Protein AF-0000000087154547 (afdb_homodimer)

Organism: NCBI:txid2511166

InterPro domains:
  IPR011766 Thiamine pyrophosphate enzyme, TPP-binding [PF02775] (389-524)
  IPR012000 Thiamine pyrophosphate enzyme, central domain [PF00205] (196-312)
  IPR012001 Thiamine pyrophosphate enzyme, N-terminal TPP-binding domain [PF02776] (4-113)
  IPR012110 Pyruvate decarboxylase/indolepyruvate decarboxylase-like [PIRSF036565] (2-532)
  IPR012110 Pyruvate decarboxylase/indolepyruvate decarboxylase-like [PTHR43452] (3-533)
  IPR029035 DHS-like NAD/FAD-binding domain superfamily [SSF52467] (166-338)
  IPR029061 Thiamin diphosphate-binding fold [SSF52518] (3-174)
  IPR029061 Thiamin diphosphate-binding fold [SSF52518] (351-540)
  IPR047213 Pyruvate decarboxylase/indolepyruvate decarboxylase-like, pyrimidine-binding domain [cd07038] (7-167)
  IPR047214 Pyruvate decarboxylase/indolepyruvate decarboxylase-like, PP-binding domain [cd02005] (355-533)

Nearest PDB structures (foldseek):
  2vbg-assembly1_A  TM=9.523E-01  e=2.973E-60  Lactococcus lactis
  6vgs-assembly1_BBB  TM=9.473E-01  e=2.772E-57  Lactococcus lactis subsp. lactis
  6vgs-assembly2_DDD  TM=9.532E-01  e=6.238E-57  Lactococcus lactis subsp. lactis
  5euj-assembly2_E  TM=9.403E-01  e=9.533E-52  Zymobacter palmae
  3oe1-assembly1_B  TM=9.293E-01  e=1.152E-50  Zymomonas mobilis

pLDDT: mean 95.45, std 5.24, range [57.91, 98.94]

Secondary structure (DSSP, 8-state):
-PPBHHHHHHHHHHHTT--EEEE---GGGHHHHHHHHHSTT-EEEE-SSHHHHHHHHHHHHHHHS-EEEEE-TTHHHHHTHHHHHHHHHTT--EEEEEEE--HHHHHTT---TTS-SSS--SHHHHHHGGG-SEEEE--TTTHHHHHHHHHHHHHHHT--EEEEEETTTTTSBP----PPPPPP---HHHHHHHHHHHHHHHHH-SSEEEEE-HHHHHTT-HHHHHHHHHHH---EEE-GGGTTSS-TTSTTEEEE-BTTTB-HHHHHHHHH-SEEEEES----TTTTTTTT----GGGEEEE-SSEEEETTEEEES--HHHHHHHHHHH-----PPP---PPPPPPP---TTSB--HHHHHHHHHHH--TT-EEEE-TTHHHHHHTTSPPPTT-EEE--SSS--TT-HHHHHHHHHHH-TTSPEEEEEEHHHHHHHGGGHHHHHHTT---EEEEEESSS-HHHHHHSS-TT-GGG------GGGHHHHTT-TT-EEEEE-BHHHHHHHHHHHHH-SS-EEEEEE--TT---HHHHHHHHTHHHHHS--/-PPBHHHHHHHHHHHTT--EEEE---GGGHHHHHHHHHSTT-EEEE-SSHHHHHHHHHHHHHHHS-EEEEE-TTHHHHHTHHHHHHHHHTT--EEEEEEE--HHHHHTT---TTS-SSS--SHHHHHHGGG-SEEEE--TTTHHHHHHHHHHHHHHHT--EEEEEETTTTTSBP----PPPPPP---HHHHHHHHHHHHHHHHH-SSEEEEE-HHHHHTT-HHHHHHHHHHH---EEE-GGGTTSS-TTSTTEEEE-BTTTB-HHHHHHHHH-SEEEEES----TTTTTTTT----GGGEEEE-SSEEEETTEEEES--HHHHHHHHHHH-----PPS---PPPPPPP---TTSB--HHHHHHHHHHH--TT-EEEE-TTHHHHHHTTSPPPTT-EEE--SSS--TT-HHHHHHHHHHH-TTSPEEEEEEHHHHHHHGGGHHHHHHTT---EEEEEESSS-HHHHHHSS-TT-GGG------GGGHHHHTT-TT-EEEEE-BHHHHHHHHHHHHH-SS-EEEEEE--TT---HHHHHHHHTHHHHHS--

Solvent-accessible surface area (backbone atoms only — not comparable to full-atom values): 53281 Å² total; per-residue (Å²): 132,76,55,20,29,50,54,49,50,52,53,53,40,40,75,72,62,35,40,53,38,19,16,38,78,32,87,36,15,40,66,56,51,53,48,38,65,67,34,85,80,40,39,67,43,62,42,48,32,33,35,46,8,26,21,13,18,43,23,16,14,74,68,60,57,36,22,24,25,38,23,15,45,46,42,30,48,34,34,17,40,33,33,40,35,36,26,32,35,69,38,34,22,32,42,38,38,31,13,25,66,20,62,68,38,50,75,66,35,52,40,42,59,36,37,61,65,73,34,63,80,58,60,63,61,58,40,44,49,87,37,31,80,44,71,48,77,48,34,28,73,44,32,36,51,51,45,28,52,44,54,40,49,16,66,72,68,22,16,14,27,40,40,34,28,26,46,72,34,26,73,34,51,47,70,49,78,59,69,78,62,78,79,87,74,50,44,65,68,59,46,52,49,52,52,49,50,52,52,50,52,56,68,72,35,82,38,56,37,34,32,54,12,40,47,33,47,62,66,70,34,40,69,44,53,49,40,33,38,65,26,27,54,43,38,30,34,26,27,63,63,12,42,50,46,56,63,52,64,42,86,45,32,30,41,54,36,24,18,73,62,42,51,60,64,42,28,52,51,60,55,64,31,54,31,33,42,32,34,25,62,72,86,26,28,60,30,19,30,36,64,49,46,65,73,56,59,79,31,36,35,40,37,34,69,50,25,36,34,52,65,84,44,74,46,73,54,29,36,39,70,58,52,35,51,52,45,30,71,65,42,61,66,49,86,69,66,96,69,73,69,42,73,72,84,56,77,61,49,68,51,52,82,30,66,39,42,42,74,28,44,54,31,45,53,46,68,67,58,46,63,48,25,40,35,26,28,20,55,50,56,56,31,52,44,54,59,71,48,68,47,43,55,65,29,39,56,46,68,44,53,43,30,48,48,63,29,40,33,61,20,14,38,49,17,30,36,70,61,36,72,87,48,55,34,35,34,38,36,41,46,53,33,39,47,47,35,54,57,42,58,15,43,36,35,66,72,70,50,54,41,40,35,38,33,40,37,34,75,32,40,43,63,55,33,58,62,45,94,54,60,82,45,69,69,39,51,64,56,66,51,42,65,48,52,43,50,56,37,29,39,25,74,78,42,49,59,38,73,27,55,24,33,34,50,42,53,52,49,52,57,49,54,73,69,50,90,43,25,32,36,37,28,39,37,38,56,54,82,60,61,34,68,52,60,55,42,46,42,75,37,40,67,39,58,61,48,65,129,131,76,55,20,28,49,54,49,50,51,52,54,41,40,73,72,62,35,39,54,38,20,16,38,78,34,85,36,15,38,66,55,52,53,47,36,64,67,35,83,79,40,40,66,43,63,42,49,32,34,35,48,9,27,22,14,19,45,22,15,13,76,68,60,56,35,22,23,26,37,24,16,46,45,42,31,47,34,32,17,41,31,32,41,35,37,28,31,35,70,38,34,22,32,43,38,39,30,13,26,66,20,61,69,40,50,75,68,35,52,40,42,60,35,34,60,66,74,34,61,79,59,60,62,61,60,40,44,50,87,39,31,81,44,72,48,77,46,34,28,74,43,32,36,50,51,46,28,52,43,54,42,49,17,65,72,66,23,16,15,28,40,41,35,29,26,46,72,34,28,74,34,51,46,71,50,78,57,70,80,61,78,78,88,74,51,44,66,68,59,46,52,50,52,52,48,51,51,50,50,52,56,70,71,35,82,38,55,37,33,33,54,12,41,47,32,48,62,66,70,34,42,69,45,51,48,40,33,37,65,27,27,51,44,38,30,34,26,28,64,63,13,41,52,45,55,63,53,64,43,87,45,32,30,40,54,34,22,17,72,62,42,53,61,63,42,26,51,50,61,56,66,30,55,30,35,41,32,34,25,62,73,85,27,27,60,29,18,30,37,64,48,45,66,74,57,59,81,31,36,34,38,38,34,70,50,24,38,32,52,63,86,42,73,44,72,54,28,37,39,70,58,52,35,52,52,44,31,72,64,43,60,65,49,86,70,66,97,68,73,68,43,74,71,84,55,76,61,48,68,53,52,84,30,66,38,41,41,73,28,44,52,32,45,54,48,69,65,55,46,64,48,25,39,36,26,28,19,57,52,58,55,30,54,43,55,57,71,48,66,46,44,55,65,28,38,54,46,68,45,53,44,28,49,47,64,29,40,33,61,22,14,39,49,17,31,36,71,63,36,73,87,49,56,35,36,34,38,36,40,47,52,35,38,45,48,36,54,57,41,56,15,44,36,33,67,70,70,49,54,41,39,35,37,32,41,37,35,75,33,40,42,63,54,31,58,65,46,94,52,59,82,45,69,69,39,50,65,59,66,52,42,64,48,53,42,50,58,38,28,38,24,74,79,43,49,59,38,74,29,56,23,33,35,49,41,55,52,50,53,57,50,53,75,68,50,91,43,24,32,36,35,30,40,38,38,55,55,82,62,60,34,68,53,60,55,42,45,42,75,38,39,67,37,56,60,50,66,128

Foldseek 3Di:
DFQALLSLLQVVCVVLPEQEEEEADDDLCCLNVVCQVPDPSHYYQYFPALCLRLLLQLLLCLQRLGGEYEYEAQPRLVSNQLSQLLQQQLLAEYEYEYRFAAPVQLVVLDQDPNDPRGSHRCVSVVVNVVQFQEEDETALACSQVVSLVLVQRCLLRSHYYYYYYHSVGRGHGRDDHDDHDDDAAFDPVVLVVLLVVVQVLLVVWQAEAEEEACVCSSNPNLVLQVLLCVFAVHAYEYFLRRPPSDALPDFSYQFYAQACQDDNQVLCRHQVTQAYEYEAHDCDCRRNNLVNRDHDLQRYWYHHQAWIAHSRDIGGRHGSNSSSNVSSVPHHYDDHDDGHHQDAQDDADADQFAFDFLSRPQSVVLVLADAQEEEQEALALGSLSNSGRNHHHNYHYHYRPDSRDQLSRLSSQVSNCVSPVPHAYEYEHEPASCVVRVLRLLSCQVVQGAYEYEYEYQAFRQLCLLADPHSPDPVRGDDDDPQQCSNVVSNNPQEAGEEDGHSNSVVVLSVCCVVGPGHYYYYYYHHNNRGDSSSNSCSVVNCSSVDPD/DFQALLSLLQVVCVVLPEQEEEEADDPLCCLNVVCQVPDPSHYYQYFPALCLRLLLQLLLCLQRLGGEYEYEAQPRLVSNQLSQLLQQQLLAEYEYEYRFAAPVQLVVLDQDPNDPRGSHRCVSVVVNVVQFQEEDETALACSQVVSLVLVQRCLLRSHYYYYYYHSVGRGHGRDDHDDHDDDAAFDPVVLVVLLVVVQVLLVPWPAEAEEEACVCSSNPNLVLQVLLCVFAVHAYEYFLRRPPSDALVDFSYQFYAQACQDDNQVLCRNQVTQAYEYEAHDCACRRNNLVNRDHDLQRYWYHHQAWIDHSRDIGGRHGSNSSSNVSSVPHHYDDHDDGHHQDAQDDADFDQFAFDFLSRPQSVVLVLADAQEEEQEALALGSLSNSGRNHHHNYHYHYRPDSRDQLSRLSSLVSNCVSPVPHAYEYEHEPASCVVRVLRLLSCQVVQGAYEYEYEYQAFRQLCLLADPHVPDPVRGDDDDPQQCSNVVSNNPQEAGEEDGHSNSVVVLSVCCVVGPGHYYYYYYHHNNRGDSSSNSCSVVNCSSVDPD

Structure (mmCIF, N/CA/C/O backbone):
data_AF-0000000087154547-model_v1
#
loop_
_entity.id
_entity.type
_entity.pdbx_description
1 polymer 'Alpha-keto-acid decarboxylase'
#
loop_
_atom_site.group_PDB
_atom_site.id
_atom_site.type_symbol
_atom_site.label_atom_id
_atom_site.label_alt_id
_atom_site.label_comp_id
_atom_site.label_asym_id
_atom_site.label_entity_id
_atom_site.label_seq_id
_atom_site.pdbx_PDB_ins_code
_atom_site.Cartn_x
_atom_site.Cartn_y
_atom_site.Cartn_z
_atom_site.occupancy
_atom_site.B_iso_or_equiv
_atom_site.auth_seq_id
_atom_site.auth_comp_id
_atom_site.auth_asym_id
_atom_site.auth_atom_id
_atom_site.pdbx_PDB_model_num
ATOM 1 N N . MET A 1 1 ? -38.812 -1.241 7.609 1 57.91 1 MET A N 1
ATOM 2 C CA . MET A 1 1 ? -37.812 -2.299 7.559 1 57.91 1 MET A CA 1
ATOM 3 C C . MET A 1 1 ? -36.719 -2.062 8.594 1 57.91 1 MET A C 1
ATOM 5 O O . MET A 1 1 ? -36.438 -0.919 8.953 1 57.91 1 MET A O 1
ATOM 9 N N . SER A 1 2 ? -36.312 -3.08 9.305 1 85.5 2 SER A N 1
ATOM 10 C CA . SER A 1 2 ? -35.344 -2.959 10.383 1 85.5 2 SER A CA 1
ATOM 11 C C . SER A 1 2 ? -33.969 -2.557 9.844 1 85.5 2 SER A C 1
ATOM 13 O O . SER A 1 2 ? -33.594 -2.93 8.734 1 85.5 2 SER A O 1
ATOM 15 N N . THR A 1 3 ? -33.344 -1.584 10.43 1 94.31 3 THR A N 1
ATOM 16 C CA . THR A 1 3 ? -32.031 -1.07 10.078 1 94.31 3 THR A CA 1
ATOM 17 C C . THR A 1 3 ? -30.969 -2.152 10.242 1 94.31 3 THR A C 1
ATOM 19 O O . THR A 1 3 ? -30.875 -2.783 11.297 1 94.31 3 THR A O 1
ATOM 22 N N . THR A 1 4 ? -30.281 -2.451 9.141 1 97.56 4 THR A N 1
ATOM 23 C CA . THR A 1 4 ? -29.266 -3.492 9.188 1 97.56 4 THR A CA 1
ATOM 24 C C . THR A 1 4 ? -28.016 -3.004 9.938 1 97.56 4 THR A C 1
ATOM 26 O O . THR A 1 4 ? -27.906 -1.818 10.258 1 97.56 4 THR A O 1
ATOM 29 N N . VAL A 1 5 ? -27.078 -3.93 10.203 1 98.38 5 VAL A N 1
ATOM 30 C CA . VAL A 1 5 ? -25.812 -3.641 10.883 1 98.38 5 VAL A CA 1
ATOM 31 C C . VAL A 1 5 ? -25.062 -2.533 10.148 1 98.38 5 VAL A C 1
ATOM 33 O O . VAL A 1 5 ? -24.688 -1.527 10.75 1 98.38 5 VAL A O 1
ATOM 36 N N . VAL A 1 6 ? -24.922 -2.678 8.836 1 98.38 6 VAL A N 1
ATOM 37 C CA . VAL A 1 6 ? -24.172 -1.709 8.039 1 98.38 6 VAL A CA 1
ATOM 38 C C . VAL A 1 6 ? -24.938 -0.387 7.984 1 98.38 6 VAL A C 1
ATOM 40 O O . VAL A 1 6 ? -24.344 0.685 8.125 1 98.38 6 VAL A O 1
ATOM 43 N N . GLN A 1 7 ? -26.234 -0.445 7.777 1 97.81 7 GLN A N 1
ATOM 44 C CA . GLN A 1 7 ? -27.047 0.766 7.703 1 97.81 7 GLN A CA 1
ATOM 45 C C . GLN A 1 7 ? -26.953 1.568 9 1 97.81 7 GLN A C 1
ATOM 47 O O . GLN A 1 7 ? -26.906 2.801 8.969 1 97.81 7 GLN A O 1
ATOM 52 N N . HIS A 1 8 ? -26.953 0.847 10.133 1 97.88 8 HIS A N 1
ATOM 53 C CA . HIS A 1 8 ? -26.844 1.519 11.422 1 97.88 8 HIS A CA 1
ATOM 54 C C . HIS A 1 8 ? -25.547 2.316 11.508 1 97.88 8 HIS A C 1
ATOM 56 O O . HIS A 1 8 ? -25.547 3.492 11.883 1 97.88 8 HIS A O 1
ATOM 62 N N . VAL A 1 9 ? -24.469 1.695 11.172 1 98.38 9 VAL A N 1
ATOM 63 C CA . VAL A 1 9 ? -23.156 2.326 11.266 1 98.38 9 VAL A CA 1
ATOM 64 C C . VAL A 1 9 ? -23.078 3.521 10.312 1 98.38 9 VAL A C 1
ATOM 66 O O . VAL A 1 9 ? -22.625 4.602 10.703 1 98.38 9 VAL A O 1
ATOM 69 N N . LEU A 1 10 ? -23.578 3.346 9.062 1 98.06 10 LEU A N 1
ATOM 70 C CA . LEU A 1 10 ? -23.516 4.418 8.07 1 98.06 10 LEU A CA 1
ATOM 71 C C . LEU A 1 10 ? -24.359 5.609 8.508 1 98.06 10 LEU A C 1
ATOM 73 O O . LEU A 1 10 ? -23.984 6.758 8.281 1 98.06 10 LEU A O 1
ATOM 77 N N . SER A 1 11 ? -25.516 5.344 9.078 1 96.88 11 SER A N 1
ATOM 78 C CA . SER A 1 11 ? -26.359 6.426 9.578 1 96.88 11 SER A CA 1
ATOM 79 C C . SER A 1 11 ? -25.641 7.238 10.648 1 96.88 11 SER A C 1
ATOM 81 O O . SER A 1 11 ? -25.688 8.469 10.641 1 96.88 11 SER A O 1
ATOM 83 N N . ARG A 1 12 ? -24.953 6.582 11.539 1 97.25 12 ARG A N 1
ATOM 84 C CA . ARG A 1 12 ? -24.234 7.266 12.609 1 97.25 12 ARG A CA 1
ATOM 85 C C . ARG A 1 12 ? -23.031 8.031 12.062 1 97.25 12 ARG A C 1
ATOM 87 O O . ARG A 1 12 ? -22.719 9.125 12.531 1 97.25 12 ARG A O 1
ATOM 94 N N . LEU A 1 13 ? -22.328 7.461 11.07 1 98.12 13 LEU A N 1
ATOM 95 C CA . LEU A 1 13 ? -21.219 8.164 10.438 1 98.12 13 LEU A CA 1
ATOM 96 C C . LEU A 1 13 ? -21.703 9.438 9.758 1 98.12 13 LEU A C 1
ATOM 98 O O . LEU A 1 13 ? -21.047 10.477 9.828 1 98.12 13 LEU A O 1
ATOM 102 N N . ARG A 1 14 ? -22.859 9.352 9.109 1 97.44 14 ARG A N 1
ATOM 103 C CA . ARG A 1 14 ? -23.469 10.539 8.5 1 97.44 14 ARG A CA 1
ATOM 104 C C . ARG A 1 14 ? -23.75 11.602 9.555 1 97.44 14 ARG A C 1
ATOM 106 O O . ARG A 1 14 ? -23.531 12.789 9.32 1 97.44 14 ARG A O 1
ATOM 113 N N . ASP A 1 15 ? -24.203 11.125 10.711 1 96.75 15 ASP A N 1
ATOM 114 C CA . ASP A 1 15 ? -24.547 12.039 11.797 1 96.75 15 ASP A CA 1
ATOM 115 C C . ASP A 1 15 ? -23.312 12.805 12.273 1 96.75 15 ASP A C 1
ATOM 117 O O . ASP A 1 15 ? -23.438 13.93 12.766 1 96.75 15 ASP A O 1
ATOM 121 N N . VAL A 1 16 ? -22.172 12.211 12.117 1 96.56 16 VAL A N 1
ATOM 122 C CA . VAL A 1 16 ? -20.969 12.891 12.594 1 96.56 16 VAL A CA 1
ATOM 123 C C . VAL A 1 16 ? -20.281 13.586 11.422 1 96.56 16 VAL A C 1
ATOM 125 O O . VAL A 1 16 ? -19.125 14.008 11.539 1 96.56 16 VAL A O 1
ATOM 128 N N . GLY A 1 17 ? -20.891 13.625 10.258 1 96.44 17 GLY A N 1
ATOM 129 C CA . GLY A 1 17 ? -20.438 14.5 9.18 1 96.44 17 GLY A CA 1
ATOM 130 C C . GLY A 1 17 ? -19.766 13.75 8.047 1 96.44 17 GLY A C 1
ATOM 131 O O . GLY A 1 17 ? -19.266 14.367 7.109 1 96.44 17 GLY A O 1
ATOM 132 N N . ILE A 1 18 ? -19.75 12.445 8.047 1 98.31 18 ILE A N 1
ATOM 133 C CA . ILE A 1 18 ? -19.141 11.656 6.984 1 98.31 18 ILE A CA 1
ATOM 134 C C . ILE A 1 18 ? -20.203 11.242 5.977 1 98.31 18 ILE A C 1
ATOM 136 O O . ILE A 1 18 ? -21.062 10.398 6.273 1 98.31 18 ILE A O 1
ATOM 140 N N . THR A 1 19 ? -20.109 11.773 4.824 1 98.19 19 THR A N 1
ATOM 141 C CA . THR A 1 19 ? -21.109 11.469 3.812 1 98.19 19 THR A CA 1
ATOM 142 C C . THR A 1 19 ? -20.484 10.742 2.625 1 98.19 19 THR A C 1
ATOM 144 O O . THR A 1 19 ? -21.203 10.281 1.729 1 98.19 19 THR A O 1
ATOM 147 N N . ASP A 1 20 ? -19.203 10.641 2.586 1 98.62 20 ASP A N 1
ATOM 148 C CA . ASP A 1 20 ? -18.484 9.984 1.501 1 98.62 20 ASP A CA 1
ATOM 149 C C . ASP A 1 20 ? -17.625 8.828 2.025 1 98.62 20 ASP A C 1
ATOM 151 O O . ASP A 1 20 ? -16.953 8.961 3.043 1 98.62 20 ASP A O 1
ATOM 155 N N . VAL A 1 21 ? -17.734 7.719 1.417 1 98.81 21 VAL A N 1
ATOM 156 C CA . VAL A 1 21 ? -16.906 6.562 1.752 1 98.81 21 VAL A CA 1
ATOM 157 C C . VAL A 1 21 ? -15.977 6.23 0.586 1 98.81 21 VAL A C 1
ATOM 159 O O . VAL A 1 21 ? -16.438 5.957 -0.524 1 98.81 21 VAL A O 1
ATOM 162 N N . PHE A 1 22 ? -14.688 6.312 0.82 1 98.81 22 PHE A N 1
ATOM 163 C CA . PHE A 1 22 ? -13.68 6.02 -0.19 1 98.81 22 PHE A CA 1
ATOM 164 C C . PHE A 1 22 ? -13.328 4.531 -0.196 1 98.81 22 PHE A C 1
ATOM 166 O O . PHE A 1 22 ? -13.305 3.893 0.858 1 98.81 22 PHE A O 1
ATOM 173 N N . GLY A 1 23 ? -13.094 3.953 -1.332 1 98.38 23 GLY A N 1
ATOM 174 C CA . GLY A 1 23 ? -12.688 2.557 -1.304 1 98.38 23 GLY A CA 1
ATOM 175 C C . GLY A 1 23 ? -12.586 1.937 -2.686 1 98.38 23 GLY A C 1
ATOM 176 O O . GLY A 1 23 ? -12.602 2.646 -3.693 1 98.38 23 GLY A O 1
ATOM 177 N N . VAL A 1 24 ? -12.25 0.666 -2.713 1 97.81 24 VAL A N 1
ATOM 178 C CA . VAL A 1 24 ? -12.312 -0.259 -3.84 1 97.81 24 VAL A CA 1
ATOM 179 C C . VAL A 1 24 ? -13.25 -1.419 -3.506 1 97.81 24 VAL A C 1
ATOM 181 O O . VAL A 1 24 ? -13.211 -1.954 -2.396 1 97.81 24 VAL A O 1
ATOM 184 N N . PRO A 1 25 ? -14.133 -1.746 -4.441 1 96.75 25 PRO A N 1
ATOM 185 C CA . PRO A 1 25 ? -15.047 -2.842 -4.117 1 96.75 25 PRO A CA 1
ATOM 186 C C . PRO A 1 25 ? -14.344 -4.195 -4.047 1 96.75 25 PRO A C 1
ATOM 188 O O . PRO A 1 25 ? -13.281 -4.375 -4.641 1 96.75 25 PRO A O 1
ATOM 191 N N . GLY A 1 26 ? -14.891 -5.07 -3.324 1 94.75 26 GLY A N 1
ATOM 192 C CA . GLY A 1 26 ? -14.422 -6.445 -3.207 1 94.75 26 GLY A CA 1
ATOM 193 C C . GLY A 1 26 ? -15.516 -7.406 -2.77 1 94.75 26 GLY A C 1
ATOM 194 O O . GLY A 1 26 ? -16.547 -6.988 -2.232 1 94.75 26 GLY A O 1
ATOM 195 N N . ASP A 1 27 ? -15.297 -8.641 -3.02 1 92.69 27 ASP A N 1
ATOM 196 C CA . ASP A 1 27 ? -16.344 -9.641 -2.824 1 92.69 27 ASP A CA 1
ATOM 197 C C . ASP A 1 27 ? -16.75 -9.727 -1.356 1 92.69 27 ASP A C 1
ATOM 199 O O . ASP A 1 27 ? -17.938 -9.781 -1.042 1 92.69 27 ASP A O 1
ATOM 203 N N . PHE A 1 28 ? -15.781 -9.594 -0.457 1 95.81 28 PHE A N 1
ATOM 204 C CA . PHE A 1 28 ? -16.141 -9.695 0.954 1 95.81 28 PHE A CA 1
ATOM 205 C C . PHE A 1 28 ? -16.703 -8.375 1.464 1 95.81 28 PHE A C 1
ATOM 207 O O . PHE A 1 28 ? -17.297 -8.328 2.549 1 95.81 28 PHE A O 1
ATOM 214 N N . SER A 1 29 ? -16.578 -7.301 0.705 1 97.19 29 SER A N 1
ATOM 215 C CA . SER A 1 29 ? -17.062 -6.004 1.164 1 97.19 29 SER A CA 1
ATOM 216 C C . SER A 1 29 ? -18.344 -5.605 0.446 1 97.19 29 SER A C 1
ATOM 218 O O . SER A 1 29 ? -18.859 -4.5 0.639 1 97.19 29 SER A O 1
ATOM 220 N N . PHE A 1 30 ? -18.984 -6.48 -0.328 1 96.56 30 PHE A N 1
ATOM 221 C CA . PHE A 1 30 ? -20.188 -6.172 -1.099 1 96.56 30 PHE A CA 1
ATOM 222 C C . PHE A 1 30 ? -21.297 -5.637 -0.193 1 96.56 30 PHE A C 1
ATOM 224 O O . PHE A 1 30 ? -21.953 -4.66 -0.532 1 96.56 30 PHE A O 1
ATOM 231 N N . PRO A 1 31 ? -21.484 -6.27 1.001 1 96.5 31 PRO A N 1
ATOM 232 C CA . PRO A 1 31 ? -22.547 -5.715 1.847 1 96.5 31 PRO A CA 1
ATOM 233 C C . PRO A 1 31 ? -22.328 -4.238 2.168 1 96.5 31 PRO A C 1
ATOM 235 O O . PRO A 1 31 ? -23.281 -3.463 2.205 1 96.5 31 PRO A O 1
ATOM 238 N N . LEU A 1 32 ? -21.078 -3.857 2.396 1 97.88 32 LEU A N 1
ATOM 239 C CA . LEU A 1 32 ? -20.75 -2.461 2.652 1 97.88 32 LEU A CA 1
ATOM 240 C C . LEU A 1 32 ? -20.906 -1.623 1.389 1 97.88 32 LEU A C 1
ATOM 242 O O . LEU A 1 32 ? -21.531 -0.563 1.417 1 97.88 32 LEU A O 1
ATOM 246 N N . ASN A 1 33 ? -20.375 -2.115 0.26 1 97.88 33 ASN A N 1
ATOM 247 C CA . ASN A 1 33 ? -20.422 -1.384 -1.002 1 97.88 33 ASN A CA 1
ATOM 248 C C . ASN A 1 33 ? -21.859 -1.128 -1.443 1 97.88 33 ASN A C 1
ATOM 250 O O . ASN A 1 33 ? -22.219 -0.001 -1.793 1 97.88 33 ASN A O 1
ATOM 254 N N . ASP A 1 34 ? -22.672 -2.145 -1.37 1 96.62 34 ASP A N 1
ATOM 255 C CA . ASP A 1 34 ? -24.078 -2.061 -1.777 1 96.62 34 ASP A CA 1
ATOM 256 C C . ASP A 1 34 ? -24.828 -1.056 -0.918 1 96.62 34 ASP A C 1
ATOM 258 O O . ASP A 1 34 ? -25.625 -0.257 -1.437 1 96.62 34 ASP A O 1
ATOM 262 N N . THR A 1 35 ? -24.562 -1.178 0.347 1 96.81 35 THR A N 1
ATOM 263 C CA . THR A 1 35 ? -25.297 -0.339 1.28 1 96.81 35 THR A CA 1
ATOM 264 C C . THR A 1 35 ? -24.938 1.13 1.104 1 96.81 35 THR A C 1
ATOM 266 O O . THR A 1 35 ? -25.797 2.002 1.12 1 96.81 35 THR A O 1
ATOM 269 N N . VAL A 1 36 ? -23.656 1.435 0.954 1 97.12 36 VAL A N 1
ATOM 270 C CA . VAL A 1 36 ? -23.219 2.809 0.734 1 97.12 36 VAL A CA 1
ATOM 271 C C . VAL A 1 36 ? -23.828 3.344 -0.562 1 97.12 36 VAL A C 1
ATOM 273 O O . VAL A 1 36 ? -24.344 4.465 -0.6 1 97.12 36 VAL A O 1
ATOM 276 N N . ASP A 1 37 ? -23.781 2.525 -1.598 1 95.12 37 ASP A N 1
ATOM 277 C CA . ASP A 1 37 ? -24.25 2.918 -2.922 1 95.12 37 ASP A CA 1
ATOM 278 C C . ASP A 1 37 ? -25.75 3.184 -2.918 1 95.12 37 ASP A C 1
ATOM 280 O O . ASP A 1 37 ? -26.234 4.031 -3.668 1 95.12 37 ASP A O 1
ATOM 284 N N . ALA A 1 38 ? -26.5 2.492 -2.061 1 93.19 38 ALA A N 1
ATOM 285 C CA . ALA A 1 38 ? -27.953 2.586 -2.021 1 93.19 38 ALA A CA 1
ATOM 286 C C . ALA A 1 38 ? -28.422 3.652 -1.028 1 93.19 38 ALA A C 1
ATOM 288 O O . ALA A 1 38 ? -29.562 4.105 -1.078 1 93.19 38 ALA A O 1
ATOM 289 N N . ALA A 1 39 ? -27.578 4 -0.141 1 91.44 39 ALA A N 1
ATOM 290 C CA . ALA A 1 39 ? -27.969 4.871 0.965 1 91.44 39 ALA A CA 1
ATOM 291 C C . ALA A 1 39 ? -28.141 6.312 0.492 1 91.44 39 ALA A C 1
ATOM 293 O O . ALA A 1 39 ? -27.266 6.863 -0.175 1 91.44 39 ALA A O 1
ATOM 294 N N . SER A 1 40 ? -29.297 6.812 0.939 1 89.88 40 SER A N 1
ATOM 295 C CA . SER A 1 40 ? -29.5 8.234 0.667 1 89.88 40 SER A CA 1
ATOM 296 C C . SER A 1 40 ? -28.578 9.102 1.512 1 89.88 40 SER A C 1
ATOM 298 O O . SER A 1 40 ? -28.359 8.82 2.691 1 89.88 40 SER A O 1
ATOM 300 N N . GLY A 1 41 ? -27.938 9.992 0.96 1 92.62 41 GLY A N 1
ATOM 301 C CA . GLY A 1 41 ? -27.094 10.938 1.671 1 92.62 41 GLY A CA 1
ATOM 302 C C . GLY A 1 41 ? -25.656 10.477 1.799 1 92.62 41 GLY A C 1
ATOM 303 O O . GLY A 1 41 ? -24.844 11.133 2.445 1 92.62 41 GLY A O 1
ATOM 304 N N . MET A 1 42 ? -25.406 9.289 1.378 1 95.44 42 MET A N 1
ATOM 305 C CA . MET A 1 42 ? -24.031 8.789 1.33 1 95.44 42 MET A CA 1
ATOM 306 C C . MET A 1 42 ? -23.562 8.633 -0.112 1 95.44 42 MET A C 1
ATOM 308 O O . MET A 1 42 ? -24.375 8.422 -1.016 1 95.44 42 MET A O 1
ATOM 312 N N . ARG A 1 43 ? -22.297 8.75 -0.311 1 96.94 43 ARG A N 1
ATOM 313 C CA . ARG A 1 43 ? -21.719 8.586 -1.639 1 96.94 43 ARG A CA 1
ATOM 314 C C . ARG A 1 43 ? -20.516 7.652 -1.596 1 96.94 43 ARG A C 1
ATOM 316 O O . ARG A 1 43 ? -19.672 7.766 -0.708 1 96.94 43 ARG A O 1
ATOM 323 N N . TRP A 1 44 ? -20.531 6.688 -2.512 1 97.62 44 TRP A N 1
ATOM 324 C CA . TRP A 1 44 ? -19.359 5.863 -2.748 1 97.62 44 TRP A CA 1
ATOM 325 C C . TRP A 1 44 ? -18.344 6.594 -3.631 1 97.62 44 TRP A C 1
ATOM 327 O O . TRP A 1 44 ? -18.688 7.031 -4.734 1 97.62 44 TRP A O 1
ATOM 337 N N . ILE A 1 45 ? -17.141 6.773 -3.172 1 98.38 45 ILE A N 1
ATOM 338 C CA . ILE A 1 45 ? -16.062 7.367 -3.955 1 98.38 45 ILE A CA 1
ATOM 339 C C . ILE A 1 45 ? -15.023 6.297 -4.309 1 98.38 45 ILE A C 1
ATOM 341 O O . ILE A 1 45 ? -14.133 5.992 -3.514 1 98.38 45 ILE A O 1
ATOM 345 N N . GLY A 1 46 ? -15.141 5.781 -5.496 1 98 46 GLY A N 1
ATOM 346 C CA . GLY A 1 46 ? -14.195 4.781 -5.957 1 98 46 GLY A CA 1
ATOM 347 C C . GLY A 1 46 ? -12.812 5.352 -6.215 1 98 46 GLY A C 1
ATOM 348 O O . GLY A 1 46 ? -12.672 6.457 -6.738 1 98 46 GLY A O 1
ATOM 349 N N . CYS A 1 47 ? -11.773 4.637 -5.758 1 98.5 47 CYS A N 1
ATOM 350 C CA . CYS A 1 47 ? -10.375 5.008 -5.98 1 98.5 47 CYS A CA 1
ATOM 351 C C . CYS A 1 47 ? -9.648 3.936 -6.785 1 98.5 47 CYS A C 1
ATOM 353 O O . CYS A 1 47 ? -10.219 2.885 -7.082 1 98.5 47 CYS A O 1
ATOM 355 N N . ALA A 1 48 ? -8.445 4.238 -7.176 1 98.12 48 ALA A N 1
ATOM 356 C CA . ALA A 1 48 ? -7.695 3.336 -8.047 1 98.12 48 ALA A CA 1
ATOM 357 C C . ALA A 1 48 ? -7.176 2.129 -7.27 1 98.12 48 ALA A C 1
ATOM 359 O O . ALA A 1 48 ? -7 1.049 -7.836 1 98.12 48 ALA A O 1
ATOM 360 N N . ASN A 1 49 ? -6.879 2.289 -6.031 1 98.44 49 ASN A N 1
ATOM 361 C CA . ASN A 1 49 ? -6.488 1.22 -5.117 1 98.44 49 ASN A CA 1
ATOM 362 C C . ASN A 1 49 ? -6.738 1.607 -3.662 1 98.44 49 ASN A C 1
ATOM 364 O O . ASN A 1 49 ? -7.18 2.723 -3.379 1 98.44 49 ASN A O 1
ATOM 368 N N . GLU A 1 50 ? -6.539 0.742 -2.748 1 98.69 50 GLU A N 1
ATOM 369 C CA . GLU A 1 50 ? -6.934 0.937 -1.357 1 98.69 50 GLU A CA 1
ATOM 370 C C . GLU A 1 50 ? -5.988 1.896 -0.643 1 98.69 50 GLU A C 1
ATOM 372 O O . GLU A 1 50 ? -6.402 2.631 0.257 1 98.69 50 GLU A O 1
ATOM 377 N N . LEU A 1 51 ? -4.664 1.938 -1.01 1 98.81 51 LEU A N 1
ATOM 378 C CA . LEU A 1 51 ? -3.752 2.93 -0.451 1 98.81 51 LEU A CA 1
ATOM 379 C C . LEU A 1 51 ? -4.223 4.344 -0.774 1 98.81 51 LEU A C 1
ATOM 381 O O . LEU A 1 51 ? -4.316 5.191 0.117 1 98.81 51 LEU A O 1
ATOM 385 N N . ASN A 1 52 ? -4.535 4.566 -2.059 1 98.88 52 ASN A N 1
ATOM 386 C CA . ASN A 1 52 ? -5.035 5.859 -2.512 1 98.88 52 ASN A CA 1
ATOM 387 C C . ASN A 1 52 ? -6.352 6.223 -1.825 1 98.88 52 ASN A C 1
ATOM 389 O O . ASN A 1 52 ? -6.566 7.375 -1.456 1 98.88 52 ASN A O 1
ATOM 393 N N . ALA A 1 53 ? -7.203 5.203 -1.642 1 98.94 53 ALA A N 1
ATOM 394 C CA . ALA A 1 53 ? -8.484 5.434 -0.979 1 98.94 53 ALA A CA 1
ATOM 395 C C . ALA A 1 53 ? -8.281 5.91 0.456 1 98.94 53 ALA A C 1
ATOM 397 O O . ALA A 1 53 ? -8.961 6.836 0.911 1 98.94 53 ALA A O 1
ATOM 398 N N . ALA A 1 54 ? -7.375 5.27 1.136 1 98.94 54 ALA A N 1
ATOM 399 C CA . ALA A 1 54 ? -7.125 5.633 2.527 1 98.94 54 ALA A CA 1
ATOM 400 C C . ALA A 1 54 ? -6.473 7.008 2.627 1 98.94 54 ALA A C 1
ATOM 402 O O . ALA A 1 54 ? -6.762 7.773 3.551 1 98.94 54 ALA A O 1
ATOM 403 N N . TYR A 1 55 ? -5.578 7.383 1.682 1 98.94 55 TYR A N 1
ATOM 404 C CA . TYR A 1 55 ? -5.027 8.734 1.627 1 98.94 55 TYR A CA 1
ATOM 405 C C . TYR A 1 55 ? -6.121 9.758 1.347 1 98.94 55 TYR A C 1
ATOM 407 O O . TYR A 1 55 ? -6.102 10.859 1.895 1 98.94 55 TYR A O 1
ATOM 415 N N . ALA A 1 56 ? -7.055 9.359 0.465 1 98.94 56 ALA A N 1
ATOM 416 C CA . ALA A 1 56 ? -8.172 10.25 0.18 1 98.94 56 ALA A CA 1
ATOM 417 C C . ALA A 1 56 ? -9.023 10.477 1.425 1 98.94 56 ALA A C 1
ATOM 419 O O . ALA A 1 56 ? -9.445 11.602 1.705 1 98.94 56 ALA A O 1
ATOM 420 N N . ALA A 1 57 ? -9.258 9.398 2.195 1 98.94 57 ALA A N 1
ATOM 421 C CA . ALA A 1 57 ? -9.992 9.523 3.453 1 98.94 57 ALA A CA 1
ATOM 422 C C . ALA A 1 57 ? -9.258 10.445 4.426 1 98.94 57 ALA A C 1
ATOM 424 O O . ALA A 1 57 ? -9.883 11.195 5.172 1 98.94 57 ALA A O 1
ATOM 425 N N . ASP A 1 58 ? -7.953 10.375 4.41 1 98.88 58 ASP A N 1
ATOM 426 C CA . ASP A 1 58 ? -7.117 11.266 5.211 1 98.88 58 ASP A CA 1
ATOM 427 C C . ASP A 1 58 ? -7.344 12.727 4.824 1 98.88 58 ASP A C 1
ATOM 429 O O . ASP A 1 58 ? -7.648 13.562 5.68 1 98.88 58 ASP A O 1
ATOM 433 N N . GLY A 1 59 ? -7.246 13.023 3.488 1 98.88 59 GLY A N 1
ATOM 434 C CA . GLY A 1 59 ? -7.496 14.375 3.016 1 98.88 59 GLY A CA 1
ATOM 435 C C . GLY A 1 59 ? -8.891 14.867 3.336 1 98.88 59 GLY A C 1
ATOM 436 O O . GLY A 1 59 ? -9.07 16.016 3.734 1 98.88 59 GLY A O 1
ATOM 437 N N . TYR A 1 60 ? -9.859 13.992 3.184 1 98.88 60 TYR A N 1
ATOM 438 C CA . TYR A 1 60 ? -11.25 14.281 3.514 1 98.88 60 TYR A CA 1
ATOM 439 C C . TYR A 1 60 ? -11.391 14.641 4.988 1 98.88 60 TYR A C 1
ATOM 441 O O . TYR A 1 60 ? -12.062 15.617 5.332 1 98.88 60 TYR A O 1
ATOM 449 N N . ALA A 1 61 ? -10.727 13.906 5.832 1 98.81 61 ALA A N 1
ATOM 450 C CA . ALA A 1 61 ? -10.812 14.094 7.277 1 98.81 61 ALA A CA 1
ATOM 451 C C . ALA A 1 61 ? -10.195 15.422 7.699 1 98.81 61 ALA A C 1
ATOM 453 O O . ALA A 1 61 ? -10.648 16.047 8.656 1 98.81 61 ALA A O 1
ATOM 454 N N . ARG A 1 62 ? -9.172 15.867 7.02 1 98.38 62 ARG A N 1
ATOM 455 C CA . ARG A 1 62 ? -8.531 17.141 7.34 1 98.38 62 ARG A CA 1
ATOM 456 C C . ARG A 1 62 ? -9.477 18.312 7.082 1 98.38 62 ARG A C 1
ATOM 458 O O . ARG A 1 62 ? -9.406 19.328 7.773 1 98.38 62 ARG A O 1
ATOM 465 N N . VAL A 1 63 ? -10.344 18.094 6.125 1 98 63 VAL A N 1
ATOM 466 C CA . VAL A 1 63 ? -11.273 19.156 5.754 1 98 63 VAL A CA 1
ATOM 467 C C . VAL A 1 63 ? -12.555 19.031 6.582 1 98 63 VAL A C 1
ATOM 469 O O . VAL A 1 63 ? -13.008 20.016 7.176 1 98 63 VAL A O 1
ATOM 472 N N . LYS A 1 64 ? -13.055 17.781 6.777 1 97.31 64 LYS A N 1
ATOM 473 C CA . LYS A 1 64 ? -14.375 17.562 7.355 1 97.31 64 LYS A CA 1
ATOM 474 C C . LYS A 1 64 ? -14.281 17.188 8.828 1 97.31 64 LYS A C 1
ATOM 476 O O . LYS A 1 64 ? -15.273 17.25 9.555 1 97.31 64 LYS A O 1
ATOM 481 N N . GLY A 1 65 ? -13.133 16.844 9.258 1 97.56 65 GLY A N 1
ATOM 482 C CA . GLY A 1 65 ? -12.945 16.469 10.648 1 97.56 65 GLY A CA 1
ATOM 483 C C . GLY A 1 65 ? -12.844 14.977 10.852 1 97.56 65 GLY A C 1
ATOM 484 O O . GLY A 1 65 ? -12.297 14.516 11.852 1 97.56 65 GLY A O 1
ATOM 485 N N . ALA A 1 66 ? -13.375 14.195 9.945 1 98.62 66 ALA A N 1
ATOM 486 C CA . ALA A 1 66 ? -13.328 12.734 9.977 1 98.62 66 ALA A CA 1
ATOM 487 C C . ALA A 1 66 ? -13.586 12.156 8.586 1 98.62 66 ALA A C 1
ATOM 489 O O . ALA A 1 66 ? -14.148 12.828 7.719 1 98.62 66 ALA A O 1
ATOM 490 N N . GLY A 1 67 ? -13.086 10.977 8.32 1 98.81 67 GLY A N 1
ATOM 491 C CA . GLY A 1 67 ? -13.305 10.305 7.051 1 98.81 67 GLY A CA 1
ATOM 492 C C . GLY A 1 67 ? -13.555 8.82 7.203 1 98.81 67 GLY A C 1
ATOM 493 O O . GLY A 1 67 ? -13.555 8.289 8.32 1 98.81 67 GLY A O 1
ATOM 494 N N . ALA A 1 68 ? -13.883 8.141 6.102 1 98.94 68 ALA A N 1
ATOM 495 C CA . ALA A 1 68 ? -14.117 6.699 6.098 1 98.94 68 ALA A CA 1
ATOM 496 C C . ALA A 1 68 ? -13.5 6.047 4.863 1 98.94 68 ALA A C 1
ATOM 498 O O . ALA A 1 68 ? -13.539 6.613 3.77 1 98.94 68 ALA A O 1
ATOM 499 N N . VAL A 1 69 ? -12.906 4.93 5.055 1 98.94 69 VAL A N 1
ATOM 500 C CA . VAL A 1 69 ? -12.375 4.109 3.973 1 98.94 69 VAL A CA 1
ATOM 501 C C . VAL A 1 69 ? -12.898 2.68 4.102 1 98.94 69 VAL A C 1
ATOM 503 O O . VAL A 1 69 ? -13.023 2.156 5.215 1 98.94 69 VAL A O 1
ATOM 506 N N . CYS A 1 70 ? -13.305 2.08 3.008 1 98.81 70 CYS A N 1
ATOM 507 C CA . CYS A 1 70 ? -13.82 0.715 2.969 1 98.81 70 CYS A CA 1
ATOM 508 C C . CYS A 1 70 ? -12.906 -0.19 2.154 1 98.81 70 CYS A C 1
ATOM 510 O O . CYS A 1 70 ? -12.516 0.158 1.038 1 98.81 70 CYS A O 1
ATOM 512 N N . THR A 1 71 ? -12.539 -1.276 2.693 1 98.56 71 THR A N 1
ATOM 513 C CA . THR A 1 71 ? -11.711 -2.252 1.995 1 98.56 71 THR A CA 1
ATOM 514 C C . THR A 1 71 ? -12.297 -3.654 2.129 1 98.56 71 THR A C 1
ATOM 516 O O . THR A 1 71 ? -13.102 -3.912 3.021 1 98.56 71 THR A O 1
ATOM 519 N N . THR A 1 72 ? -11.93 -4.543 1.2 1 98 72 THR A N 1
ATOM 520 C CA . THR A 1 72 ? -12.172 -5.973 1.347 1 98 72 THR A CA 1
ATOM 521 C C . THR A 1 72 ? -11.133 -6.609 2.264 1 98 72 THR A C 1
ATOM 523 O O . THR A 1 72 ? -10.18 -5.953 2.678 1 98 72 THR A O 1
ATOM 526 N N . PHE A 1 73 ? -11.32 -7.887 2.633 1 97.94 73 PHE A N 1
ATOM 527 C CA . PHE A 1 73 ? -10.547 -8.664 3.59 1 97.94 73 PHE A CA 1
ATOM 528 C C . PHE A 1 73 ? -9.164 -8.984 3.031 1 97.94 73 PHE A C 1
ATOM 530 O O . PHE A 1 73 ? -9.039 -9.438 1.894 1 97.94 73 PHE A O 1
ATOM 537 N N . GLY A 1 74 ? -8.141 -8.766 3.854 1 98.12 74 GLY A N 1
ATOM 538 C CA . GLY A 1 74 ? -6.789 -9.211 3.541 1 98.12 74 GLY A CA 1
ATOM 539 C C . GLY A 1 74 ? -6.074 -8.305 2.555 1 98.12 74 GLY A C 1
ATOM 540 O O . GLY A 1 74 ? -5.398 -7.355 2.953 1 98.12 74 GLY A O 1
ATOM 541 N N . VAL A 1 75 ? -6.309 -8.477 1.283 1 98.31 75 VAL A N 1
ATOM 542 C CA . VAL A 1 75 ? -5.578 -7.816 0.209 1 98.31 75 VAL A CA 1
ATOM 543 C C . VAL A 1 75 ? -5.832 -6.309 0.265 1 98.31 75 VAL A C 1
ATOM 545 O O . VAL A 1 75 ? -4.891 -5.512 0.207 1 98.31 75 VAL A O 1
ATOM 548 N N . GLY A 1 76 ? -7.07 -5.91 0.47 1 98.19 76 GLY A N 1
ATOM 549 C CA . GLY A 1 76 ? -7.398 -4.492 0.516 1 98.19 76 GLY A CA 1
ATOM 550 C C . GLY A 1 76 ? -6.992 -3.83 1.818 1 98.19 76 GLY A C 1
ATOM 551 O O . GLY A 1 76 ? -6.441 -2.727 1.814 1 98.19 76 GLY A O 1
ATOM 552 N N . GLU A 1 77 ? -7.301 -4.473 2.967 1 97.31 77 GLU A N 1
ATOM 553 C CA . GLU A 1 77 ? -7.035 -3.824 4.246 1 97.31 77 GLU A CA 1
ATOM 554 C C . GLU A 1 77 ? -5.539 -3.648 4.48 1 97.31 77 GLU A C 1
ATOM 556 O O . GLU A 1 77 ? -5.105 -2.627 5.016 1 97.31 77 GLU A O 1
ATOM 561 N N . LEU A 1 78 ? -4.695 -4.656 3.975 1 98.56 78 LEU A N 1
ATOM 562 C CA . LEU A 1 78 ? -3.25 -4.52 4.125 1 98.56 78 LEU A CA 1
ATOM 563 C C . LEU A 1 78 ? -2.707 -3.43 3.209 1 98.56 78 LEU A C 1
ATOM 565 O O . LEU A 1 78 ? -1.738 -2.748 3.553 1 98.56 78 LEU A O 1
ATOM 569 N N . SER A 1 79 ? -3.32 -3.211 2.037 1 98.69 79 SER A N 1
ATOM 570 C CA . SER A 1 79 ? -2.896 -2.172 1.105 1 98.69 79 SER A CA 1
ATOM 571 C C . SER A 1 79 ? -3.148 -0.781 1.676 1 98.69 79 SER A C 1
ATOM 573 O O . SER A 1 79 ? -2.492 0.186 1.283 1 98.69 79 SER A O 1
ATOM 575 N N . ALA A 1 80 ? -4.062 -0.684 2.637 1 98.75 80 ALA A N 1
ATOM 576 C CA . ALA A 1 80 ? -4.465 0.613 3.172 1 98.75 80 ALA A CA 1
ATOM 577 C C . ALA A 1 80 ? -3.633 0.983 4.395 1 98.75 80 ALA A C 1
ATOM 579 O O . ALA A 1 80 ? -3.691 2.119 4.875 1 98.75 80 ALA A O 1
ATOM 580 N N . LEU A 1 81 ? -2.779 0.127 4.914 1 98.81 81 LEU A N 1
ATOM 581 C CA . LEU A 1 81 ? -2.229 0.241 6.262 1 98.81 81 LEU A CA 1
ATOM 582 C C . LEU A 1 81 ? -1.301 1.446 6.367 1 98.81 81 LEU A C 1
ATOM 584 O O . LEU A 1 81 ? -1.272 2.123 7.398 1 98.81 81 LEU A O 1
ATOM 588 N N . ASN A 1 82 ? -0.476 1.654 5.336 1 98.81 82 ASN A N 1
ATOM 589 C CA . ASN A 1 82 ? 0.396 2.822 5.387 1 98.81 82 ASN A CA 1
ATOM 590 C C . ASN A 1 82 ? -0.399 4.105 5.602 1 98.81 82 ASN A C 1
ATOM 592 O O . ASN A 1 82 ? -0.034 4.938 6.438 1 98.81 82 ASN A O 1
ATOM 596 N N . ALA A 1 83 ? -1.481 4.27 4.82 1 98.94 83 ALA A N 1
ATOM 597 C CA . ALA A 1 83 ? -2.301 5.477 4.91 1 98.94 83 ALA A CA 1
ATOM 598 C C . ALA A 1 83 ? -3.01 5.559 6.258 1 98.94 83 ALA A C 1
ATOM 600 O O . ALA A 1 83 ? -3.119 6.637 6.844 1 98.94 83 ALA A O 1
ATOM 601 N N . VAL A 1 84 ? -3.504 4.41 6.801 1 98.94 84 VAL A N 1
ATOM 602 C CA . VAL A 1 84 ? -4.168 4.391 8.102 1 98.94 84 VAL A CA 1
ATOM 603 C C . VAL A 1 84 ? -3.168 4.754 9.195 1 98.94 84 VAL A C 1
ATOM 605 O O . VAL A 1 84 ? -3.49 5.512 10.109 1 98.94 84 VAL A O 1
ATOM 608 N N . ALA A 1 85 ? -1.956 4.23 9.078 1 98.88 85 ALA A N 1
ATOM 609 C CA . ALA A 1 85 ? -0.897 4.582 10.023 1 98.88 85 ALA A CA 1
ATOM 610 C C . ALA A 1 85 ? -0.597 6.078 9.977 1 98.88 85 ALA A C 1
ATOM 612 O O . ALA A 1 85 ? -0.332 6.695 11.008 1 98.88 85 ALA A O 1
ATOM 613 N N . GLY A 1 86 ? -0.607 6.641 8.766 1 98.75 86 GLY A N 1
ATOM 614 C CA . GLY A 1 86 ? -0.422 8.078 8.633 1 98.75 86 GLY A CA 1
ATOM 615 C C . GLY A 1 86 ? -1.497 8.883 9.344 1 98.75 86 GLY A C 1
ATOM 616 O O . GLY A 1 86 ? -1.201 9.883 10 1 98.75 86 GLY A O 1
ATOM 617 N N . ALA A 1 87 ? -2.732 8.43 9.156 1 98.81 87 ALA A N 1
ATOM 618 C CA . ALA A 1 87 ? -3.828 9.094 9.867 1 98.81 87 ALA A CA 1
ATOM 619 C C . ALA A 1 87 ? -3.643 8.992 11.375 1 98.81 87 ALA A C 1
ATOM 621 O O . ALA A 1 87 ? -3.959 9.938 12.109 1 98.81 87 ALA A O 1
ATOM 622 N N . TYR A 1 88 ? -3.156 7.852 11.844 1 98.75 88 TYR A N 1
ATOM 623 C CA . TYR A 1 88 ? -2.869 7.66 13.258 1 98.75 88 TYR A CA 1
ATOM 624 C C . TYR A 1 88 ? -1.784 8.617 13.727 1 98.75 88 TYR A C 1
ATOM 626 O O . TYR A 1 88 ? -1.959 9.32 14.734 1 98.75 88 TYR A O 1
ATOM 634 N N . ALA A 1 89 ? -0.705 8.695 13.008 1 98.31 89 ALA A N 1
ATOM 635 C CA . ALA A 1 89 ? 0.442 9.523 13.359 1 98.31 89 ALA A CA 1
ATOM 636 C C . ALA A 1 89 ? 0.075 11.008 13.336 1 98.31 89 ALA A C 1
ATOM 638 O O . ALA A 1 89 ? 0.485 11.766 14.211 1 98.31 89 ALA A O 1
ATOM 639 N N . GLU A 1 90 ? -0.718 11.383 12.297 1 97.81 90 GLU A N 1
ATOM 640 C CA . GLU A 1 90 ? -1.092 12.781 12.094 1 97.81 90 GLU A CA 1
ATOM 641 C C . GLU A 1 90 ? -2.359 13.133 12.867 1 97.81 90 GLU A C 1
ATOM 643 O O . GLU A 1 90 ? -2.85 14.258 12.789 1 97.81 90 GLU A O 1
ATOM 648 N N . GLN A 1 91 ? -2.918 12.172 13.617 1 97.94 91 GLN A N 1
ATOM 649 C CA . GLN A 1 91 ? -4.035 12.32 14.547 1 97.94 91 GLN A CA 1
ATOM 650 C C . GLN A 1 91 ? -5.301 12.758 13.82 1 97.94 91 GLN A C 1
ATOM 652 O O . GLN A 1 91 ? -5.852 13.82 14.102 1 97.94 91 GLN A O 1
ATOM 657 N N . LEU A 1 92 ? -5.832 11.883 12.969 1 98.5 92 LEU A N 1
ATOM 658 C CA . LEU A 1 92 ? -7.059 12.07 12.203 1 98.5 92 LEU A CA 1
ATOM 659 C C . LEU A 1 92 ? -8.039 10.93 12.445 1 98.5 92 LEU A C 1
ATOM 661 O O . LEU A 1 92 ? -7.672 9.758 12.328 1 98.5 92 LEU A O 1
ATOM 665 N N . PRO A 1 93 ? -9.281 11.227 12.836 1 98.75 93 PRO A N 1
ATOM 666 C CA . PRO A 1 93 ? -10.297 10.18 12.875 1 98.75 93 PRO A CA 1
ATOM 667 C C . PRO A 1 93 ? -10.633 9.633 11.484 1 98.75 93 PRO A C 1
ATOM 669 O O . PRO A 1 93 ? -11.195 10.352 10.656 1 98.75 93 PRO A O 1
ATOM 672 N N . VAL A 1 94 ? -10.281 8.469 11.219 1 98.94 94 VAL A N 1
ATOM 673 C CA . VAL A 1 94 ? -10.648 7.75 10.008 1 98.94 94 VAL A CA 1
ATOM 674 C C . VAL A 1 94 ? -11.266 6.402 10.367 1 98.94 94 VAL A C 1
ATOM 676 O O . VAL A 1 94 ? -10.672 5.617 11.109 1 98.94 94 VAL A O 1
ATOM 679 N N . PHE A 1 95 ? -12.484 6.176 9.953 1 98.94 95 PHE A N 1
ATOM 680 C CA . PHE A 1 95 ? -13.18 4.914 10.18 1 98.94 95 PHE A CA 1
ATOM 681 C C . PHE A 1 95 ? -12.867 3.914 9.078 1 98.94 95 PHE A C 1
ATOM 683 O O . PHE A 1 95 ? -13.273 4.102 7.93 1 98.94 95 PHE A O 1
ATOM 690 N N . HIS A 1 96 ? -12.086 2.916 9.406 1 98.94 96 HIS A N 1
ATOM 691 C CA . HIS A 1 96 ? -11.727 1.859 8.461 1 98.94 96 HIS A CA 1
ATOM 692 C C . HIS A 1 96 ? -12.758 0.736 8.484 1 98.94 96 HIS A C 1
ATOM 694 O O . HIS A 1 96 ? -12.773 -0.082 9.406 1 98.94 96 HIS A O 1
ATOM 700 N N . LEU A 1 97 ? -13.602 0.703 7.461 1 98.94 97 LEU A N 1
ATOM 701 C CA . LEU A 1 97 ? -14.641 -0.306 7.301 1 98.94 97 LEU A CA 1
ATOM 702 C C . LEU A 1 97 ? -14.125 -1.494 6.492 1 98.94 97 LEU A C 1
ATOM 704 O O . LEU A 1 97 ? -13.859 -1.367 5.297 1 98.94 97 LEU A O 1
ATOM 708 N N . VAL A 1 98 ? -14.078 -2.646 7.133 1 98.81 98 VAL A N 1
ATOM 709 C CA . VAL A 1 98 ? -13.484 -3.811 6.477 1 98.81 98 VAL A CA 1
ATOM 710 C C . VAL A 1 98 ? -14.547 -4.898 6.309 1 98.81 98 VAL A C 1
ATOM 712 O O . VAL A 1 98 ? -15.125 -5.371 7.289 1 98.81 98 VAL A O 1
ATOM 715 N N . GLY A 1 99 ? -14.844 -5.266 5.051 1 98.44 99 GLY A N 1
ATOM 716 C CA . GLY A 1 99 ? -15.617 -6.473 4.816 1 98.44 99 GLY A CA 1
ATOM 717 C C . GLY A 1 99 ? -14.82 -7.746 5.039 1 98.44 99 GLY A C 1
ATOM 718 O O . GLY A 1 99 ? -13.695 -7.867 4.559 1 98.44 99 GLY A O 1
ATOM 719 N N . THR A 1 100 ? -15.352 -8.672 5.82 1 98 100 THR A N 1
ATOM 720 C CA . THR A 1 100 ? -14.648 -9.914 6.113 1 98 100 THR A CA 1
ATOM 721 C C . THR A 1 100 ? -15.492 -11.117 5.699 1 98 100 THR A C 1
ATOM 723 O O . THR A 1 100 ? -16.688 -10.992 5.465 1 98 100 THR A O 1
ATOM 726 N N . PRO A 1 101 ? -14.891 -12.312 5.527 1 96.56 101 PRO A N 1
ATOM 727 C CA . PRO A 1 101 ? -15.656 -13.516 5.207 1 96.56 101 PRO A CA 1
ATOM 728 C C . PRO A 1 101 ? -16.734 -13.82 6.246 1 96.56 101 PRO A C 1
ATOM 730 O O . PRO A 1 101 ? -16.672 -13.328 7.375 1 96.56 101 PRO A O 1
ATOM 733 N N . PRO A 1 102 ? -17.734 -14.609 5.84 1 95.69 102 PRO A N 1
ATOM 734 C CA . PRO A 1 102 ? -18.781 -14.992 6.785 1 95.69 102 PRO A CA 1
ATOM 735 C C . PRO A 1 102 ? -18.219 -15.625 8.062 1 95.69 102 PRO A C 1
ATOM 737 O O . PRO A 1 102 ? -17.219 -16.359 8.008 1 95.69 102 PRO A O 1
ATOM 740 N N . ILE A 1 103 ? -18.906 -15.422 9.172 1 94.31 103 ILE A N 1
ATOM 741 C CA . ILE A 1 103 ? -18.438 -15.938 10.453 1 94.31 103 ILE A CA 1
ATOM 742 C C . ILE A 1 103 ? -18.391 -17.469 10.406 1 94.31 103 ILE A C 1
ATOM 744 O O . ILE A 1 103 ? -17.5 -18.078 11.008 1 94.31 103 ILE A O 1
ATOM 748 N N . ALA A 1 104 ? -19.266 -18.062 9.695 1 91.88 104 ALA A N 1
ATOM 749 C CA . ALA A 1 104 ? -19.297 -19.531 9.562 1 91.88 104 ALA A CA 1
ATOM 750 C C . ALA A 1 104 ? -18.031 -20.031 8.883 1 91.88 104 ALA A C 1
ATOM 752 O O . ALA A 1 104 ? -17.453 -21.047 9.297 1 91.88 104 ALA A O 1
ATOM 753 N N . ALA A 1 105 ? -17.609 -19.344 7.836 1 92.88 105 ALA A N 1
ATOM 754 C CA . ALA A 1 105 ? -16.375 -19.703 7.137 1 92.88 105 ALA A CA 1
ATOM 755 C C . ALA A 1 105 ? -15.156 -19.531 8.039 1 92.88 105 ALA A C 1
ATOM 757 O O . ALA A 1 105 ? -14.234 -20.344 8.016 1 92.88 105 ALA A O 1
ATOM 758 N N . GLN A 1 106 ? -15.156 -18.453 8.797 1 94.44 106 GLN A N 1
ATOM 759 C CA . GLN A 1 106 ? -14.07 -18.203 9.734 1 94.44 106 GLN A CA 1
ATOM 760 C C . GLN A 1 106 ? -13.984 -19.297 10.797 1 94.44 106 GLN A C 1
ATOM 762 O O . GLN A 1 106 ? -12.906 -19.828 11.07 1 94.44 106 GLN A O 1
ATOM 767 N N . ALA A 1 107 ? -15.117 -19.625 11.359 1 93.12 107 ALA A N 1
ATOM 768 C CA . ALA A 1 107 ? -15.18 -20.641 12.398 1 93.12 107 ALA A CA 1
ATOM 769 C C . ALA A 1 107 ? -14.719 -22 11.875 1 93.12 107 ALA A C 1
ATOM 771 O O . ALA A 1 107 ? -14.062 -22.766 12.594 1 93.12 107 ALA A O 1
ATOM 772 N N . ALA A 1 108 ? -15.039 -22.297 10.633 1 92.31 108 ALA A N 1
ATOM 773 C CA . ALA A 1 108 ? -14.688 -23.562 10.008 1 92.31 108 ALA A CA 1
ATOM 774 C C . ALA A 1 108 ? -13.234 -23.562 9.547 1 92.31 108 ALA A C 1
ATOM 776 O O . ALA A 1 108 ? -12.711 -24.594 9.109 1 92.31 108 ALA A O 1
ATOM 777 N N . ARG A 1 109 ? -12.547 -22.391 9.594 1 92.81 109 ARG A N 1
ATOM 778 C CA . ARG A 1 109 ? -11.148 -22.25 9.211 1 92.81 109 ARG A CA 1
ATOM 779 C C . ARG A 1 109 ? -10.922 -22.688 7.773 1 92.81 109 ARG A C 1
ATOM 781 O O . ARG A 1 109 ? -9.977 -23.438 7.488 1 92.81 109 ARG A O 1
ATOM 788 N N . ILE A 1 110 ? -11.867 -22.359 6.898 1 91.19 110 ILE A N 1
ATOM 789 C CA . ILE A 1 110 ? -11.781 -22.781 5.508 1 91.19 110 ILE A CA 1
ATOM 790 C C . ILE A 1 110 ? -10.578 -22.125 4.832 1 91.19 110 ILE A C 1
ATOM 792 O O . ILE A 1 110 ? -10.125 -21.062 5.262 1 91.19 110 ILE A O 1
ATOM 796 N N . LEU A 1 111 ? -10.047 -22.75 3.82 1 93.75 111 LEU A N 1
ATOM 797 C CA . LEU A 1 111 ? -8.977 -22.172 3.016 1 93.75 111 LEU A CA 1
ATOM 798 C C . LEU A 1 111 ? -9.547 -21.344 1.861 1 93.75 111 LEU A C 1
ATOM 800 O O . LEU A 1 111 ? -9.82 -21.891 0.788 1 93.75 111 LEU A O 1
ATOM 804 N N . SER A 1 112 ? -9.672 -20.047 2.148 1 93.56 112 SER A N 1
ATOM 805 C CA . SER A 1 112 ? -10.312 -19.125 1.211 1 93.56 112 SER A CA 1
ATOM 806 C C . SER A 1 112 ? -9.297 -18.172 0.598 1 93.56 112 SER A C 1
ATOM 808 O O . SER A 1 112 ? -8.25 -17.906 1.189 1 93.56 112 SER A O 1
ATOM 810 N N . HIS A 1 113 ? -9.648 -17.734 -0.596 1 94.75 113 HIS A N 1
ATOM 811 C CA . HIS A 1 113 ? -8.844 -16.656 -1.167 1 94.75 113 HIS A CA 1
ATOM 812 C C . HIS A 1 113 ? -8.75 -15.477 -0.214 1 94.75 113 HIS A C 1
ATOM 814 O O . HIS A 1 113 ? -9.57 -15.344 0.696 1 94.75 113 HIS A O 1
ATOM 820 N N . HIS A 1 114 ? -7.703 -14.664 -0.282 1 96.56 114 HIS A N 1
ATOM 821 C CA . HIS A 1 114 ? -7.406 -13.477 0.513 1 96.56 114 HIS A CA 1
ATOM 822 C C . HIS A 1 114 ? -6.949 -13.852 1.917 1 96.56 114 HIS A C 1
ATOM 824 O O . HIS A 1 114 ? -6.875 -13 2.801 1 96.56 114 HIS A O 1
ATOM 830 N N . THR A 1 115 ? -6.711 -15.18 2.197 1 96.44 115 THR A N 1
ATOM 831 C CA . THR A 1 115 ? -6.125 -15.633 3.457 1 96.44 115 THR A CA 1
ATOM 832 C C . THR A 1 115 ? -4.695 -16.125 3.244 1 96.44 115 THR A C 1
ATOM 834 O O . THR A 1 115 ? -4.227 -16.203 2.107 1 96.44 115 THR A O 1
ATOM 837 N N . LEU A 1 116 ? -4.023 -16.422 4.336 1 96.44 116 LEU A N 1
ATOM 838 C CA . LEU A 1 116 ? -2.668 -16.969 4.254 1 96.44 116 LEU A CA 1
ATOM 839 C C . LEU A 1 116 ? -2.691 -18.469 4.051 1 96.44 116 LEU A C 1
ATOM 841 O O . LEU A 1 116 ? -1.646 -19.125 4.09 1 96.44 116 LEU A O 1
ATOM 845 N N . GLY A 1 117 ? -3.873 -19.016 3.82 1 94.06 117 GLY A N 1
ATOM 846 C CA . GLY A 1 117 ? -4.02 -20.438 3.592 1 94.06 117 GLY A CA 1
ATOM 847 C C . GLY A 1 117 ? -3.764 -21.281 4.836 1 94.06 117 GLY A C 1
ATOM 848 O O . GLY A 1 117 ? -3.354 -22.438 4.738 1 94.06 117 GLY A O 1
ATOM 849 N N . ASN A 1 118 ? -3.996 -20.625 6.035 1 93.12 118 ASN A N 1
ATOM 850 C CA . ASN A 1 118 ? -3.699 -21.328 7.281 1 93.12 118 ASN A CA 1
ATOM 851 C C . ASN A 1 118 ? -4.93 -21.422 8.18 1 93.12 118 ASN A C 1
ATOM 853 O O . ASN A 1 118 ? -4.84 -21.875 9.32 1 93.12 118 ASN A O 1
ATOM 857 N N . GLY A 1 119 ? -6.035 -20.891 7.734 1 94.19 119 GLY A N 1
ATOM 858 C CA . GLY A 1 119 ? -7.293 -21 8.453 1 94.19 119 GLY A CA 1
ATOM 859 C C . GLY A 1 119 ? -7.477 -19.922 9.5 1 94.19 119 GLY A C 1
ATOM 860 O O . GLY A 1 119 ? -8.523 -19.828 10.141 1 94.19 119 GLY A O 1
ATOM 861 N N . ASP A 1 120 ? -6.473 -19.062 9.656 1 95.38 120 ASP A N 1
ATOM 862 C CA . ASP A 1 120 ? -6.574 -17.953 10.609 1 95.38 120 ASP A CA 1
ATOM 863 C C . ASP A 1 120 ? -7.074 -16.688 9.93 1 95.38 120 ASP A C 1
ATOM 865 O O . ASP A 1 120 ? -6.414 -16.156 9.039 1 95.38 120 ASP A O 1
ATOM 869 N N . PHE A 1 121 ? -8.227 -16.188 10.422 1 95.62 121 PHE A N 1
ATOM 870 C CA . PHE A 1 121 ? -8.867 -15.055 9.781 1 95.62 121 PHE A CA 1
ATOM 871 C C . PHE A 1 121 ? -8.633 -13.781 10.586 1 95.62 121 PHE A C 1
ATOM 873 O O . PHE A 1 121 ? -9 -12.688 10.148 1 95.62 121 PHE A O 1
ATOM 880 N N . ASN A 1 122 ? -7.961 -13.812 11.727 1 95.12 122 ASN A N 1
ATOM 881 C CA . ASN A 1 122 ? -7.844 -12.672 12.625 1 95.12 122 ASN A CA 1
ATOM 882 C C . ASN A 1 122 ? -6.492 -11.977 12.484 1 95.12 122 ASN A C 1
ATOM 884 O O . ASN A 1 122 ? -6.238 -10.961 13.133 1 95.12 122 ASN A O 1
ATOM 888 N N . LEU A 1 123 ? -5.637 -12.5 11.68 1 96.5 123 LEU A N 1
ATOM 889 C CA . LEU A 1 123 ? -4.254 -12.055 11.594 1 96.5 123 LEU A CA 1
ATOM 890 C C . LEU A 1 123 ? -4.184 -10.609 11.109 1 96.5 123 LEU A C 1
ATOM 892 O O . LEU A 1 123 ? -3.359 -9.828 11.594 1 96.5 123 LEU A O 1
ATOM 896 N N . PHE A 1 124 ? -5.012 -10.203 10.195 1 97.56 124 PHE A N 1
ATOM 897 C CA . PHE A 1 124 ? -4.914 -8.883 9.586 1 97.56 124 PHE A CA 1
ATOM 898 C C . PHE A 1 124 ? -5.453 -7.809 10.523 1 97.56 124 PHE A C 1
ATOM 900 O O . PHE A 1 124 ? -4.953 -6.684 10.547 1 97.56 124 PHE A O 1
ATOM 907 N N . GLN A 1 125 ? -6.531 -8.164 11.312 1 97.31 125 GLN A N 1
ATOM 908 C CA . GLN A 1 125 ? -6.961 -7.277 12.383 1 97.31 125 GLN A CA 1
ATOM 909 C C . GLN A 1 125 ? -5.836 -7.051 13.391 1 97.31 125 GLN A C 1
ATOM 911 O O . GLN A 1 125 ? -5.613 -5.922 13.836 1 97.31 125 GLN A O 1
ATOM 916 N N . ARG A 1 126 ? -5.133 -8.109 13.727 1 96.94 126 ARG A N 1
ATOM 917 C CA . ARG A 1 126 ? -4.012 -8.008 14.656 1 96.94 126 ARG A CA 1
ATOM 918 C C . ARG A 1 126 ? -2.918 -7.102 14.094 1 96.94 126 ARG A C 1
ATOM 920 O O . ARG A 1 126 ? -2.32 -6.32 14.836 1 96.94 126 ARG A O 1
ATOM 927 N N . MET A 1 127 ? -2.652 -7.227 12.836 1 98.06 127 MET A N 1
ATOM 928 C CA . MET A 1 127 ? -1.649 -6.391 12.18 1 98.06 127 MET A CA 1
ATOM 929 C C . MET A 1 127 ? -2.051 -4.922 12.227 1 98.06 127 MET A C 1
ATOM 931 O O . MET A 1 127 ? -1.192 -4.039 12.211 1 98.06 127 MET A O 1
ATOM 935 N N . SER A 1 128 ? -3.375 -4.613 12.328 1 98 128 SER A N 1
ATOM 936 C CA . SER A 1 128 ? -3.885 -3.248 12.289 1 98 128 SER A CA 1
ATOM 937 C C . SER A 1 128 ? -3.91 -2.629 13.688 1 98 128 SER A C 1
ATOM 939 O O . SER A 1 128 ? -4.035 -1.411 13.828 1 98 128 SER A O 1
ATOM 941 N N . GLU A 1 129 ? -3.768 -3.424 14.719 1 97.69 129 GLU A N 1
ATOM 942 C CA . GLU A 1 129 ? -3.992 -3.008 16.094 1 97.69 129 GLU A CA 1
ATOM 943 C C . GLU A 1 129 ? -3.08 -1.845 16.469 1 97.69 129 GLU A C 1
ATOM 945 O O . GLU A 1 129 ? -3.512 -0.905 17.141 1 97.69 129 GLU A O 1
ATOM 950 N N . PRO A 1 130 ? -1.845 -1.822 16.016 1 97.56 130 PRO A N 1
ATOM 951 C CA . PRO A 1 130 ? -0.952 -0.752 16.469 1 97.56 130 PRO A CA 1
ATOM 952 C C . PRO A 1 130 ? -1.312 0.606 15.875 1 97.56 130 PRO A C 1
ATOM 954 O O . PRO A 1 130 ? -0.833 1.64 16.344 1 97.56 130 PRO A O 1
ATOM 957 N N . ILE A 1 131 ? -2.146 0.62 14.844 1 98.62 131 ILE A N 1
ATOM 958 C CA . ILE A 1 131 ? -2.328 1.873 14.125 1 98.62 131 ILE A CA 1
ATOM 959 C C . ILE A 1 131 ? -3.793 2.301 14.188 1 98.62 131 ILE A C 1
ATOM 961 O O . ILE A 1 131 ? -4.254 3.082 13.352 1 98.62 131 ILE A O 1
ATOM 965 N N . VAL A 1 132 ? -4.605 1.74 15.086 1 98.62 132 VAL A N 1
ATOM 966 C CA . VAL A 1 132 ? -5.957 2.182 15.414 1 98.62 132 VAL A CA 1
ATOM 967 C C . VAL A 1 132 ? -6.105 2.303 16.922 1 98.62 132 VAL A C 1
ATOM 969 O O . VAL A 1 132 ? -5.379 1.65 17.688 1 98.62 132 VAL A O 1
ATOM 972 N N . CYS A 1 133 ? -6.984 3.15 17.391 1 98.5 133 CYS A N 1
ATOM 973 C CA . CYS A 1 133 ? -7.129 3.348 18.828 1 98.5 133 CYS A CA 1
ATOM 974 C C . CYS A 1 133 ? -8.211 2.445 19.391 1 98.5 133 CYS A C 1
ATOM 976 O O . CYS A 1 133 ? -8.305 2.266 20.609 1 98.5 133 CYS A O 1
ATOM 978 N N . ALA A 1 134 ? -9.055 1.879 18.516 1 98.69 134 ALA A N 1
ATOM 979 C CA . ALA A 1 134 ? -10.102 0.939 18.891 1 98.69 134 ALA A CA 1
ATOM 980 C C . ALA A 1 134 ? -10.555 0.106 17.703 1 98.69 134 ALA A C 1
ATOM 982 O O . ALA A 1 134 ? -10.352 0.495 16.547 1 98.69 134 ALA A O 1
ATOM 983 N N . SER A 1 135 ? -11.078 -1.062 17.969 1 98.75 135 SER A N 1
ATOM 984 C CA . SER A 1 135 ? -11.562 -1.957 16.938 1 98.75 135 SER A CA 1
ATOM 985 C C . SER A 1 135 ? -12.727 -2.803 17.422 1 98.75 135 SER A C 1
ATOM 987 O O . SER A 1 135 ? -12.914 -2.965 18.641 1 98.75 135 SER A O 1
ATOM 989 N N . ALA A 1 136 ? -13.555 -3.26 16.5 1 98.62 136 ALA A N 1
ATOM 990 C CA . ALA A 1 136 ? -14.633 -4.195 16.812 1 98.62 136 ALA A CA 1
ATOM 991 C C . ALA A 1 136 ? -15.039 -5.004 15.586 1 98.62 136 ALA A C 1
ATOM 993 O O . ALA A 1 136 ? -14.898 -4.531 14.453 1 98.62 136 ALA A O 1
ATOM 994 N N . VAL A 1 137 ? -15.445 -6.223 15.836 1 98.5 137 VAL A N 1
ATOM 995 C CA . VAL A 1 137 ? -16.219 -6.988 14.867 1 98.5 137 VAL A CA 1
ATOM 996 C C . VAL A 1 137 ? -17.719 -6.707 15.062 1 98.5 137 VAL A C 1
ATOM 998 O O . VAL A 1 137 ? -18.266 -6.969 16.141 1 98.5 137 VAL A O 1
ATOM 1001 N N . MET A 1 138 ? -18.375 -6.211 14.078 1 98.62 138 MET A N 1
ATOM 1002 C CA . MET A 1 138 ? -19.766 -5.746 14.203 1 98.62 138 MET A CA 1
ATOM 1003 C C . MET A 1 138 ? -20.734 -6.906 14.039 1 98.62 138 MET A C 1
ATOM 1005 O O . MET A 1 138 ? -20.688 -7.617 13.031 1 98.62 138 MET A O 1
ATOM 1009 N N . THR A 1 139 ? -21.594 -7.09 15.008 1 98.12 139 THR A N 1
ATOM 1010 C CA . THR A 1 139 ? -22.656 -8.086 14.992 1 98.12 139 THR A CA 1
ATOM 1011 C C . THR A 1 139 ? -24.016 -7.422 15.25 1 98.12 139 THR A C 1
ATOM 1013 O O . THR A 1 139 ? -24.078 -6.273 15.688 1 98.12 139 THR A O 1
ATOM 1016 N N . PRO A 1 140 ? -25.094 -8.141 14.828 1 98.06 140 PRO A N 1
ATOM 1017 C CA . PRO A 1 140 ? -26.422 -7.602 15.133 1 98.06 140 PRO A CA 1
ATOM 1018 C C . PRO A 1 140 ? -26.578 -7.223 16.609 1 98.06 140 PRO A C 1
ATOM 1020 O O . PRO A 1 140 ? -27.234 -6.234 16.922 1 98.06 140 PRO A O 1
ATOM 1023 N N . GLN A 1 141 ? -25.906 -7.945 17.5 1 97.88 141 GLN A N 1
ATOM 1024 C CA . GLN A 1 141 ? -26.094 -7.793 18.953 1 97.88 141 GLN A CA 1
ATOM 1025 C C . GLN A 1 141 ? -25.297 -6.602 19.484 1 97.88 141 GLN A C 1
ATOM 1027 O O . GLN A 1 141 ? -25.719 -5.949 20.438 1 97.88 141 GLN A O 1
ATOM 1032 N N . ASN A 1 142 ? -24.156 -6.285 18.812 1 98.19 142 ASN A N 1
ATOM 1033 C CA . ASN A 1 142 ? -23.266 -5.336 19.469 1 98.19 142 ASN A CA 1
ATOM 1034 C C . ASN A 1 142 ? -23.141 -4.039 18.672 1 98.19 142 ASN A C 1
ATOM 1036 O O . ASN A 1 142 ? -22.578 -3.057 19.172 1 98.19 142 ASN A O 1
ATOM 1040 N N . VAL A 1 143 ? -23.656 -3.938 17.484 1 98.62 143 VAL A N 1
ATOM 1041 C CA . VAL A 1 143 ? -23.375 -2.865 16.547 1 98.62 143 VAL A CA 1
ATOM 1042 C C . VAL A 1 143 ? -23.766 -1.521 17.156 1 98.62 143 VAL A C 1
ATOM 1044 O O . VAL A 1 143 ? -23.062 -0.521 16.969 1 98.62 143 VAL A O 1
ATOM 1047 N N . ALA A 1 144 ? -24.875 -1.431 17.828 1 98.06 144 ALA A N 1
ATOM 1048 C CA . ALA A 1 144 ? -25.328 -0.167 18.391 1 98.06 144 ALA A CA 1
ATOM 1049 C C . ALA A 1 144 ? -24.328 0.37 19.406 1 98.06 144 ALA A C 1
ATOM 1051 O O . ALA A 1 144 ? -23.891 1.521 19.312 1 98.06 144 ALA A O 1
ATO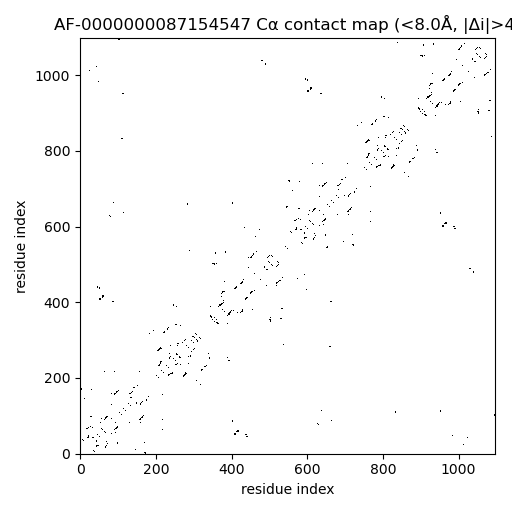M 1052 N N . TYR A 1 145 ? -23.953 -0.477 20.328 1 97.88 145 TYR A N 1
ATOM 1053 C CA . TYR A 1 145 ? -23.016 -0.075 21.375 1 97.88 145 TYR A CA 1
ATOM 1054 C C . TYR A 1 145 ? -21.625 0.16 20.797 1 97.88 145 TYR A C 1
ATOM 1056 O O . TYR A 1 145 ? -20.969 1.16 21.109 1 97.88 145 TYR A O 1
ATOM 1064 N N . GLU A 1 146 ? -21.125 -0.751 19.969 1 98.69 146 GLU A N 1
ATOM 1065 C CA . GLU A 1 146 ? -19.766 -0.665 19.438 1 98.69 146 GLU A CA 1
ATOM 1066 C C . GLU A 1 146 ? -19.609 0.552 18.531 1 98.69 146 GLU A C 1
ATOM 1068 O O . GLU A 1 146 ? -18.547 1.16 18.469 1 98.69 146 GLU A O 1
ATOM 1073 N N . THR A 1 147 ? -20.656 0.87 17.828 1 98.81 147 THR A N 1
ATOM 1074 C CA . THR A 1 147 ? -20.594 2.053 16.984 1 98.81 147 THR A CA 1
ATOM 1075 C C . THR A 1 147 ? -20.344 3.305 17.812 1 98.81 147 THR A C 1
ATOM 1077 O O . THR A 1 147 ? -19.453 4.105 17.5 1 98.81 147 THR A O 1
ATOM 1080 N N . GLU A 1 148 ? -21.094 3.484 18.875 1 98.69 148 GLU A N 1
ATOM 1081 C CA . GLU A 1 148 ? -20.938 4.656 19.734 1 98.69 148 GLU A CA 1
ATOM 1082 C C . GLU A 1 148 ? -19.562 4.656 20.406 1 98.69 148 GLU A C 1
ATOM 1084 O O . GLU A 1 148 ? -18.922 5.703 20.531 1 98.69 148 GLU A O 1
ATOM 1089 N N . ARG A 1 149 ? -19.125 3.473 20.844 1 98.62 149 ARG A N 1
ATOM 1090 C CA . ARG A 1 149 ? -17.812 3.35 21.453 1 98.62 149 ARG A CA 1
ATOM 1091 C C . ARG A 1 149 ? -16.703 3.76 20.5 1 98.62 149 ARG A C 1
ATOM 1093 O O . ARG A 1 149 ? -15.773 4.473 20.875 1 98.62 149 ARG A O 1
ATOM 1100 N N . LEU A 1 150 ? -16.797 3.303 19.266 1 98.88 150 LEU A N 1
ATOM 1101 C CA . LEU A 1 150 ? -15.773 3.572 18.266 1 98.88 150 LEU A CA 1
ATOM 1102 C C . LEU A 1 150 ? -15.805 5.035 17.828 1 98.88 150 LEU A C 1
ATOM 1104 O O . LEU A 1 150 ? -14.758 5.641 17.594 1 98.88 150 LEU A O 1
ATOM 1108 N N . ILE A 1 151 ? -16.984 5.625 17.672 1 98.75 151 ILE A N 1
ATOM 1109 C CA . ILE A 1 151 ? -17.094 7.047 17.359 1 98.75 151 ILE A CA 1
ATOM 1110 C C . ILE A 1 151 ? -16.438 7.867 18.484 1 98.75 151 ILE A C 1
ATOM 1112 O O . ILE A 1 151 ? -15.641 8.766 18.219 1 98.75 151 ILE A O 1
ATOM 1116 N N . HIS A 1 152 ? -16.766 7.516 19.688 1 98.38 152 HIS A N 1
ATOM 1117 C CA . HIS A 1 152 ? -16.188 8.219 20.828 1 98.38 152 HIS A CA 1
ATOM 1118 C C . HIS A 1 152 ? -14.664 8.102 20.828 1 98.38 152 HIS A C 1
ATOM 1120 O O . HIS A 1 152 ? -13.953 9.094 21 1 98.38 152 HIS A O 1
ATOM 1126 N N . ALA A 1 153 ? -14.172 6.922 20.672 1 98.56 153 ALA A N 1
ATOM 1127 C CA . ALA A 1 153 ? -12.727 6.684 20.688 1 98.56 153 ALA A CA 1
ATOM 1128 C C . ALA A 1 153 ? -12.031 7.477 19.578 1 98.56 153 ALA A C 1
ATOM 1130 O O . ALA A 1 153 ? -10.992 8.102 19.828 1 98.56 153 ALA A O 1
ATOM 1131 N N . ALA A 1 154 ? -12.609 7.445 18.391 1 98.75 154 ALA A N 1
ATOM 1132 C CA . ALA A 1 154 ? -12.016 8.133 17.234 1 98.75 154 ALA A CA 1
ATOM 1133 C C . ALA A 1 154 ? -11.859 9.625 17.516 1 98.75 154 ALA A C 1
ATOM 1135 O O . ALA A 1 154 ? -10.797 10.195 17.266 1 98.75 154 ALA A O 1
ATOM 1136 N N . PHE A 1 155 ? -12.844 10.242 18.094 1 97.81 155 PHE A N 1
ATOM 1137 C CA . PHE A 1 155 ? -12.836 11.688 18.297 1 97.81 155 PHE A CA 1
ATOM 1138 C C . PHE A 1 155 ? -12.07 12.062 19.562 1 97.81 155 PHE A C 1
ATOM 1140 O O . PHE A 1 155 ? -11.445 13.117 19.625 1 97.81 155 PHE A O 1
ATOM 1147 N N . TYR A 1 156 ? -12.086 11.148 20.547 1 97.38 156 TYR A N 1
ATOM 1148 C CA . TYR A 1 156 ? -11.367 11.414 21.781 1 97.38 156 TYR A CA 1
ATOM 1149 C C . TYR A 1 156 ? -9.859 11.367 21.562 1 97.38 156 TYR A C 1
ATOM 1151 O O . TYR A 1 156 ? -9.117 12.211 22.078 1 97.38 156 TYR A O 1
ATOM 1159 N N . HIS A 1 157 ? -9.445 10.414 20.812 1 97.62 157 HIS A N 1
ATOM 1160 C CA . HIS A 1 157 ? -8.016 10.219 20.594 1 97.62 157 HIS A CA 1
ATOM 1161 C C . HIS A 1 157 ? -7.57 10.875 19.281 1 97.62 157 HIS A C 1
ATOM 1163 O O . HIS A 1 157 ? -6.371 11.023 19.047 1 97.62 157 HIS A O 1
ATOM 1169 N N . LEU A 1 158 ? -8.523 11.32 18.469 1 98.12 158 LEU A N 1
ATOM 1170 C CA . LEU A 1 158 ? -8.234 11.828 17.125 1 98.12 158 LEU A CA 1
ATOM 1171 C C . LEU A 1 158 ? -7.383 10.844 16.344 1 98.12 158 LEU A C 1
ATOM 1173 O O . LEU A 1 158 ? -6.32 11.211 15.828 1 98.12 158 LEU A O 1
ATOM 1177 N N . ARG A 1 159 ? -7.887 9.617 16.25 1 98.75 159 ARG A N 1
ATOM 1178 C CA . ARG A 1 159 ? -7.16 8.516 15.633 1 98.75 159 ARG A CA 1
ATOM 1179 C C . ARG A 1 159 ? -8.109 7.574 14.891 1 98.75 159 ARG A C 1
ATOM 1181 O O . ARG A 1 159 ? -9.32 7.621 15.102 1 98.75 159 ARG A O 1
ATOM 1188 N N . PRO A 1 160 ? -7.59 6.738 13.977 1 98.88 160 PRO A N 1
ATOM 1189 C CA . PRO A 1 160 ? -8.453 5.805 13.25 1 98.88 160 PRO A CA 1
ATOM 1190 C C . PRO A 1 160 ? -9 4.691 14.141 1 98.88 160 PRO A C 1
ATOM 1192 O O . PRO A 1 160 ? -8.422 4.391 15.188 1 98.88 160 PRO A O 1
ATOM 1195 N N . VAL A 1 161 ? -10.117 4.152 13.703 1 98.94 161 VAL A N 1
ATOM 1196 C CA . VAL A 1 161 ? -10.68 2.947 14.305 1 98.94 161 VAL A CA 1
ATOM 1197 C C . VAL A 1 161 ? -10.914 1.89 13.227 1 98.94 161 VAL A C 1
ATOM 1199 O O . VAL A 1 161 ? -10.945 2.203 12.039 1 98.94 161 VAL A O 1
ATOM 1202 N N . TYR A 1 162 ? -10.969 0.662 13.664 1 98.88 162 TYR A N 1
ATOM 1203 C CA . TYR A 1 162 ? -11.156 -0.496 12.805 1 98.88 162 TYR A CA 1
ATOM 1204 C C . TYR A 1 162 ? -12.516 -1.15 13.055 1 98.88 162 TYR A C 1
ATOM 1206 O O . TYR A 1 162 ? -12.836 -1.51 14.188 1 98.88 162 TYR A O 1
ATOM 1214 N N . MET A 1 163 ? -13.359 -1.26 11.992 1 98.88 163 MET A N 1
ATOM 1215 C CA . MET A 1 163 ? -14.656 -1.925 12.055 1 98.88 163 MET A CA 1
ATOM 1216 C C . MET A 1 163 ? -14.727 -3.082 11.062 1 98.88 163 MET A C 1
ATOM 1218 O O . MET A 1 163 ? -14.68 -2.869 9.852 1 98.88 163 MET A O 1
ATOM 1222 N N . ALA A 1 164 ? -14.859 -4.242 11.555 1 98.75 164 ALA A N 1
ATOM 1223 C CA . ALA A 1 164 ? -14.977 -5.414 10.688 1 98.75 164 ALA A CA 1
ATOM 1224 C C . ALA A 1 164 ? -16.438 -5.82 10.516 1 98.75 164 ALA A C 1
ATOM 1226 O O . ALA A 1 164 ? -17.203 -5.816 11.477 1 98.75 164 ALA A O 1
ATOM 1227 N N . PHE A 1 165 ? -16.797 -6.156 9.297 1 98.69 165 PHE A N 1
ATOM 1228 C CA . PHE A 1 165 ? -18.172 -6.539 8.969 1 98.69 165 PHE A CA 1
ATOM 1229 C C . PHE A 1 165 ? -18.203 -7.914 8.312 1 98.69 165 PHE A C 1
ATOM 1231 O O . PHE A 1 165 ? -18.062 -8.023 7.094 1 98.69 165 PHE A O 1
ATOM 1238 N N . PRO A 1 166 ? -18.438 -8.977 9.133 1 97.88 166 PRO A N 1
ATOM 1239 C CA . PRO A 1 166 ? -18.656 -10.273 8.484 1 97.88 166 PRO A CA 1
ATOM 1240 C C . PRO A 1 166 ? -19.812 -10.266 7.5 1 97.88 166 PRO A C 1
ATOM 1242 O O . PRO A 1 166 ? -20.891 -9.758 7.82 1 97.88 166 PRO A O 1
ATOM 1245 N N . ALA A 1 167 ? -19.578 -10.836 6.34 1 95.81 167 ALA A N 1
ATOM 1246 C CA . ALA A 1 167 ? -20.5 -10.711 5.211 1 95.81 167 ALA A CA 1
ATOM 1247 C C . ALA A 1 167 ? -21.875 -11.234 5.566 1 95.81 167 ALA A C 1
ATOM 1249 O O . ALA A 1 167 ? -22.891 -10.695 5.109 1 95.81 167 ALA A O 1
ATOM 1250 N N . ASP A 1 168 ? -22.031 -12.273 6.391 1 93.88 168 ASP A N 1
ATOM 1251 C CA . ASP A 1 168 ? -23.297 -12.906 6.715 1 93.88 168 ASP A CA 1
ATOM 1252 C C . ASP A 1 168 ? -24.016 -12.156 7.832 1 93.88 168 ASP A C 1
ATOM 1254 O O . ASP A 1 168 ? -25.219 -12.344 8.039 1 93.88 168 ASP A O 1
ATOM 1258 N N . LEU A 1 169 ? -23.312 -11.266 8.539 1 97.06 169 LEU A N 1
ATOM 1259 C CA . LEU A 1 169 ? -23.922 -10.531 9.641 1 97.06 169 LEU A CA 1
ATOM 1260 C C . LEU A 1 169 ? -24.203 -9.086 9.25 1 97.06 169 LEU A C 1
ATOM 1262 O O . LEU A 1 169 ? -25.094 -8.445 9.805 1 97.06 169 LEU A O 1
ATOM 1266 N N . ALA A 1 170 ? -23.531 -8.586 8.289 1 97.44 170 ALA A N 1
ATOM 1267 C CA . ALA A 1 170 ? -23.531 -7.176 7.906 1 97.44 170 ALA A CA 1
ATOM 1268 C C . ALA A 1 170 ? -24.922 -6.715 7.496 1 97.44 170 ALA A C 1
ATOM 1270 O O . ALA A 1 170 ? -25.297 -5.555 7.703 1 97.44 170 ALA A O 1
ATOM 1271 N N . THR A 1 171 ? -25.734 -7.609 6.898 1 95.81 171 THR A N 1
ATOM 1272 C CA . THR A 1 171 ? -27.031 -7.207 6.363 1 95.81 171 THR A CA 1
ATOM 1273 C C . THR A 1 171 ? -28.156 -7.68 7.27 1 95.81 171 THR A C 1
ATOM 1275 O O . THR A 1 171 ? -29.328 -7.559 6.918 1 95.81 171 THR A O 1
ATOM 1278 N N . ARG A 1 172 ? -27.859 -8.203 8.445 1 97.44 172 ARG A N 1
ATOM 1279 C CA . ARG A 1 172 ? -28.859 -8.586 9.43 1 97.44 172 ARG A CA 1
ATOM 1280 C C . ARG A 1 172 ? -29.344 -7.371 10.211 1 97.44 172 ARG A C 1
ATOM 1282 O O . ARG A 1 172 ? -28.625 -6.379 10.336 1 97.44 172 ARG A O 1
ATOM 1289 N N . PRO A 1 173 ? -30.562 -7.449 10.695 1 97.75 173 PRO A N 1
ATOM 1290 C CA . PRO A 1 173 ? -31.094 -6.328 11.484 1 97.75 173 PRO A CA 1
ATOM 1291 C C . PRO A 1 173 ? -30.297 -6.102 12.781 1 97.75 173 PRO A C 1
ATOM 1293 O O . PRO A 1 173 ? -29.938 -7.062 13.461 1 97.75 173 PRO A O 1
ATOM 1296 N N . ALA A 1 174 ? -30.016 -4.871 13.055 1 97.62 174 ALA A N 1
ATOM 1297 C CA . ALA A 1 174 ? -29.438 -4.512 14.344 1 97.62 174 ALA A CA 1
ATOM 1298 C C . ALA A 1 174 ? -30.406 -4.828 15.484 1 97.62 174 ALA A C 1
ATOM 1300 O O . ALA A 1 174 ? -31.609 -4.602 15.367 1 97.62 174 ALA A O 1
ATOM 1301 N N . LEU A 1 175 ? -29.969 -5.355 16.625 1 95.75 175 LEU A N 1
ATOM 1302 C CA . LEU A 1 175 ? -30.828 -5.812 17.703 1 95.75 175 LEU A CA 1
ATOM 1303 C C . LEU A 1 175 ? -30.641 -4.965 18.953 1 95.75 175 LEU A C 1
ATOM 1305 O O . LEU A 1 175 ? -31.281 -5.203 19.969 1 95.75 175 LEU A O 1
ATOM 1309 N N . GLY A 1 176 ? -29.875 -3.906 18.891 1 91.62 176 GLY A N 1
ATOM 1310 C CA . GLY A 1 176 ? -29.641 -3.08 20.062 1 91.62 176 GLY A CA 1
ATOM 1311 C C . GLY A 1 176 ? -29.781 -1.595 19.781 1 91.62 176 GLY A C 1
ATOM 1312 O O . GLY A 1 176 ? -30.047 -1.191 18.656 1 91.62 176 GLY A O 1
ATOM 1313 N N . ARG A 1 177 ? -29.906 -0.93 20.891 1 93.62 177 ARG A N 1
ATOM 1314 C CA . ARG A 1 177 ? -29.875 0.529 20.875 1 93.62 177 ARG A CA 1
ATOM 1315 C C . ARG A 1 177 ? -28.797 1.078 21.781 1 93.62 177 ARG A C 1
ATOM 1317 O O . ARG A 1 177 ? -28.406 0.436 22.766 1 93.62 177 ARG A O 1
ATOM 1324 N N . ALA A 1 178 ? -28.25 2.143 21.328 1 94.88 178 ALA A N 1
ATOM 1325 C CA . ALA A 1 178 ? -27.25 2.824 22.156 1 94.88 178 ALA A CA 1
ATOM 1326 C C . ALA A 1 178 ? -27.281 4.332 21.906 1 94.88 178 ALA A C 1
ATOM 1328 O O . ALA A 1 178 ? -27.625 4.789 20.828 1 94.88 178 ALA A O 1
ATOM 1329 N N . LYS A 1 179 ? -27.016 5.098 22.938 1 95.56 179 LYS A N 1
ATOM 1330 C CA . LYS A 1 179 ? -26.859 6.547 22.828 1 95.56 179 LYS A CA 1
ATOM 1331 C C . LYS A 1 179 ? -25.406 6.941 22.625 1 95.56 179 LYS A C 1
ATOM 1333 O O . LYS A 1 179 ? -24.5 6.223 23.047 1 95.56 179 LYS A O 1
ATOM 1338 N N . PRO A 1 180 ? -25.234 8.094 21.953 1 95.31 180 PRO A N 1
ATOM 1339 C CA . PRO A 1 180 ? -23.859 8.594 21.844 1 95.31 180 PRO A CA 1
ATOM 1340 C C . PRO A 1 180 ? -23.172 8.727 23.203 1 95.31 180 PRO A C 1
ATOM 1342 O O . PRO A 1 180 ? -23.828 9.047 24.203 1 95.31 180 PRO A O 1
ATOM 1345 N N . VAL A 1 181 ? -21.891 8.461 23.172 1 94.44 181 VAL A N 1
ATOM 1346 C CA . VAL A 1 181 ? -21.094 8.586 24.391 1 94.44 181 VAL A CA 1
ATOM 1347 C C . VAL A 1 181 ? -20.734 10.055 24.609 1 94.44 181 VAL A C 1
ATOM 1349 O O . VAL A 1 181 ? -20.234 10.727 23.703 1 94.44 181 VAL A O 1
ATOM 1352 N N . ASP A 1 182 ? -20.953 10.547 25.766 1 91.62 182 ASP A N 1
ATOM 1353 C CA . ASP A 1 182 ? -20.625 11.93 26.094 1 91.62 182 ASP A CA 1
ATOM 1354 C C . ASP A 1 182 ? -19.125 12.141 26.188 1 91.62 182 ASP A C 1
ATOM 1356 O O . ASP A 1 182 ? -18.391 11.25 26.641 1 91.62 182 ASP A O 1
ATOM 1360 N N . GLY A 1 183 ? -18.719 13.32 25.797 1 89.06 183 GLY A N 1
ATOM 1361 C CA . GLY A 1 183 ? -17.312 13.664 25.953 1 89.06 183 GLY A CA 1
ATOM 1362 C C . GLY A 1 183 ? -16.906 13.875 27.406 1 89.06 183 GLY A C 1
ATOM 1363 O O . GLY A 1 183 ? -17.766 14.078 28.266 1 89.06 183 GLY A O 1
ATOM 1364 N N . PRO A 1 184 ? -15.633 13.82 27.641 1 88.56 184 PRO A N 1
ATOM 1365 C CA . PRO A 1 184 ? -15.18 14.031 29.016 1 88.56 184 PRO A CA 1
ATOM 1366 C C . PRO A 1 184 ? -15.172 15.5 29.406 1 88.56 184 PRO A C 1
ATOM 1368 O O . PRO A 1 184 ? -15.109 16.375 28.547 1 88.56 184 PRO A O 1
ATOM 1371 N N . GLU A 1 185 ? -15.266 15.695 30.75 1 90.75 185 GLU A N 1
ATOM 1372 C CA . GLU A 1 185 ? -15.031 17.016 31.328 1 90.75 185 GLU A CA 1
ATOM 1373 C C . GLU A 1 185 ? -13.719 17.047 32.094 1 90.75 185 GLU A C 1
ATOM 1375 O O . GLU A 1 185 ? -13.273 16.031 32.625 1 90.75 185 GLU A O 1
ATOM 1380 N N . SER A 1 186 ? -13.195 18.297 32.125 1 96.31 186 SER A N 1
ATOM 1381 C CA . SER A 1 186 ? -11.969 18.453 32.906 1 96.31 186 SER A CA 1
ATOM 1382 C C . SER A 1 186 ? -12.242 18.312 34.406 1 96.31 186 SER A C 1
ATOM 1384 O O . SER A 1 186 ? -13.328 18.656 34.875 1 96.31 186 SER A O 1
ATOM 1386 N N . ASP A 1 187 ? -11.234 17.797 35.125 1 95.88 187 ASP A N 1
ATOM 1387 C CA . ASP A 1 187 ? -11.25 17.969 36.562 1 95.88 187 ASP A CA 1
ATOM 1388 C C . ASP A 1 187 ? -11.25 19.438 36.938 1 95.88 187 ASP A C 1
ATOM 1390 O O . ASP A 1 187 ? -10.297 20.156 36.656 1 95.88 187 ASP A O 1
ATOM 1394 N N . ALA A 1 188 ? -12.273 19.859 37.688 1 95.44 188 ALA A N 1
ATOM 1395 C CA . ALA A 1 188 ? -12.477 21.281 37.938 1 95.44 188 ALA A CA 1
ATOM 1396 C C . ALA A 1 188 ? -11.336 21.875 38.75 1 95.44 188 ALA A C 1
ATOM 1398 O O . ALA A 1 188 ? -10.891 22.984 38.5 1 95.44 188 ALA A O 1
ATOM 1399 N N . LEU A 1 189 ? -10.898 21.125 39.75 1 95 189 LEU A N 1
ATOM 1400 C CA . LEU A 1 189 ? -9.828 21.594 40.625 1 95 189 LEU A CA 1
ATOM 1401 C C . LEU A 1 189 ? -8.523 21.734 39.844 1 95 189 LEU A C 1
ATOM 1403 O O . LEU A 1 189 ? -7.836 22.75 39.969 1 95 189 LEU A O 1
ATOM 1407 N N . PHE A 1 190 ? -8.203 20.734 39.094 1 94.75 190 PHE A N 1
ATOM 1408 C CA . PHE A 1 190 ? -6.957 20.75 38.344 1 94.75 190 PHE A CA 1
ATOM 1409 C C . PHE A 1 190 ? -7.012 21.797 37.25 1 94.75 190 PHE A C 1
ATOM 1411 O O . PHE A 1 190 ? -6.004 22.453 36.938 1 94.75 190 PHE A O 1
ATOM 1418 N N . LEU A 1 191 ? -8.203 21.938 36.656 1 97.31 191 LEU A N 1
ATOM 1419 C CA . LEU A 1 191 ? -8.375 22.938 35.625 1 97.31 191 LEU A CA 1
ATOM 1420 C C . LEU A 1 191 ? -8.102 24.344 36.156 1 97.31 191 LEU A C 1
ATOM 1422 O O . LEU A 1 191 ? -7.363 25.109 35.562 1 97.31 191 LEU A O 1
ATOM 1426 N N . GLU A 1 192 ? -8.641 24.625 37.344 1 97.06 192 GLU A N 1
ATOM 1427 C CA . GLU A 1 192 ? -8.43 25.922 37.969 1 97.06 192 GLU A CA 1
ATOM 1428 C C . GLU A 1 192 ? -6.965 26.141 38.312 1 97.06 192 GLU A C 1
ATOM 1430 O O . GLU A 1 192 ? -6.418 27.219 38.094 1 97.06 192 GLU A O 1
ATOM 1435 N N . GLN A 1 193 ? -6.41 25.125 38.812 1 95.81 193 GLN A N 1
ATOM 1436 C CA . GLN A 1 193 ? -5.008 25.203 39.219 1 95.81 193 GLN A CA 1
ATOM 1437 C C . GLN A 1 193 ? -4.105 25.469 38.031 1 95.81 193 GLN A C 1
ATOM 1439 O O . GLN A 1 193 ? -3.227 26.344 38.094 1 95.81 193 GLN A O 1
ATOM 1444 N N . VAL A 1 194 ? -4.332 24.703 36.969 1 96.5 194 VAL A N 1
ATOM 1445 C CA . VAL A 1 194 ? -3.502 24.797 35.781 1 96.5 194 VAL A CA 1
ATOM 1446 C C . VAL A 1 194 ? -3.676 26.188 35.156 1 96.5 194 VAL A C 1
ATOM 1448 O O . VAL A 1 194 ? -2.693 26.828 34.781 1 96.5 194 VAL A O 1
ATOM 1451 N N . VAL A 1 195 ? -4.879 26.672 35.062 1 97.81 195 VAL A N 1
ATOM 1452 C CA . VAL A 1 195 ? -5.156 27.969 34.438 1 97.81 195 VAL A CA 1
ATOM 1453 C C . VAL A 1 195 ? -4.527 29.078 35.281 1 97.81 195 VAL A C 1
ATOM 1455 O O . VAL A 1 195 ? -3.9 30 34.75 1 97.81 195 VAL A O 1
ATOM 1458 N N . GLU A 1 196 ? -4.633 28.969 36.562 1 97.12 196 GLU A N 1
ATOM 1459 C CA . GLU A 1 196 ? -4.031 29.969 37.469 1 97.12 196 GLU A CA 1
ATOM 1460 C C . GLU A 1 196 ? -2.512 29.969 37.312 1 97.12 196 GLU A C 1
ATOM 1462 O O . GLU A 1 196 ? -1.887 31.031 37.375 1 97.12 196 GLU A O 1
ATOM 1467 N N . ASN A 1 197 ? -1.997 28.812 37.25 1 96.38 197 ASN A N 1
ATOM 1468 C CA . ASN A 1 197 ? -0.551 28.703 37.094 1 96.38 197 ASN A CA 1
ATOM 1469 C C . ASN A 1 197 ? -0.09 29.328 35.781 1 96.38 197 ASN A C 1
ATOM 1471 O O . ASN A 1 197 ? 0.956 29.969 35.719 1 96.38 197 ASN A O 1
ATOM 1475 N N . ILE A 1 198 ? -0.839 29.078 34.719 1 97.19 198 ILE A N 1
ATOM 1476 C CA . ILE A 1 198 ? -0.51 29.641 33.406 1 97.19 198 ILE A CA 1
ATOM 1477 C C . ILE A 1 198 ? -0.615 31.172 33.469 1 97.19 198 ILE A C 1
ATOM 1479 O O . ILE A 1 198 ? 0.289 31.875 33.031 1 97.19 198 ILE A O 1
ATOM 1483 N N . LEU A 1 199 ? -1.688 31.703 34.125 1 96.94 199 LEU A N 1
ATOM 1484 C CA . LEU A 1 199 ? -1.897 33.156 34.281 1 96.94 199 LEU A CA 1
ATOM 1485 C C . LEU A 1 199 ? -0.784 33.781 35.094 1 96.94 199 LEU A C 1
ATOM 1487 O O . LEU A 1 199 ? -0.283 34.844 34.75 1 96.94 199 LEU A O 1
ATOM 1491 N N . SER A 1 200 ? -0.439 33.094 36.125 1 95.88 200 SER A N 1
ATOM 1492 C CA . SER A 1 200 ? 0.627 33.594 36.969 1 95.88 200 SER A CA 1
ATOM 1493 C C . SER A 1 200 ? 1.958 33.625 36.25 1 95.88 200 SER A C 1
ATOM 1495 O O . SER A 1 200 ? 2.699 34.625 36.344 1 95.88 200 SER A O 1
ATOM 1497 N N . ALA A 1 201 ? 2.223 32.594 35.5 1 94.81 201 ALA A N 1
ATOM 1498 C CA . ALA A 1 201 ? 3.459 32.531 34.75 1 94.81 201 ALA A CA 1
ATOM 1499 C C . ALA A 1 201 ? 3.496 33.656 33.719 1 94.81 201 ALA A C 1
ATOM 1501 O O . ALA A 1 201 ? 4.516 34.344 33.562 1 94.81 201 ALA A O 1
ATOM 1502 N N . LEU A 1 202 ? 2.414 33.875 33.062 1 94.62 202 LEU A N 1
ATOM 1503 C CA . LEU A 1 202 ? 2.326 34.906 32.031 1 94.62 202 LEU A CA 1
ATOM 1504 C C . LEU A 1 202 ? 2.375 36.312 32.656 1 94.62 202 LEU A C 1
ATOM 1506 O O . LEU A 1 202 ? 2.951 37.219 32.094 1 94.62 202 LEU A O 1
ATOM 1510 N N . GLY A 1 203 ? 1.779 36.406 33.812 1 93.5 203 GLY A N 1
ATOM 1511 C CA . GLY A 1 203 ? 1.775 37.688 34.531 1 93.5 203 GLY A CA 1
ATOM 1512 C C . GLY A 1 203 ? 3.16 38.125 34.938 1 93.5 203 GLY A C 1
ATOM 1513 O O . GLY A 1 203 ? 3.453 39.312 34.969 1 93.5 203 GLY A O 1
ATOM 1514 N N . ARG A 1 204 ? 4.016 37.219 35.219 1 93 204 ARG A N 1
ATOM 1515 C CA . ARG A 1 204 ? 5.355 37.5 35.719 1 93 204 ARG A CA 1
ATOM 1516 C C . ARG A 1 204 ? 6.34 37.656 34.562 1 93 204 ARG A C 1
ATOM 1518 O O . ARG A 1 204 ? 7.438 38.188 34.719 1 93 204 ARG A O 1
ATOM 1525 N N . ALA A 1 205 ? 5.922 37.219 33.438 1 93.19 205 ALA A N 1
ATOM 1526 C CA . ALA A 1 205 ? 6.82 37.188 32.281 1 93.19 205 ALA A CA 1
ATOM 1527 C C . ALA A 1 205 ? 6.883 38.562 31.609 1 93.19 205 ALA A C 1
ATOM 1529 O O . ALA A 1 205 ? 5.859 39.25 31.469 1 93.19 205 ALA A O 1
ATOM 1530 N N . ARG A 1 206 ? 8.078 38.969 31.297 1 92.75 206 ARG A N 1
ATOM 1531 C CA . ARG A 1 206 ? 8.242 40.188 30.5 1 92.75 206 ARG A CA 1
ATOM 1532 C C . ARG A 1 206 ? 7.934 39.906 29.031 1 92.75 206 ARG A C 1
ATOM 1534 O O . ARG A 1 206 ? 7.387 40.75 28.328 1 92.75 206 ARG A O 1
ATOM 1541 N N . THR A 1 207 ? 8.375 38.781 28.609 1 93.69 207 THR A N 1
ATOM 1542 C CA . THR A 1 207 ? 8.141 38.344 27.234 1 93.69 207 THR A CA 1
ATOM 1543 C C . THR A 1 207 ? 7.52 36.969 27.203 1 93.69 207 THR A C 1
ATOM 1545 O O . THR A 1 207 ? 7.844 36.125 28.031 1 93.69 207 THR A O 1
ATOM 1548 N N . ALA A 1 208 ? 6.566 36.75 26.25 1 95.75 208 ALA A N 1
ATOM 1549 C CA . ALA A 1 208 ? 5.914 35.469 26.078 1 95.75 208 ALA A CA 1
ATOM 1550 C C . ALA A 1 208 ? 5.41 35.312 24.641 1 95.75 208 ALA A C 1
ATOM 1552 O O . ALA A 1 208 ? 5.219 36.281 23.922 1 95.75 208 ALA A O 1
ATOM 1553 N N . CYS A 1 209 ? 5.254 34.125 24.234 1 96.62 209 CYS A N 1
ATOM 1554 C CA . CYS A 1 209 ? 4.664 33.844 22.922 1 96.62 209 CYS A CA 1
ATOM 1555 C C . CYS A 1 209 ? 3.898 32.5 22.969 1 96.62 209 CYS A C 1
ATOM 1557 O O . CYS A 1 209 ? 3.943 31.797 23.969 1 96.62 209 CYS A O 1
ATOM 1559 N N . ILE A 1 210 ? 3.146 32.312 21.938 1 97.94 210 ILE A N 1
ATOM 1560 C CA . ILE A 1 210 ? 2.338 31.094 21.828 1 97.94 210 ILE A CA 1
ATOM 1561 C C . ILE A 1 210 ? 2.752 30.312 20.578 1 97.94 210 ILE A C 1
ATOM 1563 O O . ILE A 1 210 ? 3.031 30.891 19.531 1 97.94 210 ILE A O 1
ATOM 1567 N N . LEU A 1 211 ? 2.857 28.969 20.672 1 98.25 211 LEU A N 1
ATOM 1568 C CA . LEU A 1 211 ? 3.02 28.047 19.562 1 98.25 211 LEU A CA 1
ATOM 1569 C C . LEU A 1 211 ? 1.777 27.172 19.391 1 98.25 211 LEU A C 1
ATOM 1571 O O . LEU A 1 211 ? 1.692 26.078 19.953 1 98.25 211 LEU A O 1
ATOM 1575 N N . PRO A 1 212 ? 0.802 27.734 18.625 1 98.5 212 PRO A N 1
ATOM 1576 C CA . PRO A 1 212 ? -0.356 26.875 18.359 1 98.5 212 PRO A CA 1
ATOM 1577 C C . PRO A 1 212 ? -0.021 25.703 17.438 1 98.5 212 PRO A C 1
ATOM 1579 O O . PRO A 1 212 ? 0.659 25.875 16.422 1 98.5 212 PRO A O 1
ATOM 1582 N N . GLY A 1 213 ? -0.475 24.531 17.812 1 98.06 213 GLY A N 1
ATOM 1583 C CA . GLY A 1 213 ? -0.159 23.312 17.062 1 98.06 213 GLY A CA 1
ATOM 1584 C C . GLY A 1 213 ? -1.347 22.75 16.312 1 98.06 213 GLY A C 1
ATOM 1585 O O . GLY A 1 213 ? -2.477 23.203 16.484 1 98.06 213 GLY A O 1
ATOM 1586 N N . PHE A 1 214 ? -1.098 21.75 15.516 1 97.25 214 PHE A N 1
ATOM 1587 C CA . PHE A 1 214 ? -2.078 21.188 14.586 1 97.25 214 PHE A CA 1
ATOM 1588 C C . PHE A 1 214 ? -3.223 20.531 15.344 1 97.25 214 PHE A C 1
ATOM 1590 O O . PHE A 1 214 ? -4.324 20.375 14.812 1 97.25 214 PHE A O 1
ATOM 1597 N N . LEU A 1 215 ? -3.039 20.188 16.625 1 98 215 LEU A N 1
ATOM 1598 C CA . LEU A 1 215 ? -4.109 19.547 17.375 1 98 215 LEU A CA 1
ATOM 1599 C C . LEU A 1 215 ? -5.246 20.531 17.656 1 98 215 LEU A C 1
ATOM 1601 O O . LEU A 1 215 ? -6.387 20.125 17.875 1 98 215 LEU A O 1
ATOM 1605 N N . VAL A 1 216 ? -4.898 21.859 17.625 1 98.19 216 VAL A N 1
ATOM 1606 C CA . VAL A 1 216 ? -5.93 22.875 17.766 1 98.19 216 VAL A CA 1
ATOM 1607 C C . VAL A 1 216 ? -6.926 22.75 16.609 1 98.19 216 VAL A C 1
ATOM 1609 O O . VAL A 1 216 ? -8.141 22.75 16.828 1 98.19 216 VAL A O 1
ATOM 1612 N N . ALA A 1 217 ? -6.371 22.609 15.406 1 97.06 217 ALA A N 1
ATOM 1613 C CA . ALA A 1 217 ? -7.215 22.484 14.227 1 97.06 217 ALA A CA 1
ATOM 1614 C C . ALA A 1 217 ? -7.906 21.125 14.195 1 97.06 217 ALA A C 1
ATOM 1616 O O . ALA A 1 217 ? -9.086 21.031 13.836 1 97.06 217 ALA A O 1
ATOM 1617 N N . ARG A 1 218 ? -7.176 20.062 14.562 1 97.44 218 ARG A N 1
ATOM 1618 C CA . ARG A 1 218 ? -7.73 18.703 14.539 1 97.44 218 ARG A CA 1
ATOM 1619 C C . ARG A 1 218 ? -8.906 18.578 15.492 1 97.44 218 ARG A C 1
ATOM 1621 O O . ARG A 1 218 ? -9.828 17.797 15.258 1 97.44 218 ARG A O 1
ATOM 1628 N N . SER A 1 219 ? -8.875 19.359 16.547 1 96.56 219 SER A N 1
ATOM 1629 C CA . SER A 1 219 ? -9.914 19.312 17.562 1 96.56 219 SER A CA 1
ATOM 1630 C C . SER A 1 219 ? -10.969 20.391 17.344 1 96.56 219 SER A C 1
ATOM 1632 O O . SER A 1 219 ? -11.828 20.609 18.188 1 96.56 219 SER A O 1
ATOM 1634 N N . ARG A 1 220 ? -10.867 21.125 16.297 1 95.69 220 ARG A N 1
ATOM 1635 C CA . ARG A 1 220 ? -11.812 22.172 15.914 1 95.69 220 ARG A CA 1
ATOM 1636 C C . ARG A 1 220 ? -11.875 23.266 16.969 1 95.69 220 ARG A C 1
ATOM 1638 O O . ARG A 1 220 ? -12.969 23.703 17.359 1 95.69 220 ARG A O 1
ATOM 1645 N N . LEU A 1 221 ? -10.703 23.688 17.406 1 97.88 221 LEU A N 1
ATOM 1646 C CA . LEU A 1 221 ? -10.633 24.688 18.453 1 97.88 221 LEU A CA 1
ATOM 1647 C C . LEU A 1 221 ? -9.961 25.969 17.969 1 97.88 221 LEU A C 1
ATOM 1649 O O . LEU A 1 221 ? -9.375 26.719 18.75 1 97.88 221 LEU A O 1
ATOM 1653 N N . GLU A 1 222 ? -9.984 26.203 16.656 1 97.88 222 GLU A N 1
ATOM 1654 C CA . GLU A 1 222 ? -9.312 27.359 16.062 1 97.88 222 GLU A CA 1
ATOM 1655 C C . GLU A 1 222 ? -9.898 28.656 16.609 1 97.88 222 GLU A C 1
ATOM 1657 O O . GLU A 1 222 ? -9.164 29.594 16.938 1 97.88 222 GLU A O 1
ATOM 1662 N N . ALA A 1 223 ? -11.211 28.719 16.781 1 97.75 223 ALA A N 1
ATOM 1663 C CA . ALA A 1 223 ? -11.867 29.906 17.297 1 97.75 223 ALA A CA 1
ATOM 1664 C C . ALA A 1 223 ? -11.461 30.172 18.75 1 97.75 223 ALA A C 1
ATOM 1666 O O . ALA A 1 223 ? -11.211 31.312 19.125 1 97.75 223 ALA A O 1
ATOM 1667 N N . SER A 1 224 ? -11.414 29.094 19.516 1 98.19 224 SER A N 1
ATOM 1668 C CA . SER A 1 224 ? -11 29.219 20.922 1 98.19 224 SER A CA 1
ATOM 1669 C C . SER A 1 224 ? -9.555 29.672 21.031 1 98.19 224 SER A C 1
ATOM 1671 O O . SER A 1 224 ? -9.227 30.516 21.875 1 98.19 224 SER A O 1
ATOM 1673 N N . MET A 1 225 ? -8.734 29.141 20.188 1 98.5 225 MET A N 1
ATOM 1674 C CA . MET A 1 225 ? -7.324 29.516 20.188 1 98.5 225 MET A CA 1
ATOM 1675 C C . MET A 1 225 ? -7.164 30.984 19.781 1 98.5 225 MET A C 1
ATOM 1677 O O . MET A 1 225 ? -6.348 31.703 20.359 1 98.5 225 MET A O 1
ATOM 1681 N N . GLN A 1 226 ? -7.957 31.391 18.766 1 98.12 226 GLN A N 1
ATOM 1682 C CA . GLN A 1 226 ? -7.922 32.781 18.328 1 98.12 226 GLN A CA 1
ATOM 1683 C C . GLN A 1 226 ? -8.359 33.719 19.453 1 98.12 226 GLN A C 1
ATOM 1685 O O . GLN A 1 226 ? -7.797 34.812 19.609 1 98.12 226 GLN A O 1
ATOM 1690 N N . ALA A 1 227 ? -9.344 33.312 20.219 1 98.19 227 ALA A N 1
ATOM 1691 C CA . ALA A 1 227 ? -9.805 34.125 21.344 1 98.19 227 ALA A CA 1
ATOM 1692 C C . ALA A 1 227 ? -8.695 34.312 22.375 1 98.19 227 ALA A C 1
ATOM 1694 O O . ALA A 1 227 ? -8.57 35.375 22.953 1 98.19 227 ALA A O 1
ATOM 1695 N N . VAL A 1 228 ? -7.906 33.312 22.594 1 98.19 228 VAL A N 1
ATOM 1696 C CA . VAL A 1 228 ? -6.773 33.406 23.5 1 98.19 228 VAL A CA 1
ATOM 1697 C C . VAL A 1 228 ? -5.758 34.406 22.969 1 98.19 228 VAL A C 1
ATOM 1699 O O . VAL A 1 228 ? -5.234 35.219 23.734 1 98.19 228 VAL A O 1
ATOM 1702 N N . ILE A 1 229 ? -5.473 34.344 21.656 1 97.06 229 ILE A N 1
ATOM 1703 C CA . ILE A 1 229 ? -4.551 35.281 21.016 1 97.06 229 ILE A CA 1
ATOM 1704 C C . ILE A 1 229 ? -5.078 36.688 21.172 1 97.06 229 ILE A C 1
ATOM 1706 O O . ILE A 1 229 ? -4.344 37.594 21.562 1 97.06 229 ILE A O 1
ATOM 1710 N N . ASP A 1 230 ? -6.328 36.906 20.938 1 96.38 230 ASP A N 1
ATOM 1711 C CA . ASP A 1 230 ? -6.949 38.25 20.969 1 96.38 230 ASP A CA 1
ATOM 1712 C C . ASP A 1 230 ? -6.949 38.812 22.391 1 96.38 230 ASP A C 1
ATOM 1714 O O . ASP A 1 230 ? -6.664 40 22.578 1 96.38 230 ASP A O 1
ATOM 1718 N N . SER A 1 231 ? -7.242 37.969 23.312 1 96.38 231 SER A N 1
ATOM 1719 C CA . SER A 1 231 ? -7.344 38.438 24.703 1 96.38 231 SER A CA 1
ATOM 1720 C C . SER A 1 231 ? -5.969 38.75 25.266 1 96.38 231 SER A C 1
ATOM 1722 O O . SER A 1 231 ? -5.816 39.719 26.031 1 96.38 231 SER A O 1
ATOM 1724 N N . SER A 1 232 ? -4.996 38 24.922 1 95.25 232 SER A N 1
ATOM 1725 C CA . SER A 1 232 ? -3.67 38.156 25.516 1 95.25 232 SER A CA 1
ATOM 1726 C C . SER A 1 232 ? -2.836 39.188 24.766 1 95.25 232 SER A C 1
ATOM 1728 O O . SER A 1 232 ? -1.956 39.812 25.344 1 95.25 232 SER A O 1
ATOM 1730 N N . GLY A 1 233 ? -3.092 39.281 23.422 1 94.19 233 GLY A N 1
ATOM 1731 C CA . GLY A 1 233 ? -2.248 40.094 22.562 1 94.19 233 GLY A CA 1
ATOM 1732 C C . GLY A 1 233 ? -0.885 39.469 22.312 1 94.19 233 GLY A C 1
ATOM 1733 O O . GLY A 1 233 ? -0.016 40.125 21.703 1 94.19 233 GLY A O 1
ATOM 1734 N N . LEU A 1 234 ? -0.666 38.312 22.734 1 95.81 234 LEU A N 1
ATOM 1735 C CA . LEU A 1 234 ? 0.625 37.625 22.578 1 95.81 234 LEU A CA 1
ATOM 1736 C C . LEU A 1 234 ? 0.891 37.281 21.109 1 95.81 234 LEU A C 1
ATOM 1738 O O . LEU A 1 234 ? -0.03 36.938 20.375 1 95.81 234 LEU A O 1
ATOM 1742 N N . PRO A 1 235 ? 2.152 37.438 20.656 1 96.19 235 PRO A N 1
ATOM 1743 C CA . PRO A 1 235 ? 2.516 36.969 19.328 1 96.19 235 PRO A CA 1
ATOM 1744 C C . PRO A 1 235 ? 2.555 35.438 19.25 1 96.19 235 PRO A C 1
ATOM 1746 O O . PRO A 1 235 ? 2.652 34.75 20.297 1 96.19 235 PRO A O 1
ATOM 1749 N N . PHE A 1 236 ? 2.441 34.938 18.062 1 96.88 236 PHE A N 1
ATOM 1750 C CA . PHE A 1 236 ? 2.543 33.469 17.938 1 96.88 236 PHE A CA 1
ATOM 1751 C C . PHE A 1 236 ? 3.312 33.094 16.672 1 96.88 236 PHE A C 1
ATOM 1753 O O . PHE A 1 236 ? 3.352 33.875 15.711 1 96.88 236 PHE A O 1
ATOM 1760 N N . ALA A 1 237 ? 4.012 31.984 16.719 1 97 237 ALA A N 1
ATOM 1761 C CA . ALA A 1 237 ? 4.691 31.328 15.602 1 97 237 ALA A CA 1
ATOM 1762 C C . ALA A 1 237 ? 4.176 29.906 15.414 1 97 237 ALA A C 1
ATOM 1764 O O . ALA A 1 237 ? 3.584 29.328 16.328 1 97 237 ALA A O 1
ATOM 1765 N N . THR A 1 238 ? 4.273 29.422 14.234 1 96.75 238 THR A N 1
ATOM 1766 C CA . THR A 1 238 ? 3.896 28.031 13.961 1 96.75 238 THR A CA 1
ATOM 1767 C C . THR A 1 238 ? 5.098 27.234 13.469 1 96.75 238 THR A C 1
ATOM 1769 O O . THR A 1 238 ? 6.117 27.812 13.078 1 96.75 238 THR A O 1
ATOM 1772 N N . MET A 1 239 ? 4.992 26.016 13.633 1 96.25 239 MET A N 1
ATOM 1773 C CA . MET A 1 239 ? 5.969 25.094 13.062 1 96.25 239 MET A CA 1
ATOM 1774 C C . MET A 1 239 ? 5.426 24.438 11.797 1 96.25 239 MET A C 1
ATOM 1776 O O . MET A 1 239 ? 4.297 24.703 11.383 1 96.25 239 MET A O 1
ATOM 1780 N N . LEU A 1 240 ? 6.184 23.609 11.148 1 95.19 240 LEU A N 1
ATOM 1781 C CA . LEU A 1 240 ? 5.863 23.109 9.812 1 95.19 240 LEU A CA 1
ATOM 1782 C C . LEU A 1 240 ? 4.551 22.328 9.828 1 95.19 240 LEU A C 1
ATOM 1784 O O . LEU A 1 240 ? 3.674 22.578 9 1 95.19 240 LEU A O 1
ATOM 1788 N N . LEU A 1 241 ? 4.418 21.438 10.766 1 95.69 241 LEU A N 1
ATOM 1789 C CA . LEU A 1 241 ? 3.209 20.625 10.867 1 95.69 241 LEU A CA 1
ATOM 1790 C C . LEU A 1 241 ? 2.021 21.484 11.32 1 95.69 241 LEU A C 1
ATOM 1792 O O . LEU A 1 241 ? 0.869 21.078 11.133 1 95.69 241 LEU A O 1
ATOM 1796 N N . ASP A 1 242 ? 2.264 22.672 11.898 1 97.25 242 ASP A N 1
ATOM 1797 C CA . ASP A 1 242 ? 1.254 23.516 12.516 1 97.25 242 ASP A CA 1
ATOM 1798 C C . ASP A 1 242 ? 0.851 24.672 11.594 1 97.25 242 ASP A C 1
ATOM 1800 O O . ASP A 1 242 ? 0.043 25.516 11.961 1 97.25 242 ASP A O 1
ATOM 1804 N N . LYS A 1 243 ? 1.333 24.594 10.367 1 96.31 243 LYS A N 1
ATOM 1805 C CA . LYS A 1 243 ? 1.091 25.703 9.445 1 96.31 243 LYS A CA 1
ATOM 1806 C C . LYS A 1 243 ? -0.403 25.906 9.227 1 96.31 243 LYS A C 1
ATOM 1808 O O . LYS A 1 243 ? -1.158 24.953 9.078 1 96.31 243 LYS A O 1
ATOM 1813 N N . SER A 1 244 ? -0.877 27.109 9.188 1 96.5 244 SER A N 1
ATOM 1814 C CA . SER A 1 244 ? -2.205 27.594 8.836 1 96.5 244 SER A CA 1
ATOM 1815 C C . SER A 1 244 ? -3.23 27.25 9.906 1 96.5 244 SER A C 1
ATOM 1817 O O . SER A 1 244 ? -4.438 27.328 9.672 1 96.5 244 SER A O 1
ATOM 1819 N N . VAL A 1 245 ? -2.758 26.859 11.109 1 97.31 245 VAL A N 1
ATOM 1820 C CA . VAL A 1 245 ? -3.686 26.562 12.203 1 97.31 245 VAL A CA 1
ATOM 1821 C C . VAL A 1 245 ? -4.488 27.812 12.547 1 97.31 245 VAL A C 1
ATOM 1823 O O . VAL A 1 245 ? -5.668 27.719 12.898 1 97.31 245 VAL A O 1
ATOM 1826 N N . LEU A 1 246 ? -3.842 28.938 12.523 1 97.62 246 LEU A N 1
ATOM 1827 C CA . LEU A 1 246 ? -4.457 30.25 12.625 1 97.62 246 LEU A CA 1
ATOM 1828 C C . LEU A 1 246 ? -4.098 31.109 11.414 1 97.62 246 LEU A C 1
ATOM 1830 O O . LEU A 1 246 ? -3.162 30.797 10.68 1 97.62 246 LEU A O 1
ATOM 1834 N N . ASP A 1 247 ? -4.902 32.125 11.258 1 96.5 247 ASP A N 1
ATOM 1835 C CA . ASP A 1 247 ? -4.699 33.031 10.125 1 96.5 247 ASP A CA 1
ATOM 1836 C C . ASP A 1 247 ? -3.309 33.656 10.164 1 96.5 247 ASP A C 1
ATOM 1838 O O . ASP A 1 247 ? -2.971 34.375 11.117 1 96.5 247 ASP A O 1
ATOM 1842 N N . GLU A 1 248 ? -2.549 33.469 9.117 1 95.38 248 GLU A N 1
ATOM 1843 C CA . GLU A 1 248 ? -1.166 33.938 9.086 1 95.38 248 GLU A CA 1
ATOM 1844 C C . GLU A 1 248 ? -1.088 35.406 8.656 1 95.38 248 GLU A C 1
ATOM 1846 O O . GLU A 1 248 ? -0.037 36.031 8.773 1 95.38 248 GLU A O 1
ATOM 1851 N N . SER A 1 249 ? -2.174 35.906 8.25 1 92.56 249 SER A N 1
ATOM 1852 C CA . SER A 1 249 ? -2.193 37.312 7.82 1 92.56 249 SER A CA 1
ATOM 1853 C C . SER A 1 249 ? -2.404 38.25 9 1 92.56 249 SER A C 1
ATOM 1855 O O . SER A 1 249 ? -2.221 39.469 8.875 1 92.56 249 SER A O 1
ATOM 1857 N N . GLN A 1 250 ? -2.689 37.719 10.188 1 93.44 250 GLN A N 1
ATOM 1858 C CA . GLN A 1 250 ? -2.975 38.594 11.328 1 93.44 250 GLN A CA 1
ATOM 1859 C C . GLN A 1 250 ? -1.688 39.125 11.945 1 93.44 250 GLN A C 1
ATOM 1861 O O . GLN A 1 250 ? -0.635 38.5 11.859 1 93.44 250 GLN A O 1
ATOM 1866 N N . PRO A 1 251 ? -1.764 40.219 12.57 1 90.75 251 PRO A N 1
ATOM 1867 C CA . PRO A 1 251 ? -0.566 40.906 13.094 1 90.75 251 PRO A CA 1
ATOM 1868 C C . PRO A 1 251 ? 0.143 40.062 14.164 1 90.75 251 PRO A C 1
ATOM 1870 O O . PRO A 1 251 ? 1.354 40.219 14.359 1 90.75 251 PRO A O 1
ATOM 1873 N N . GLY A 1 252 ? -0.597 39.25 14.805 1 92.81 252 GLY A N 1
ATOM 1874 C CA . GLY A 1 252 ? -0.004 38.438 15.867 1 92.81 252 GLY A CA 1
ATOM 1875 C C . GLY A 1 252 ? 0.92 37.344 15.359 1 92.81 252 GLY A C 1
ATOM 1876 O O . GLY A 1 252 ? 1.713 36.812 16.125 1 92.81 252 GLY A O 1
ATOM 1877 N N . TYR A 1 253 ? 0.852 37.031 14.141 1 95.94 253 TYR A N 1
ATOM 1878 C CA . TYR A 1 253 ? 1.689 36 13.555 1 95.94 253 TYR A CA 1
ATOM 1879 C C . TYR A 1 253 ? 3.096 36.531 13.281 1 95.94 253 TYR A C 1
ATOM 1881 O O . TYR A 1 253 ? 3.271 37.5 12.547 1 95.94 253 TYR A O 1
ATOM 1889 N N . ILE A 1 254 ? 4.109 35.781 13.812 1 95.5 254 ILE A N 1
ATOM 1890 C CA . ILE A 1 254 ? 5.449 36.375 13.695 1 95.5 254 ILE A CA 1
ATOM 1891 C C . ILE A 1 254 ? 6.277 35.531 12.719 1 95.5 254 ILE A C 1
ATOM 1893 O O . ILE A 1 254 ? 7.398 35.906 12.367 1 95.5 254 ILE A O 1
ATOM 1897 N N . GLY A 1 255 ? 5.773 34.312 12.289 1 94.81 255 GLY A N 1
ATOM 1898 C CA . GLY A 1 255 ? 6.492 33.5 11.312 1 94.81 255 GLY A CA 1
ATOM 1899 C C . GLY A 1 255 ? 6.625 32.062 11.711 1 94.81 255 GLY A C 1
ATOM 1900 O O . GLY A 1 255 ? 5.934 31.594 12.625 1 94.81 255 GLY A O 1
ATOM 1901 N N . MET A 1 256 ? 7.453 31.375 11 1 94.94 256 MET A N 1
ATOM 1902 C CA . MET A 1 256 ? 7.668 29.938 11.188 1 94.94 256 MET A CA 1
ATOM 1903 C C . MET A 1 256 ? 8.867 29.688 12.094 1 94.94 256 MET A C 1
ATOM 1905 O O . MET A 1 256 ? 9.945 30.25 11.891 1 94.94 256 MET A O 1
ATOM 1909 N N . TYR A 1 257 ? 8.625 28.922 13.195 1 95.56 257 TYR A N 1
ATOM 1910 C CA . TYR A 1 257 ? 9.688 28.484 14.086 1 95.56 257 TYR A CA 1
ATOM 1911 C C . TYR A 1 257 ? 10.227 27.125 13.672 1 95.56 257 TYR A C 1
ATOM 1913 O O . TYR A 1 257 ? 9.508 26.125 13.711 1 95.56 257 TYR A O 1
ATOM 1921 N N . ALA A 1 258 ? 11.438 27.031 13.211 1 93.38 258 ALA A N 1
ATOM 1922 C CA . ALA A 1 258 ? 12.094 25.812 12.758 1 93.38 258 ALA A CA 1
ATOM 1923 C C . ALA A 1 258 ? 13.469 25.641 13.406 1 93.38 258 ALA A C 1
ATOM 1925 O O . ALA A 1 258 ? 14.445 25.344 12.719 1 93.38 258 ALA A O 1
ATOM 1926 N N . GLY A 1 259 ? 13.469 25.906 14.633 1 93.25 259 GLY A N 1
ATOM 1927 C CA . GLY A 1 259 ? 14.758 25.859 15.297 1 93.25 259 GLY A CA 1
ATOM 1928 C C . GLY A 1 259 ? 15.773 26.812 14.688 1 93.25 259 GLY A C 1
ATOM 1929 O O . GLY A 1 259 ? 15.453 27.953 14.375 1 93.25 259 GLY A O 1
ATOM 1930 N N . ARG A 1 260 ? 17 26.312 14.57 1 91.12 260 ARG A N 1
ATOM 1931 C CA . ARG A 1 260 ? 18.078 27.172 14.102 1 91.12 260 ARG A CA 1
ATOM 1932 C C . ARG A 1 260 ? 18.266 27.047 12.594 1 91.12 260 ARG A C 1
ATOM 1934 O O . ARG A 1 260 ? 19.203 27.625 12.031 1 91.12 260 ARG A O 1
ATOM 1941 N N . LEU A 1 261 ? 17.438 26.328 12 1 89.56 261 LEU A N 1
ATOM 1942 C CA . LEU A 1 261 ? 17.641 26.078 10.578 1 89.56 261 LEU A CA 1
ATOM 1943 C C . LEU A 1 261 ? 17.234 27.297 9.742 1 89.56 261 LEU A C 1
ATOM 1945 O O . LEU A 1 261 ? 17.906 27.625 8.758 1 89.56 261 LEU A O 1
ATOM 1949 N N . LEU A 1 262 ? 16.125 27.844 10.047 1 86.12 262 LEU A N 1
ATOM 1950 C CA . LEU A 1 262 ? 15.656 29 9.297 1 86.12 262 LEU A CA 1
ATOM 1951 C C . LEU A 1 262 ? 14.945 29.984 10.211 1 86.12 262 LEU A C 1
ATOM 1953 O O . LEU A 1 262 ? 14.547 29.641 11.328 1 86.12 262 LEU A O 1
ATOM 1957 N N . ASP A 1 263 ? 14.891 31.219 9.625 1 87.56 263 ASP A N 1
ATOM 1958 C CA . ASP A 1 263 ? 14.234 32.312 10.312 1 87.56 263 ASP A CA 1
ATOM 1959 C C . ASP A 1 263 ? 14.875 32.562 11.672 1 87.56 263 ASP A C 1
ATOM 1961 O O . ASP A 1 263 ? 14.219 32.438 12.703 1 87.56 263 ASP A O 1
ATOM 1965 N N . GLU A 1 264 ? 15.969 33.062 11.711 1 90.56 264 GLU A N 1
ATOM 1966 C CA . GLU A 1 264 ? 16.781 33.281 12.906 1 90.56 264 GLU A CA 1
ATOM 1967 C C . GLU A 1 264 ? 16.094 34.219 13.883 1 90.56 264 GLU A C 1
ATOM 1969 O O . GLU A 1 264 ? 16.172 34.062 15.094 1 90.56 264 GLU A O 1
ATOM 1974 N N . ASP A 1 265 ? 15.453 35.156 13.352 1 93.44 265 ASP A N 1
ATOM 1975 C CA . ASP A 1 265 ? 14.773 36.125 14.195 1 93.44 265 ASP A CA 1
ATOM 1976 C C . ASP A 1 265 ? 13.641 35.469 14.977 1 93.44 265 ASP A C 1
ATOM 1978 O O . ASP A 1 265 ? 13.461 35.75 16.172 1 93.44 265 ASP A O 1
ATOM 1982 N N . VAL A 1 266 ? 12.906 34.688 14.273 1 95 266 VAL A N 1
ATOM 1983 C CA . VAL A 1 266 ? 11.805 34 14.93 1 95 266 VAL A CA 1
ATOM 1984 C C . VAL A 1 266 ? 12.359 33.031 15.977 1 95 266 VAL A C 1
ATOM 1986 O O . VAL A 1 266 ? 11.836 32.938 17.094 1 95 266 VAL A O 1
ATOM 1989 N N . CYS A 1 267 ? 13.391 32.344 15.625 1 95.5 267 CYS A N 1
ATOM 1990 C CA . CYS A 1 267 ? 14.023 31.391 16.531 1 95.5 267 CYS A CA 1
ATOM 1991 C C . CYS A 1 267 ? 14.5 32.094 17.797 1 95.5 267 CYS A C 1
ATOM 1993 O O . CYS A 1 267 ? 14.188 31.672 18.906 1 95.5 267 CYS A O 1
ATOM 1995 N N . GLN A 1 268 ? 15.203 33.188 17.656 1 94.88 268 GLN A N 1
ATOM 1996 C CA . GLN A 1 268 ? 15.734 33.938 18.781 1 94.88 268 GLN A CA 1
ATOM 1997 C C . GLN A 1 268 ? 14.617 34.469 19.672 1 94.88 268 GLN A C 1
ATOM 1999 O O . GLN A 1 268 ? 14.711 34.438 20.891 1 94.88 268 GLN A O 1
ATOM 2004 N N . PHE A 1 269 ? 13.648 34.969 19.047 1 95.25 269 PHE A N 1
ATOM 2005 C CA . PHE A 1 269 ? 12.539 35.531 19.812 1 95.25 269 PHE A CA 1
ATOM 2006 C C . PHE A 1 269 ? 11.867 34.438 20.656 1 95.25 269 PHE A C 1
ATOM 2008 O O . PHE A 1 269 ? 11.719 34.594 21.859 1 95.25 269 PHE A O 1
ATOM 2015 N N . VAL A 1 270 ? 11.477 33.281 20.016 1 96.75 270 VAL A N 1
ATOM 2016 C CA . VAL A 1 270 ? 10.766 32.219 20.688 1 96.75 270 VAL A CA 1
ATOM 2017 C C . VAL A 1 270 ? 11.625 31.656 21.828 1 96.75 270 VAL A C 1
ATOM 2019 O O . VAL A 1 270 ? 11.141 31.484 22.953 1 96.75 270 VAL A O 1
ATOM 2022 N N . GLU A 1 271 ? 12.875 31.453 21.578 1 96.44 271 GLU A N 1
ATOM 2023 C CA . GLU A 1 271 ? 13.75 30.781 22.531 1 96.44 271 GLU A CA 1
ATOM 2024 C C . GLU A 1 271 ? 14.172 31.734 23.656 1 96.44 271 GLU A C 1
ATOM 2026 O O . GLU A 1 271 ? 14.641 31.297 24.703 1 96.44 271 GLU A O 1
ATOM 2031 N N . SER A 1 272 ? 14.008 33.062 23.438 1 94.5 272 SER A N 1
ATOM 2032 C CA . SER A 1 272 ? 14.398 34.062 24.453 1 94.5 272 SER A CA 1
ATOM 2033 C C . SER A 1 272 ? 13.211 34.438 25.344 1 94.5 272 SER A C 1
ATOM 2035 O O . SER A 1 272 ? 13.383 35.094 26.375 1 94.5 272 SER A O 1
ATOM 2037 N N . CYS A 1 273 ? 12.039 34.031 24.984 1 95.62 273 CYS A N 1
ATOM 2038 C CA . CYS A 1 273 ? 10.852 34.375 25.766 1 95.62 273 CYS A CA 1
ATOM 2039 C C . CYS A 1 273 ? 10.945 33.781 27.172 1 95.62 273 CYS A C 1
ATOM 2041 O O . CYS A 1 273 ? 11.445 32.688 27.359 1 95.62 273 CYS A O 1
ATOM 2043 N N . ASP A 1 274 ? 10.367 34.5 28.078 1 95.5 274 ASP A N 1
ATOM 2044 C CA . ASP A 1 274 ? 10.281 34.031 29.469 1 95.5 274 ASP A CA 1
ATOM 2045 C C . ASP A 1 274 ? 9.32 32.844 29.578 1 95.5 274 ASP A C 1
ATOM 2047 O O . ASP A 1 274 ? 9.492 31.984 30.438 1 95.5 274 ASP A O 1
ATOM 2051 N N . VAL A 1 275 ? 8.281 32.938 28.766 1 96.06 275 VAL A N 1
ATOM 2052 C CA . VAL A 1 275 ? 7.293 31.859 28.734 1 96.06 275 VAL A CA 1
ATOM 2053 C C . VAL A 1 275 ? 6.91 31.531 27.297 1 96.06 275 VAL A C 1
ATOM 2055 O O . VAL A 1 275 ? 6.637 32.438 26.5 1 96.06 275 VAL A O 1
ATOM 2058 N N . VAL A 1 276 ? 6.957 30.297 26.953 1 97 276 VAL A N 1
ATOM 2059 C CA . VAL A 1 276 ? 6.438 29.797 25.688 1 97 276 VAL A CA 1
ATOM 2060 C C . VAL A 1 276 ? 5.25 28.875 25.953 1 97 276 VAL A C 1
ATOM 2062 O O . VAL A 1 276 ? 5.383 27.859 26.656 1 97 276 VAL A O 1
ATOM 2065 N N . LEU A 1 277 ? 4.133 29.25 25.484 1 97.81 277 LEU A N 1
ATOM 2066 C CA . LEU A 1 277 ? 2.926 28.438 25.609 1 97.81 277 LEU A CA 1
ATOM 2067 C C . LEU A 1 277 ? 2.709 27.594 24.344 1 97.81 277 LEU A C 1
ATOM 2069 O O . LEU A 1 277 ? 2.266 28.109 23.312 1 97.81 277 LEU A O 1
ATOM 2073 N N . ALA A 1 278 ? 3.008 26.312 24.406 1 98.06 278 ALA A N 1
ATOM 2074 C CA . ALA A 1 278 ? 2.781 25.375 23.312 1 98.06 278 ALA A CA 1
ATOM 2075 C C . ALA A 1 278 ? 1.422 24.703 23.453 1 98.06 278 ALA A C 1
ATOM 2077 O O . ALA A 1 278 ? 1.158 24.016 24.438 1 98.06 278 ALA A O 1
ATOM 2078 N N . VAL A 1 279 ? 0.556 24.891 22.469 1 98.62 279 VAL A N 1
ATOM 2079 C CA . VAL A 1 279 ? -0.804 24.375 22.547 1 98.62 279 VAL A CA 1
ATOM 2080 C C . VAL A 1 279 ? -1.033 23.359 21.422 1 98.62 279 VAL A C 1
ATOM 2082 O O . VAL A 1 279 ? -1.149 23.734 20.25 1 98.62 279 VAL A O 1
ATOM 2085 N N . GLY A 1 280 ? -1.137 22.094 21.797 1 97.81 280 GLY A N 1
ATOM 2086 C CA . GLY A 1 280 ? -1.423 21.047 20.812 1 97.81 280 GLY A CA 1
ATOM 2087 C C . GLY A 1 280 ? -0.282 20.812 19.844 1 97.81 280 GLY A C 1
ATOM 2088 O O . GLY A 1 280 ? -0.51 20.594 18.656 1 97.81 280 GLY A O 1
ATOM 2089 N N . VAL A 1 281 ? 0.957 20.844 20.328 1 96.06 281 VAL A N 1
ATOM 2090 C CA . VAL A 1 281 ? 2.139 20.75 19.469 1 96.06 281 VAL A CA 1
ATOM 2091 C C . VAL A 1 281 ? 2.826 19.406 19.672 1 96.06 281 VAL A C 1
ATOM 2093 O O . VAL A 1 281 ? 2.727 18.812 20.75 1 96.06 281 VAL A O 1
ATOM 2096 N N . VAL A 1 282 ? 3.398 18.891 18.578 1 94.69 282 VAL A N 1
ATOM 2097 C CA . VAL A 1 282 ? 4.328 17.781 18.641 1 94.69 282 VAL A CA 1
ATOM 2098 C C . VAL A 1 282 ? 5.727 18.234 18.25 1 94.69 282 VAL A C 1
ATOM 2100 O O . VAL A 1 282 ? 5.922 18.781 17.156 1 94.69 282 VAL A O 1
ATOM 2103 N N . PHE A 1 283 ? 6.691 18.062 19.141 1 94.25 283 PHE A N 1
ATOM 2104 C CA . PHE A 1 283 ? 8.055 18.516 18.891 1 94.25 283 PHE A CA 1
ATOM 2105 C C . PHE A 1 283 ? 8.859 17.422 18.203 1 94.25 283 PHE A C 1
ATOM 2107 O O . PHE A 1 283 ? 9.82 16.891 18.766 1 94.25 283 PHE A O 1
ATOM 2114 N N . SER A 1 284 ? 8.539 17.125 16.969 1 94.44 284 SER A N 1
ATOM 2115 C CA . SER A 1 284 ? 9.234 16.125 16.156 1 94.44 284 SER A CA 1
ATOM 2116 C C . SER A 1 284 ? 10.461 16.719 15.484 1 94.44 284 SER A C 1
ATOM 2118 O O . SER A 1 284 ? 10.711 17.922 15.578 1 94.44 284 SER A O 1
ATOM 2120 N N . ASP A 1 285 ? 11.195 15.875 14.781 1 93.38 285 ASP A N 1
ATOM 2121 C CA . ASP A 1 285 ? 12.43 16.266 14.117 1 93.38 285 ASP A CA 1
ATOM 2122 C C . ASP A 1 285 ? 12.188 17.391 13.109 1 93.38 285 ASP A C 1
ATOM 2124 O O . ASP A 1 285 ? 12.844 18.422 13.156 1 93.38 285 ASP A O 1
ATOM 2128 N N . LEU A 1 286 ? 11.156 17.328 12.289 1 92 286 LEU A N 1
ATOM 2129 C CA . LEU A 1 286 ? 10.945 18.328 11.258 1 92 286 LEU A CA 1
ATOM 2130 C C . LEU A 1 286 ? 10.32 19.594 11.844 1 92 286 LEU A C 1
ATOM 2132 O O . LEU A 1 286 ? 10.633 20.703 11.414 1 92 286 LEU A O 1
ATOM 2136 N N . ASN A 1 287 ? 9.492 19.438 12.844 1 93 287 ASN A N 1
ATOM 2137 C CA . ASN A 1 287 ? 8.93 20.609 13.5 1 93 287 ASN A CA 1
ATOM 2138 C C . ASN A 1 287 ? 10 21.422 14.227 1 93 287 ASN A C 1
ATOM 2140 O O . ASN A 1 287 ? 9.922 22.641 14.297 1 93 287 ASN A O 1
ATOM 2144 N N . THR A 1 288 ? 10.992 20.719 14.719 1 92.88 288 THR A N 1
ATOM 2145 C CA . THR A 1 288 ? 11.977 21.391 15.547 1 92.88 288 THR A CA 1
ATOM 2146 C C . THR A 1 288 ? 13.234 21.703 14.75 1 92.88 288 THR A C 1
ATOM 2148 O O . THR A 1 288 ? 14.289 22 15.328 1 92.88 288 THR A O 1
ATOM 2151 N N . GLY A 1 289 ? 13.117 21.562 13.406 1 91.69 289 GLY A N 1
ATOM 2152 C CA . GLY A 1 289 ? 14.281 21.828 12.586 1 91.69 289 GLY A CA 1
ATOM 2153 C C . GLY A 1 289 ? 15.43 20.875 12.852 1 91.69 289 GLY A C 1
ATOM 2154 O O . GLY A 1 289 ? 16.547 21.312 13.164 1 91.69 289 GLY A O 1
ATOM 2155 N N . ALA A 1 290 ? 15.164 19.641 12.672 1 90.69 290 ALA A N 1
ATOM 2156 C CA . ALA A 1 290 ? 16.156 18.594 12.883 1 90.69 290 ALA A CA 1
ATOM 2157 C C . ALA A 1 290 ? 16.703 18.625 14.297 1 90.69 290 ALA A C 1
ATOM 2159 O O . ALA A 1 290 ? 17.922 18.531 14.5 1 90.69 290 ALA A O 1
ATOM 2160 N N . PHE A 1 291 ? 15.883 18.906 15.258 1 91.12 291 PHE A N 1
ATOM 2161 C CA . PHE A 1 291 ? 16.188 18.891 16.688 1 91.12 291 PHE A CA 1
ATOM 2162 C C . PHE A 1 291 ? 17.156 20.016 17.047 1 91.12 291 PHE A C 1
ATOM 2164 O O . PHE A 1 291 ? 17.891 19.922 18.016 1 91.12 291 PHE A O 1
ATOM 2171 N N . THR A 1 292 ? 17.078 21.109 16.312 1 92.31 292 THR A N 1
ATOM 2172 C CA . THR A 1 292 ? 17.922 22.25 16.641 1 92.31 292 THR A CA 1
ATOM 2173 C C . THR A 1 292 ? 17.188 23.219 17.562 1 92.31 292 THR A C 1
ATOM 2175 O O . THR A 1 292 ? 17.781 24.156 18.094 1 92.31 292 THR A O 1
ATOM 2178 N N . ALA A 1 293 ? 15.891 22.969 17.734 1 92.88 293 ALA A N 1
ATOM 2179 C CA . ALA A 1 293 ? 15.125 23.797 18.656 1 92.88 293 ALA A CA 1
ATOM 2180 C C . ALA A 1 293 ? 15.656 23.672 20.078 1 92.88 293 ALA A C 1
ATOM 2182 O O . ALA A 1 293 ? 16.016 22.578 20.531 1 92.88 293 ALA A O 1
ATOM 2183 N N . HIS A 1 294 ? 15.742 24.766 20.75 1 94.19 294 HIS A N 1
ATOM 2184 C CA . HIS A 1 294 ? 16.141 24.812 22.141 1 94.19 294 HIS A CA 1
ATOM 2185 C C . HIS A 1 294 ? 15.094 25.531 23 1 94.19 294 HIS A C 1
ATOM 2187 O O . HIS A 1 294 ? 15.219 26.719 23.25 1 94.19 294 HIS A O 1
ATOM 2193 N N . LEU A 1 295 ? 14.195 24.812 23.484 1 93 295 LEU A N 1
ATOM 2194 C CA . LEU A 1 295 ? 13.164 25.328 24.375 1 93 295 LEU A CA 1
ATOM 2195 C C . LEU A 1 295 ? 13.414 24.875 25.812 1 93 295 LEU A C 1
ATOM 2197 O O . LEU A 1 295 ? 13.367 23.688 26.109 1 93 295 LEU A O 1
ATOM 2201 N N . ASP A 1 296 ? 13.688 25.812 26.688 1 92.19 296 ASP A N 1
ATOM 2202 C CA . ASP A 1 296 ? 13.906 25.516 28.094 1 92.19 296 ASP A CA 1
ATOM 2203 C C . ASP A 1 296 ? 12.641 24.953 28.734 1 92.19 296 ASP A C 1
ATOM 2205 O O . ASP A 1 296 ? 11.609 25.609 28.797 1 92.19 296 ASP A O 1
ATOM 2209 N N . PRO A 1 297 ? 12.75 23.734 29.234 1 91.62 297 PRO A N 1
ATOM 2210 C CA . PRO A 1 297 ? 11.578 23.125 29.859 1 91.62 297 PRO A CA 1
ATOM 2211 C C . PRO A 1 297 ? 11.008 23.953 31 1 91.62 297 PRO A C 1
ATOM 2213 O O . PRO A 1 297 ? 9.805 23.906 31.266 1 91.62 297 PRO A O 1
ATOM 2216 N N . ALA A 1 298 ? 11.828 24.75 31.625 1 92.19 298 ALA A N 1
ATOM 2217 C CA . ALA A 1 298 ? 11.391 25.562 32.75 1 92.19 298 ALA A CA 1
ATOM 2218 C C . ALA A 1 298 ? 10.523 26.734 32.312 1 92.19 298 ALA A C 1
ATOM 2220 O O . ALA A 1 298 ? 9.781 27.312 33.094 1 92.19 298 ALA A O 1
ATOM 2221 N N . ARG A 1 299 ? 10.633 27.062 31.047 1 94.12 299 ARG A N 1
ATOM 2222 C CA . ARG A 1 299 ? 9.906 28.203 30.5 1 94.12 299 ARG A CA 1
ATOM 2223 C C . ARG A 1 299 ? 8.805 27.75 29.562 1 94.12 299 ARG A C 1
ATOM 2225 O O . ARG A 1 299 ? 8.086 28.578 29 1 94.12 299 ARG A O 1
ATOM 2232 N N . LEU A 1 300 ? 8.688 26.422 29.391 1 96 300 LEU A N 1
ATOM 2233 C CA . LEU A 1 300 ? 7.734 25.859 28.438 1 96 300 LEU A CA 1
ATOM 2234 C C . LEU A 1 300 ? 6.492 25.344 29.156 1 96 300 LEU A C 1
ATOM 2236 O O . LEU A 1 300 ? 6.598 24.578 30.125 1 96 300 LEU A O 1
ATOM 2240 N N . ILE A 1 301 ? 5.352 25.797 28.766 1 97.44 301 ILE A N 1
ATOM 2241 C CA . ILE A 1 301 ? 4.059 25.25 29.172 1 97.44 301 ILE A CA 1
ATOM 2242 C C . ILE A 1 301 ? 3.408 24.547 27.984 1 97.44 301 ILE A C 1
ATOM 2244 O O . ILE A 1 301 ? 3.193 25.141 26.922 1 97.44 301 ILE A O 1
ATOM 2248 N N . SER A 1 302 ? 3.135 23.266 28.156 1 97.75 302 SER A N 1
ATOM 2249 C CA . SER A 1 302 ? 2.568 22.469 27.062 1 97.75 302 SER A CA 1
ATOM 2250 C C . SER A 1 302 ? 1.132 22.062 27.375 1 97.75 302 SER A C 1
ATOM 2252 O O . SER A 1 302 ? 0.878 21.359 28.344 1 97.75 302 SER A O 1
ATOM 2254 N N . ILE A 1 303 ? 0.229 22.547 26.562 1 98.19 303 ILE A N 1
ATOM 2255 C CA . ILE A 1 303 ? -1.175 22.172 26.656 1 98.19 303 ILE A CA 1
ATOM 2256 C C . ILE A 1 303 ? -1.485 21.109 25.594 1 98.19 303 ILE A C 1
ATOM 2258 O O . ILE A 1 303 ? -1.525 21.422 24.406 1 98.19 303 ILE A O 1
ATOM 2262 N N . GLY A 1 304 ? -1.724 19.859 26 1 97.19 304 GLY A N 1
ATOM 2263 C CA . GLY A 1 304 ? -2.092 18.766 25.094 1 97.19 304 GLY A CA 1
ATOM 2264 C C . GLY A 1 304 ? -3.592 18.562 25 1 97.19 304 GLY A C 1
ATOM 2265 O O . GLY A 1 304 ? -4.371 19.375 25.516 1 97.19 304 GLY A O 1
ATOM 2266 N N . LEU A 1 305 ? -3.953 17.531 24.344 1 96.56 305 LEU A N 1
ATOM 2267 C CA . LEU A 1 305 ? -5.367 17.25 24.109 1 96.56 305 LEU A CA 1
ATOM 2268 C C . LEU A 1 305 ? -6.098 17 25.422 1 96.56 305 LEU A C 1
ATOM 2270 O O . LEU A 1 305 ? -7.195 17.531 25.625 1 96.56 305 LEU A O 1
ATOM 2274 N N . HIS A 1 306 ? -5.422 16.156 26.281 1 97 306 HIS A N 1
ATOM 2275 C CA . HIS A 1 306 ? -6.102 15.742 27.516 1 97 306 HIS A CA 1
ATOM 2276 C C . HIS A 1 306 ? -5.207 15.93 28.734 1 97 306 HIS A C 1
ATOM 2278 O O . HIS A 1 306 ? -5.414 15.289 29.766 1 97 306 HIS A O 1
ATOM 2284 N N . GLN A 1 307 ? -4.23 16.75 28.547 1 97.19 307 GLN A N 1
ATOM 2285 C CA . GLN A 1 307 ? -3.26 16.938 29.609 1 97.19 307 GLN A CA 1
ATOM 2286 C C . GLN A 1 307 ? -2.531 18.281 29.453 1 97.19 307 GLN A C 1
ATOM 2288 O O . GLN A 1 307 ? -2.523 18.859 28.375 1 97.19 307 GLN A O 1
ATOM 2293 N N . VAL A 1 308 ? -1.893 18.734 30.516 1 97.5 308 VAL A N 1
ATOM 2294 C CA . VAL A 1 308 ? -1.073 19.953 30.516 1 97.5 308 VAL A CA 1
ATOM 2295 C C . VAL A 1 308 ? 0.218 19.703 31.297 1 97.5 308 VAL A C 1
ATOM 2297 O O . VAL A 1 308 ? 0.202 19.047 32.344 1 97.5 308 VAL A O 1
ATOM 2300 N N . THR A 1 309 ? 1.325 20.062 30.734 1 96.12 309 THR A N 1
ATOM 2301 C CA . THR A 1 309 ? 2.615 19.953 31.422 1 96.12 309 THR A CA 1
ATOM 2302 C C . THR A 1 309 ? 3.152 21.344 31.766 1 96.12 309 THR A C 1
ATOM 2304 O O . THR A 1 309 ? 3.316 22.188 30.891 1 96.12 309 THR A O 1
ATOM 2307 N N . LEU A 1 310 ? 3.402 21.625 33.031 1 90.62 310 LEU A N 1
ATOM 2308 C CA . LEU A 1 310 ? 3.943 22.875 33.594 1 90.62 310 LEU A CA 1
ATOM 2309 C C . LEU A 1 310 ? 5.219 22.609 34.375 1 90.62 310 LEU A C 1
ATOM 2311 O O . LEU A 1 310 ? 5.188 21.891 35.406 1 90.62 310 LEU A O 1
ATOM 2315 N N . ARG A 1 311 ? 6.363 23.094 33.969 1 81.38 311 ARG A N 1
ATOM 2316 C CA . ARG A 1 311 ? 7.637 22.984 34.656 1 81.38 311 ARG A CA 1
ATOM 2317 C C . ARG A 1 311 ? 7.957 21.516 34.969 1 81.38 311 ARG A C 1
ATOM 2319 O O . ARG A 1 311 ? 8.297 21.188 36.125 1 81.38 311 ARG A O 1
ATOM 2326 N N . GLY A 1 312 ? 7.629 20.703 34.062 1 81.62 312 GLY A N 1
ATOM 2327 C CA . GLY A 1 312 ? 8.016 19.312 34.188 1 81.62 312 GLY A CA 1
ATOM 2328 C C . GLY A 1 312 ? 6.93 18.438 34.781 1 81.62 312 GLY A C 1
ATOM 2329 O O . GLY A 1 312 ? 7.035 17.203 34.75 1 81.62 312 GLY A O 1
ATOM 2330 N N . ARG A 1 313 ? 5.875 19.062 35.344 1 88.94 313 ARG A N 1
ATOM 2331 C CA . ARG A 1 313 ? 4.766 18.297 35.906 1 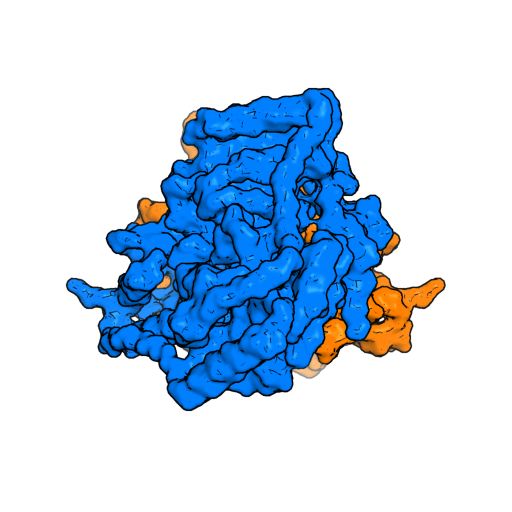88.94 313 ARG A CA 1
ATOM 2332 C C . ARG A 1 313 ? 3.602 18.219 34.906 1 88.94 313 ARG A C 1
ATOM 2334 O O . ARG A 1 313 ? 3.168 19.234 34.375 1 88.94 313 ARG A O 1
ATOM 2341 N N . THR A 1 314 ? 3.168 16.969 34.75 1 94.56 314 THR A N 1
ATOM 2342 C CA . THR A 1 314 ? 2.062 16.75 33.844 1 94.56 314 THR A CA 1
ATOM 2343 C C . THR A 1 314 ? 0.762 16.5 34.594 1 94.56 314 THR A C 1
ATOM 2345 O O . THR A 1 314 ? 0.711 15.648 35.469 1 94.56 314 THR A O 1
ATOM 2348 N N . TYR A 1 315 ? -0.259 17.266 34.312 1 95 315 TYR A N 1
ATOM 2349 C CA . TYR A 1 315 ? -1.615 17.094 34.812 1 95 315 TYR A CA 1
ATOM 2350 C C . TYR A 1 315 ? -2.498 16.391 33.781 1 95 315 TYR A C 1
ATOM 2352 O O . TYR A 1 315 ? -2.604 16.844 32.656 1 95 315 TYR A O 1
ATOM 2360 N N . HIS A 1 316 ? -3.125 15.352 34.219 1 94 316 HIS A N 1
ATOM 2361 C CA . HIS A 1 316 ? -4.012 14.594 33.344 1 94 316 HIS A CA 1
ATOM 2362 C C . HIS A 1 316 ? -5.473 14.922 33.625 1 94 316 HIS A C 1
ATOM 2364 O O . HIS A 1 316 ? -5.789 15.562 34.656 1 94 316 HIS A O 1
ATOM 2370 N N . GLY A 1 317 ? -6.34 14.555 32.719 1 94.19 317 GLY A N 1
ATOM 2371 C CA . GLY A 1 317 ? -7.766 14.789 32.875 1 94.19 317 GLY A CA 1
ATOM 2372 C C . GLY A 1 317 ? -8.164 16.234 32.625 1 94.19 317 GLY A C 1
ATOM 2373 O O . GLY A 1 317 ? -9.133 16.719 33.219 1 94.19 317 GLY A O 1
ATOM 2374 N N . ILE A 1 318 ? -7.383 16.922 31.938 1 96.69 318 ILE A N 1
ATOM 2375 C CA . ILE A 1 318 ? -7.645 18.297 31.562 1 96.69 318 ILE A CA 1
ATOM 2376 C C . ILE A 1 318 ? -7.797 18.406 30.047 1 96.69 318 ILE A C 1
ATOM 2378 O O . ILE A 1 318 ? -6.891 18.031 29.297 1 96.69 318 ILE A O 1
ATOM 2382 N N . GLU A 1 319 ? -8.953 18.953 29.625 1 97.62 319 GLU A N 1
ATOM 2383 C CA . GLU A 1 319 ? -9.234 19.062 28.188 1 97.62 319 GLU A CA 1
ATOM 2384 C C . GLU A 1 319 ? -8.75 20.391 27.625 1 97.62 319 GLU A C 1
ATOM 2386 O O . GLU A 1 319 ? -8.977 21.438 28.219 1 97.62 319 GLU A O 1
ATOM 2391 N N . MET A 1 320 ? -8.07 20.344 26.516 1 98 320 MET A N 1
ATOM 2392 C CA . MET A 1 320 ? -7.551 21.531 25.844 1 98 320 MET A CA 1
ATOM 2393 C C . MET A 1 320 ? -8.641 22.594 25.672 1 98 320 MET A C 1
ATOM 2395 O O . MET A 1 320 ? -8.414 23.781 25.906 1 98 320 MET A O 1
ATOM 2399 N N . ALA A 1 321 ? -9.844 22.141 25.281 1 97.44 321 ALA A N 1
ATOM 2400 C CA . ALA A 1 321 ? -10.969 23.047 25.031 1 97.44 321 ALA A CA 1
ATOM 2401 C C . ALA A 1 321 ? -11.305 23.859 26.281 1 97.44 321 ALA A C 1
ATOM 2403 O O . ALA A 1 321 ? -11.562 25.062 26.188 1 97.44 321 ALA A O 1
ATOM 2404 N N . ASP A 1 322 ? -11.258 23.219 27.422 1 98.06 322 ASP A N 1
ATOM 2405 C CA . ASP A 1 322 ? -11.586 23.891 28.672 1 98.06 322 ASP A CA 1
ATOM 2406 C C . ASP A 1 322 ? -10.516 24.891 29.062 1 98.06 322 ASP A C 1
ATOM 2408 O O . ASP A 1 322 ? -10.82 25.984 29.547 1 98.06 322 ASP A O 1
ATOM 2412 N N . VAL A 1 323 ? -9.273 24.5 28.906 1 98.38 323 VAL A N 1
ATOM 2413 C CA . VAL A 1 323 ? -8.156 25.391 29.219 1 98.38 323 VAL A CA 1
ATOM 2414 C C . VAL A 1 323 ? -8.242 26.656 28.375 1 98.38 323 VAL A C 1
ATOM 2416 O O . VAL A 1 323 ? -8.133 27.766 28.891 1 98.38 323 VAL A O 1
ATOM 2419 N N . LEU A 1 324 ? -8.461 26.5 27.047 1 98.38 324 LEU A N 1
ATOM 2420 C CA . LEU A 1 324 ? -8.5 27.625 26.125 1 98.38 324 LEU A CA 1
ATOM 2421 C C . LEU A 1 324 ? -9.68 28.547 26.438 1 98.38 324 LEU A C 1
ATOM 2423 O O . LEU A 1 324 ? -9.562 29.766 26.375 1 98.38 324 LEU A O 1
ATOM 2427 N N . THR A 1 325 ? -10.797 27.953 26.781 1 97.56 325 THR A N 1
ATOM 2428 C CA . THR A 1 325 ? -11.984 28.719 27.125 1 97.56 325 THR A CA 1
ATOM 2429 C C . THR A 1 325 ? -11.727 29.609 28.344 1 97.56 325 THR A C 1
ATOM 2431 O O . THR A 1 325 ? -12.016 30.797 28.328 1 97.56 325 THR A O 1
ATOM 2434 N N . LEU A 1 326 ? -11.195 29.047 29.359 1 97.94 326 LEU A N 1
ATOM 2435 C CA . LEU A 1 326 ? -10.945 29.797 30.578 1 97.94 326 LEU A CA 1
ATOM 2436 C C . LEU A 1 326 ? -9.852 30.844 30.375 1 97.94 326 LEU A C 1
ATOM 2438 O O . LEU A 1 326 ? -9.938 31.953 30.906 1 97.94 326 LEU A O 1
ATOM 2442 N N . LEU A 1 327 ? -8.805 30.453 29.672 1 98 327 LEU A N 1
ATOM 2443 C CA . LEU A 1 327 ? -7.73 31.391 29.406 1 98 327 LEU A CA 1
ATOM 2444 C C . LEU A 1 327 ? -8.25 32.594 28.625 1 98 327 LEU A C 1
ATOM 2446 O O . LEU A 1 327 ? -7.879 33.75 28.922 1 98 327 LEU A O 1
ATOM 2450 N N . SER A 1 328 ? -9.094 32.375 27.625 1 97.44 328 SER A N 1
ATOM 2451 C CA . SER A 1 328 ? -9.602 33.469 26.797 1 97.44 328 SER A CA 1
ATOM 2452 C C . SER A 1 328 ? -10.414 34.469 27.625 1 97.44 328 SER A C 1
ATOM 2454 O O . SER A 1 328 ? -10.445 35.656 27.328 1 97.44 328 SER A O 1
ATOM 2456 N N . LYS A 1 329 ? -10.992 34 28.703 1 97.06 329 LYS A N 1
ATOM 2457 C CA . LYS A 1 329 ? -11.828 34.844 29.562 1 97.06 329 LYS A CA 1
ATOM 2458 C C . LYS A 1 329 ? -10.992 35.594 30.578 1 97.06 329 LYS A C 1
ATOM 2460 O O . LYS A 1 329 ? -11.359 36.688 31 1 97.06 329 LYS A O 1
ATOM 2465 N N . ARG A 1 330 ? -9.875 35.031 30.875 1 97.56 330 ARG A N 1
ATOM 2466 C CA . ARG A 1 330 ? -9.188 35.562 32.062 1 97.56 330 ARG A CA 1
ATOM 2467 C C . ARG A 1 330 ? -7.91 36.281 31.672 1 97.56 330 ARG A C 1
ATOM 2469 O O . ARG A 1 330 ? -7.367 37.062 32.469 1 97.56 330 ARG A O 1
ATOM 2476 N N . LEU A 1 331 ? -7.496 35.969 30.531 1 95.94 331 LEU A N 1
ATOM 2477 C CA . LEU A 1 331 ? -6.285 36.656 30.078 1 95.94 331 LEU A CA 1
ATOM 2478 C C . LEU A 1 331 ? -6.555 38.125 29.828 1 95.94 331 LEU A C 1
ATOM 2480 O O . LEU A 1 331 ? -7.641 38.5 29.359 1 95.94 331 LEU A O 1
ATOM 2484 N N . THR A 1 332 ? -5.586 38.969 30.234 1 91.62 332 THR A N 1
ATOM 2485 C CA . THR A 1 332 ? -5.633 40.375 29.922 1 91.62 332 THR A CA 1
ATOM 2486 C C . THR A 1 332 ? -4.555 40.75 28.906 1 91.62 332 THR A C 1
ATOM 2488 O O . THR A 1 332 ? -3.445 40.219 28.953 1 91.62 332 THR A O 1
ATOM 2491 N N . ARG A 1 333 ? -4.988 41.719 28.109 1 91.69 333 ARG A N 1
ATOM 2492 C CA . ARG A 1 333 ? -4.074 42.125 27.062 1 91.69 333 ARG A CA 1
ATOM 2493 C C . ARG A 1 333 ? -2.775 42.656 27.641 1 91.69 333 ARG A C 1
ATOM 2495 O O . ARG A 1 333 ? -2.799 43.5 28.531 1 91.69 333 ARG A O 1
ATOM 2502 N N . ARG A 1 334 ? -1.806 42.188 27.156 1 84.62 334 ARG A N 1
ATOM 2503 C CA . ARG A 1 334 ? -0.483 42.562 27.625 1 84.62 334 ARG A CA 1
ATOM 2504 C C . ARG A 1 334 ? 0.142 43.594 26.688 1 84.62 334 ARG A C 1
ATOM 2506 O O . ARG A 1 334 ? -0.144 43.625 25.484 1 84.62 334 ARG A O 1
ATOM 2513 N N . ARG A 1 335 ? 0.888 44.594 27.312 1 73.06 335 ARG A N 1
ATOM 2514 C CA . ARG A 1 335 ? 1.729 45.469 26.5 1 73.06 335 ARG A CA 1
ATOM 2515 C C . ARG A 1 335 ? 2.945 44.688 25.969 1 73.06 335 ARG A C 1
ATOM 2517 O O . ARG A 1 335 ? 3.713 44.125 26.75 1 73.06 335 ARG A O 1
ATOM 2524 N N . GLN A 1 336 ? 2.871 44.375 24.656 1 67.56 336 GLN A N 1
ATOM 2525 C CA . GLN A 1 336 ? 3.961 43.562 24.141 1 67.56 336 GLN A CA 1
ATOM 2526 C C . GLN A 1 336 ? 5.121 44.438 23.656 1 67.56 336 GLN A C 1
ATOM 2528 O O . GLN A 1 336 ? 4.91 45.438 22.969 1 67.56 336 GLN A O 1
ATOM 2533 N N . PRO A 1 337 ? 6.34 44.062 24.281 1 68.06 337 PRO A N 1
ATOM 2534 C CA . PRO A 1 337 ? 7.5 44.75 23.688 1 68.06 337 PRO A CA 1
ATOM 2535 C C . PRO A 1 337 ? 7.59 44.562 22.172 1 68.06 337 PRO A C 1
ATOM 2537 O O . PRO A 1 337 ? 6.852 43.75 21.609 1 68.06 337 PRO A O 1
ATOM 2540 N N . ALA A 1 338 ? 8.477 45.312 21.578 1 65.31 338 ALA A N 1
ATOM 2541 C CA . ALA A 1 338 ? 8.75 45.156 20.156 1 65.31 338 ALA A CA 1
ATOM 2542 C C . ALA A 1 338 ? 9.055 43.688 19.797 1 65.31 338 ALA A C 1
ATOM 2544 O O . ALA A 1 338 ? 9.836 43.031 20.484 1 65.31 338 ALA A O 1
ATOM 2545 N N . CYS A 1 339 ? 8.203 43.156 18.891 1 76.5 339 CYS A N 1
ATOM 2546 C CA . CYS A 1 339 ? 8.32 41.75 18.516 1 76.5 339 CYS A CA 1
ATOM 2547 C C . CYS A 1 339 ? 8.68 41.594 17.047 1 76.5 339 CYS A C 1
ATOM 2549 O O . CYS A 1 339 ? 8.594 42.562 16.281 1 76.5 339 CYS A O 1
ATOM 2551 N N . VAL A 1 340 ? 9.25 40.5 16.656 1 83.19 340 VAL A N 1
ATOM 2552 C CA . VAL A 1 340 ? 9.594 40.156 15.281 1 83.19 340 VAL A CA 1
ATOM 2553 C C . VAL A 1 340 ? 8.344 40.219 14.406 1 83.19 340 VAL A C 1
ATOM 2555 O O . VAL A 1 340 ? 7.227 40 14.891 1 83.19 340 VAL A O 1
ATOM 2558 N N . ARG A 1 341 ? 8.578 40.688 13.242 1 83.88 341 ARG A N 1
ATOM 2559 C CA . ARG A 1 341 ? 7.488 40.719 12.273 1 83.88 341 ARG A CA 1
ATOM 2560 C C . ARG A 1 341 ? 7.672 39.625 11.219 1 83.88 341 ARG A C 1
ATOM 2562 O O . ARG A 1 341 ? 8.797 39.344 10.797 1 83.88 341 ARG A O 1
ATOM 2569 N N . ALA A 1 342 ? 6.555 39.062 10.922 1 85 342 ALA A N 1
ATOM 2570 C CA . ALA A 1 342 ? 6.602 38.062 9.883 1 85 342 ALA A CA 1
ATOM 2571 C C . ALA A 1 342 ? 7.059 38.625 8.555 1 85 342 ALA A C 1
ATOM 2573 O O . ALA A 1 342 ? 6.672 39.75 8.195 1 85 342 ALA A O 1
ATOM 2574 N N . THR A 1 343 ? 7.91 37.812 7.902 1 77 343 THR A N 1
ATOM 2575 C CA . THR A 1 343 ? 8.43 38.281 6.617 1 77 343 THR A CA 1
ATOM 2576 C C . THR A 1 343 ? 7.309 38.344 5.578 1 77 343 THR A C 1
ATOM 2578 O O . THR A 1 343 ? 6.422 37.5 5.555 1 77 343 THR A O 1
ATOM 2581 N N . SER A 1 344 ? 7.395 39.344 4.801 1 73.44 344 SER A N 1
ATOM 2582 C CA . SER A 1 344 ? 6.418 39.531 3.73 1 73.44 344 SER A CA 1
ATOM 2583 C C . SER A 1 344 ? 6.715 38.625 2.551 1 73.44 344 SER A C 1
ATOM 2585 O O . SER A 1 344 ? 7.805 38.062 2.453 1 73.44 344 SER A O 1
ATOM 2587 N N . VAL A 1 345 ? 5.676 38.531 1.74 1 71.75 345 VAL A N 1
ATOM 2588 C CA . VAL A 1 345 ? 5.82 37.75 0.504 1 71.75 345 VAL A CA 1
ATOM 2589 C C . VAL A 1 345 ? 6.852 38.438 -0.4 1 71.75 345 VAL A C 1
ATOM 2591 O O . VAL A 1 345 ? 6.758 39.625 -0.671 1 71.75 345 VAL A O 1
ATOM 2594 N N . ARG A 1 346 ? 7.844 37.656 -0.783 1 77.44 346 ARG A N 1
ATOM 2595 C CA . ARG A 1 346 ? 8.906 38.188 -1.635 1 77.44 346 ARG A CA 1
ATOM 2596 C C . ARG A 1 346 ? 8.453 38.281 -3.09 1 77.44 346 ARG A C 1
ATOM 2598 O O . ARG A 1 346 ? 7.68 37.438 -3.553 1 77.44 346 ARG A O 1
ATOM 2605 N N . ALA A 1 347 ? 8.953 39.281 -3.768 1 80.5 347 ALA A N 1
ATOM 2606 C CA . ALA A 1 347 ? 8.68 39.406 -5.199 1 80.5 347 ALA A CA 1
ATOM 2607 C C . ALA A 1 347 ? 9.383 38.312 -5.988 1 80.5 347 ALA A C 1
ATOM 2609 O O . ALA A 1 347 ? 10.484 37.875 -5.621 1 80.5 347 ALA A O 1
ATOM 2610 N N . ALA A 1 348 ? 8.656 37.875 -7 1 83.44 348 ALA A N 1
ATOM 2611 C CA . ALA A 1 348 ? 9.234 36.844 -7.852 1 83.44 348 ALA A CA 1
ATOM 2612 C C . ALA A 1 348 ? 10.414 37.406 -8.648 1 83.44 348 ALA A C 1
ATOM 2614 O O . ALA A 1 348 ? 10.391 38.531 -9.102 1 83.44 348 ALA A O 1
ATOM 2615 N N . SER A 1 349 ? 11.43 36.625 -8.766 1 87.12 349 SER A N 1
ATOM 2616 C CA . SER A 1 349 ? 12.609 37 -9.547 1 87.12 349 SER A CA 1
ATOM 2617 C C . SER A 1 349 ? 12.688 36.188 -10.844 1 87.12 349 SER A C 1
ATOM 2619 O O . SER A 1 349 ? 11.875 35.281 -11.07 1 87.12 349 SER A O 1
ATOM 2621 N N . GLY A 1 350 ? 13.562 36.562 -11.742 1 88.88 350 GLY A N 1
ATOM 2622 C CA . GLY A 1 350 ? 13.828 35.844 -12.984 1 88.88 350 GLY A CA 1
ATOM 2623 C C . GLY A 1 350 ? 13.164 36.5 -14.195 1 88.88 350 GLY A C 1
ATOM 2624 O O . GLY A 1 350 ? 11.945 36.688 -14.195 1 88.88 350 GLY A O 1
ATOM 2625 N N . ASP A 1 351 ? 13.992 36.719 -15.203 1 91.94 351 ASP A N 1
ATOM 2626 C CA . ASP A 1 351 ? 13.461 37.25 -16.453 1 91.94 351 ASP A CA 1
ATOM 2627 C C . ASP A 1 351 ? 12.75 36.156 -17.25 1 91.94 351 ASP A C 1
ATOM 2629 O O . ASP A 1 351 ? 12.797 34.969 -16.891 1 91.94 351 ASP A O 1
ATOM 2633 N N . ASP A 1 352 ? 12.133 36.5 -18.281 1 94.25 352 ASP A N 1
ATOM 2634 C CA . ASP A 1 352 ? 11.273 35.625 -19.062 1 94.25 352 ASP A CA 1
ATOM 2635 C C . ASP A 1 352 ? 12.039 34.375 -19.531 1 94.25 352 ASP A C 1
ATOM 2637 O O . ASP A 1 352 ? 11.523 33.281 -19.484 1 94.25 352 ASP A O 1
ATOM 2641 N N . SER A 1 353 ? 13.273 34.531 -19.906 1 95.88 353 SER A N 1
ATOM 2642 C CA . SER A 1 353 ? 14.031 33.438 -20.484 1 95.88 353 SER A CA 1
ATOM 2643 C C . SER A 1 353 ? 14.828 32.688 -19.422 1 95.88 353 SER A C 1
ATOM 2645 O O . SER A 1 353 ? 15.414 31.641 -19.703 1 95.88 353 SER A O 1
ATOM 2647 N N . ALA A 1 354 ? 14.812 33.188 -18.172 1 96.81 354 ALA A N 1
ATOM 2648 C CA . ALA A 1 354 ? 15.602 32.594 -17.109 1 96.81 354 ALA A CA 1
ATOM 2649 C C . ALA A 1 354 ? 15.039 31.219 -16.719 1 96.81 354 ALA A C 1
ATOM 2651 O O . ALA A 1 354 ? 13.828 31 -16.781 1 96.81 354 ALA A O 1
ATOM 2652 N N . PRO A 1 355 ? 16.016 30.266 -16.391 1 97.31 355 PRO A N 1
ATOM 2653 C CA . PRO A 1 355 ? 15.523 29.016 -15.812 1 97.31 355 PRO A CA 1
ATOM 2654 C C . PRO A 1 355 ? 14.758 29.219 -14.516 1 97.31 355 PRO A C 1
ATOM 2656 O O . PRO A 1 355 ? 14.898 30.25 -13.859 1 97.31 355 PRO A O 1
ATOM 2659 N N . ILE A 1 356 ? 13.922 28.297 -14.203 1 98.12 356 ILE A N 1
ATOM 2660 C CA . ILE A 1 356 ? 13.133 28.375 -12.969 1 98.12 356 ILE A CA 1
ATOM 2661 C C . ILE A 1 356 ? 13.977 27.875 -11.797 1 98.12 356 ILE A C 1
ATOM 2663 O O . ILE A 1 356 ? 14.172 26.672 -11.625 1 98.12 356 ILE A O 1
ATOM 2667 N N . THR A 1 357 ? 14.453 28.766 -10.969 1 96.69 357 THR A N 1
ATOM 2668 C CA . THR A 1 357 ? 15.148 28.453 -9.727 1 96.69 357 THR A CA 1
ATOM 2669 C C . THR A 1 357 ? 14.18 28.406 -8.555 1 96.69 357 THR A C 1
ATOM 2671 O O . THR A 1 357 ? 13.008 28.766 -8.695 1 96.69 357 THR A O 1
ATOM 2674 N N . ALA A 1 358 ? 14.648 27.906 -7.441 1 94.94 358 ALA A N 1
ATOM 2675 C CA . ALA A 1 358 ? 13.82 27.922 -6.238 1 94.94 358 ALA A CA 1
ATOM 2676 C C . ALA A 1 358 ? 13.422 29.344 -5.859 1 94.94 358 ALA A C 1
ATOM 2678 O O . ALA A 1 358 ? 12.273 29.594 -5.492 1 94.94 358 ALA A O 1
ATOM 2679 N N . ALA A 1 359 ? 14.352 30.25 -5.949 1 94.25 359 ALA A N 1
ATOM 2680 C CA . ALA A 1 359 ? 14.117 31.656 -5.59 1 94.25 359 ALA A CA 1
ATOM 2681 C C . ALA A 1 359 ? 13.07 32.281 -6.496 1 94.25 359 ALA A C 1
ATOM 2683 O O . ALA A 1 359 ? 12.336 33.188 -6.074 1 94.25 359 ALA A O 1
ATOM 2684 N N . ALA A 1 360 ? 12.945 31.75 -7.703 1 96.06 360 ALA A N 1
ATOM 2685 C CA . ALA A 1 360 ? 11.969 32.281 -8.656 1 96.06 360 ALA A CA 1
ATOM 2686 C C . ALA A 1 360 ? 10.609 31.594 -8.477 1 96.06 360 ALA A C 1
ATOM 2688 O O . ALA A 1 360 ? 9.57 32.219 -8.68 1 96.06 360 ALA A O 1
ATOM 2689 N N . LEU A 1 361 ? 10.609 30.344 -8.188 1 97.19 361 LEU A N 1
ATOM 2690 C CA . LEU A 1 361 ? 9.43 29.484 -8.219 1 97.19 361 LEU A CA 1
ATOM 2691 C C . LEU A 1 361 ? 8.547 29.734 -6.996 1 97.19 361 LEU A C 1
ATOM 2693 O O . LEU A 1 361 ? 7.344 29.953 -7.133 1 97.19 361 LEU A O 1
ATOM 2697 N N . TYR A 1 362 ? 9.016 29.703 -5.789 1 96.31 362 TYR A N 1
ATOM 2698 C CA . TYR A 1 362 ? 8.234 29.625 -4.559 1 96.31 362 TYR A CA 1
ATOM 2699 C C . TYR A 1 362 ? 7.504 30.938 -4.297 1 96.31 362 TYR A C 1
ATOM 2701 O O . TYR A 1 362 ? 6.34 30.938 -3.885 1 96.31 362 TYR A O 1
ATOM 2709 N N . PRO A 1 363 ? 8.18 32.125 -4.559 1 95.75 363 PRO A N 1
ATOM 2710 C CA . PRO A 1 363 ? 7.398 33.344 -4.457 1 95.75 363 PRO A CA 1
ATOM 2711 C C . PRO A 1 363 ? 6.227 33.375 -5.434 1 95.75 363 PRO A C 1
ATOM 2713 O O . PRO A 1 363 ? 5.16 33.906 -5.109 1 95.75 363 PRO A O 1
ATOM 2716 N N . ARG A 1 364 ? 6.41 32.875 -6.668 1 97 364 ARG A N 1
ATOM 2717 C CA . ARG A 1 364 ? 5.324 32.812 -7.645 1 97 364 ARG A CA 1
ATOM 2718 C C . ARG A 1 364 ? 4.18 31.938 -7.133 1 97 364 ARG A C 1
ATOM 2720 O O . ARG A 1 364 ? 3.012 32.312 -7.246 1 97 364 ARG A O 1
ATOM 2727 N N . TRP A 1 365 ? 4.492 30.734 -6.578 1 97.62 365 TRP A N 1
ATOM 2728 C CA . TRP A 1 365 ? 3.473 29.875 -5.992 1 97.62 365 TRP A CA 1
ATOM 2729 C C . TRP A 1 365 ? 2.77 30.562 -4.832 1 97.62 365 TRP A C 1
ATOM 2731 O O . TRP A 1 365 ? 1.549 30.469 -4.688 1 97.62 365 TRP A O 1
ATOM 2741 N N . ASN A 1 366 ? 3.568 31.234 -3.967 1 96.38 366 ASN A N 1
ATOM 2742 C CA . ASN A 1 366 ? 2.994 31.953 -2.838 1 96.38 366 ASN A CA 1
ATOM 2743 C C . ASN A 1 366 ? 1.972 33 -3.297 1 96.38 366 ASN A C 1
ATOM 2745 O O . ASN A 1 366 ? 0.872 33.062 -2.746 1 96.38 366 ASN A O 1
ATOM 2749 N N . MET A 1 367 ? 2.312 33.75 -4.32 1 95.75 367 MET A N 1
ATOM 2750 C CA . MET A 1 367 ? 1.448 34.812 -4.84 1 95.75 367 MET A CA 1
ATOM 2751 C C . MET A 1 367 ? 0.235 34.219 -5.547 1 95.75 367 MET A C 1
ATOM 2753 O O . MET A 1 367 ? -0.812 34.875 -5.637 1 95.75 367 MET A O 1
ATOM 2757 N N . PHE A 1 368 ? 0.374 33 -6.023 1 97.44 368 PHE A N 1
ATOM 2758 C CA . PHE A 1 368 ? -0.696 32.344 -6.758 1 97.44 368 PHE A CA 1
ATOM 2759 C C . PHE A 1 368 ? -1.787 31.859 -5.805 1 97.44 368 PHE A C 1
ATOM 2761 O O . PHE A 1 368 ? -2.951 31.75 -6.195 1 97.44 368 PHE A O 1
ATOM 2768 N N . ILE A 1 369 ? -1.437 31.547 -4.547 1 97.31 369 ILE A N 1
ATOM 2769 C CA . ILE A 1 369 ? -2.402 31.094 -3.549 1 97.31 369 ILE A CA 1
ATOM 2770 C C . ILE A 1 369 ? -3.367 32.219 -3.215 1 97.31 369 ILE A C 1
ATOM 2772 O O . ILE A 1 369 ? -2.943 33.375 -2.992 1 97.31 369 ILE A O 1
ATOM 2776 N N . ARG A 1 370 ? -4.668 31.938 -3.166 1 97.44 370 ARG A N 1
ATOM 2777 C CA . ARG A 1 370 ? -5.723 32.906 -2.891 1 97.44 370 ARG A CA 1
ATOM 2778 C C . ARG A 1 370 ? -6.324 32.688 -1.507 1 97.44 370 ARG A C 1
ATOM 2780 O O . ARG A 1 370 ? -6.102 31.641 -0.889 1 97.44 370 ARG A O 1
ATOM 2787 N N . PRO A 1 371 ? -7 33.719 -1.035 1 97.56 371 PRO A N 1
ATOM 2788 C CA . PRO A 1 371 ? -7.746 33.5 0.204 1 97.56 371 PRO A CA 1
ATOM 2789 C C . PRO A 1 371 ? -8.688 32.312 0.116 1 97.56 371 PRO A C 1
ATOM 2791 O O . PRO A 1 371 ? -9.328 32.094 -0.917 1 97.56 371 PRO A O 1
ATOM 2794 N N . ASN A 1 372 ? -8.688 31.453 1.078 1 97.56 372 ASN A N 1
ATOM 2795 C CA . ASN A 1 372 ? -9.586 30.328 1.278 1 97.56 372 ASN A CA 1
ATOM 2796 C C . ASN A 1 372 ? -9.188 29.125 0.413 1 97.56 372 ASN A C 1
ATOM 2798 O O . ASN A 1 372 ? -9.914 28.141 0.353 1 97.56 372 ASN A O 1
ATOM 2802 N N . ASP A 1 373 ? -8.023 29.25 -0.269 1 98.25 373 ASP A N 1
ATOM 2803 C CA . ASP A 1 373 ? -7.52 28.078 -0.98 1 98.25 373 ASP A CA 1
ATOM 2804 C C . ASP A 1 373 ? -7.203 26.938 -0.01 1 98.25 373 ASP A C 1
ATOM 2806 O O . ASP A 1 373 ? -6.836 27.188 1.141 1 98.25 373 ASP A O 1
ATOM 2810 N N . ILE A 1 374 ? -7.414 25.719 -0.439 1 98.69 374 ILE A N 1
ATOM 2811 C CA . ILE A 1 374 ? -6.887 24.547 0.233 1 98.69 374 ILE A CA 1
ATOM 2812 C C . ILE A 1 374 ? -5.621 24.062 -0.473 1 98.69 374 ILE A C 1
ATOM 2814 O O . ILE A 1 374 ? -5.676 23.594 -1.614 1 98.69 374 ILE A O 1
ATOM 2818 N N . VAL A 1 375 ? -4.488 24.203 0.16 1 98.75 375 VAL A N 1
ATOM 2819 C CA . VAL A 1 375 ? -3.211 23.797 -0.417 1 98.75 375 VAL A CA 1
ATOM 2820 C C . VAL A 1 375 ? -2.781 22.453 0.169 1 98.75 375 VAL A C 1
ATOM 2822 O O . VAL A 1 375 ? -2.662 22.312 1.389 1 98.75 375 VAL A O 1
ATOM 2825 N N . VAL A 1 376 ? -2.664 21.469 -0.651 1 98.75 376 VAL A N 1
ATOM 2826 C CA . VAL A 1 376 ? -2.102 20.172 -0.28 1 98.75 376 VAL A CA 1
ATOM 2827 C C . VAL A 1 376 ? -0.691 20.047 -0.849 1 98.75 376 VAL A C 1
ATOM 2829 O O . VAL A 1 376 ? -0.51 19.984 -2.066 1 98.75 376 VAL A O 1
ATOM 2832 N N . ALA A 1 377 ? 0.291 20 0.006 1 98.56 377 ALA A N 1
ATOM 2833 C CA . ALA A 1 377 ? 1.688 20 -0.42 1 98.56 377 ALA A CA 1
ATOM 2834 C C . ALA A 1 377 ? 2.377 18.688 -0.04 1 98.56 377 ALA A C 1
ATOM 2836 O O . ALA A 1 377 ? 2.346 18.281 1.122 1 98.56 377 ALA A O 1
ATOM 2837 N N . GLU A 1 378 ? 2.979 18.047 -0.997 1 98.19 378 GLU A N 1
ATOM 2838 C CA . GLU A 1 378 ? 3.67 16.781 -0.818 1 98.19 378 GLU A CA 1
ATOM 2839 C C . GLU A 1 378 ? 4.914 16.938 0.048 1 98.19 378 GLU A C 1
ATOM 2841 O O . GLU A 1 378 ? 5.582 17.969 -0.003 1 98.19 378 GLU A O 1
ATOM 2846 N N . THR A 1 379 ? 5.168 15.867 0.841 1 92.56 379 THR A N 1
ATOM 2847 C CA . THR A 1 379 ? 6.398 15.812 1.617 1 92.56 379 THR A CA 1
ATOM 2848 C C . THR A 1 379 ? 7.617 15.75 0.696 1 92.56 379 THR A C 1
ATOM 2850 O O . THR A 1 379 ? 7.875 14.719 0.072 1 92.56 379 THR A O 1
ATOM 2853 N N . SER A 1 380 ? 8.281 16.75 0.474 1 92.56 380 SER A N 1
ATOM 2854 C CA . SER A 1 380 ? 9.445 16.938 -0.387 1 92.56 380 SER A CA 1
ATOM 2855 C C . SER A 1 380 ? 9.992 18.359 -0.292 1 92.56 380 SER A C 1
ATOM 2857 O O . SER A 1 380 ? 9.688 19.078 0.659 1 92.56 380 SER A O 1
ATOM 2859 N N . THR A 1 381 ? 10.734 18.75 -1.333 1 95 381 THR A N 1
ATOM 2860 C CA . THR A 1 381 ? 11.234 20.125 -1.381 1 95 381 THR A CA 1
ATOM 2861 C C . THR A 1 381 ? 10.078 21.125 -1.496 1 95 381 THR A C 1
ATOM 2863 O O . THR A 1 381 ? 10.18 22.25 -1.024 1 95 381 THR A O 1
ATOM 2866 N N . VAL A 1 382 ? 8.938 20.609 -1.905 1 96.06 382 VAL A N 1
ATOM 2867 C CA . VAL A 1 382 ? 7.793 21.484 -2.166 1 96.06 382 VAL A CA 1
ATOM 2868 C C . VAL A 1 382 ? 7.203 21.969 -0.845 1 96.06 382 VAL A C 1
ATOM 2870 O O . VAL A 1 382 ? 7.055 23.172 -0.633 1 96.06 382 VAL A O 1
ATOM 2873 N N . SER A 1 383 ? 6.91 21.016 0.049 1 96.12 383 SER A N 1
ATOM 2874 C CA . SER A 1 383 ? 6.32 21.406 1.321 1 96.12 383 SER A CA 1
ATOM 2875 C C . SER A 1 383 ? 7.324 22.172 2.178 1 96.12 383 SER A C 1
ATOM 2877 O O . SER A 1 383 ? 6.957 23.109 2.896 1 96.12 383 SER A O 1
ATOM 2879 N N . MET A 1 384 ? 8.578 21.875 2.037 1 93.94 384 MET A N 1
ATOM 2880 C CA . MET A 1 384 ? 9.625 22.516 2.814 1 93.94 384 MET A CA 1
ATOM 2881 C C . MET A 1 384 ? 9.875 23.938 2.314 1 93.94 384 MET A C 1
ATOM 2883 O O . MET A 1 384 ? 10.281 24.812 3.082 1 93.94 384 MET A O 1
ATOM 2887 N N . GLY A 1 385 ? 9.594 24.141 1.065 1 94 385 GLY A N 1
ATOM 2888 C CA . GLY A 1 385 ? 9.688 25.484 0.519 1 94 385 GLY A CA 1
ATOM 2889 C C . GLY A 1 385 ? 8.461 26.344 0.815 1 94 385 GLY A C 1
ATOM 2890 O O . GLY A 1 385 ? 8.586 27.453 1.33 1 94 385 GLY A O 1
ATOM 2891 N N . LEU A 1 386 ? 7.316 25.75 0.59 1 95.19 386 LEU A N 1
ATOM 2892 C CA . LEU A 1 386 ? 6.062 26.484 0.738 1 95.19 386 LEU A CA 1
ATOM 2893 C C . LEU A 1 386 ? 5.684 26.625 2.209 1 95.19 386 LEU A C 1
ATOM 2895 O O . LEU A 1 386 ? 4.836 27.438 2.562 1 95.19 386 LEU A O 1
ATOM 2899 N N . GLY A 1 387 ? 6.352 25.766 3.025 1 92.38 387 GLY A N 1
ATOM 2900 C CA . GLY A 1 387 ? 6.098 25.844 4.457 1 92.38 387 GLY A CA 1
ATOM 2901 C C . GLY A 1 387 ? 6.414 27.219 5.039 1 92.38 387 GLY A C 1
ATOM 2902 O O . GLY A 1 387 ? 5.816 27.625 6.039 1 92.38 387 GLY A O 1
ATOM 2903 N N . PHE A 1 388 ? 7.184 28.016 4.371 1 90.25 388 PHE A N 1
ATOM 2904 C CA . PHE A 1 388 ? 7.633 29.297 4.891 1 90.25 388 PHE A CA 1
ATOM 2905 C C . PHE A 1 388 ? 6.941 30.453 4.164 1 90.25 388 PHE A C 1
ATOM 2907 O O . PHE A 1 388 ? 7.207 31.625 4.449 1 90.25 388 PHE A O 1
ATOM 2914 N N . ALA A 1 389 ? 6.086 30.094 3.27 1 91.81 389 ALA A N 1
ATOM 2915 C CA . ALA A 1 389 ? 5.281 31.109 2.602 1 91.81 389 ALA A CA 1
ATOM 2916 C C . ALA A 1 389 ? 4.176 31.625 3.518 1 91.81 389 ALA A C 1
ATOM 2918 O O . ALA A 1 389 ? 3.541 30.844 4.234 1 91.81 389 ALA A O 1
ATOM 2919 N N . ARG A 1 390 ? 4.035 33 3.586 1 94.25 390 ARG A N 1
ATOM 2920 C CA . ARG A 1 390 ? 2.914 33.562 4.336 1 94.25 390 ARG A CA 1
ATOM 2921 C C . ARG A 1 390 ? 1.604 33.375 3.574 1 94.25 390 ARG A C 1
ATOM 2923 O O . ARG A 1 390 ? 1.472 33.844 2.439 1 94.25 390 ARG A O 1
ATOM 2930 N N . LEU A 1 391 ? 0.636 32.75 4.16 1 96.06 391 LEU A N 1
ATOM 2931 C CA . LEU A 1 391 ? -0.61 32.438 3.48 1 96.06 391 LEU A CA 1
ATOM 2932 C C . LEU A 1 391 ? -1.611 33.562 3.592 1 96.06 391 LEU A C 1
ATOM 2934 O O . LEU A 1 391 ? -1.646 34.281 4.602 1 96.06 391 LEU A O 1
ATOM 2938 N N . PRO A 1 392 ? -2.441 33.781 2.576 1 95.75 392 PRO A N 1
ATOM 2939 C CA . PRO A 1 392 ? -3.531 34.75 2.688 1 95.75 392 PRO A CA 1
ATOM 2940 C C . PRO A 1 392 ? -4.66 34.281 3.598 1 95.75 392 PRO A C 1
ATOM 2942 O O . PRO A 1 392 ? -4.684 33.094 3.994 1 95.75 392 PRO A O 1
ATOM 2945 N N . ARG A 1 393 ? -5.52 35.156 3.857 1 96.06 393 ARG A N 1
ATOM 2946 C CA . ARG A 1 393 ? -6.582 34.938 4.832 1 96.06 393 ARG A CA 1
ATOM 2947 C C . ARG A 1 393 ? -7.426 33.719 4.434 1 96.06 393 ARG A C 1
ATOM 2949 O O . ARG A 1 393 ? -7.887 33.625 3.293 1 96.06 393 ARG A O 1
ATOM 2956 N N . GLY A 1 394 ? -7.555 32.812 5.332 1 95.62 394 GLY A N 1
ATOM 2957 C CA . GLY A 1 394 ? -8.484 31.719 5.148 1 95.62 394 GLY A CA 1
ATOM 2958 C C . GLY A 1 394 ? -7.867 30.547 4.41 1 95.62 394 GLY A C 1
ATOM 2959 O O . GLY A 1 394 ? -8.453 29.453 4.367 1 95.62 394 GLY A O 1
ATOM 2960 N N . ALA A 1 395 ? -6.684 30.719 3.803 1 97.31 395 ALA A N 1
ATOM 2961 C CA . ALA A 1 395 ? -6.023 29.594 3.123 1 97.31 395 ALA A CA 1
ATOM 2962 C C . ALA A 1 395 ? -5.551 28.547 4.125 1 97.31 395 ALA A C 1
ATOM 2964 O O . ALA A 1 395 ? -5.113 28.891 5.227 1 97.31 395 ALA A O 1
ATOM 2965 N N . THR A 1 396 ? -5.719 27.312 3.775 1 97.38 396 THR A N 1
ATOM 2966 C CA . THR A 1 396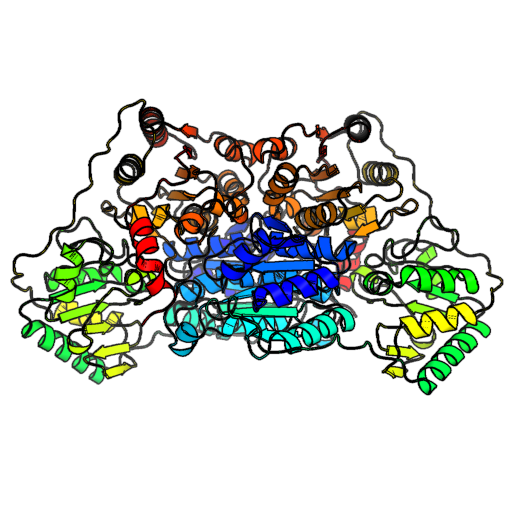 ? -5.234 26.188 4.578 1 97.38 396 THR A CA 1
ATOM 2967 C C . THR A 1 396 ? -4.09 25.469 3.871 1 97.38 396 THR A C 1
ATOM 2969 O O . THR A 1 396 ? -4.027 25.453 2.639 1 97.38 396 THR A O 1
ATOM 2972 N N . PHE A 1 397 ? -3.16 24.969 4.656 1 97.94 397 PHE A N 1
ATOM 2973 C CA . PHE A 1 397 ? -1.981 24.25 4.18 1 97.94 397 PHE A CA 1
ATOM 2974 C C . PHE A 1 397 ? -1.87 22.891 4.848 1 97.94 397 PHE A C 1
ATOM 2976 O O . PHE A 1 397 ? -1.635 22.797 6.055 1 97.94 397 PHE A O 1
ATOM 2983 N N . TYR A 1 398 ? -2.094 21.859 4.027 1 98.19 398 TYR A N 1
ATOM 2984 C CA . TYR A 1 398 ? -1.979 20.5 4.551 1 98.19 398 TYR A CA 1
ATOM 2985 C C . TYR A 1 398 ? -0.693 19.844 4.07 1 98.19 398 TYR A C 1
ATOM 2987 O O . TYR A 1 398 ? -0.337 19.953 2.893 1 98.19 398 TYR A O 1
ATOM 2995 N N . ASN A 1 399 ? 0.01 19.234 4.926 1 97.06 399 ASN A N 1
ATOM 2996 C CA . ASN A 1 399 ? 1.207 18.438 4.668 1 97.06 399 ASN A CA 1
ATOM 2997 C C . ASN A 1 399 ? 1.381 17.328 5.703 1 97.06 399 ASN A C 1
ATOM 2999 O O . ASN A 1 399 ? 0.617 17.25 6.668 1 97.06 399 ASN A O 1
ATOM 3003 N N . GLN A 1 400 ? 2.268 16.391 5.48 1 96.62 400 GLN A N 1
ATOM 3004 C CA . GLN A 1 400 ? 2.717 15.43 6.48 1 96.62 400 GLN A CA 1
ATOM 3005 C C . GLN A 1 400 ? 4.156 15.703 6.902 1 96.62 400 GLN A C 1
ATOM 3007 O O . GLN A 1 400 ? 5.086 15.508 6.121 1 96.62 400 GLN A O 1
ATOM 3012 N N . ALA A 1 401 ? 4.266 16.172 8.133 1 95.19 401 ALA A N 1
ATOM 3013 C CA . ALA A 1 401 ? 5.621 16.5 8.578 1 95.19 401 ALA A CA 1
ATOM 3014 C C . ALA A 1 401 ? 6.102 15.484 9.617 1 95.19 401 ALA A C 1
ATOM 3016 O O . ALA A 1 401 ? 7.281 15.469 9.977 1 95.19 401 ALA A O 1
ATOM 3017 N N . LEU A 1 402 ? 5.176 14.633 10.094 1 97 402 LEU A N 1
ATOM 3018 C CA . LEU A 1 402 ? 5.578 13.578 11.023 1 97 402 LEU A CA 1
ATOM 3019 C C . LEU A 1 402 ? 5.633 12.227 10.312 1 97 402 LEU A C 1
ATOM 3021 O O . LEU A 1 402 ? 6.672 11.562 10.32 1 97 402 LEU A O 1
ATOM 3025 N N . TRP A 1 403 ? 4.523 11.844 9.68 1 97.88 403 TRP A N 1
ATOM 3026 C CA . TRP A 1 403 ? 4.496 10.555 8.992 1 97.88 403 TRP A CA 1
ATOM 3027 C C . TRP A 1 403 ? 5.328 10.609 7.715 1 97.88 403 TRP A C 1
ATOM 3029 O O . TRP A 1 403 ? 6.16 9.727 7.473 1 97.88 403 TRP A O 1
ATOM 3039 N N . GLY A 1 404 ? 5.121 11.641 6.914 1 97.25 404 GLY A N 1
ATOM 3040 C CA . GLY A 1 404 ? 5.977 11.938 5.777 1 97.25 404 GLY A CA 1
ATOM 3041 C C . GLY A 1 404 ? 5.984 10.844 4.73 1 97.25 404 GLY A C 1
ATOM 3042 O O . GLY A 1 404 ? 7.047 10.461 4.234 1 97.25 404 GLY A O 1
ATOM 3043 N N . SER A 1 405 ? 4.844 10.25 4.375 1 97.88 405 SER A N 1
ATOM 3044 C CA . SER A 1 405 ? 4.762 9.25 3.318 1 97.88 405 SER A CA 1
ATOM 3045 C C . SER A 1 405 ? 4.629 9.906 1.946 1 97.88 405 SER A C 1
ATOM 3047 O O . SER A 1 405 ? 3.625 10.562 1.66 1 97.88 405 SER A O 1
ATOM 3049 N N . ILE A 1 406 ? 5.613 9.711 1.1 1 97.12 406 ILE A N 1
ATOM 3050 C CA . ILE A 1 406 ? 5.5 10.336 -0.215 1 97.12 406 ILE A CA 1
ATOM 3051 C C . ILE A 1 406 ? 4.449 9.594 -1.044 1 97.12 406 ILE A C 1
ATOM 3053 O O . ILE A 1 406 ? 4.227 8.398 -0.852 1 97.12 406 ILE A O 1
ATOM 3057 N N . GLY A 1 407 ? 3.82 10.32 -1.96 1 98.12 407 GLY A N 1
ATOM 3058 C CA . GLY A 1 407 ? 2.678 9.812 -2.701 1 98.12 407 GLY A CA 1
ATOM 3059 C C . GLY A 1 407 ? 1.35 10.117 -2.033 1 98.12 407 GLY A C 1
ATOM 3060 O O . GLY A 1 407 ? 0.289 9.898 -2.621 1 98.12 407 GLY A O 1
ATOM 3061 N N . TRP A 1 408 ? 1.381 10.656 -0.859 1 98.62 408 TRP A N 1
ATOM 3062 C CA . TRP A 1 408 ? 0.209 10.961 -0.046 1 98.62 408 TRP A CA 1
ATOM 3063 C C . TRP A 1 408 ? -0.617 12.078 -0.682 1 98.62 408 TRP A C 1
ATOM 3065 O O . TRP A 1 408 ? -1.846 11.992 -0.742 1 98.62 408 TRP A O 1
ATOM 3075 N N . ALA A 1 409 ? -0.057 13.078 -1.225 1 98.81 409 ALA A N 1
ATOM 3076 C CA . ALA A 1 409 ? -0.686 14.375 -1.477 1 98.81 409 ALA A CA 1
ATOM 3077 C C . ALA A 1 409 ? -1.736 14.266 -2.578 1 98.81 409 ALA A C 1
ATOM 3079 O O . ALA A 1 409 ? -2.793 14.898 -2.5 1 98.81 409 ALA A O 1
ATOM 3080 N N . THR A 1 410 ? -1.465 13.477 -3.615 1 98.81 410 THR A N 1
ATOM 3081 C CA . THR A 1 410 ? -2.385 13.406 -4.746 1 98.81 410 THR A CA 1
ATOM 3082 C C . THR A 1 410 ? -3.734 12.844 -4.312 1 98.81 410 THR A C 1
ATOM 3084 O O . THR A 1 410 ? -4.766 13.5 -4.48 1 98.81 410 THR A O 1
ATOM 3087 N N . PRO A 1 411 ? -3.75 11.664 -3.67 1 98.94 411 PRO A N 1
ATOM 3088 C CA . PRO A 1 411 ? -5.062 11.188 -3.229 1 98.94 411 PRO A CA 1
ATOM 3089 C C . PRO A 1 411 ? -5.66 12.039 -2.111 1 98.94 411 PRO A C 1
ATOM 3091 O O . PRO A 1 411 ? -6.879 12.18 -2.027 1 98.94 411 PRO A O 1
ATOM 3094 N N . ALA A 1 412 ? -4.797 12.57 -1.218 1 98.94 412 ALA A N 1
ATOM 3095 C CA . ALA A 1 412 ? -5.305 13.453 -0.169 1 98.94 412 ALA A CA 1
ATOM 3096 C C . ALA A 1 412 ? -5.988 14.68 -0.766 1 98.94 412 ALA A C 1
ATOM 3098 O O . ALA A 1 412 ? -7.016 15.133 -0.256 1 98.94 412 ALA A O 1
ATOM 3099 N N . ALA A 1 413 ? -5.41 15.242 -1.844 1 98.94 413 ALA A N 1
ATOM 3100 C CA . ALA A 1 413 ? -6.035 16.359 -2.533 1 98.94 413 ALA A CA 1
ATOM 3101 C C . ALA A 1 413 ? -7.402 15.977 -3.092 1 98.94 413 ALA A C 1
ATOM 3103 O O . ALA A 1 413 ? -8.336 16.781 -3.066 1 98.94 413 ALA A O 1
ATOM 3104 N N . LEU A 1 414 ? -7.516 14.742 -3.609 1 98.94 414 LEU A N 1
ATOM 3105 C CA . LEU A 1 414 ? -8.812 14.258 -4.066 1 98.94 414 LEU A CA 1
ATOM 3106 C C . LEU A 1 414 ? -9.828 14.258 -2.926 1 98.94 414 LEU A C 1
ATOM 3108 O O . LEU A 1 414 ? -10.945 14.742 -3.088 1 98.94 414 LEU A O 1
ATOM 3112 N N . GLY A 1 415 ? -9.375 13.672 -1.778 1 98.94 415 GLY A N 1
ATOM 3113 C CA . GLY A 1 415 ? -10.258 13.656 -0.619 1 98.94 415 GLY A CA 1
ATOM 3114 C C . GLY A 1 415 ? -10.688 15.047 -0.187 1 98.94 415 GLY A C 1
ATOM 3115 O O . GLY A 1 415 ? -11.859 15.258 0.138 1 98.94 415 GLY A O 1
ATOM 3116 N N . ALA A 1 416 ? -9.734 15.984 -0.198 1 98.88 416 ALA A N 1
ATOM 3117 C CA . ALA A 1 416 ? -10.039 17.359 0.177 1 98.88 416 ALA A CA 1
ATOM 3118 C C . ALA A 1 416 ? -11.031 17.984 -0.794 1 98.88 416 ALA A C 1
ATOM 3120 O O . ALA A 1 416 ? -11.961 18.688 -0.376 1 98.88 416 ALA A O 1
ATOM 3121 N N . ALA A 1 417 ? -10.844 17.766 -2.082 1 98.88 417 ALA A N 1
ATOM 3122 C CA . ALA A 1 417 ? -11.742 18.312 -3.1 1 98.88 417 ALA A CA 1
ATOM 3123 C C . ALA A 1 417 ? -13.148 17.734 -2.957 1 98.88 417 ALA A C 1
ATOM 3125 O O . ALA A 1 417 ? -14.133 18.453 -3.16 1 98.88 417 ALA A O 1
ATOM 3126 N N . VAL A 1 418 ? -13.242 16.422 -2.643 1 98.75 418 VAL A N 1
ATOM 3127 C CA . VAL A 1 418 ? -14.539 15.789 -2.426 1 98.75 418 VAL A CA 1
ATOM 3128 C C . VAL A 1 418 ? -15.227 16.406 -1.213 1 98.75 418 VAL A C 1
ATOM 3130 O O . VAL A 1 418 ? -16.438 16.641 -1.23 1 98.75 418 VAL A O 1
ATOM 3133 N N . ALA A 1 419 ? -14.438 16.703 -0.171 1 98.56 419 ALA A N 1
ATOM 3134 C CA . ALA A 1 419 ? -14.953 17.25 1.082 1 98.56 419 ALA A CA 1
ATOM 3135 C C . ALA A 1 419 ? -15.43 18.688 0.898 1 98.56 419 ALA A C 1
ATOM 3137 O O . ALA A 1 419 ? -16.344 19.141 1.591 1 98.56 419 ALA A O 1
ATOM 3138 N N . ALA A 1 420 ? -14.766 19.438 -0.021 1 97.88 420 ALA A N 1
ATOM 3139 C CA . ALA A 1 420 ? -15.086 20.844 -0.243 1 97.88 420 ALA A CA 1
ATOM 3140 C C . ALA A 1 420 ? -15.172 21.156 -1.734 1 97.88 420 ALA A C 1
ATOM 3142 O O . ALA A 1 420 ? -14.344 21.906 -2.264 1 97.88 420 ALA A O 1
ATOM 3143 N N . PRO A 1 421 ? -16.203 20.719 -2.402 1 94.38 421 PRO A N 1
ATOM 3144 C CA . PRO A 1 421 ? -16.297 20.844 -3.857 1 94.38 421 PRO A CA 1
ATOM 3145 C C . PRO A 1 421 ? -16.375 22.297 -4.312 1 94.38 421 PRO A C 1
ATOM 3147 O O . PRO A 1 421 ? -16.062 22.609 -5.469 1 94.38 421 PRO A O 1
ATOM 3150 N N . GLY A 1 422 ? -16.688 23.219 -3.432 1 94.12 422 GLY A N 1
ATOM 3151 C CA . GLY A 1 422 ? -16.766 24.625 -3.775 1 94.12 422 GLY A CA 1
ATOM 3152 C C . GLY A 1 422 ? -15.453 25.359 -3.564 1 94.12 422 GLY A C 1
ATOM 3153 O O . GLY A 1 422 ? -15.312 26.516 -3.98 1 94.12 422 GLY A O 1
ATOM 3154 N N . SER A 1 423 ? -14.508 24.719 -2.979 1 96.25 423 SER A N 1
ATOM 3155 C CA . SER A 1 423 ? -13.219 25.344 -2.691 1 96.25 423 SER A CA 1
ATOM 3156 C C . SER A 1 423 ? -12.203 25.047 -3.793 1 96.25 423 SER A C 1
ATOM 3158 O O . SER A 1 423 ? -12.297 24.016 -4.473 1 96.25 423 SER A O 1
ATOM 3160 N N . ARG A 1 424 ? -11.359 26.016 -4.008 1 97.75 424 ARG A N 1
ATOM 3161 C CA . ARG A 1 424 ? -10.219 25.797 -4.895 1 97.75 424 ARG A CA 1
ATOM 3162 C C . ARG A 1 424 ? -9.133 25 -4.199 1 97.75 424 ARG A C 1
ATOM 3164 O O . ARG A 1 424 ? -8.609 25.406 -3.158 1 97.75 424 ARG A O 1
ATOM 3171 N N . VAL A 1 425 ? -8.852 23.812 -4.727 1 98.69 425 VAL A N 1
ATOM 3172 C CA . VAL A 1 425 ? -7.844 22.922 -4.156 1 98.69 425 VAL A CA 1
ATOM 3173 C C . VAL A 1 425 ? -6.574 22.969 -5.004 1 98.69 425 VAL A C 1
ATOM 3175 O O . VAL A 1 425 ? -6.621 22.766 -6.219 1 98.69 425 VAL A O 1
ATOM 3178 N N . LEU A 1 426 ? -5.418 23.297 -4.43 1 98.81 426 LEU A N 1
ATOM 3179 C CA . LEU A 1 426 ? -4.102 23.281 -5.059 1 98.81 426 LEU A CA 1
ATOM 3180 C C . LEU A 1 426 ? -3.293 22.078 -4.59 1 98.81 426 LEU A C 1
ATOM 3182 O O . LEU A 1 426 ? -3.072 21.891 -3.389 1 98.81 426 LEU A O 1
ATOM 3186 N N . LEU A 1 427 ? -3 21.234 -5.488 1 98.88 427 LEU A N 1
ATOM 3187 C CA . LEU A 1 427 ? -2.037 20.172 -5.238 1 98.88 427 LEU A CA 1
ATOM 3188 C C . LEU A 1 427 ? -0.657 20.547 -5.766 1 98.88 427 LEU A C 1
ATOM 3190 O O . LEU A 1 427 ? -0.501 20.844 -6.949 1 98.88 427 LEU A O 1
ATOM 3194 N N . ILE A 1 428 ? 0.335 20.578 -4.918 1 98.75 428 ILE A N 1
ATOM 3195 C CA . ILE A 1 428 ? 1.724 20.812 -5.301 1 98.75 428 ILE A CA 1
ATOM 3196 C C . ILE A 1 428 ? 2.576 19.609 -4.898 1 98.75 428 ILE A C 1
ATOM 3198 O O . ILE A 1 428 ? 2.736 19.328 -3.711 1 98.75 428 ILE A O 1
ATOM 3202 N N . THR A 1 429 ? 3.084 18.922 -5.879 1 98.44 429 THR A N 1
ATOM 3203 C CA . THR A 1 429 ? 3.801 17.672 -5.633 1 98.44 429 THR A CA 1
ATOM 3204 C C . THR A 1 429 ? 5.074 17.594 -6.473 1 98.44 429 THR A C 1
ATOM 3206 O O . THR A 1 429 ? 5.336 18.484 -7.285 1 98.44 429 THR A O 1
ATOM 3209 N N . GLY A 1 430 ? 5.988 16.703 -6.125 1 98.06 430 GLY A N 1
ATOM 3210 C CA . GLY A 1 430 ? 7.125 16.328 -6.949 1 98.06 430 GLY A CA 1
ATOM 3211 C C . GLY A 1 430 ? 6.859 15.133 -7.84 1 98.06 430 GLY A C 1
ATOM 3212 O O . GLY A 1 430 ? 6.074 14.25 -7.48 1 98.06 430 GLY A O 1
ATOM 3213 N N . GLU A 1 431 ? 7.586 15.078 -8.953 1 98 431 GLU A N 1
ATOM 3214 C CA . GLU A 1 431 ? 7.297 14.016 -9.914 1 98 431 GLU A CA 1
ATOM 3215 C C . GLU A 1 431 ? 7.57 12.641 -9.312 1 98 431 GLU A C 1
ATOM 3217 O O . GLU A 1 431 ? 6.875 11.672 -9.617 1 98 431 GLU A O 1
ATOM 3222 N N . GLY A 1 432 ? 8.633 12.492 -8.484 1 97.25 432 GLY A N 1
ATOM 3223 C CA . GLY A 1 432 ? 8.898 11.211 -7.848 1 97.25 432 GLY A CA 1
ATOM 3224 C C . GLY A 1 432 ? 7.754 10.727 -6.984 1 97.25 432 GLY A C 1
ATOM 3225 O O . GLY A 1 432 ? 7.312 9.578 -7.121 1 97.25 432 GLY A O 1
ATOM 3226 N N . SER A 1 433 ? 7.27 11.609 -6.074 1 97.75 433 SER A N 1
ATOM 3227 C CA . SER A 1 433 ? 6.141 11.242 -5.219 1 97.75 433 SER A CA 1
ATOM 3228 C C . SER A 1 433 ? 4.859 11.086 -6.031 1 97.75 433 SER A C 1
ATOM 3230 O O . SER A 1 433 ? 4.016 10.242 -5.707 1 97.75 433 SER A O 1
ATOM 3232 N N . HIS A 1 434 ? 4.758 11.867 -7.078 1 98.19 434 HIS A N 1
ATOM 3233 C CA . HIS A 1 434 ? 3.582 11.82 -7.941 1 98.19 434 HIS A CA 1
ATOM 3234 C C . HIS A 1 434 ? 3.428 10.445 -8.594 1 98.19 434 HIS A C 1
ATOM 3236 O O . HIS A 1 434 ? 2.307 9.961 -8.766 1 98.19 434 HIS A O 1
ATOM 3242 N N . GLN A 1 435 ? 4.512 9.789 -8.953 1 98.38 435 GLN A N 1
ATOM 3243 C CA . GLN A 1 435 ? 4.48 8.484 -9.602 1 98.38 435 GLN A CA 1
ATOM 3244 C C . GLN A 1 435 ? 3.93 7.414 -8.664 1 98.38 435 GLN A C 1
ATOM 3246 O O . GLN A 1 435 ? 3.482 6.355 -9.109 1 98.38 435 GLN A O 1
ATOM 3251 N N . PHE A 1 436 ? 3.943 7.691 -7.332 1 98.56 436 PHE A N 1
ATOM 3252 C CA . PHE A 1 436 ? 3.438 6.715 -6.375 1 98.56 436 PHE A CA 1
ATOM 3253 C C . PHE A 1 436 ? 1.94 6.5 -6.566 1 98.56 436 PHE A C 1
ATOM 3255 O O . PHE A 1 436 ? 1.448 5.379 -6.438 1 98.56 436 PHE A O 1
ATOM 3262 N N . THR A 1 437 ? 1.197 7.621 -6.855 1 98.62 437 THR A N 1
ATOM 3263 C CA . THR A 1 437 ? -0.256 7.57 -6.738 1 98.62 437 THR A CA 1
ATOM 3264 C C . THR A 1 437 ? -0.918 8.352 -7.871 1 98.62 437 THR A C 1
ATOM 3266 O O . THR A 1 437 ? -2.072 8.766 -7.754 1 98.62 437 THR A O 1
ATOM 3269 N N . ALA A 1 438 ? -0.27 8.555 -9.008 1 98.5 438 ALA A N 1
ATOM 3270 C CA . ALA A 1 438 ? -0.726 9.398 -10.109 1 98.5 438 ALA A CA 1
ATOM 3271 C C . ALA A 1 438 ? -2.049 8.898 -10.68 1 98.5 438 ALA A C 1
ATOM 3273 O O . ALA A 1 438 ? -2.775 9.641 -11.336 1 98.5 438 ALA A O 1
ATOM 3274 N N . GLN A 1 439 ? -2.391 7.594 -10.422 1 98.19 439 GLN A N 1
ATOM 3275 C CA . GLN A 1 439 ? -3.625 7 -10.922 1 98.19 439 GLN A CA 1
ATOM 3276 C C . GLN A 1 439 ? -4.844 7.805 -10.477 1 98.19 439 GLN A C 1
ATOM 3278 O O . GLN A 1 439 ? -5.855 7.848 -11.18 1 98.19 439 GLN A O 1
ATOM 3283 N N . GLU A 1 440 ? -4.684 8.461 -9.344 1 98.25 440 GLU A N 1
ATOM 3284 C CA . GLU A 1 440 ? -5.832 9.109 -8.727 1 98.25 440 GLU A CA 1
ATOM 3285 C C . GLU A 1 440 ? -6.23 10.375 -9.492 1 98.25 440 GLU A C 1
ATOM 3287 O O . GLU A 1 440 ? -7.324 10.898 -9.297 1 98.25 440 GLU A O 1
ATOM 3292 N N . ILE A 1 441 ? -5.387 10.891 -10.398 1 98.62 441 ILE A N 1
ATOM 3293 C CA . ILE A 1 441 ? -5.73 12.031 -11.25 1 98.62 441 ILE A CA 1
ATOM 3294 C C . ILE A 1 441 ? -6.988 11.711 -12.055 1 98.62 441 ILE A C 1
ATOM 3296 O O . ILE A 1 441 ? -7.848 12.578 -12.242 1 98.62 441 ILE A O 1
ATOM 3300 N N . GLY A 1 442 ? -7.059 10.453 -12.508 1 98.44 442 GLY A N 1
ATOM 3301 C CA . GLY A 1 442 ? -8.227 10.039 -13.273 1 98.44 442 GLY A CA 1
ATOM 3302 C C . GLY A 1 442 ? -9.523 10.195 -12.5 1 98.44 442 GLY A C 1
ATOM 3303 O O . GLY A 1 442 ? -10.57 10.469 -13.094 1 98.44 442 GLY A O 1
ATOM 3304 N N . GLN A 1 443 ? -9.469 10.055 -11.164 1 98.06 443 GLN A N 1
ATOM 3305 C CA . GLN A 1 443 ? -10.664 10.148 -10.336 1 98.06 443 GLN A CA 1
ATOM 3306 C C . GLN A 1 443 ? -11.148 11.594 -10.219 1 98.06 443 GLN A C 1
ATOM 3308 O O . GLN A 1 443 ? -12.344 11.852 -10.117 1 98.06 443 GLN A O 1
ATOM 3313 N N . PHE A 1 444 ? -10.203 12.617 -10.234 1 98.12 444 PHE A N 1
ATOM 3314 C CA . PHE A 1 444 ? -10.625 14.016 -10.305 1 98.12 444 PHE A CA 1
ATOM 3315 C C . PHE A 1 444 ? -11.531 14.242 -11.508 1 98.12 444 PHE A C 1
ATOM 3317 O O . PHE A 1 444 ? -12.609 14.828 -11.383 1 98.12 444 PHE A O 1
ATOM 3324 N N . GLY A 1 445 ? -11.047 13.75 -12.656 1 96.94 445 GLY A N 1
ATOM 3325 C CA . GLY A 1 445 ? -11.82 13.898 -13.883 1 96.94 445 GLY A CA 1
ATOM 3326 C C . GLY A 1 445 ? -13.172 13.219 -13.82 1 96.94 445 GLY A C 1
ATOM 3327 O O . GLY A 1 445 ? -14.195 13.812 -14.188 1 96.94 445 GLY A O 1
ATOM 3328 N N . ARG A 1 446 ? -13.172 11.992 -13.359 1 97 446 ARG A N 1
ATOM 3329 C CA . ARG A 1 446 ? -14.391 11.188 -13.289 1 97 446 ARG A CA 1
ATOM 3330 C C . ARG A 1 446 ? -15.43 11.859 -12.398 1 97 446 ARG A C 1
ATOM 3332 O O . ARG A 1 446 ? -16.625 11.781 -12.68 1 97 446 ARG A O 1
ATOM 3339 N N . LEU A 1 447 ? -15.008 12.547 -11.328 1 97.12 447 LEU A N 1
ATOM 3340 C CA . LEU A 1 447 ? -15.914 13.148 -10.352 1 97.12 447 LEU A CA 1
ATOM 3341 C C . LEU A 1 447 ? -16.234 14.594 -10.719 1 97.12 447 LEU A C 1
ATOM 3343 O O . LEU A 1 447 ? -16.953 15.281 -9.992 1 97.12 447 LEU A O 1
ATOM 3347 N N . GLY A 1 448 ? -15.641 15.094 -11.844 1 96.62 448 GLY A N 1
ATOM 3348 C CA . GLY A 1 448 ? -15.883 16.453 -12.289 1 96.62 448 GLY A CA 1
ATOM 3349 C C . GLY A 1 448 ? -15.234 17.5 -11.406 1 96.62 448 GLY A C 1
ATOM 3350 O O . GLY A 1 448 ? -15.695 18.641 -11.336 1 96.62 448 GLY A O 1
ATOM 3351 N N . LEU A 1 449 ? -14.195 17.109 -10.641 1 97.81 449 LEU A N 1
ATOM 3352 C CA . LEU A 1 449 ? -13.461 18.016 -9.773 1 97.81 449 LEU A CA 1
ATOM 3353 C C . LEU A 1 449 ? -12.398 18.781 -10.562 1 97.81 449 LEU A C 1
ATOM 3355 O O . LEU A 1 449 ? -11.875 18.281 -11.555 1 97.81 449 LEU A O 1
ATOM 3359 N N . LYS A 1 450 ? -12.109 20.031 -10.164 1 97.31 450 LYS A N 1
ATOM 3360 C CA . LYS A 1 450 ? -11.25 20.922 -10.938 1 97.31 450 LYS A CA 1
ATOM 3361 C C . LYS A 1 450 ? -10.102 21.453 -10.094 1 97.31 450 LYS A C 1
ATOM 3363 O O . LYS A 1 450 ? -9.992 22.656 -9.867 1 97.31 450 LYS A O 1
ATOM 3368 N N . PRO A 1 451 ? -9.18 20.625 -9.727 1 98.44 451 PRO A N 1
ATOM 3369 C CA . PRO A 1 451 ? -8.008 21.062 -8.969 1 98.44 451 PRO A CA 1
ATOM 3370 C C . PRO A 1 451 ? -7.008 21.844 -9.828 1 98.44 451 PRO A C 1
ATOM 3372 O O . PRO A 1 451 ? -7.113 21.844 -11.055 1 98.44 451 PRO A O 1
ATOM 3375 N N . VAL A 1 452 ? -6.148 22.578 -9.172 1 98.88 452 VAL A N 1
ATOM 3376 C CA . VAL A 1 452 ? -4.918 23.078 -9.781 1 98.88 452 VAL A CA 1
ATOM 3377 C C . VAL A 1 452 ? -3.732 22.25 -9.297 1 98.88 452 VAL A C 1
ATOM 3379 O O . VAL A 1 452 ? -3.416 22.234 -8.109 1 98.88 452 VAL A O 1
ATOM 3382 N N . ILE A 1 453 ? -3.119 21.547 -10.227 1 98.88 453 ILE A N 1
ATOM 3383 C CA . ILE A 1 453 ? -2.041 20.625 -9.875 1 98.88 453 ILE A CA 1
ATOM 3384 C C . ILE A 1 453 ? -0.718 21.141 -10.43 1 98.88 453 ILE A C 1
ATOM 3386 O O . ILE A 1 453 ? -0.606 21.406 -11.633 1 98.88 453 ILE A O 1
ATOM 3390 N N . PHE A 1 454 ? 0.254 21.328 -9.578 1 98.88 454 PHE A N 1
ATOM 3391 C CA . PHE A 1 454 ? 1.636 21.594 -9.969 1 98.88 454 PHE A CA 1
ATOM 3392 C C . PHE A 1 454 ? 2.508 20.375 -9.703 1 98.88 454 PHE A C 1
ATOM 3394 O O . PHE A 1 454 ? 2.529 19.844 -8.586 1 98.88 454 PHE A O 1
ATOM 3401 N N . VAL A 1 455 ? 3.184 19.891 -10.703 1 98.75 455 VAL A N 1
ATOM 3402 C CA . VAL A 1 455 ? 4.156 18.812 -10.555 1 98.75 455 VAL A CA 1
ATOM 3403 C C . VAL A 1 455 ? 5.562 19.359 -10.805 1 98.75 455 VAL A C 1
ATOM 3405 O O . VAL A 1 455 ? 5.91 19.703 -11.93 1 98.75 455 VAL A O 1
ATOM 3408 N N . LEU A 1 456 ? 6.316 19.469 -9.734 1 98.69 456 LEU A N 1
ATOM 3409 C CA . LEU A 1 456 ? 7.719 19.844 -9.844 1 98.69 456 LEU A CA 1
ATOM 3410 C C . LEU A 1 456 ? 8.555 18.688 -10.391 1 98.69 456 LEU A C 1
ATOM 3412 O O . LEU A 1 456 ? 8.68 17.656 -9.742 1 98.69 456 LEU A O 1
ATOM 3416 N N . ASN A 1 457 ? 9.07 18.859 -11.578 1 98.38 457 ASN A N 1
ATOM 3417 C CA . ASN A 1 457 ? 9.883 17.859 -12.258 1 98.38 457 ASN A CA 1
ATOM 3418 C C . ASN A 1 457 ? 11.359 18.25 -12.266 1 98.38 457 ASN A C 1
ATOM 3420 O O . ASN A 1 457 ? 11.797 19.016 -13.125 1 98.38 457 ASN A O 1
ATOM 3424 N N . ASN A 1 458 ? 12.062 17.734 -11.336 1 97.12 458 ASN A N 1
ATOM 3425 C CA . ASN A 1 458 ? 13.5 17.953 -11.297 1 97.12 458 ASN A CA 1
ATOM 3426 C C . ASN A 1 458 ? 14.281 16.688 -11.602 1 97.12 458 ASN A C 1
ATOM 3428 O O . ASN A 1 458 ? 15.453 16.578 -11.234 1 97.12 458 ASN A O 1
ATOM 3432 N N . GLY A 1 459 ? 13.672 15.703 -12.109 1 95.62 459 GLY A N 1
ATOM 3433 C CA . GLY A 1 459 ? 14.32 14.547 -12.703 1 95.62 459 GLY A CA 1
ATOM 3434 C C . GLY A 1 459 ? 14.648 13.461 -11.695 1 95.62 459 GLY A C 1
ATOM 3435 O O . GLY A 1 459 ? 15.641 12.742 -11.844 1 95.62 459 GLY A O 1
ATOM 3436 N N . GLY A 1 460 ? 13.969 13.328 -10.648 1 96.25 460 GLY A N 1
ATOM 3437 C CA . GLY A 1 460 ? 14.211 12.273 -9.68 1 96.25 460 GLY A CA 1
ATOM 3438 C C . GLY A 1 460 ? 13.992 12.719 -8.25 1 96.25 460 GLY A C 1
ATOM 3439 O O . GLY A 1 460 ? 13.219 13.641 -7.992 1 96.25 460 GLY A O 1
ATOM 3440 N N . TYR A 1 461 ? 14.531 11.969 -7.32 1 96.88 461 TYR A N 1
ATOM 3441 C CA . TYR A 1 461 ? 14.367 12.25 -5.898 1 96.88 461 TYR A CA 1
ATOM 3442 C C . TYR A 1 461 ? 15.406 13.242 -5.41 1 96.88 461 TYR A C 1
ATOM 3444 O O . TYR A 1 461 ? 16.406 12.859 -4.801 1 96.88 461 TYR A O 1
ATOM 3452 N N . THR A 1 462 ? 15.086 14.508 -5.555 1 96.25 462 THR A N 1
ATOM 3453 C CA . THR A 1 462 ? 16.031 15.57 -5.227 1 96.25 462 THR A CA 1
ATOM 3454 C C . THR A 1 462 ? 16.312 15.602 -3.725 1 96.25 462 THR A C 1
ATOM 3456 O O . THR A 1 462 ? 17.453 15.797 -3.305 1 96.25 462 THR A O 1
ATOM 3459 N N . LEU A 1 463 ? 15.281 15.461 -2.924 1 94.75 463 LEU A N 1
ATOM 3460 C CA . LEU A 1 463 ? 15.523 15.461 -1.484 1 94.75 463 LEU A CA 1
ATOM 3461 C C . LEU A 1 463 ? 16.469 14.328 -1.089 1 94.75 463 LEU A C 1
ATOM 3463 O O . LEU A 1 463 ? 17.359 14.523 -0.25 1 94.75 463 LEU A O 1
ATOM 3467 N N . GLU A 1 464 ? 16.281 13.141 -1.707 1 94.5 464 GLU A N 1
ATOM 3468 C CA . GLU A 1 464 ? 17.188 12.031 -1.454 1 94.5 464 GLU A CA 1
ATOM 3469 C C . GLU A 1 464 ? 18.609 12.359 -1.918 1 94.5 464 GLU A C 1
ATOM 3471 O O . GLU A 1 464 ? 19.578 12.008 -1.255 1 94.5 464 GLU A O 1
ATOM 3476 N N . ARG A 1 465 ? 18.719 13.031 -3.047 1 95.44 465 ARG A N 1
ATOM 3477 C CA . ARG A 1 465 ? 20.031 13.43 -3.564 1 95.44 465 ARG A CA 1
ATOM 3478 C C . ARG A 1 465 ? 20.75 14.336 -2.578 1 95.44 465 ARG A C 1
ATOM 3480 O O . ARG A 1 465 ? 21.969 14.266 -2.441 1 95.44 465 ARG A O 1
ATOM 3487 N N . LEU A 1 466 ? 19.969 15.164 -1.915 1 93.75 466 LEU A N 1
ATOM 3488 C CA . LEU A 1 466 ? 20.531 16.109 -0.964 1 93.75 466 LEU A CA 1
ATOM 3489 C C . LEU A 1 466 ? 21 15.398 0.302 1 93.75 466 LEU A C 1
ATOM 3491 O O . LEU A 1 466 ? 21.969 15.82 0.937 1 93.75 466 LEU A O 1
ATOM 3495 N N . LEU A 1 467 ? 20.359 14.297 0.619 1 91.81 467 LEU A N 1
ATOM 3496 C CA . LEU A 1 467 ? 20.562 13.719 1.941 1 91.81 467 LEU A CA 1
ATOM 3497 C C . LEU A 1 467 ? 21.5 12.516 1.868 1 91.81 467 LEU A C 1
ATOM 3499 O O . LEU A 1 467 ? 22.125 12.148 2.865 1 91.81 467 LEU A O 1
ATOM 3503 N N . CYS A 1 468 ? 21.562 11.891 0.685 1 91.94 468 CYS A N 1
ATOM 3504 C CA . CYS A 1 468 ? 22.344 10.672 0.588 1 91.94 468 CYS A CA 1
ATOM 3505 C C . CYS A 1 468 ? 23.828 11 0.376 1 91.94 468 CYS A C 1
ATOM 3507 O O . CYS A 1 468 ? 24.203 12.164 0.308 1 91.94 468 CYS A O 1
ATOM 3509 N N . GLY A 1 469 ? 24.688 9.945 0.354 1 87.31 469 GLY A N 1
ATOM 3510 C CA . GLY A 1 469 ? 26.125 10.133 0.229 1 87.31 469 GLY A CA 1
ATOM 3511 C C . GLY A 1 469 ? 26.547 10.539 -1.168 1 87.31 469 GLY A C 1
ATOM 3512 O O . GLY A 1 469 ? 27.453 11.375 -1.33 1 87.31 469 GLY A O 1
ATOM 3513 N N . ASP A 1 470 ? 25.875 9.992 -2.158 1 92 470 ASP A N 1
ATOM 3514 C CA . ASP A 1 470 ? 26.188 10.266 -3.559 1 92 470 ASP A CA 1
ATOM 3515 C C . ASP A 1 470 ? 24.953 10.781 -4.305 1 92 470 ASP A C 1
ATOM 3517 O O . ASP A 1 470 ? 24.109 9.992 -4.73 1 92 470 ASP A O 1
ATOM 3521 N N . PRO A 1 471 ? 24.922 12.07 -4.578 1 91.25 471 PRO A N 1
ATOM 3522 C CA . PRO A 1 471 ? 23.766 12.625 -5.27 1 91.25 471 PRO A CA 1
ATOM 3523 C C . PRO A 1 471 ? 23.547 12 -6.648 1 91.25 471 PRO A C 1
ATOM 3525 O O . PRO A 1 471 ? 22.453 12.086 -7.203 1 91.25 471 PRO A O 1
ATOM 3528 N N . GLY A 1 472 ? 24.641 11.406 -7.207 1 92.38 472 GLY A N 1
ATOM 3529 C CA . GLY A 1 472 ? 24.531 10.805 -8.531 1 92.38 472 GLY A CA 1
ATOM 3530 C C . GLY A 1 472 ? 24.141 9.344 -8.492 1 92.38 472 GLY A C 1
ATOM 3531 O O . GLY A 1 472 ? 24.094 8.68 -9.531 1 92.38 472 GLY A O 1
ATOM 3532 N N . ALA A 1 473 ? 23.75 8.844 -7.277 1 94.69 473 ALA A N 1
ATOM 3533 C CA . ALA A 1 473 ? 23.359 7.441 -7.148 1 94.69 473 ALA A CA 1
ATOM 3534 C C . ALA A 1 473 ? 22.172 7.117 -8.047 1 94.69 473 ALA A C 1
ATOM 3536 O O . ALA A 1 473 ? 21.234 7.91 -8.148 1 94.69 473 ALA A O 1
ATOM 3537 N N . SER A 1 474 ? 22.141 5.961 -8.656 1 94.31 474 SER A N 1
ATOM 3538 C CA . SER A 1 474 ? 21.156 5.59 -9.672 1 94.31 474 SER A CA 1
ATOM 3539 C C . SER A 1 474 ? 19.781 5.367 -9.055 1 94.31 474 SER A C 1
ATOM 3541 O O . SER A 1 474 ? 18.766 5.5 -9.727 1 94.31 474 SER A O 1
ATOM 3543 N N . TYR A 1 475 ? 19.766 5.012 -7.77 1 96.25 475 TYR A N 1
ATOM 3544 C CA . TYR A 1 475 ? 18.484 4.727 -7.129 1 96.25 475 TYR A CA 1
ATOM 3545 C C . TYR A 1 475 ? 17.656 5.992 -7 1 96.25 475 TYR A C 1
ATOM 3547 O O . TYR A 1 475 ? 16.453 5.926 -6.684 1 96.25 475 TYR A O 1
ATOM 3555 N N . ASN A 1 476 ? 18.188 7.191 -7.285 1 96.56 476 ASN A N 1
ATOM 3556 C CA . ASN A 1 476 ? 17.453 8.453 -7.234 1 96.56 476 ASN A CA 1
ATOM 3557 C C . ASN A 1 476 ? 16.797 8.766 -8.578 1 96.56 476 ASN A C 1
ATOM 3559 O O . ASN A 1 476 ? 15.992 9.695 -8.672 1 96.56 476 ASN A O 1
ATOM 3563 N N . ASP A 1 477 ? 17.078 7.996 -9.609 1 96.19 477 ASP A N 1
ATOM 3564 C CA . ASP A 1 477 ? 16.5 8.195 -10.93 1 96.19 477 ASP A CA 1
ATOM 3565 C C . ASP A 1 477 ? 15.18 7.426 -11.062 1 96.19 477 ASP A C 1
ATOM 3567 O O . ASP A 1 477 ? 15.039 6.328 -10.523 1 96.19 477 ASP A O 1
ATOM 3571 N N . ILE A 1 478 ? 14.203 8.008 -11.758 1 97.19 478 ILE A N 1
ATOM 3572 C CA . ILE A 1 478 ? 12.891 7.402 -11.93 1 97.19 478 ILE A CA 1
ATOM 3573 C C . ILE A 1 478 ? 12.523 7.383 -13.406 1 97.19 478 ILE A C 1
ATOM 3575 O O . ILE A 1 478 ? 13.219 7.973 -14.234 1 97.19 478 ILE A O 1
ATOM 3579 N N . ALA A 1 479 ? 11.453 6.691 -13.773 1 97 479 ALA A N 1
ATOM 3580 C CA . ALA A 1 479 ? 10.992 6.637 -15.164 1 97 479 ALA A CA 1
ATOM 3581 C C . ALA A 1 479 ? 10.609 8.023 -15.664 1 97 479 ALA A C 1
ATOM 3583 O O . ALA A 1 479 ? 9.883 8.758 -14.992 1 97 479 ALA A O 1
ATOM 3584 N N . PRO A 1 480 ? 11.102 8.43 -16.781 1 96.94 480 PRO A N 1
ATOM 3585 C CA . PRO A 1 480 ? 10.828 9.766 -17.328 1 96.94 480 PRO A CA 1
ATOM 3586 C C . PRO A 1 480 ? 9.477 9.852 -18.031 1 96.94 480 PRO A C 1
ATOM 3588 O O . PRO A 1 480 ? 9.414 9.742 -19.266 1 96.94 480 PRO A O 1
ATOM 3591 N N . TRP A 1 481 ? 8.484 10.242 -17.344 1 98.5 481 TRP A N 1
ATOM 3592 C CA . TRP A 1 481 ? 7.137 10.336 -17.891 1 98.5 481 TRP A CA 1
ATOM 3593 C C . TRP A 1 481 ? 6.945 11.656 -18.641 1 98.5 481 TRP A C 1
ATOM 3595 O O . TRP A 1 481 ? 7.723 12.594 -18.469 1 98.5 481 TRP A O 1
ATOM 3605 N N . ARG A 1 482 ? 6 11.695 -19.531 1 98.25 482 ARG A N 1
ATOM 3606 C CA . ARG A 1 482 ? 5.488 12.93 -20.125 1 98.25 482 ARG A CA 1
ATOM 3607 C C . ARG A 1 482 ? 4.324 13.477 -19.312 1 98.25 482 ARG A C 1
ATOM 3609 O O . ARG A 1 482 ? 3.17 13.406 -19.734 1 98.25 482 ARG A O 1
ATOM 3616 N N . TYR A 1 483 ? 4.676 14.164 -18.25 1 98.56 483 TYR A N 1
ATOM 3617 C CA . TYR A 1 483 ? 3.74 14.5 -17.188 1 98.56 483 TYR A CA 1
ATOM 3618 C C . TYR A 1 483 ? 2.613 15.383 -17.703 1 98.56 483 TYR A C 1
ATOM 3620 O O . TYR A 1 483 ? 1.442 15.156 -17.391 1 98.56 483 TYR A O 1
ATOM 3628 N N . ALA A 1 484 ? 2.893 16.328 -18.5 1 98.25 484 ALA A N 1
ATOM 3629 C CA . ALA A 1 484 ? 1.888 17.281 -18.953 1 98.25 484 ALA A CA 1
ATOM 3630 C C . ALA A 1 484 ? 0.822 16.594 -19.797 1 98.25 484 ALA A C 1
ATOM 3632 O O . ALA A 1 484 ? -0.264 17.125 -20.016 1 98.25 484 ALA A O 1
ATOM 3633 N N . GLU A 1 485 ? 1.068 15.352 -20.281 1 97.94 485 GLU A N 1
ATOM 3634 C CA . GLU A 1 485 ? 0.123 14.609 -21.109 1 97.94 485 GLU A CA 1
ATOM 3635 C C . GLU A 1 485 ? -0.711 13.648 -20.266 1 97.94 485 GLU A C 1
ATOM 3637 O O . GLU A 1 485 ? -1.685 13.07 -20.75 1 97.94 485 GLU A O 1
ATOM 3642 N N . LEU A 1 486 ? -0.37 13.508 -19.047 1 98.25 486 LEU A N 1
ATOM 3643 C CA . LEU A 1 486 ? -0.932 12.492 -18.156 1 98.25 486 LEU A CA 1
ATOM 3644 C C . LEU A 1 486 ? -2.434 12.688 -17.984 1 98.25 486 LEU A C 1
ATOM 3646 O O . LEU A 1 486 ? -3.209 11.734 -18.109 1 98.25 486 LEU A O 1
ATOM 3650 N N . PRO A 1 487 ? -2.922 13.961 -17.688 1 98.38 487 PRO A N 1
ATOM 3651 C CA . PRO A 1 487 ? -4.355 14.125 -17.438 1 98.38 487 PRO A CA 1
ATOM 3652 C C . PRO A 1 487 ? -5.215 13.672 -18.625 1 98.38 487 PRO A C 1
ATOM 3654 O O . PRO A 1 487 ? -6.238 13.008 -18.422 1 98.38 487 PRO A O 1
ATOM 3657 N N . ARG A 1 488 ? -4.777 13.922 -19.812 1 97.31 488 ARG A N 1
ATOM 3658 C CA . ARG A 1 488 ? -5.539 13.523 -20.984 1 97.31 488 ARG A CA 1
ATOM 3659 C C . ARG A 1 488 ? -5.672 12.008 -21.062 1 97.31 488 ARG A C 1
ATOM 3661 O O . ARG A 1 488 ? -6.762 11.484 -21.312 1 97.31 488 ARG A O 1
ATOM 3668 N N . VAL A 1 489 ? -4.602 11.328 -20.828 1 98.19 489 VAL A N 1
ATOM 3669 C CA . VAL A 1 489 ? -4.559 9.875 -20.953 1 98.19 489 VAL A CA 1
ATOM 3670 C C . VAL A 1 489 ? -5.352 9.234 -19.828 1 98.19 489 VAL A C 1
ATOM 3672 O O . VAL A 1 489 ? -5.926 8.156 -19.984 1 98.19 489 VAL A O 1
ATOM 3675 N N . LEU A 1 490 ? -5.461 9.945 -18.719 1 98.44 490 LEU A N 1
ATOM 3676 C CA . LEU A 1 490 ? -6.176 9.422 -17.562 1 98.44 490 LEU A CA 1
ATOM 3677 C C . LEU A 1 490 ? -7.633 9.859 -17.562 1 98.44 490 LEU A C 1
ATOM 3679 O O . LEU A 1 490 ? -8.336 9.727 -16.562 1 98.44 490 LEU A O 1
ATOM 3683 N N . GLY A 1 491 ? -8.109 10.461 -18.625 1 97.5 491 GLY A N 1
ATOM 3684 C CA . GLY A 1 491 ? -9.523 10.727 -18.828 1 97.5 491 GLY A CA 1
ATOM 3685 C C . GLY A 1 491 ? -9.953 12.109 -18.375 1 97.5 491 GLY A C 1
ATOM 3686 O O . GLY A 1 491 ? -11.148 12.391 -18.25 1 97.5 491 GLY A O 1
ATOM 3687 N N . CYS A 1 492 ? -9.016 13.023 -18.062 1 98.06 492 CYS A N 1
ATOM 3688 C CA . CYS A 1 492 ? -9.344 14.367 -17.609 1 98.06 492 CYS A CA 1
ATOM 3689 C C . CYS A 1 492 ? -9.5 15.32 -18.781 1 98.06 492 CYS A C 1
ATOM 3691 O O . CYS A 1 492 ? -8.766 16.312 -18.891 1 98.06 492 CYS A O 1
ATOM 3693 N N . ASP A 1 493 ? -10.523 15.203 -19.484 1 95 493 ASP A N 1
ATOM 3694 C CA . ASP A 1 493 ? -10.758 15.977 -20.703 1 95 493 ASP A CA 1
ATOM 3695 C C . ASP A 1 493 ? -11.031 17.438 -20.375 1 95 493 ASP A C 1
ATOM 3697 O O . ASP A 1 493 ? -11.742 17.75 -19.422 1 95 493 ASP A O 1
ATOM 3701 N N . GLY A 1 494 ? -10.484 18.281 -21.156 1 95.44 494 GLY A N 1
ATOM 3702 C CA . GLY A 1 494 ? -10.781 19.703 -21.031 1 95.44 494 GLY A CA 1
ATOM 3703 C C . GLY A 1 494 ? -9.883 20.422 -20.031 1 95.44 494 GLY A C 1
ATOM 3704 O O . GLY A 1 494 ? -9.992 21.625 -19.859 1 95.44 494 GLY A O 1
ATOM 3705 N N . TRP A 1 495 ? -8.953 19.688 -19.406 1 98.19 495 TRP A N 1
ATOM 3706 C CA . TRP A 1 495 ? -8.055 20.312 -18.438 1 98.19 495 TRP A CA 1
ATOM 3707 C C . TRP A 1 495 ? -7.023 21.188 -19.156 1 98.19 495 TRP A C 1
ATOM 3709 O O . TRP A 1 495 ? -6.613 20.891 -20.281 1 98.19 495 TRP A O 1
ATOM 3719 N N . MET A 1 496 ? -6.652 22.297 -18.516 1 98.56 496 MET A N 1
ATOM 3720 C CA . MET A 1 496 ? -5.484 23.047 -18.953 1 98.56 496 MET A CA 1
ATOM 3721 C C . MET A 1 496 ? -4.195 22.344 -18.547 1 98.56 496 MET A C 1
ATOM 3723 O O . MET A 1 496 ? -4.004 22.031 -17.359 1 98.56 496 MET A O 1
ATOM 3727 N N . THR A 1 497 ? -3.449 22.016 -19.5 1 98.5 497 THR A N 1
ATOM 3728 C CA . THR A 1 497 ? -2.158 21.391 -19.203 1 98.5 497 THR A CA 1
ATOM 3729 C C . THR A 1 497 ? -1.021 22.219 -19.797 1 98.5 497 THR A C 1
ATOM 3731 O O . THR A 1 497 ? -1.195 22.891 -20.828 1 98.5 497 THR A O 1
ATOM 3734 N N . SER A 1 498 ? 0.115 22.281 -19.109 1 98.56 498 SER A N 1
ATOM 3735 C CA . SER A 1 498 ? 1.29 23 -19.578 1 98.56 498 SER A CA 1
ATOM 3736 C C . SER A 1 498 ? 2.574 22.391 -19.031 1 98.56 498 SER A C 1
ATOM 3738 O O . SER A 1 498 ? 2.574 21.797 -17.953 1 98.56 498 SER A O 1
ATOM 3740 N N . ARG A 1 499 ? 3.557 22.375 -19.812 1 98.75 499 ARG A N 1
ATOM 3741 C CA . ARG A 1 499 ? 4.93 22.125 -19.375 1 98.75 499 ARG A CA 1
ATOM 3742 C C . ARG A 1 499 ? 5.766 23.391 -19.469 1 98.75 499 ARG A C 1
ATOM 3744 O O . ARG A 1 499 ? 5.801 24.047 -20.516 1 98.75 499 ARG A O 1
ATOM 3751 N N . VAL A 1 500 ? 6.41 23.828 -18.391 1 98.81 500 VAL A N 1
ATOM 3752 C CA . VAL A 1 500 ? 7.148 25.094 -18.375 1 98.81 500 VAL A CA 1
ATOM 3753 C C . VAL A 1 500 ? 8.57 24.844 -17.875 1 98.81 500 VAL A C 1
ATOM 3755 O O . VAL A 1 500 ? 8.797 24.016 -16.984 1 98.81 500 VAL A O 1
ATOM 3758 N N . ALA A 1 501 ? 9.539 25.531 -18.438 1 98.31 501 ALA A N 1
ATOM 3759 C CA . ALA A 1 501 ? 10.945 25.359 -18.078 1 98.31 501 ALA A CA 1
ATOM 3760 C C . ALA A 1 501 ? 11.633 26.703 -17.875 1 98.31 501 ALA A C 1
ATOM 3762 O O . ALA A 1 501 ? 12.781 26.766 -17.438 1 98.31 501 ALA A O 1
ATOM 3763 N N . THR A 1 502 ? 10.914 27.859 -18.156 1 98.44 502 THR A N 1
ATOM 3764 C CA . THR A 1 502 ? 11.445 29.188 -17.938 1 98.44 502 THR A CA 1
ATOM 3765 C C . THR A 1 502 ? 10.469 30.031 -17.125 1 98.44 502 THR A C 1
ATOM 3767 O O . THR A 1 502 ? 9.281 29.719 -17.047 1 98.44 502 THR A O 1
ATOM 3770 N N . CYS A 1 503 ? 10.961 31.078 -16.547 1 98.25 503 CYS A N 1
ATOM 3771 C CA . CYS A 1 503 ? 10.148 31.969 -15.711 1 98.25 503 CYS A CA 1
ATOM 3772 C C . CYS A 1 503 ? 9 32.562 -16.516 1 98.25 503 CYS A C 1
ATOM 3774 O O . CYS A 1 503 ? 7.879 32.688 -16.016 1 98.25 503 CYS A O 1
ATOM 3776 N N . GLY A 1 504 ? 9.289 32.938 -17.719 1 98.31 504 GLY A N 1
ATOM 3777 C CA . GLY A 1 504 ? 8.25 33.5 -18.578 1 98.31 504 GLY A CA 1
ATOM 3778 C C . GLY A 1 504 ? 7.141 32.531 -18.875 1 98.31 504 GLY A C 1
ATOM 3779 O O . GLY A 1 504 ? 5.961 32.875 -18.859 1 98.31 504 GLY A O 1
ATOM 3780 N N . GLU A 1 505 ? 7.543 31.297 -19.281 1 98.69 505 GLU A N 1
ATOM 3781 C CA . GLU A 1 505 ? 6.555 30.25 -19.516 1 98.69 505 GLU A CA 1
ATOM 3782 C C . GLU A 1 505 ? 5.699 30 -18.281 1 98.69 505 GLU A C 1
ATOM 3784 O O . GLU A 1 505 ? 4.488 29.797 -18.391 1 98.69 505 GLU A O 1
ATOM 3789 N N . LEU A 1 506 ? 6.352 30.016 -17.141 1 98.69 506 LEU A N 1
ATOM 3790 C CA . LEU A 1 506 ? 5.641 29.812 -15.883 1 98.69 506 LEU A CA 1
ATOM 3791 C C . LEU A 1 506 ? 4.641 30.922 -15.633 1 98.69 506 LEU A C 1
ATOM 3793 O O . LEU A 1 506 ? 3.492 30.672 -15.266 1 98.69 506 LEU A O 1
ATOM 3797 N N . ASP A 1 507 ? 5.062 32.188 -15.781 1 98.25 507 ASP A N 1
ATOM 3798 C CA . ASP A 1 507 ? 4.172 33.312 -15.586 1 98.25 507 ASP A CA 1
ATOM 3799 C C . ASP A 1 507 ? 2.947 33.219 -16.5 1 98.25 507 ASP A C 1
ATOM 3801 O O . ASP A 1 507 ? 1.824 33.5 -16.062 1 98.25 507 ASP A O 1
ATOM 3805 N N . GLN A 1 508 ? 3.156 32.844 -17.719 1 98.38 508 GLN A N 1
ATOM 3806 C CA . GLN A 1 508 ? 2.053 32.688 -18.656 1 98.38 508 GLN A CA 1
ATOM 3807 C C . GLN A 1 508 ? 1.119 31.562 -18.234 1 98.38 508 GLN A C 1
ATOM 3809 O O . GLN A 1 508 ? -0.104 31.688 -18.328 1 98.38 508 GLN A O 1
ATOM 3814 N N . ALA A 1 509 ? 1.7 30.453 -17.828 1 98.69 509 ALA A N 1
ATOM 3815 C CA . ALA A 1 509 ? 0.902 29.312 -17.391 1 98.69 509 ALA A CA 1
ATOM 3816 C C . ALA A 1 509 ? 0.062 29.688 -16.172 1 98.69 509 ALA A C 1
ATOM 3818 O O . ALA A 1 509 ? -1.092 29.266 -16.047 1 98.69 509 ALA A O 1
ATOM 3819 N N . LEU A 1 510 ? 0.63 30.422 -15.227 1 98.56 510 LEU A N 1
ATOM 3820 C CA . LEU A 1 510 ? -0.088 30.844 -14.031 1 98.56 510 LEU A CA 1
ATOM 3821 C C . LEU A 1 510 ? -1.261 31.75 -14.398 1 98.56 510 LEU A C 1
ATOM 3823 O O . LEU A 1 510 ? -2.344 31.625 -13.82 1 98.56 510 LEU A O 1
ATOM 3827 N N . LYS A 1 511 ? -1.04 32.656 -15.312 1 98 511 LYS A N 1
ATOM 3828 C CA . LYS A 1 511 ? -2.111 33.531 -15.781 1 98 511 LYS A CA 1
ATOM 3829 C C . LYS A 1 511 ? -3.252 32.719 -16.391 1 98 511 LYS A C 1
ATOM 3831 O O . LYS A 1 511 ? -4.422 32.969 -16.094 1 98 511 LYS A O 1
ATOM 3836 N N . ARG A 1 512 ? -2.92 31.766 -17.188 1 98.31 512 ARG A N 1
ATOM 3837 C CA . ARG A 1 512 ? -3.92 30.906 -17.812 1 98.31 512 ARG A CA 1
ATOM 3838 C C . ARG A 1 512 ? -4.652 30.062 -16.766 1 98.31 512 ARG A C 1
ATOM 3840 O O . ARG A 1 512 ? -5.863 29.859 -16.875 1 98.31 512 ARG A O 1
ATOM 3847 N N . ALA A 1 513 ? -3.9 29.594 -15.828 1 98.44 513 ALA A N 1
ATOM 3848 C CA . ALA A 1 513 ? -4.488 28.781 -14.766 1 98.44 513 ALA A CA 1
ATOM 3849 C C . ALA A 1 513 ? -5.551 29.578 -14 1 98.44 513 ALA A C 1
ATOM 3851 O O . ALA A 1 513 ? -6.582 29.016 -13.617 1 98.44 513 ALA A O 1
ATOM 3852 N N . ASN A 1 514 ? -5.32 30.812 -13.773 1 96.69 514 ASN A N 1
ATOM 3853 C CA . ASN A 1 514 ? -6.25 31.672 -13.039 1 96.69 514 ASN A CA 1
ATOM 3854 C C . ASN A 1 514 ? -7.562 31.844 -13.789 1 96.69 514 ASN A C 1
ATOM 3856 O O . ASN A 1 514 ? -8.602 32.094 -13.18 1 96.69 514 ASN A O 1
ATOM 3860 N N . SER A 1 515 ? -7.551 31.656 -15.078 1 94.88 515 SER A N 1
ATOM 3861 C CA . SER A 1 515 ? -8.734 31.875 -15.898 1 94.88 515 SER A CA 1
ATOM 3862 C C . SER A 1 515 ? -9.344 30.562 -16.359 1 94.88 515 SER A C 1
ATOM 3864 O O . SER A 1 515 ? -10.352 30.547 -17.078 1 94.88 515 SER A O 1
ATOM 3866 N N . ALA A 1 516 ? -8.734 29.484 -15.93 1 96.19 516 ALA A N 1
ATOM 3867 C CA . ALA A 1 516 ? -9.172 28.188 -16.422 1 96.19 516 ALA A CA 1
ATOM 3868 C C . ALA A 1 516 ? -10.531 27.812 -15.836 1 96.19 516 ALA A C 1
ATOM 3870 O O . ALA A 1 516 ? -10.805 28.094 -14.664 1 96.19 516 ALA A O 1
ATOM 3871 N N . GLU A 1 517 ? -11.398 27.141 -16.594 1 93.62 517 GLU A N 1
ATOM 3872 C CA . GLU A 1 517 ? -12.711 26.703 -16.141 1 93.62 517 GLU A CA 1
ATOM 3873 C C . GLU A 1 517 ? -12.68 25.25 -15.656 1 93.62 517 GLU A C 1
ATOM 3875 O O . GLU A 1 517 ? -13.539 24.828 -14.875 1 93.62 517 GLU A O 1
ATOM 3880 N N . GLY A 1 518 ? -11.781 24.453 -16.125 1 95.56 518 GLY A N 1
ATOM 3881 C CA . GLY A 1 518 ? -11.609 23.062 -15.727 1 95.56 518 GLY A CA 1
ATOM 3882 C C . GLY A 1 518 ? -10.383 22.844 -14.859 1 95.56 518 GLY A C 1
ATOM 3883 O O . GLY A 1 518 ? -9.859 23.797 -14.273 1 95.56 518 GLY A O 1
ATOM 3884 N N . GLY A 1 519 ? -10.047 21.625 -14.695 1 98 519 GLY A N 1
ATOM 3885 C CA . GLY A 1 519 ? -8.836 21.312 -13.953 1 98 519 GLY A CA 1
ATOM 3886 C C . GLY A 1 519 ? -7.578 21.844 -14.625 1 98 519 GLY A C 1
ATOM 3887 O O . GLY A 1 519 ? -7.586 22.141 -15.82 1 98 519 GLY A O 1
ATOM 3888 N N . VAL A 1 520 ? -6.566 22.062 -13.867 1 98.81 520 VAL A N 1
ATOM 3889 C CA . VAL A 1 520 ? -5.281 22.578 -14.328 1 98.81 520 VAL A CA 1
ATOM 3890 C C . VAL A 1 520 ? -4.164 21.609 -13.914 1 98.81 520 VAL A C 1
ATOM 3892 O O . VAL A 1 520 ? -4.184 21.078 -12.805 1 98.81 520 VAL A O 1
ATOM 3895 N N . TYR A 1 521 ? -3.295 21.328 -14.844 1 98.88 521 TYR A N 1
ATOM 3896 C CA . TYR A 1 521 ? -2.109 20.516 -14.602 1 98.88 521 TYR A CA 1
ATOM 3897 C C . TYR A 1 521 ? -0.873 21.141 -15.227 1 98.88 521 TYR A C 1
ATOM 3899 O O . TYR A 1 521 ? -0.765 21.234 -16.453 1 98.88 521 TYR A O 1
ATOM 3907 N N . ILE A 1 522 ? 0.075 21.609 -14.383 1 98.94 522 ILE A N 1
ATOM 3908 C CA . ILE A 1 522 ? 1.268 22.297 -14.867 1 98.94 522 ILE A CA 1
ATOM 3909 C C . ILE A 1 522 ? 2.516 21.547 -14.414 1 98.94 522 ILE A C 1
ATOM 3911 O O . ILE A 1 522 ? 2.766 21.422 -13.211 1 98.94 522 ILE A O 1
ATOM 3915 N N . GLU A 1 523 ? 3.256 21 -15.367 1 98.88 523 GLU A N 1
ATOM 3916 C CA . GLU A 1 523 ? 4.586 20.453 -15.125 1 98.88 523 GLU A CA 1
ATOM 3917 C C . GLU A 1 523 ? 5.641 21.547 -15.078 1 98.88 523 GLU A C 1
ATOM 3919 O O . GLU A 1 523 ? 5.84 22.266 -16.062 1 98.88 523 GLU A O 1
ATOM 3924 N N . VAL A 1 524 ? 6.273 21.703 -13.922 1 98.88 524 VAL A N 1
ATOM 3925 C CA . VAL A 1 524 ? 7.301 22.719 -13.727 1 98.88 524 VAL A CA 1
ATOM 3926 C C . VAL A 1 524 ? 8.68 22.078 -13.711 1 98.88 524 VAL A C 1
ATOM 3928 O O . VAL A 1 524 ? 9.031 21.359 -12.773 1 98.88 524 VAL A O 1
ATOM 3931 N N . VAL A 1 525 ? 9.523 22.391 -14.711 1 98.69 525 VAL A N 1
ATOM 3932 C CA . VAL A 1 525 ? 10.82 21.734 -14.867 1 98.69 525 VAL A CA 1
ATOM 3933 C C . VAL A 1 525 ? 11.914 22.594 -14.242 1 98.69 525 VAL A C 1
ATOM 3935 O O . VAL A 1 525 ? 12.016 23.781 -14.539 1 98.69 525 VAL A O 1
ATOM 3938 N N . THR A 1 526 ? 12.641 22.078 -13.352 1 98.12 526 THR A N 1
ATOM 3939 C CA . THR A 1 526 ? 13.797 22.734 -12.758 1 98.12 526 THR A CA 1
ATOM 3940 C C . THR A 1 526 ? 15.039 21.844 -12.875 1 98.12 526 THR A C 1
ATOM 3942 O O . THR A 1 526 ? 14.953 20.703 -13.305 1 98.12 526 THR A O 1
ATOM 3945 N N . ALA A 1 527 ? 16.234 22.422 -12.547 1 96.81 527 ALA A N 1
ATOM 3946 C CA . ALA A 1 527 ? 17.453 21.641 -12.484 1 96.81 527 ALA A CA 1
ATOM 3947 C C . ALA A 1 527 ? 17.375 20.594 -11.375 1 96.81 527 ALA A C 1
ATOM 3949 O O . ALA A 1 527 ? 16.688 20.797 -10.375 1 96.81 527 ALA A O 1
ATOM 3950 N N . PRO A 1 528 ? 18.109 19.5 -11.531 1 94.69 528 PRO A N 1
ATOM 3951 C CA . PRO A 1 528 ? 18 18.375 -10.594 1 94.69 528 PRO A CA 1
ATOM 3952 C C . PRO A 1 528 ? 18.406 18.766 -9.172 1 94.69 528 PRO A C 1
ATOM 3954 O O . PRO A 1 528 ? 17.969 18.141 -8.203 1 94.69 528 PRO A O 1
ATOM 3957 N N . ASP A 1 529 ? 19.188 19.812 -8.984 1 91.94 529 ASP A N 1
ATOM 3958 C CA . ASP A 1 529 ? 19.703 20.156 -7.664 1 91.94 529 ASP A CA 1
ATOM 3959 C C . ASP A 1 529 ? 19.047 21.422 -7.121 1 91.94 529 ASP A C 1
ATOM 3961 O O . ASP A 1 529 ? 19.469 21.938 -6.086 1 91.94 529 ASP A O 1
ATOM 3965 N N . GLU A 1 530 ? 18.031 21.922 -7.859 1 94.38 530 GLU A N 1
ATOM 3966 C CA . GLU A 1 530 ? 17.328 23.125 -7.398 1 94.38 530 GLU A CA 1
ATOM 3967 C C . GLU A 1 530 ? 16.516 22.844 -6.145 1 94.38 530 GLU A C 1
ATOM 3969 O O . GLU A 1 530 ? 15.688 21.922 -6.129 1 94.38 530 GLU A O 1
ATOM 3974 N N . ALA A 1 531 ? 16.781 23.531 -5.035 1 95.56 531 ALA A N 1
ATOM 3975 C CA . ALA A 1 531 ? 16.062 23.328 -3.777 1 95.56 531 ALA A CA 1
ATOM 3976 C C . ALA A 1 531 ? 15.953 24.641 -2.998 1 95.56 531 ALA A C 1
ATOM 3978 O O . ALA A 1 531 ? 16.844 25.5 -3.078 1 95.56 531 ALA A O 1
ATOM 3979 N N . PRO A 1 532 ? 14.844 24.828 -2.266 1 94.88 532 PRO A N 1
ATOM 3980 C CA . PRO A 1 532 ? 14.727 26 -1.386 1 94.88 532 PRO A CA 1
ATOM 3981 C C . PRO A 1 532 ? 15.617 25.891 -0.15 1 94.88 532 PRO A C 1
ATOM 3983 O O . PRO A 1 532 ? 16.25 24.844 0.075 1 94.88 532 PRO A O 1
ATOM 3986 N N . PRO A 1 533 ? 15.711 26.891 0.626 1 92.38 533 PRO A N 1
ATOM 3987 C CA . PRO A 1 533 ? 16.703 26.984 1.697 1 92.38 533 PRO A CA 1
ATOM 3988 C C . PRO A 1 533 ? 16.531 25.906 2.764 1 92.38 533 PRO A C 1
ATOM 3990 O O . PRO A 1 533 ? 17.516 25.328 3.229 1 92.38 533 PRO A O 1
ATOM 3993 N N . PHE A 1 534 ? 15.391 25.547 3.168 1 91.94 534 PHE A N 1
ATOM 3994 C CA . PHE A 1 534 ? 15.188 24.656 4.305 1 91.94 534 PHE A CA 1
ATOM 3995 C C . PHE A 1 534 ? 15.766 23.281 4.02 1 91.94 534 PHE A C 1
ATOM 3997 O O . PHE A 1 534 ? 16.547 22.75 4.82 1 91.94 534 PHE A O 1
ATOM 4004 N N . PRO A 1 535 ? 15.477 22.625 2.83 1 92.94 535 PRO A N 1
ATOM 4005 C CA . PRO A 1 535 ? 16.109 21.344 2.527 1 92.94 535 PRO A CA 1
ATOM 4006 C C . PRO A 1 535 ? 17.641 21.438 2.479 1 92.94 535 PRO A C 1
ATOM 4008 O O . PRO A 1 535 ? 18.328 20.484 2.844 1 92.94 535 PRO A O 1
ATOM 4011 N N . LEU A 1 536 ? 18.125 22.547 2.006 1 93.19 536 LEU A N 1
ATOM 4012 C CA . LEU A 1 536 ? 19.578 22.734 1.968 1 93.19 536 LEU A CA 1
ATOM 4013 C C . LEU A 1 536 ? 20.156 22.781 3.379 1 93.19 536 LEU A C 1
ATOM 4015 O O . LEU A 1 536 ? 21.203 22.203 3.641 1 93.19 536 LEU A O 1
ATOM 4019 N N . ARG A 1 537 ? 19.453 23.453 4.25 1 92.19 537 ARG A N 1
ATOM 4020 C CA . ARG A 1 537 ? 19.891 23.531 5.637 1 92.19 537 ARG A CA 1
ATOM 4021 C C . ARG A 1 537 ? 19.75 22.172 6.328 1 92.19 537 ARG A C 1
ATOM 4023 O O . ARG A 1 537 ? 20.562 21.828 7.199 1 92.19 537 ARG A O 1
ATOM 4030 N N . LEU A 1 538 ? 18.703 21.484 6 1 89.81 538 LEU A N 1
ATOM 4031 C CA . LEU A 1 538 ? 18.5 20.141 6.535 1 89.81 538 LEU A CA 1
ATOM 4032 C C . LEU A 1 538 ? 19.672 19.219 6.152 1 89.81 538 LEU A C 1
ATOM 4034 O O . LEU A 1 538 ? 20.141 18.438 6.973 1 89.81 538 LEU A O 1
ATOM 4038 N N . ARG A 1 539 ? 20.062 19.25 4.887 1 89.56 539 ARG A N 1
ATOM 4039 C CA . ARG A 1 539 ? 21.234 18.516 4.418 1 89.56 539 ARG A CA 1
ATOM 4040 C C . ARG A 1 539 ? 22.453 18.812 5.277 1 89.56 539 ARG A C 1
ATOM 4042 O O . ARG A 1 539 ? 23.172 17.906 5.68 1 89.56 539 ARG A O 1
ATOM 4049 N N . ASP A 1 540 ? 22.594 20.109 5.59 1 89.75 540 ASP A N 1
ATOM 4050 C CA . ASP A 1 540 ? 23.75 20.547 6.371 1 89.75 540 ASP A CA 1
ATOM 4051 C C . ASP A 1 540 ? 23.656 20.047 7.812 1 89.75 540 ASP A C 1
ATOM 4053 O O . ASP A 1 540 ? 24.672 19.875 8.484 1 89.75 540 ASP A O 1
ATOM 4057 N N . ALA A 1 541 ? 22.422 19.766 8.242 1 86.38 541 ALA A N 1
ATOM 4058 C CA . ALA A 1 541 ? 22.188 19.328 9.617 1 86.38 541 ALA A CA 1
ATOM 4059 C C . ALA A 1 541 ? 21.906 17.828 9.672 1 86.38 541 ALA A C 1
ATOM 4061 O O . ALA A 1 541 ? 21.391 17.328 10.672 1 86.38 541 ALA A O 1
ATOM 4062 N N . ALA A 1 542 ? 22.219 17.141 8.68 1 83.19 542 ALA A N 1
ATOM 4063 C CA . ALA A 1 542 ? 21.812 15.742 8.508 1 83.19 542 ALA A CA 1
ATOM 4064 C C . ALA A 1 542 ? 22.344 14.875 9.648 1 83.19 542 ALA A C 1
ATOM 4066 O O . ALA A 1 542 ? 21.672 13.938 10.086 1 83.19 542 ALA A O 1
ATOM 4067 N N . THR A 1 543 ? 23.5 15.164 10.125 1 78.88 543 THR A N 1
ATOM 4068 C CA . THR A 1 543 ? 24.062 14.391 11.227 1 78.88 543 THR A CA 1
ATOM 4069 C C . THR A 1 543 ? 23.188 14.477 12.461 1 78.88 543 THR A C 1
ATOM 4071 O O . THR A 1 543 ? 23.031 13.492 13.195 1 78.88 543 THR A O 1
ATOM 4074 N N . ARG A 1 544 ? 22.5 15.57 12.68 1 78.88 544 ARG A N 1
ATOM 4075 C CA . ARG A 1 544 ? 21.609 15.766 13.82 1 78.88 544 ARG A CA 1
ATOM 4076 C C . ARG A 1 544 ? 20.234 15.148 13.555 1 78.88 544 ARG A C 1
ATOM 4078 O O . ARG A 1 544 ? 19.609 14.602 14.461 1 78.88 544 ARG A O 1
ATOM 4085 N N . LEU A 1 545 ? 19.891 15.234 12.438 1 79.31 545 LEU A N 1
ATOM 4086 C CA . LEU A 1 545 ? 18.578 14.727 12.023 1 79.31 545 LEU A CA 1
ATOM 4087 C C . LEU A 1 545 ? 18.5 13.219 12.258 1 79.31 545 LEU A C 1
ATOM 4089 O O . LEU A 1 545 ? 17.453 12.719 12.688 1 79.31 545 LEU A O 1
ATOM 4093 N N . TYR A 1 546 ? 19.594 12.523 12.062 1 77.81 546 TYR A N 1
ATOM 4094 C CA . TYR A 1 546 ? 19.578 11.062 12.102 1 77.81 546 TYR A CA 1
ATOM 4095 C C . TYR A 1 546 ? 20.281 10.539 13.352 1 77.81 546 TYR A C 1
ATOM 4097 O O . TYR A 1 546 ? 20.234 9.344 13.641 1 77.81 546 TYR A O 1
ATOM 4105 N N . ARG A 1 547 ? 21.188 11.375 14.219 1 77.25 547 ARG A N 1
ATOM 4106 C CA . ARG A 1 547 ? 21.891 11.023 15.445 1 77.25 547 ARG A CA 1
ATOM 4107 C C . ARG A 1 547 ? 21.766 12.141 16.484 1 77.25 547 ARG A C 1
ATOM 4109 O O . ARG A 1 547 ? 22.75 12.836 16.75 1 77.25 547 ARG A O 1
ATOM 4116 N N . PRO A 1 548 ? 20.453 12.227 16.969 1 65.5 548 PRO A N 1
ATOM 4117 C CA . PRO A 1 548 ? 20.312 13.32 17.938 1 65.5 548 PRO A CA 1
ATOM 4118 C C . PRO A 1 548 ? 21.203 13.156 19.156 1 65.5 548 PRO A C 1
ATOM 4120 O O . PRO A 1 548 ? 21.484 12.031 19.562 1 65.5 548 PRO A O 1
ATOM 4123 N N . ASP A 1 549 ? 22.109 14.094 19.516 1 61.91 549 ASP A N 1
ATOM 4124 C CA . ASP A 1 549 ? 23.031 14.047 20.641 1 61.91 549 ASP A CA 1
ATOM 4125 C C . ASP A 1 549 ? 22.312 13.641 21.938 1 61.91 549 ASP A C 1
ATOM 4127 O O . ASP A 1 549 ? 21.156 14 22.141 1 61.91 549 ASP A O 1
ATOM 4131 N N . MET B 1 1 ? 39.438 -4.484 3.006 1 58.91 1 MET B N 1
ATOM 4132 C CA . MET B 1 1 ? 38.469 -3.785 3.85 1 58.91 1 MET B CA 1
ATOM 4133 C C . MET B 1 1 ? 37.438 -4.758 4.422 1 58.91 1 MET B C 1
ATOM 4135 O O . MET B 1 1 ? 37.125 -5.781 3.805 1 58.91 1 MET B O 1
ATOM 4139 N N . SER B 1 2 ? 37.125 -4.652 5.672 1 85.44 2 SER B N 1
ATOM 4140 C CA . SER B 1 2 ? 36.219 -5.574 6.344 1 85.44 2 SER B CA 1
ATOM 4141 C C . SER B 1 2 ? 34.812 -5.469 5.777 1 85.44 2 SER B C 1
ATOM 4143 O O . SER B 1 2 ? 34.375 -4.391 5.363 1 85.44 2 SER B O 1
ATOM 4145 N N . THR B 1 3 ? 34.188 -6.566 5.465 1 94.38 3 THR B N 1
ATOM 4146 C CA . THR B 1 3 ? 32.812 -6.672 4.93 1 94.38 3 THR B CA 1
ATOM 4147 C C . THR B 1 3 ? 31.812 -6.125 5.926 1 94.38 3 THR B C 1
ATOM 4149 O O . THR B 1 3 ? 31.797 -6.516 7.098 1 94.38 3 THR B O 1
ATOM 4152 N N . THR B 1 4 ? 31.062 -5.117 5.484 1 97.62 4 THR B N 1
ATOM 4153 C CA . THR B 1 4 ? 30.078 -4.508 6.375 1 97.62 4 THR B CA 1
ATOM 4154 C C . THR B 1 4 ? 28.875 -5.43 6.566 1 97.62 4 THR B C 1
ATOM 4156 O O . THR B 1 4 ? 28.75 -6.449 5.883 1 97.62 4 THR B O 1
ATOM 4159 N N . VAL B 1 5 ? 27.969 -5.066 7.508 1 98.44 5 VAL B N 1
ATOM 4160 C CA . VAL B 1 5 ? 26.75 -5.809 7.809 1 98.44 5 VAL B CA 1
ATOM 4161 C C . VAL B 1 5 ? 25.938 -5.992 6.535 1 98.44 5 VAL B C 1
ATOM 4163 O O . VAL B 1 5 ? 25.562 -7.113 6.188 1 98.44 5 VAL B O 1
ATOM 4166 N N . VAL B 1 6 ? 25.703 -4.914 5.812 1 98.38 6 VAL B N 1
ATOM 4167 C CA . VAL B 1 6 ? 24.875 -4.961 4.609 1 98.38 6 VAL B CA 1
ATOM 4168 C C . VAL B 1 6 ? 25.594 -5.758 3.521 1 98.38 6 VAL B C 1
ATOM 4170 O O . VAL B 1 6 ? 24.984 -6.574 2.834 1 98.38 6 VAL B O 1
ATOM 4173 N N . GLN B 1 7 ? 26.875 -5.516 3.342 1 97.81 7 GLN B N 1
ATOM 4174 C CA . GLN B 1 7 ? 27.641 -6.223 2.322 1 97.81 7 GLN B CA 1
AT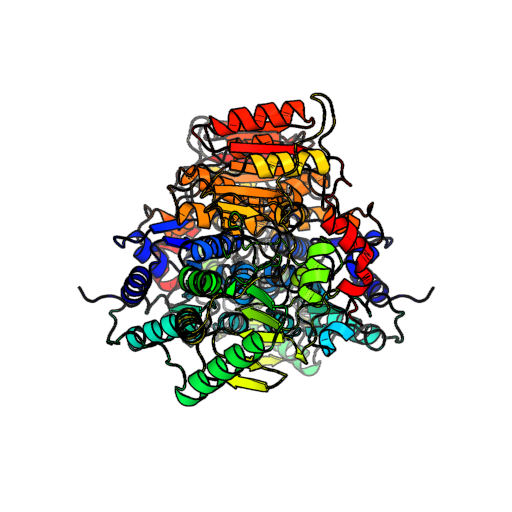OM 4175 C C . GLN B 1 7 ? 27.609 -7.73 2.559 1 97.81 7 GLN B C 1
ATOM 4177 O O . GLN B 1 7 ? 27.531 -8.508 1.608 1 97.81 7 GLN B O 1
ATOM 4182 N N . HIS B 1 8 ? 27.719 -8.117 3.84 1 97.88 8 HIS B N 1
ATOM 4183 C CA . HIS B 1 8 ? 27.656 -9.539 4.172 1 97.88 8 HIS B CA 1
ATOM 4184 C C . HIS B 1 8 ? 26.359 -10.164 3.709 1 97.88 8 HIS B C 1
ATOM 4186 O O . HIS B 1 8 ? 26.359 -11.211 3.059 1 97.88 8 HIS B O 1
ATOM 4192 N N . VAL B 1 9 ? 25.266 -9.539 4.035 1 98.38 9 VAL B N 1
ATOM 4193 C CA . VAL B 1 9 ? 23.953 -10.055 3.701 1 98.38 9 VAL B CA 1
ATOM 4194 C C . VAL B 1 9 ? 23.781 -10.117 2.186 1 98.38 9 VAL B C 1
ATOM 4196 O O . VAL B 1 9 ? 23.328 -11.125 1.646 1 98.38 9 VAL B O 1
ATOM 4199 N N . LEU B 1 10 ? 24.188 -9.039 1.476 1 98.06 10 LEU B N 1
ATOM 4200 C CA . LEU B 1 10 ? 24.031 -8.992 0.027 1 98.06 10 LEU B CA 1
ATOM 4201 C C . LEU B 1 10 ? 24.875 -10.07 -0.648 1 98.06 10 LEU B C 1
ATOM 4203 O O . LEU B 1 10 ? 24.453 -10.664 -1.642 1 98.06 10 LEU B O 1
ATOM 4207 N N . SER B 1 11 ? 26.078 -10.297 -0.148 1 96.88 11 SER B N 1
ATOM 4208 C CA . SER B 1 11 ? 26.906 -11.352 -0.7 1 96.88 11 SER B CA 1
ATOM 4209 C C . SER B 1 11 ? 26.234 -12.719 -0.571 1 96.88 11 SER B C 1
ATOM 4211 O O . SER B 1 11 ? 26.25 -13.508 -1.514 1 96.88 11 SER B O 1
ATOM 4213 N N . ARG B 1 12 ? 25.641 -12.984 0.539 1 97.31 12 ARG B N 1
ATOM 4214 C CA . ARG B 1 12 ? 24.969 -14.258 0.765 1 97.31 12 ARG B CA 1
ATOM 4215 C C . ARG B 1 12 ? 23.719 -14.375 -0.098 1 97.31 12 ARG B C 1
ATOM 4217 O O . ARG B 1 12 ? 23.406 -15.461 -0.6 1 97.31 12 ARG B O 1
ATOM 4224 N N . LEU B 1 13 ? 22.969 -13.281 -0.26 1 98.12 13 LEU B N 1
ATOM 4225 C CA . LEU B 1 13 ? 21.797 -13.297 -1.134 1 98.12 13 LEU B CA 1
ATOM 4226 C C . LEU B 1 13 ? 22.203 -13.594 -2.574 1 98.12 13 LEU B C 1
ATOM 4228 O O . LEU B 1 13 ? 21.516 -14.344 -3.273 1 98.12 13 LEU B O 1
ATOM 4232 N N . ARG B 1 14 ? 23.312 -13.008 -3 1 97.44 14 ARG B N 1
ATOM 4233 C CA . ARG B 1 14 ? 23.844 -13.297 -4.328 1 97.44 14 ARG B CA 1
ATOM 4234 C C . ARG B 1 14 ? 24.156 -14.781 -4.477 1 97.44 14 ARG B C 1
ATOM 4236 O O . ARG B 1 14 ? 23.875 -15.383 -5.516 1 97.44 14 ARG B O 1
ATOM 4243 N N . ASP B 1 15 ? 24.703 -15.328 -3.387 1 96.75 15 ASP B N 1
ATOM 4244 C CA . ASP B 1 15 ? 25.078 -16.734 -3.402 1 96.75 15 ASP B CA 1
ATOM 4245 C C . ASP B 1 15 ? 23.859 -17.641 -3.59 1 96.75 15 ASP B C 1
ATOM 4247 O O . ASP B 1 15 ? 23.969 -18.75 -4.129 1 96.75 15 ASP B O 1
ATOM 4251 N N . VAL B 1 16 ? 22.734 -17.172 -3.17 1 96.56 16 VAL B N 1
ATOM 4252 C CA . VAL B 1 16 ? 21.547 -18 -3.305 1 96.56 16 VAL B CA 1
ATOM 4253 C C . VAL B 1 16 ? 20.75 -17.594 -4.543 1 96.56 16 VAL B C 1
ATOM 4255 O O . VAL B 1 16 ? 19.594 -17.984 -4.711 1 96.56 16 VAL B O 1
ATOM 4258 N N . GLY B 1 17 ? 21.281 -16.719 -5.367 1 96.38 17 GLY B N 1
ATOM 4259 C CA . GLY B 1 17 ? 20.75 -16.484 -6.699 1 96.38 17 GLY B CA 1
ATOM 4260 C C . GLY B 1 17 ? 20.016 -15.156 -6.828 1 96.38 17 GLY B C 1
ATOM 4261 O O . GLY B 1 17 ? 19.422 -14.867 -7.867 1 96.38 17 GLY B O 1
ATOM 4262 N N . ILE B 1 18 ? 20.047 -14.305 -5.836 1 98.31 18 ILE B N 1
ATOM 4263 C CA . ILE B 1 18 ? 19.391 -13 -5.887 1 98.31 18 ILE B CA 1
ATOM 4264 C C . ILE B 1 18 ? 20.406 -11.938 -6.297 1 98.31 18 ILE B C 1
ATOM 4266 O O . ILE B 1 18 ? 21.297 -11.586 -5.523 1 98.31 18 ILE B O 1
ATOM 4270 N N . THR B 1 19 ? 20.219 -11.414 -7.449 1 98.19 19 THR B N 1
ATOM 4271 C CA . THR B 1 19 ? 21.172 -10.422 -7.941 1 98.19 19 THR B CA 1
ATOM 4272 C C . THR B 1 19 ? 20.484 -9.07 -8.117 1 98.19 19 THR B C 1
ATOM 4274 O O . THR B 1 19 ? 21.141 -8.07 -8.406 1 98.19 19 THR B O 1
ATOM 4277 N N . ASP B 1 20 ? 19.203 -9.008 -7.977 1 98.62 20 ASP B N 1
ATOM 4278 C CA . ASP B 1 20 ? 18.438 -7.785 -8.133 1 98.62 20 ASP B CA 1
ATOM 4279 C C . ASP B 1 20 ? 17.656 -7.453 -6.863 1 98.62 20 ASP B C 1
ATOM 4281 O O . ASP B 1 20 ? 17.031 -8.336 -6.258 1 98.62 20 ASP B O 1
ATOM 4285 N N . VAL B 1 21 ? 17.75 -6.266 -6.422 1 98.81 21 VAL B N 1
ATOM 4286 C CA . VAL B 1 21 ? 16.984 -5.793 -5.273 1 98.81 21 VAL B CA 1
ATOM 4287 C C . VAL B 1 21 ? 15.984 -4.723 -5.723 1 98.81 21 VAL B C 1
ATOM 4289 O O . VAL B 1 21 ? 16.375 -3.688 -6.262 1 98.81 21 VAL B O 1
ATOM 4292 N N . PHE B 1 22 ? 14.711 -4.996 -5.547 1 98.81 22 PHE B N 1
ATOM 4293 C CA . PHE B 1 22 ? 13.648 -4.066 -5.91 1 98.81 22 PHE B CA 1
ATOM 4294 C C . PHE B 1 22 ? 13.344 -3.107 -4.766 1 98.81 22 PHE B C 1
ATOM 4296 O O . PHE B 1 22 ? 13.406 -3.492 -3.596 1 98.81 22 PHE B O 1
ATOM 4303 N N . GLY B 1 23 ? 13.055 -1.874 -5.043 1 98.38 23 GLY B N 1
ATOM 4304 C CA . GLY B 1 23 ? 12.695 -1 -3.938 1 98.38 23 GLY B CA 1
ATOM 4305 C C . GLY B 1 23 ? 12.516 0.448 -4.355 1 98.38 23 GLY B C 1
ATOM 4306 O O . GLY B 1 23 ? 12.445 0.751 -5.547 1 98.38 23 GLY B O 1
ATOM 4307 N N . VAL B 1 24 ? 12.227 1.287 -3.389 1 97.88 24 VAL B N 1
ATOM 4308 C CA . VAL B 1 24 ? 12.242 2.746 -3.42 1 97.88 24 VAL B CA 1
ATOM 4309 C C . VAL B 1 24 ? 13.227 3.275 -2.385 1 97.88 24 VAL B C 1
ATOM 4311 O O . VAL B 1 24 ? 13.281 2.781 -1.255 1 97.88 24 VAL B O 1
ATOM 4314 N N . PRO B 1 25 ? 14.055 4.223 -2.795 1 96.81 25 PRO B N 1
ATOM 4315 C CA . PRO B 1 25 ? 15.023 4.719 -1.813 1 96.81 25 PRO B CA 1
ATOM 4316 C C . PRO B 1 25 ? 14.367 5.523 -0.695 1 96.81 25 PRO B C 1
ATOM 4318 O O . PRO B 1 25 ? 13.273 6.059 -0.875 1 96.81 25 PRO B O 1
ATOM 4321 N N . GLY B 1 26 ? 14.984 5.57 0.401 1 94.81 26 GLY B N 1
ATOM 4322 C CA . GLY B 1 26 ? 14.57 6.359 1.548 1 94.81 26 GLY B CA 1
ATOM 4323 C C . GLY B 1 26 ? 15.711 6.691 2.488 1 94.81 26 GLY B C 1
ATOM 4324 O O . GLY B 1 26 ? 16.766 6.043 2.451 1 94.81 26 GLY B O 1
ATOM 4325 N N . ASP B 1 27 ? 15.516 7.684 3.271 1 92.75 27 ASP B N 1
ATOM 4326 C CA . ASP B 1 27 ? 16.609 8.219 4.086 1 92.75 27 ASP B CA 1
ATOM 4327 C C . ASP B 1 27 ? 17.109 7.172 5.074 1 92.75 27 ASP B C 1
ATOM 4329 O O . ASP B 1 27 ? 18.328 6.996 5.234 1 92.75 27 ASP B O 1
ATOM 4333 N N . PHE B 1 28 ? 16.188 6.375 5.629 1 95.88 28 PHE B N 1
ATOM 4334 C CA . PHE B 1 28 ? 16.641 5.383 6.598 1 95.88 28 PHE B CA 1
ATOM 4335 C C . PHE B 1 28 ? 17.203 4.156 5.891 1 95.88 28 PHE B C 1
ATOM 4337 O O . PHE B 1 28 ? 17.859 3.318 6.52 1 95.88 28 PHE B O 1
ATOM 4344 N N . SER B 1 29 ? 16.984 4.016 4.59 1 97.25 29 SER B N 1
ATOM 4345 C CA . SER B 1 29 ? 17.469 2.834 3.873 1 97.25 29 SER B CA 1
ATOM 4346 C C . SER B 1 29 ? 18.688 3.156 3.023 1 97.25 29 SER B C 1
ATOM 4348 O O . SER B 1 29 ? 19.172 2.307 2.277 1 97.25 29 SER B O 1
ATOM 4350 N N . PHE B 1 30 ? 19.297 4.344 3.133 1 96.62 30 PHE B N 1
ATOM 4351 C CA . PHE B 1 30 ? 20.438 4.766 2.322 1 96.62 30 PHE B CA 1
ATOM 4352 C C . PHE B 1 30 ? 21.578 3.764 2.434 1 96.62 30 PHE B C 1
ATOM 4354 O O . PHE B 1 30 ? 22.188 3.4 1.429 1 96.62 30 PHE B O 1
ATOM 4361 N N . PRO B 1 31 ? 21.875 3.266 3.676 1 96.5 31 PRO B N 1
ATOM 4362 C CA . PRO B 1 31 ? 22.969 2.295 3.736 1 96.5 31 PRO B CA 1
ATOM 4363 C C . PRO B 1 31 ? 22.734 1.081 2.842 1 96.5 31 PRO B C 1
ATOM 4365 O O . PRO B 1 31 ? 23.672 0.576 2.219 1 96.5 31 PRO B O 1
ATOM 4368 N N . LEU B 1 32 ? 21.5 0.632 2.777 1 97.88 32 LEU B N 1
ATOM 4369 C CA . LEU B 1 32 ? 21.141 -0.483 1.907 1 97.88 32 LEU B CA 1
ATOM 4370 C C . LEU B 1 32 ? 21.188 -0.067 0.441 1 97.88 32 LEU B C 1
ATOM 4372 O O . LEU B 1 32 ? 21.781 -0.76 -0.385 1 97.88 32 LEU B O 1
ATOM 4376 N N . ASN B 1 33 ? 20.594 1.085 0.115 1 97.88 33 ASN B N 1
ATOM 4377 C CA . ASN B 1 33 ? 20.547 1.566 -1.261 1 97.88 33 ASN B CA 1
ATOM 4378 C C . ASN B 1 33 ? 21.938 1.78 -1.837 1 97.88 33 ASN B C 1
ATOM 4380 O O . ASN B 1 33 ? 22.234 1.32 -2.939 1 97.88 33 ASN B O 1
ATOM 4384 N N . ASP B 1 34 ? 22.781 2.42 -1.067 1 96.69 34 ASP B N 1
ATOM 4385 C CA . ASP B 1 34 ? 24.156 2.719 -1.484 1 96.69 34 ASP B CA 1
ATOM 4386 C C . ASP B 1 34 ? 24.938 1.436 -1.742 1 96.69 34 ASP B C 1
ATOM 4388 O O . ASP B 1 34 ? 25.656 1.335 -2.734 1 96.69 34 ASP B O 1
ATOM 4392 N N . THR B 1 35 ? 24.75 0.546 -0.813 1 96.94 35 THR B N 1
ATOM 4393 C CA . THR B 1 35 ? 25.531 -0.685 -0.892 1 96.94 35 THR B CA 1
ATOM 4394 C C . THR B 1 35 ? 25.094 -1.52 -2.096 1 96.94 35 THR B C 1
ATOM 4396 O O . THR B 1 35 ? 25.938 -2.076 -2.803 1 96.94 35 THR B O 1
ATOM 4399 N N . VAL B 1 36 ? 23.812 -1.644 -2.342 1 97.12 36 VAL B N 1
ATOM 4400 C CA . VAL B 1 36 ? 23.328 -2.385 -3.498 1 97.12 36 VAL B CA 1
ATOM 4401 C C . VAL B 1 36 ? 23.828 -1.731 -4.781 1 97.12 36 VAL B C 1
ATOM 4403 O O . VAL B 1 36 ? 24.297 -2.416 -5.691 1 97.12 36 VAL B O 1
ATOM 4406 N N . ASP B 1 37 ? 23.734 -0.419 -4.828 1 95.12 37 ASP B N 1
ATOM 4407 C CA . ASP B 1 37 ? 24.094 0.345 -6.016 1 95.12 37 ASP B CA 1
ATOM 4408 C C . ASP B 1 37 ? 25.594 0.215 -6.316 1 95.12 37 ASP B C 1
ATOM 4410 O O . ASP B 1 37 ? 26 0.25 -7.477 1 95.12 37 ASP B O 1
ATOM 4414 N N . ALA B 1 38 ? 26.422 0.033 -5.285 1 93.31 38 ALA B N 1
ATOM 4415 C CA . ALA B 1 38 ? 27.875 -0.013 -5.426 1 93.31 38 ALA B CA 1
ATOM 4416 C C . ALA B 1 38 ? 28.359 -1.446 -5.621 1 93.31 38 ALA B C 1
ATOM 4418 O O . ALA B 1 38 ? 29.484 -1.67 -6.074 1 93.31 38 ALA B O 1
ATOM 4419 N N . ALA B 1 39 ? 27.578 -2.365 -5.242 1 91.5 39 ALA B N 1
ATOM 4420 C CA . ALA B 1 39 ? 28 -3.762 -5.215 1 91.5 39 ALA B CA 1
ATOM 4421 C C . ALA B 1 39 ? 28.109 -4.336 -6.625 1 91.5 39 ALA B C 1
ATOM 4423 O O . ALA B 1 39 ? 27.172 -4.215 -7.418 1 91.5 39 ALA B O 1
ATOM 4424 N N . SER B 1 40 ? 29.266 -4.961 -6.801 1 89.81 40 SER B N 1
ATOM 4425 C CA . SER B 1 40 ? 29.406 -5.672 -8.062 1 89.81 40 SER B CA 1
ATOM 4426 C C . SER B 1 40 ? 28.516 -6.91 -8.109 1 89.81 40 SER B C 1
ATOM 4428 O O . SER B 1 40 ? 28.391 -7.625 -7.117 1 89.81 40 SER B O 1
ATOM 4430 N N . GLY B 1 41 ? 27.828 -7.102 -9.102 1 92.62 41 GLY B N 1
ATOM 4431 C CA . GLY B 1 41 ? 27 -8.281 -9.297 1 92.62 41 GLY B CA 1
ATOM 4432 C C . GLY B 1 41 ? 25.594 -8.117 -8.773 1 92.62 41 GLY B C 1
ATOM 4433 O O . GLY B 1 41 ? 24.797 -9.062 -8.812 1 92.62 41 GLY B O 1
ATOM 4434 N N . MET B 1 42 ? 25.344 -7.035 -8.125 1 95.5 42 MET B N 1
ATOM 4435 C CA . MET B 1 42 ? 23.984 -6.715 -7.695 1 95.5 42 MET B CA 1
ATOM 4436 C C . MET B 1 42 ? 23.438 -5.535 -8.484 1 95.5 42 MET B C 1
ATOM 4438 O O . MET B 1 42 ? 24.188 -4.684 -8.953 1 95.5 42 MET B O 1
ATOM 4442 N N . ARG B 1 43 ? 22.156 -5.496 -8.617 1 96.94 43 ARG B N 1
ATOM 4443 C CA . ARG B 1 43 ? 21.5 -4.398 -9.32 1 96.94 43 ARG B CA 1
ATOM 4444 C C . ARG B 1 43 ? 20.328 -3.857 -8.508 1 96.94 43 ARG B C 1
ATOM 4446 O O . ARG B 1 43 ? 19.531 -4.629 -7.957 1 96.94 43 ARG B O 1
ATOM 4453 N N . TRP B 1 44 ? 20.312 -2.535 -8.375 1 97.69 44 TRP B N 1
ATOM 4454 C CA . TRP B 1 44 ? 19.156 -1.854 -7.824 1 97.69 44 TRP B CA 1
ATOM 4455 C C . TRP B 1 44 ? 18.062 -1.688 -8.883 1 97.69 44 TRP B C 1
ATOM 4457 O O . TRP B 1 44 ? 18.312 -1.128 -9.953 1 97.69 44 TRP B O 1
ATOM 4467 N N . ILE B 1 45 ? 16.891 -2.182 -8.641 1 98.38 45 ILE B N 1
ATOM 4468 C CA . ILE B 1 45 ? 15.734 -2.004 -9.531 1 98.38 45 ILE B CA 1
ATOM 4469 C C . ILE B 1 45 ? 14.719 -1.066 -8.883 1 98.38 45 ILE B C 1
ATOM 4471 O O . ILE B 1 45 ? 13.898 -1.501 -8.07 1 98.38 45 ILE B O 1
ATOM 4475 N N . GLY B 1 46 ? 14.773 0.172 -9.266 1 98 46 GLY B N 1
ATOM 4476 C CA . GLY B 1 46 ? 13.82 1.143 -8.75 1 98 46 GLY B CA 1
ATOM 4477 C C . GLY B 1 46 ? 12.414 0.928 -9.258 1 98 46 GLY B C 1
ATOM 4478 O O . GLY B 1 46 ? 12.211 0.609 -10.43 1 98 46 GLY B O 1
ATOM 4479 N N . CYS B 1 47 ? 11.422 1.003 -8.344 1 98.5 47 CYS B N 1
ATOM 4480 C CA . CYS B 1 47 ? 10.008 0.89 -8.688 1 98.5 47 CYS B CA 1
ATOM 4481 C C . CYS B 1 47 ? 9.266 2.176 -8.344 1 98.5 47 CYS B C 1
ATOM 4483 O O . CYS B 1 47 ? 9.844 3.104 -7.781 1 98.5 47 CYS B O 1
ATOM 4485 N N . ALA B 1 48 ? 8.023 2.234 -8.75 1 98.12 48 ALA B N 1
ATOM 4486 C CA . ALA B 1 48 ? 7.242 3.459 -8.586 1 98.12 48 ALA B CA 1
ATOM 4487 C C . ALA B 1 48 ? 6.809 3.641 -7.137 1 98.12 48 ALA B C 1
ATOM 4489 O O . ALA B 1 48 ? 6.625 4.77 -6.676 1 98.12 48 ALA B O 1
ATOM 4490 N N . ASN B 1 49 ? 6.598 2.598 -6.43 1 98.5 49 ASN B N 1
ATOM 4491 C CA . ASN B 1 49 ? 6.297 2.588 -5.004 1 98.5 49 ASN B CA 1
ATOM 4492 C C . ASN B 1 49 ? 6.629 1.24 -4.371 1 98.5 49 ASN B C 1
ATOM 4494 O O . ASN B 1 49 ? 7.051 0.312 -5.062 1 98.5 49 ASN B O 1
ATOM 4498 N N . GLU B 1 50 ? 6.52 1.106 -3.104 1 98.69 50 GLU B N 1
ATOM 4499 C CA . GLU B 1 50 ? 7 -0.064 -2.375 1 98.69 50 GLU B CA 1
ATOM 4500 C C . GLU B 1 50 ? 6.074 -1.259 -2.578 1 98.69 50 GLU B C 1
ATOM 4502 O O . GLU B 1 50 ? 6.523 -2.408 -2.574 1 98.69 50 GLU B O 1
ATOM 4507 N N . LEU B 1 51 ? 4.727 -1.044 -2.764 1 98.81 51 LEU B N 1
ATOM 4508 C CA . LEU B 1 51 ? 3.824 -2.143 -3.092 1 98.81 51 LEU B CA 1
ATOM 4509 C C . LEU B 1 51 ? 4.23 -2.805 -4.402 1 98.81 51 LEU B C 1
ATOM 4511 O O . LEU B 1 51 ? 4.359 -4.031 -4.473 1 98.81 51 LEU B O 1
ATOM 4515 N N . ASN B 1 52 ? 4.449 -1.97 -5.434 1 98.88 52 ASN B N 1
ATOM 4516 C CA . ASN B 1 52 ? 4.883 -2.455 -6.738 1 98.88 52 ASN B CA 1
ATOM 4517 C C . ASN B 1 52 ? 6.227 -3.17 -6.652 1 98.88 52 ASN B C 1
ATOM 4519 O O . ASN B 1 52 ? 6.43 -4.199 -7.301 1 98.88 52 ASN B O 1
ATOM 4523 N N . ALA B 1 53 ? 7.121 -2.617 -5.816 1 98.94 53 ALA B N 1
ATOM 4524 C CA . ALA B 1 53 ? 8.438 -3.23 -5.645 1 98.94 53 ALA B CA 1
ATOM 4525 C C . ALA B 1 53 ? 8.312 -4.637 -5.062 1 98.94 53 ALA B C 1
ATOM 4527 O O . ALA B 1 53 ? 8.992 -5.562 -5.516 1 98.94 53 ALA B O 1
ATOM 4528 N N . ALA B 1 54 ? 7.473 -4.766 -4.074 1 98.94 54 ALA B N 1
ATOM 4529 C CA . ALA B 1 54 ? 7.301 -6.066 -3.43 1 98.94 54 ALA B CA 1
ATOM 4530 C C . ALA B 1 54 ? 6.617 -7.059 -4.367 1 98.94 54 ALA B C 1
ATOM 4532 O O . ALA B 1 54 ? 6.941 -8.25 -4.367 1 98.94 54 ALA B O 1
ATOM 4533 N N . TYR B 1 55 ? 5.648 -6.609 -5.203 1 98.94 55 TYR B N 1
ATOM 4534 C CA . TYR B 1 55 ? 5.059 -7.465 -6.227 1 98.94 55 TYR B CA 1
ATOM 4535 C C . TYR B 1 55 ? 6.102 -7.891 -7.254 1 98.94 55 TYR B C 1
ATOM 4537 O O . TYR B 1 55 ? 6.082 -9.023 -7.734 1 98.94 55 TYR B O 1
ATOM 4545 N N . ALA B 1 56 ? 6.984 -6.93 -7.586 1 98.94 56 ALA B N 1
ATOM 4546 C CA . ALA B 1 56 ? 8.055 -7.266 -8.523 1 98.94 56 ALA B CA 1
ATOM 4547 C C . ALA B 1 56 ? 8.977 -8.328 -7.941 1 98.94 56 ALA B C 1
ATOM 4549 O O . ALA B 1 56 ? 9.375 -9.266 -8.641 1 98.94 56 ALA B O 1
ATOM 4550 N N . ALA B 1 57 ? 9.297 -8.203 -6.637 1 98.94 57 ALA B N 1
ATOM 4551 C CA . ALA B 1 57 ? 10.102 -9.211 -5.965 1 98.94 57 ALA B CA 1
ATOM 4552 C C . ALA B 1 57 ? 9.406 -10.57 -5.98 1 98.94 57 ALA B C 1
ATOM 4554 O O . ALA B 1 57 ? 10.055 -11.609 -6.109 1 98.94 57 ALA B O 1
ATOM 4555 N N . ASP B 1 58 ? 8.109 -10.562 -5.859 1 98.88 58 ASP B N 1
ATOM 4556 C CA . ASP B 1 58 ? 7.301 -11.773 -5.961 1 98.88 58 ASP B CA 1
ATOM 4557 C C . ASP B 1 58 ? 7.457 -12.422 -7.336 1 98.88 58 ASP B C 1
ATOM 4559 O O . ASP B 1 58 ? 7.793 -13.602 -7.434 1 98.88 58 ASP B O 1
ATOM 4563 N N . GLY B 1 59 ? 7.258 -11.602 -8.422 1 98.88 59 GLY B N 1
ATOM 4564 C CA . GLY B 1 59 ? 7.434 -12.117 -9.766 1 98.88 59 GLY B CA 1
ATOM 4565 C C . GLY B 1 59 ? 8.828 -12.641 -10.031 1 98.88 59 GLY B C 1
ATOM 4566 O O . GLY B 1 59 ? 9 -13.688 -10.664 1 98.88 59 GLY B O 1
ATOM 4567 N N . TYR B 1 60 ? 9.812 -11.922 -9.516 1 98.88 60 TYR B N 1
ATOM 4568 C CA . TYR B 1 60 ? 11.211 -12.32 -9.617 1 98.88 60 TYR B CA 1
ATOM 4569 C C . TYR B 1 60 ? 11.445 -13.672 -8.945 1 98.88 60 TYR B C 1
ATOM 4571 O O . TYR B 1 60 ? 12.102 -14.547 -9.516 1 98.88 60 TYR B O 1
ATOM 4579 N N . ALA B 1 61 ? 10.852 -13.852 -7.801 1 98.81 61 ALA B N 1
ATOM 4580 C CA . ALA B 1 61 ? 11.031 -15.07 -7.012 1 98.81 61 ALA B CA 1
ATOM 4581 C C . ALA B 1 61 ? 10.398 -16.281 -7.711 1 98.81 61 ALA B C 1
ATOM 4583 O O . ALA B 1 61 ? 10.898 -17.391 -7.598 1 98.81 61 ALA B O 1
ATOM 4584 N N . ARG B 1 62 ? 9.32 -16.078 -8.422 1 98.38 62 ARG B N 1
ATOM 4585 C CA . ARG B 1 62 ? 8.664 -17.172 -9.133 1 98.38 62 ARG B CA 1
ATOM 4586 C C . ARG B 1 62 ? 9.555 -17.703 -10.25 1 98.38 62 ARG B C 1
ATOM 4588 O O . ARG B 1 62 ? 9.5 -18.891 -10.578 1 98.38 62 ARG B O 1
ATOM 4595 N N . VAL B 1 63 ? 10.375 -16.812 -10.766 1 98 63 VAL B N 1
ATOM 4596 C CA . VAL B 1 63 ? 11.25 -17.188 -11.875 1 98 63 VAL B CA 1
ATOM 4597 C C . VAL B 1 63 ? 12.578 -17.703 -11.328 1 98 63 VAL B C 1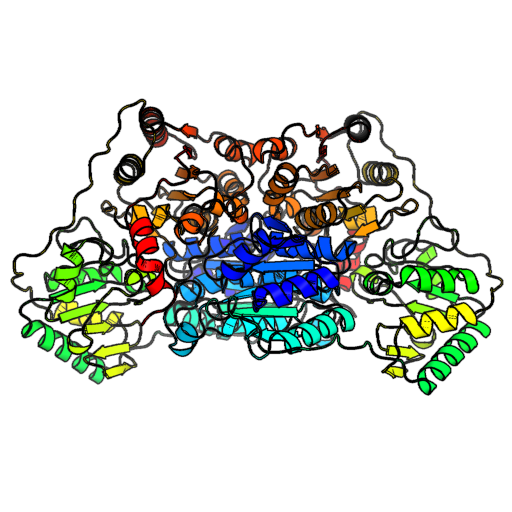
ATOM 4599 O O . VAL B 1 63 ? 13.039 -18.781 -11.711 1 98 63 VAL B O 1
ATOM 4602 N N . LYS B 1 64 ? 13.125 -17.016 -10.273 1 97.31 64 LYS B N 1
ATOM 4603 C CA . LYS B 1 64 ? 14.484 -17.281 -9.828 1 97.31 64 LYS B CA 1
ATOM 4604 C C . LYS B 1 64 ? 14.492 -18.172 -8.578 1 97.31 64 LYS B C 1
ATOM 4606 O O . LYS B 1 64 ? 15.531 -18.734 -8.219 1 97.31 64 LYS B O 1
ATOM 4611 N N . GLY B 1 65 ? 13.398 -18.297 -7.977 1 97.56 65 GLY B N 1
ATOM 4612 C CA . GLY B 1 65 ? 13.305 -19.109 -6.777 1 97.56 65 GLY B CA 1
ATOM 4613 C C . GLY B 1 65 ? 13.273 -18.297 -5.5 1 97.56 65 GLY B C 1
ATOM 4614 O O . GLY B 1 65 ? 12.805 -18.766 -4.465 1 97.56 65 GLY B O 1
ATOM 4615 N N . ALA B 1 66 ? 13.766 -17.078 -5.531 1 98.62 66 ALA B N 1
ATOM 4616 C CA . ALA B 1 66 ? 13.766 -16.156 -4.402 1 98.62 66 ALA B CA 1
ATOM 4617 C C . ALA B 1 66 ? 13.953 -14.719 -4.879 1 98.62 66 ALA B C 1
ATOM 4619 O O . ALA B 1 66 ? 14.43 -14.477 -5.992 1 98.62 66 ALA B O 1
ATOM 4620 N N . GLY B 1 67 ? 13.469 -13.766 -4.121 1 98.81 67 GLY B N 1
ATOM 4621 C CA . GLY B 1 67 ? 13.625 -12.352 -4.449 1 98.81 67 GLY B CA 1
ATOM 4622 C C . GLY B 1 67 ? 13.93 -11.492 -3.236 1 98.81 67 GLY B C 1
ATOM 4623 O O . GLY B 1 67 ? 14.016 -12 -2.115 1 98.81 67 GLY B O 1
ATOM 4624 N N . ALA B 1 68 ? 14.195 -10.211 -3.457 1 98.94 68 ALA B N 1
ATOM 4625 C CA . ALA B 1 68 ? 14.469 -9.266 -2.379 1 98.94 68 ALA B CA 1
ATOM 4626 C C . ALA B 1 68 ? 13.805 -7.922 -2.645 1 98.94 68 ALA B C 1
ATOM 4628 O O . ALA B 1 68 ? 13.758 -7.457 -3.787 1 98.94 68 ALA B O 1
ATOM 4629 N N . VAL B 1 69 ? 13.25 -7.352 -1.638 1 98.94 69 VAL B N 1
ATOM 4630 C CA . VAL B 1 69 ? 12.672 -6.012 -1.68 1 98.94 69 VAL B CA 1
ATOM 4631 C C . VAL B 1 69 ? 13.25 -5.164 -0.545 1 98.94 69 VAL B C 1
ATOM 4633 O O . VAL B 1 69 ? 13.453 -5.664 0.564 1 98.94 69 VAL B O 1
ATOM 4636 N N . CYS B 1 70 ? 13.602 -3.928 -0.828 1 98.81 70 CYS B N 1
ATOM 4637 C CA . CYS B 1 70 ? 14.156 -2.998 0.15 1 98.81 70 CYS B CA 1
ATOM 4638 C C . CYS B 1 70 ? 13.219 -1.816 0.369 1 98.81 70 CYS B C 1
ATOM 4640 O O . CYS B 1 70 ? 12.742 -1.207 -0.592 1 98.81 70 CYS B O 1
ATOM 4642 N N . THR B 1 71 ? 12.914 -1.53 1.569 1 98.56 71 THR B N 1
ATOM 4643 C CA . THR B 1 71 ? 12.07 -0.392 1.912 1 98.56 71 THR B CA 1
ATOM 4644 C C . THR B 1 71 ? 12.703 0.438 3.023 1 98.56 71 THR B C 1
ATOM 4646 O O . THR B 1 71 ? 13.586 -0.045 3.744 1 98.56 71 THR B O 1
ATOM 4649 N N . THR B 1 72 ? 12.305 1.714 3.117 1 98.06 72 THR B N 1
ATOM 4650 C CA . THR B 1 72 ? 12.602 2.541 4.281 1 98.06 72 THR B CA 1
ATOM 4651 C C . THR B 1 72 ? 11.641 2.232 5.426 1 98.06 72 THR B C 1
ATOM 4653 O O . THR B 1 72 ? 10.688 1.466 5.254 1 98.06 72 THR B O 1
ATOM 4656 N N . PHE B 1 73 ? 11.898 2.789 6.617 1 98.06 73 PHE B N 1
ATOM 4657 C CA . PHE B 1 73 ? 11.203 2.545 7.879 1 98.06 73 PHE B CA 1
ATOM 4658 C C . PHE B 1 73 ? 9.797 3.133 7.848 1 98.06 73 PHE B C 1
ATOM 4660 O O . PHE B 1 73 ? 9.609 4.293 7.469 1 98.06 73 PHE B O 1
ATOM 4667 N N . GLY B 1 74 ? 8.82 2.336 8.281 1 98.12 74 GLY B N 1
ATOM 4668 C CA . GLY B 1 74 ? 7.465 2.82 8.5 1 98.12 74 GLY B CA 1
ATOM 4669 C C . GLY B 1 74 ? 6.668 2.959 7.215 1 98.12 74 GLY B C 1
ATOM 4670 O O . GLY B 1 74 ? 6.004 2.014 6.785 1 98.12 74 GLY B O 1
ATOM 4671 N N . VAL B 1 75 ? 6.812 4.039 6.527 1 98.31 75 VAL B N 1
ATOM 4672 C CA . VAL B 1 75 ? 5.996 4.398 5.371 1 98.31 75 VAL B CA 1
ATOM 4673 C C . VAL B 1 75 ? 6.211 3.389 4.25 1 98.31 75 VAL B C 1
ATOM 4675 O O . VAL B 1 75 ? 5.25 2.889 3.662 1 98.31 75 VAL B O 1
ATOM 4678 N N . GLY B 1 76 ? 7.453 3.01 3.996 1 98.19 76 GLY B N 1
ATOM 4679 C CA . GLY B 1 76 ? 7.742 2.064 2.93 1 98.19 76 GLY B CA 1
ATOM 4680 C C . GLY B 1 76 ? 7.402 0.631 3.293 1 98.19 76 GLY B C 1
ATOM 4681 O O . GLY B 1 76 ? 6.82 -0.098 2.488 1 98.19 76 GLY B O 1
ATOM 4682 N N . GLU B 1 77 ? 7.801 0.192 4.504 1 97.25 77 GLU B N 1
ATOM 4683 C CA . GLU B 1 77 ? 7.605 -1.21 4.859 1 97.25 77 GLU B CA 1
ATOM 4684 C C . GLU B 1 77 ? 6.121 -1.549 4.969 1 97.25 77 GLU B C 1
ATOM 4686 O O . GLU B 1 77 ? 5.695 -2.631 4.559 1 97.25 77 GLU B O 1
ATOM 4691 N N . LEU B 1 78 ? 5.273 -0.54 5.477 1 98.56 78 LEU B N 1
ATOM 4692 C CA . LEU B 1 78 ? 3.84 -0.788 5.562 1 98.56 78 LEU B CA 1
ATOM 4693 C C . LEU B 1 78 ? 3.209 -0.821 4.172 1 98.56 78 LEU B C 1
ATOM 4695 O O . LEU B 1 78 ? 2.25 -1.56 3.941 1 98.56 78 LEU B O 1
ATOM 4699 N N . SER B 1 79 ? 3.732 -0.059 3.213 1 98.69 79 SER B N 1
ATOM 4700 C CA . SER B 1 79 ? 3.217 -0.041 1.849 1 98.69 79 SER B CA 1
ATOM 4701 C C . SER B 1 79 ? 3.469 -1.37 1.146 1 98.69 79 SER B C 1
ATOM 4703 O O . SER B 1 79 ? 2.762 -1.723 0.199 1 98.69 79 SER B O 1
ATOM 4705 N N . ALA B 1 80 ? 4.445 -2.129 1.632 1 98.75 80 ALA B N 1
ATOM 4706 C CA . ALA B 1 80 ? 4.844 -3.369 0.969 1 98.75 80 ALA B CA 1
ATOM 4707 C C . ALA B 1 80 ? 4.082 -4.562 1.538 1 98.75 80 ALA B C 1
ATOM 4709 O O . ALA B 1 80 ? 4.137 -5.664 0.982 1 98.75 80 ALA B O 1
ATOM 4710 N N . LEU B 1 81 ? 3.295 -4.418 2.58 1 98.81 81 LEU B N 1
ATOM 4711 C CA . LEU B 1 81 ? 2.826 -5.531 3.4 1 98.81 81 LEU B CA 1
ATOM 4712 C C . LEU B 1 81 ? 1.868 -6.422 2.613 1 98.81 81 LEU B C 1
ATOM 4714 O O . LEU B 1 81 ? 1.883 -7.645 2.768 1 98.81 81 LEU B O 1
ATOM 4718 N N . ASN B 1 82 ? 0.982 -5.797 1.84 1 98.81 82 ASN B N 1
ATOM 4719 C CA . ASN B 1 82 ? 0.08 -6.621 1.044 1 98.81 82 ASN B CA 1
ATOM 4720 C C . ASN B 1 82 ? 0.848 -7.594 0.155 1 98.81 82 ASN B C 1
ATOM 4722 O O . ASN B 1 82 ? 0.515 -8.781 0.091 1 98.81 82 ASN B O 1
ATOM 4726 N N . ALA B 1 83 ? 1.862 -7.078 -0.541 1 98.88 83 ALA B N 1
ATOM 4727 C CA . ALA B 1 83 ? 2.648 -7.91 -1.45 1 98.88 83 ALA B CA 1
ATOM 4728 C C . ALA B 1 83 ? 3.438 -8.969 -0.685 1 98.88 83 ALA B C 1
ATOM 4730 O O . ALA B 1 83 ? 3.549 -10.109 -1.131 1 98.88 83 ALA B O 1
ATOM 4731 N N . VAL B 1 84 ? 4.012 -8.617 0.504 1 98.94 84 VAL B N 1
ATOM 4732 C CA . VAL B 1 84 ? 4.758 -9.57 1.318 1 98.94 84 VAL B CA 1
ATOM 4733 C C . VAL B 1 84 ? 3.822 -10.664 1.817 1 98.94 84 VAL B C 1
ATOM 4735 O O . VAL B 1 84 ? 4.18 -11.844 1.813 1 98.94 84 VAL B O 1
ATOM 4738 N N . ALA B 1 85 ? 2.617 -10.281 2.215 1 98.88 85 ALA B N 1
ATOM 4739 C CA . ALA B 1 85 ? 1.612 -11.25 2.627 1 98.88 85 ALA B CA 1
ATOM 4740 C C . ALA B 1 85 ? 1.267 -12.203 1.481 1 98.88 85 ALA B C 1
ATOM 4742 O O . ALA B 1 85 ? 1.054 -13.398 1.699 1 98.88 85 ALA B O 1
ATOM 4743 N N . GLY B 1 86 ? 1.174 -11.641 0.271 1 98.75 86 GLY B N 1
ATOM 4744 C CA . GLY B 1 86 ? 0.938 -12.492 -0.89 1 98.75 86 GLY B CA 1
ATOM 4745 C C . GLY B 1 86 ? 2.033 -13.516 -1.113 1 98.75 86 GLY B C 1
ATOM 4746 O O . GLY B 1 86 ? 1.752 -14.672 -1.423 1 98.75 86 GLY B O 1
ATOM 4747 N N . ALA B 1 87 ? 3.273 -13.039 -0.973 1 98.81 87 ALA B N 1
ATOM 4748 C CA . ALA B 1 87 ? 4.391 -13.977 -1.089 1 98.81 87 ALA B CA 1
ATOM 4749 C C . ALA B 1 87 ? 4.309 -15.07 -0.025 1 98.81 87 ALA B C 1
ATOM 4751 O O . ALA B 1 87 ? 4.641 -16.219 -0.287 1 98.81 87 ALA B O 1
ATOM 4752 N N . TYR B 1 88 ? 3.881 -14.688 1.178 1 98.75 88 TYR B N 1
ATOM 4753 C CA . TYR B 1 88 ? 3.691 -15.648 2.26 1 98.75 88 TYR B CA 1
ATOM 4754 C C . TYR B 1 88 ? 2.613 -16.672 1.904 1 98.75 88 TYR B C 1
ATOM 4756 O O . TYR B 1 88 ? 2.832 -17.875 2.008 1 98.75 88 TYR B O 1
ATOM 4764 N N . ALA B 1 89 ? 1.486 -16.188 1.453 1 98.31 89 ALA B N 1
ATOM 4765 C CA . ALA B 1 89 ? 0.341 -17.047 1.126 1 98.31 89 ALA B CA 1
ATOM 4766 C C . ALA B 1 89 ? 0.663 -17.969 -0.04 1 98.31 89 ALA B C 1
ATOM 4768 O O . ALA B 1 89 ? 0.292 -19.141 -0.025 1 98.31 89 ALA B O 1
ATOM 4769 N N . GLU B 1 90 ? 1.378 -17.406 -1.048 1 97.81 90 GLU B N 1
ATOM 4770 C CA . GLU B 1 90 ? 1.698 -18.141 -2.266 1 97.81 90 GLU B CA 1
ATOM 4771 C C . GLU B 1 90 ? 3 -18.922 -2.113 1 97.81 90 GLU B C 1
ATOM 4773 O O . GLU B 1 90 ? 3.451 -19.578 -3.055 1 97.81 90 GLU B O 1
ATOM 4778 N N . GLN B 1 91 ? 3.645 -18.859 -0.936 1 97.94 91 GLN B N 1
ATOM 4779 C CA . GLN B 1 91 ? 4.812 -19.625 -0.523 1 97.94 91 GLN B CA 1
ATOM 4780 C C . GLN B 1 91 ? 6.016 -19.312 -1.41 1 97.94 91 GLN B C 1
ATOM 4782 O O . GLN B 1 91 ? 6.547 -20.219 -2.076 1 97.94 91 GLN B O 1
ATOM 4787 N N . LEU B 1 92 ? 6.516 -18.094 -1.318 1 98.5 92 LEU B N 1
ATOM 4788 C CA . LEU B 1 92 ? 7.68 -17.594 -2.041 1 98.5 92 LEU B CA 1
ATOM 4789 C C . LEU B 1 92 ? 8.711 -17.016 -1.078 1 98.5 92 LEU B C 1
ATOM 4791 O O . LEU B 1 92 ? 8.375 -16.172 -0.236 1 98.5 92 LEU B O 1
ATOM 4795 N N . PRO B 1 93 ? 9.969 -17.469 -1.135 1 98.75 93 PRO B N 1
ATOM 4796 C CA . PRO B 1 93 ? 11.016 -16.781 -0.378 1 98.75 93 PRO B CA 1
ATOM 4797 C C . PRO B 1 93 ? 11.273 -15.359 -0.882 1 98.75 93 PRO B C 1
ATOM 4799 O O . PRO B 1 93 ? 11.766 -15.172 -2 1 98.75 93 PRO B O 1
ATOM 4802 N N . VAL B 1 94 ? 10.938 -14.414 -0.157 1 98.94 94 VAL B N 1
ATOM 4803 C CA . VAL B 1 94 ? 11.242 -13.008 -0.419 1 98.94 94 VAL B CA 1
ATOM 4804 C C . VAL B 1 94 ? 11.922 -12.391 0.798 1 98.94 94 VAL B C 1
ATOM 4806 O O . VAL B 1 94 ? 11.398 -12.453 1.912 1 98.94 94 VAL B O 1
ATOM 4809 N N . PHE B 1 95 ? 13.117 -11.883 0.62 1 98.94 95 PHE B N 1
ATOM 4810 C CA . PHE B 1 95 ? 13.859 -11.219 1.682 1 98.94 95 PHE B CA 1
ATOM 4811 C C . PHE B 1 95 ? 13.508 -9.734 1.745 1 98.94 95 PHE B C 1
ATOM 4813 O O . PHE B 1 95 ? 13.836 -8.977 0.833 1 98.94 95 PHE B O 1
ATOM 4820 N N . HIS B 1 96 ? 12.773 -9.367 2.766 1 98.94 96 HIS B N 1
ATOM 4821 C CA . HIS B 1 96 ? 12.391 -7.973 2.982 1 98.94 96 HIS B CA 1
ATOM 4822 C C . HIS B 1 96 ? 13.453 -7.223 3.779 1 98.94 96 HIS B C 1
ATOM 4824 O O . HIS B 1 96 ? 13.562 -7.398 4.996 1 98.94 96 HIS B O 1
ATOM 4830 N N . LEU B 1 97 ? 14.227 -6.398 3.088 1 98.94 97 LEU B N 1
ATOM 4831 C CA . LEU B 1 97 ? 15.289 -5.594 3.682 1 98.94 97 LEU B CA 1
ATOM 4832 C C . LEU B 1 97 ? 14.766 -4.223 4.094 1 98.94 97 LEU B C 1
ATOM 4834 O O . LEU B 1 97 ? 14.43 -3.398 3.242 1 98.94 97 LEU B O 1
ATOM 4838 N N . VAL B 1 98 ? 14.781 -3.961 5.387 1 98.81 98 VAL B N 1
ATOM 4839 C CA . VAL B 1 98 ? 14.188 -2.725 5.887 1 98.81 98 VAL B CA 1
ATOM 4840 C C . VAL B 1 98 ? 15.258 -1.856 6.531 1 98.81 98 VAL B C 1
ATOM 4842 O O . VAL B 1 98 ? 15.914 -2.277 7.488 1 98.81 98 VAL B O 1
ATOM 4845 N N . GLY B 1 99 ? 15.484 -0.647 5.977 1 98.44 99 GLY B N 1
ATOM 4846 C CA . GLY B 1 99 ? 16.281 0.339 6.691 1 98.44 99 GLY B CA 1
ATOM 4847 C C . GLY B 1 99 ? 15.531 0.973 7.855 1 98.44 99 GLY B C 1
ATOM 4848 O O . GLY B 1 99 ? 14.375 1.373 7.711 1 98.44 99 GLY B O 1
ATOM 4849 N N . THR B 1 100 ? 16.141 0.995 9.023 1 98 100 THR B N 1
ATOM 4850 C CA . THR B 1 100 ? 15.5 1.562 10.203 1 98 100 THR B CA 1
ATOM 4851 C C . THR B 1 100 ? 16.344 2.686 10.797 1 98 100 THR B C 1
ATOM 4853 O O . THR B 1 100 ? 17.531 2.816 10.469 1 98 100 THR B O 1
ATOM 4856 N N . PRO B 1 101 ? 15.766 3.57 11.625 1 96.56 101 PRO B N 1
ATOM 4857 C CA . PRO B 1 101 ? 16.547 4.621 12.281 1 96.56 101 PRO B CA 1
ATOM 4858 C C . PRO B 1 101 ? 17.703 4.062 13.117 1 96.56 101 PRO B C 1
ATOM 4860 O O . PRO B 1 101 ? 17.688 2.885 13.484 1 96.56 101 PRO B O 1
ATOM 4863 N N . PRO B 1 102 ? 18.688 4.91 13.383 1 95.69 102 PRO B N 1
ATOM 4864 C CA . PRO B 1 102 ? 19.812 4.477 14.227 1 95.69 102 PRO B CA 1
ATOM 4865 C C . PRO B 1 102 ? 19.344 3.902 15.562 1 95.69 102 PRO B C 1
ATOM 4867 O O . PRO B 1 102 ? 18.375 4.391 16.156 1 95.69 102 PRO B O 1
ATOM 4870 N N . ILE B 1 103 ? 20.109 2.945 16.078 1 94.25 103 ILE B N 1
ATOM 4871 C CA . ILE B 1 103 ? 19.734 2.295 17.344 1 94.25 103 ILE B CA 1
ATOM 4872 C C . ILE B 1 103 ? 19.734 3.324 18.469 1 94.25 103 ILE B C 1
ATOM 4874 O O . ILE B 1 103 ? 18.906 3.244 19.391 1 94.25 103 ILE B O 1
ATOM 4878 N N . ALA B 1 104 ? 20.594 4.281 18.406 1 91.81 104 ALA B N 1
ATOM 4879 C CA . ALA B 1 104 ? 20.656 5.328 19.422 1 91.81 104 ALA B CA 1
ATOM 4880 C C . ALA B 1 104 ? 19.359 6.137 19.453 1 91.81 104 ALA B C 1
ATOM 4882 O O . ALA B 1 104 ? 18.844 6.469 20.516 1 91.81 104 ALA B O 1
ATOM 4883 N N . ALA B 1 105 ? 18.844 6.477 18.281 1 92.94 105 ALA B N 1
ATOM 4884 C CA . ALA B 1 105 ? 17.578 7.203 18.172 1 92.94 105 ALA B CA 1
ATOM 4885 C C . ALA B 1 105 ? 16.422 6.367 18.703 1 92.94 105 ALA B C 1
ATOM 4887 O O . ALA B 1 105 ? 15.516 6.891 19.375 1 92.94 105 ALA B O 1
ATOM 4888 N N . GLN B 1 106 ? 16.438 5.09 18.391 1 94.44 106 GLN B N 1
ATOM 4889 C CA . GLN B 1 106 ? 15.414 4.18 18.875 1 94.44 106 GLN B CA 1
ATOM 4890 C C . GLN B 1 106 ? 15.438 4.086 20.406 1 94.44 106 GLN B C 1
ATOM 4892 O O . GLN B 1 106 ? 14.391 4.184 21.047 1 94.44 106 GLN B O 1
ATOM 4897 N N . ALA B 1 107 ? 16.609 3.91 20.938 1 93.06 107 ALA B N 1
ATOM 4898 C CA . ALA B 1 107 ? 16.781 3.779 22.375 1 93.06 107 ALA B CA 1
ATOM 4899 C C . ALA B 1 107 ? 16.312 5.047 23.094 1 93.06 107 ALA B C 1
ATOM 4901 O O . ALA B 1 107 ? 15.742 4.973 24.188 1 93.06 107 ALA B O 1
ATOM 4902 N N . ALA B 1 108 ? 16.562 6.195 22.5 1 92.12 108 ALA B N 1
ATOM 4903 C CA . ALA B 1 108 ? 16.203 7.488 23.078 1 92.12 108 ALA B CA 1
ATOM 4904 C C . ALA B 1 108 ? 14.727 7.789 22.875 1 92.12 108 ALA B C 1
ATOM 4906 O O . ALA B 1 108 ? 14.211 8.773 23.406 1 92.12 108 ALA B O 1
ATOM 4907 N N . ARG B 1 109 ? 14.008 6.969 22.062 1 92.75 109 ARG B N 1
ATOM 4908 C CA . ARG B 1 109 ? 12.578 7.113 21.797 1 92.75 109 ARG B CA 1
ATOM 4909 C C . ARG B 1 109 ? 12.273 8.492 21.219 1 92.75 109 ARG B C 1
ATOM 4911 O O . ARG B 1 109 ? 11.336 9.156 21.672 1 92.75 109 ARG B O 1
ATOM 4918 N N . ILE B 1 110 ? 13.148 8.961 20.344 1 91.12 110 ILE B N 1
ATOM 4919 C CA . ILE B 1 110 ? 12.977 10.297 19.766 1 91.12 110 ILE B CA 1
ATOM 4920 C C . ILE B 1 110 ? 11.727 10.336 18.906 1 91.12 110 ILE B C 1
ATOM 4922 O O . ILE B 1 110 ? 11.273 9.305 18.406 1 91.12 110 ILE B O 1
ATOM 4926 N N . LEU B 1 111 ? 11.141 11.5 18.766 1 93.75 111 LEU B N 1
ATOM 4927 C CA . LEU B 1 111 ? 10 11.695 17.859 1 93.75 111 LEU B CA 1
ATOM 4928 C C . LEU B 1 111 ? 10.469 12.055 16.453 1 93.75 111 LEU B C 1
ATOM 4930 O O . LEU B 1 111 ? 10.68 13.227 16.141 1 93.75 111 LEU B O 1
ATOM 4934 N N . SER B 1 112 ? 10.586 10.992 15.656 1 93.56 112 SER B N 1
ATOM 4935 C CA . SER B 1 112 ? 11.133 11.117 14.312 1 93.56 112 SER B CA 1
ATOM 4936 C C . SER B 1 112 ? 10.055 10.938 13.25 1 93.56 112 SER B C 1
ATOM 4938 O O . SER B 1 112 ? 9.039 10.281 13.5 1 93.56 112 SER B O 1
ATOM 4940 N N . HIS B 1 113 ? 10.312 11.57 12.125 1 94.75 113 HIS B N 1
ATOM 4941 C CA . HIS B 1 113 ? 9.438 11.289 10.992 1 94.75 113 HIS B CA 1
ATOM 4942 C C . HIS B 1 113 ? 9.367 9.789 10.711 1 94.75 113 HIS B C 1
ATOM 4944 O O . HIS B 1 113 ? 10.242 9.031 11.133 1 94.75 113 HIS B O 1
ATOM 4950 N N . HIS B 1 114 ? 8.289 9.289 10.117 1 96.62 114 HIS B N 1
ATOM 4951 C CA . HIS B 1 114 ? 8.008 7.91 9.75 1 96.62 114 HIS B CA 1
ATOM 4952 C C . HIS B 1 114 ? 7.648 7.074 10.977 1 96.62 114 HIS B C 1
ATOM 4954 O O . HIS B 1 114 ? 7.59 5.844 10.898 1 96.62 114 HIS B O 1
ATOM 4960 N N . THR B 1 115 ? 7.484 7.707 12.18 1 96.5 115 THR B N 1
ATOM 4961 C CA . THR B 1 115 ? 6.996 7.023 13.375 1 96.5 115 THR B CA 1
ATOM 4962 C C . THR B 1 115 ? 5.574 7.465 13.703 1 96.5 115 THR B C 1
ATOM 4964 O O . THR B 1 115 ? 5.031 8.367 13.07 1 96.5 115 THR B O 1
ATOM 4967 N N . LEU B 1 116 ? 4.977 6.82 14.695 1 96.44 116 LEU B N 1
ATOM 4968 C CA . LEU B 1 116 ? 3.637 7.188 15.133 1 96.44 116 LEU B CA 1
ATOM 4969 C C . LEU B 1 116 ? 3.691 8.328 16.141 1 96.44 116 LEU B C 1
ATOM 4971 O O . LEU B 1 116 ? 2.668 8.695 16.734 1 96.44 116 LEU B O 1
ATOM 4975 N N . GLY B 1 117 ? 4.875 8.891 16.328 1 94.06 117 GLY B N 1
ATOM 4976 C CA . GLY B 1 117 ? 5.047 10 17.25 1 94.06 117 GLY B CA 1
ATOM 4977 C C . GLY B 1 117 ? 4.902 9.594 18.703 1 94.06 117 GLY B C 1
ATOM 4978 O O . GLY B 1 117 ? 4.527 10.406 19.547 1 94.06 117 GLY B O 1
ATOM 4979 N N . ASN B 1 118 ? 5.188 8.266 18.984 1 93.06 118 ASN B N 1
ATOM 4980 C CA . ASN B 1 118 ? 4.992 7.762 20.344 1 93.06 118 ASN B CA 1
ATOM 4981 C C . ASN B 1 118 ? 6.285 7.184 20.906 1 93.06 118 ASN B C 1
ATOM 4983 O O . ASN B 1 118 ? 6.281 6.613 22 1 93.06 118 ASN B O 1
ATOM 4987 N N . GLY B 1 119 ? 7.348 7.211 20.141 1 94 119 GLY B N 1
ATOM 4988 C CA . GLY B 1 119 ? 8.648 6.77 20.609 1 94 119 GLY B CA 1
ATOM 4989 C C . GLY B 1 119 ? 8.867 5.277 20.453 1 94 119 GLY B C 1
ATOM 4990 O O . GLY B 1 119 ? 9.953 4.77 20.734 1 94 119 GLY B O 1
ATOM 4991 N N . ASP B 1 120 ? 7.855 4.578 19.953 1 95.31 120 ASP B N 1
ATOM 4992 C CA . ASP B 1 120 ? 7.988 3.141 19.734 1 95.31 120 ASP B CA 1
ATOM 4993 C C . ASP B 1 120 ? 8.406 2.846 18.297 1 95.31 120 ASP B C 1
ATOM 4995 O O . ASP B 1 120 ? 7.688 3.174 17.344 1 95.31 120 ASP B O 1
ATOM 4999 N N . PHE B 1 121 ? 9.562 2.174 18.156 1 95.56 121 PHE B N 1
ATOM 5000 C CA . PHE B 1 121 ? 10.133 1.938 16.844 1 95.56 121 PHE B CA 1
ATOM 5001 C C . PHE B 1 121 ? 9.922 0.494 16.406 1 95.56 121 PHE B C 1
ATOM 5003 O O . PHE B 1 121 ? 10.227 0.129 15.273 1 95.56 121 PHE B O 1
ATOM 5010 N N . ASN B 1 122 ? 9.328 -0.375 17.219 1 95.12 122 ASN B N 1
ATOM 5011 C CA . ASN B 1 122 ? 9.234 -1.803 16.938 1 95.12 122 ASN B CA 1
ATOM 5012 C C . ASN B 1 122 ? 7.848 -2.182 16.406 1 95.12 122 ASN B C 1
ATOM 5014 O O . ASN B 1 122 ? 7.602 -3.342 16.078 1 95.12 122 ASN B O 1
ATOM 5018 N N . LEU B 1 123 ? 6.965 -1.255 16.344 1 96.56 123 LEU B N 1
ATOM 5019 C CA . LEU B 1 123 ? 5.562 -1.517 16.047 1 96.56 123 LEU B CA 1
ATOM 5020 C C . LEU B 1 123 ? 5.418 -2.1 14.641 1 96.56 123 LEU B C 1
ATOM 5022 O O . LEU B 1 123 ? 4.602 -2.998 14.422 1 96.56 123 LEU B O 1
ATOM 5026 N N . PHE B 1 124 ? 6.168 -1.64 13.68 1 97.56 124 PHE B N 1
ATOM 5027 C CA . PHE B 1 124 ? 5.984 -2.043 12.289 1 97.56 124 PHE B CA 1
ATOM 5028 C C . PHE B 1 124 ? 6.555 -3.436 12.047 1 97.56 124 PHE B C 1
ATOM 5030 O O . PHE B 1 124 ? 6.02 -4.203 11.25 1 97.56 124 PHE B O 1
ATOM 5037 N N . GLN B 1 125 ? 7.695 -3.764 12.758 1 97.38 125 GLN B N 1
ATOM 5038 C CA . GLN B 1 125 ? 8.172 -5.145 12.75 1 97.38 125 GLN B CA 1
ATOM 5039 C C . GLN B 1 125 ? 7.109 -6.09 13.305 1 97.38 125 GLN B C 1
ATOM 5041 O O . GLN B 1 125 ? 6.875 -7.164 12.75 1 97.38 125 GLN B O 1
ATOM 5046 N N . ARG B 1 126 ? 6.461 -5.68 14.375 1 97 126 ARG B N 1
ATOM 5047 C CA . ARG B 1 126 ? 5.398 -6.48 14.977 1 97 126 ARG B CA 1
ATOM 5048 C C . ARG B 1 126 ? 4.246 -6.684 14 1 97 126 ARG B C 1
ATOM 5050 O O . ARG B 1 126 ? 3.672 -7.77 13.922 1 97 126 ARG B O 1
ATOM 5057 N N . MET B 1 127 ? 3.904 -5.656 13.297 1 98.06 127 MET B N 1
ATOM 5058 C CA . MET B 1 127 ? 2.834 -5.734 12.305 1 98.06 127 MET B CA 1
ATOM 5059 C C . MET B 1 127 ? 3.197 -6.711 11.195 1 98.06 127 MET B C 1
ATOM 5061 O O . MET B 1 127 ? 2.312 -7.297 10.562 1 98.06 127 MET B O 1
ATOM 5065 N N . SER B 1 128 ? 4.52 -6.945 10.938 1 98.06 128 SER B N 1
ATOM 5066 C CA . SER B 1 128 ? 4.988 -7.789 9.844 1 98.06 128 SER B CA 1
ATOM 5067 C C . SER B 1 128 ? 5.086 -9.25 10.273 1 98.06 128 SER B C 1
ATOM 5069 O O . SER B 1 128 ? 5.184 -10.148 9.438 1 98.06 128 SER B O 1
ATOM 5071 N N . GLU B 1 129 ? 5.035 -9.516 11.555 1 97.69 129 GLU B N 1
ATOM 5072 C CA . GLU B 1 129 ? 5.336 -10.828 12.117 1 97.69 129 GLU B CA 1
ATOM 5073 C C . GLU B 1 129 ? 4.414 -11.898 11.547 1 97.69 129 GLU B C 1
ATOM 5075 O O . GLU B 1 129 ? 4.855 -13.008 11.242 1 97.69 129 GLU B O 1
ATOM 5080 N N . PRO B 1 130 ? 3.148 -11.602 11.32 1 97.62 130 PRO B N 1
ATOM 5081 C CA . PRO B 1 130 ? 2.254 -12.672 10.859 1 97.62 130 PRO B CA 1
ATOM 5082 C C . PRO B 1 130 ? 2.529 -13.094 9.422 1 97.62 130 PRO B C 1
ATOM 5084 O O . PRO B 1 130 ? 2.049 -14.141 8.984 1 97.62 130 PRO B O 1
ATOM 5087 N N . ILE B 1 131 ? 3.297 -12.305 8.688 1 98.62 131 ILE B N 1
ATOM 5088 C CA . ILE B 1 131 ? 3.389 -12.57 7.254 1 98.62 131 ILE B CA 1
ATOM 5089 C C . ILE B 1 131 ? 4.84 -12.852 6.875 1 98.62 131 ILE B C 1
ATOM 5091 O O . ILE B 1 131 ? 5.223 -12.711 5.711 1 98.62 131 ILE B O 1
ATOM 5095 N N . VAL B 1 132 ? 5.727 -13.141 7.824 1 98.62 132 VAL B N 1
ATOM 5096 C CA . VAL B 1 132 ? 7.082 -13.641 7.617 1 98.62 132 VAL B CA 1
ATOM 5097 C C . VAL B 1 132 ? 7.328 -14.859 8.5 1 98.62 132 VAL B C 1
ATOM 5099 O O . VAL B 1 132 ? 6.672 -15.031 9.531 1 98.62 132 VAL B O 1
ATOM 5102 N N . CYS B 1 133 ? 8.211 -15.734 8.094 1 98.5 133 CYS B N 1
ATOM 5103 C CA . CYS B 1 133 ? 8.438 -16.953 8.867 1 98.5 133 CYS B CA 1
ATOM 5104 C C . CYS B 1 133 ? 9.586 -16.766 9.852 1 98.5 133 CYS B C 1
ATOM 5106 O O . CYS B 1 133 ? 9.766 -17.562 10.773 1 98.5 133 CYS B O 1
ATOM 5108 N N . ALA B 1 134 ? 10.383 -15.695 9.656 1 98.69 134 ALA B N 1
ATOM 5109 C CA . ALA B 1 134 ? 11.477 -15.336 10.555 1 98.69 134 ALA B CA 1
ATOM 5110 C C . ALA B 1 134 ? 11.883 -13.875 10.383 1 98.69 134 ALA B C 1
ATOM 5112 O O . ALA B 1 134 ? 11.594 -13.266 9.352 1 98.69 134 ALA B O 1
ATOM 5113 N N . SER B 1 135 ? 12.453 -13.312 11.406 1 98.75 135 SER B N 1
ATOM 5114 C CA . SER B 1 135 ? 12.891 -11.922 11.375 1 98.75 135 SER B CA 1
ATOM 5115 C C . SER B 1 135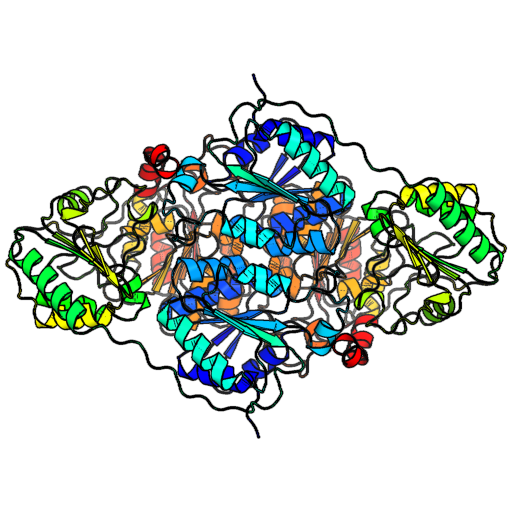 ? 14.109 -11.711 12.266 1 98.75 135 SER B C 1
ATOM 5117 O O . SER B 1 135 ? 14.383 -12.516 13.164 1 98.75 135 SER B O 1
ATOM 5119 N N . ALA B 1 136 ? 14.891 -10.68 11.961 1 98.62 136 ALA B N 1
ATOM 5120 C CA . ALA B 1 136 ? 16.016 -10.273 12.812 1 98.62 136 ALA B CA 1
ATOM 5121 C C . ALA B 1 136 ? 16.359 -8.805 12.602 1 98.62 136 ALA B C 1
ATOM 5123 O O . ALA B 1 136 ? 16.125 -8.258 11.516 1 98.62 136 ALA B O 1
ATOM 5124 N N . VAL B 1 137 ? 16.828 -8.195 13.648 1 98.5 137 VAL B N 1
ATOM 5125 C CA . VAL B 1 137 ? 17.562 -6.941 13.555 1 98.5 137 VAL B CA 1
ATOM 5126 C C . VAL B 1 137 ? 19.047 -7.223 13.375 1 98.5 137 VAL B C 1
ATOM 5128 O O . VAL B 1 137 ? 19.672 -7.844 14.234 1 98.5 137 VAL B O 1
ATOM 5131 N N . MET B 1 138 ? 19.625 -6.777 12.32 1 98.62 138 MET B N 1
ATOM 5132 C CA . MET B 1 138 ? 21 -7.133 11.961 1 98.62 138 MET B CA 1
ATOM 5133 C C . MET B 1 138 ? 22 -6.227 12.672 1 98.62 138 MET B C 1
ATOM 5135 O O . MET B 1 138 ? 21.906 -5 12.57 1 98.62 138 MET B O 1
ATOM 5139 N N . THR B 1 139 ? 22.922 -6.812 13.375 1 98.19 139 THR B N 1
ATOM 5140 C CA . THR B 1 139 ? 24.016 -6.129 14.047 1 98.19 139 THR B CA 1
ATOM 5141 C C . THR B 1 139 ? 25.359 -6.711 13.625 1 98.19 139 THR B C 1
ATOM 5143 O O . THR B 1 139 ? 25.422 -7.793 13.039 1 98.19 139 THR B O 1
ATOM 5146 N N . PRO B 1 140 ? 26.438 -5.895 13.828 1 98.12 140 PRO B N 1
ATOM 5147 C CA . PRO B 1 140 ? 27.75 -6.441 13.531 1 98.12 140 PRO B CA 1
ATOM 5148 C C . PRO B 1 140 ? 28 -7.801 14.188 1 98.12 140 PRO B C 1
ATOM 5150 O O . PRO B 1 140 ? 28.656 -8.664 13.602 1 98.12 140 PRO B O 1
ATOM 5153 N N . GLN B 1 141 ? 27.406 -8.023 15.367 1 97.88 141 GLN B N 1
ATOM 5154 C CA . GLN B 1 141 ? 27.688 -9.211 16.172 1 97.88 141 GLN B CA 1
ATOM 5155 C C . GLN B 1 141 ? 26.891 -10.406 15.664 1 97.88 141 GLN B C 1
ATOM 5157 O O . GLN B 1 141 ? 27.344 -11.547 15.766 1 97.88 141 GLN B O 1
ATOM 5162 N N . ASN B 1 142 ? 25.703 -10.156 15.07 1 98.25 142 ASN B N 1
ATOM 5163 C CA . ASN B 1 142 ? 24.828 -11.297 14.828 1 98.25 142 ASN B CA 1
ATOM 5164 C C . ASN B 1 142 ? 24.609 -11.539 13.336 1 98.25 142 ASN B C 1
ATOM 5166 O O . ASN B 1 142 ? 24.062 -12.57 12.945 1 98.25 142 ASN B O 1
ATOM 5170 N N . VAL B 1 143 ? 25.047 -10.695 12.461 1 98.62 143 VAL B N 1
ATOM 5171 C CA . VAL B 1 143 ? 24.672 -10.688 11.047 1 98.62 143 VAL B CA 1
ATOM 5172 C C . VAL B 1 143 ? 25.062 -12.008 10.398 1 98.62 143 VAL B C 1
ATOM 5174 O O . VAL B 1 143 ? 24.328 -12.547 9.57 1 98.62 143 VAL B O 1
ATOM 5177 N N . ALA B 1 144 ? 26.219 -12.539 10.695 1 98.06 144 ALA B N 1
ATOM 5178 C CA . ALA B 1 144 ? 26.672 -13.781 10.078 1 98.06 144 ALA B CA 1
ATOM 5179 C C . ALA B 1 144 ? 25.719 -14.93 10.398 1 98.06 144 ALA B C 1
ATOM 5181 O O . ALA B 1 144 ? 25.25 -15.617 9.492 1 98.06 144 ALA B O 1
ATOM 5182 N N . TYR B 1 145 ? 25.422 -15.078 11.656 1 97.88 145 TYR B N 1
ATOM 5183 C CA . TYR B 1 145 ? 24.531 -16.156 12.094 1 97.88 145 TYR B CA 1
ATOM 5184 C C . TYR B 1 145 ? 23.109 -15.922 11.625 1 97.88 145 TYR B C 1
ATOM 5186 O O . TYR B 1 145 ? 22.453 -16.828 11.109 1 97.88 145 TYR B O 1
ATOM 5194 N N . GLU B 1 146 ? 22.578 -14.727 11.82 1 98.69 146 GLU B N 1
ATOM 5195 C CA . GLU B 1 146 ? 21.188 -14.414 11.484 1 98.69 146 GLU B CA 1
ATOM 5196 C C . GLU B 1 146 ? 20.953 -14.523 9.984 1 98.69 146 GLU B C 1
ATOM 5198 O O . GLU B 1 146 ? 19.859 -14.914 9.555 1 98.69 146 GLU B O 1
ATOM 5203 N N . THR B 1 147 ? 21.938 -14.164 9.219 1 98.81 147 THR B N 1
ATOM 5204 C CA . THR B 1 147 ? 21.781 -14.297 7.777 1 98.81 147 THR B CA 1
ATOM 5205 C C . THR B 1 147 ? 21.547 -15.75 7.383 1 98.81 147 THR B C 1
ATOM 5207 O O . THR B 1 147 ? 20.609 -16.062 6.633 1 98.81 147 THR B O 1
ATOM 5210 N N . GLU B 1 148 ? 22.359 -16.656 7.883 1 98.69 148 GLU B N 1
ATOM 5211 C CA . GLU B 1 148 ? 22.219 -18.078 7.559 1 98.69 148 GLU B CA 1
ATOM 5212 C C . GLU B 1 148 ? 20.906 -18.625 8.094 1 98.69 148 GLU B C 1
ATOM 5214 O O . GLU B 1 148 ? 20.234 -19.422 7.418 1 98.69 148 GLU B O 1
ATOM 5219 N N . ARG B 1 149 ? 20.531 -18.203 9.297 1 98.62 149 ARG B N 1
ATOM 5220 C CA . ARG B 1 149 ? 19.266 -18.641 9.875 1 98.62 149 ARG B CA 1
ATOM 5221 C C . ARG B 1 149 ? 18.078 -18.203 9.008 1 98.62 149 ARG B C 1
ATOM 5223 O O . ARG B 1 149 ? 17.156 -18.984 8.773 1 98.62 149 ARG B O 1
ATOM 5230 N N . LEU B 1 150 ? 18.109 -16.969 8.555 1 98.88 150 LEU B N 1
ATOM 5231 C CA . LEU B 1 150 ? 17.016 -16.406 7.77 1 98.88 150 LEU B CA 1
ATOM 5232 C C . LEU B 1 150 ? 16.969 -17.031 6.379 1 98.88 150 LEU B C 1
ATOM 5234 O O . LEU B 1 150 ? 15.891 -17.281 5.836 1 98.88 150 LEU B O 1
ATOM 5238 N N . ILE B 1 151 ? 18.109 -17.266 5.754 1 98.75 151 ILE B N 1
ATOM 5239 C CA . ILE B 1 151 ? 18.156 -17.953 4.465 1 98.75 151 ILE B CA 1
ATOM 5240 C C . ILE B 1 151 ? 17.562 -19.344 4.609 1 98.75 151 ILE B C 1
ATOM 5242 O O . ILE B 1 151 ? 16.719 -19.75 3.811 1 98.75 151 ILE B O 1
ATOM 5246 N N . HIS B 1 152 ? 17.969 -20.031 5.637 1 98.44 152 HIS B N 1
ATOM 5247 C CA . HIS B 1 152 ? 17.453 -21.359 5.871 1 98.44 152 HIS B CA 1
ATOM 5248 C C . HIS B 1 152 ? 15.938 -21.344 6.066 1 98.44 152 HIS B C 1
ATOM 5250 O O . HIS B 1 152 ? 15.211 -22.125 5.465 1 98.44 152 HIS B O 1
ATOM 5256 N N . ALA B 1 153 ? 15.469 -20.453 6.887 1 98.56 153 ALA B N 1
ATOM 5257 C CA . ALA B 1 153 ? 14.039 -20.359 7.172 1 98.56 153 ALA B CA 1
ATOM 5258 C C . ALA B 1 153 ? 13.25 -20.062 5.902 1 98.56 153 ALA B C 1
ATOM 5260 O O . ALA B 1 153 ? 12.211 -20.688 5.648 1 98.56 153 ALA B O 1
ATOM 5261 N N . ALA B 1 154 ? 13.75 -19.109 5.117 1 98.75 154 ALA B N 1
ATOM 5262 C CA . ALA B 1 154 ? 13.062 -18.719 3.893 1 98.75 154 ALA B CA 1
ATOM 5263 C C . ALA B 1 154 ? 12.875 -19.906 2.951 1 98.75 154 ALA B C 1
ATOM 5265 O O . ALA B 1 154 ? 11.781 -20.125 2.43 1 98.75 154 ALA B O 1
ATOM 5266 N N . PHE B 1 155 ? 13.883 -20.703 2.791 1 97.81 155 PHE B N 1
ATOM 5267 C CA . PHE B 1 155 ? 13.844 -21.797 1.822 1 97.81 155 PHE B CA 1
ATOM 5268 C C . PHE B 1 155 ? 13.148 -23.016 2.412 1 97.81 155 PHE B C 1
ATOM 5270 O O . PHE B 1 155 ? 12.5 -23.781 1.691 1 97.81 155 PHE B O 1
ATOM 5277 N N . TYR B 1 156 ? 13.258 -23.188 3.744 1 97.44 156 TYR B N 1
ATOM 5278 C CA . TYR B 1 156 ? 12.602 -24.312 4.387 1 97.44 156 TYR B CA 1
ATOM 5279 C C . TYR B 1 156 ? 11.086 -24.156 4.375 1 97.44 156 TYR B C 1
ATOM 5281 O O . TYR B 1 156 ? 10.359 -25.125 4.117 1 97.44 156 TYR B O 1
ATOM 5289 N N . HIS B 1 157 ? 10.664 -22.984 4.633 1 97.62 157 HIS B N 1
ATOM 5290 C CA . HIS B 1 157 ? 9.227 -22.734 4.73 1 97.62 157 HIS B CA 1
ATOM 5291 C C . HIS B 1 157 ? 8.68 -22.188 3.416 1 97.62 157 HIS B C 1
ATOM 5293 O O . HIS B 1 157 ? 7.461 -22.125 3.227 1 97.62 157 HIS B O 1
ATOM 5299 N N . LEU B 1 158 ? 9.562 -21.812 2.482 1 98.12 158 LEU B N 1
ATOM 5300 C CA . LEU B 1 158 ? 9.172 -21.141 1.248 1 98.12 158 LEU B CA 1
ATOM 5301 C C . LEU B 1 158 ? 8.297 -19.938 1.544 1 98.12 158 LEU B C 1
ATOM 5303 O O . LEU B 1 158 ? 7.195 -19.812 1.006 1 98.12 158 LEU B O 1
ATOM 5307 N N . ARG B 1 159 ? 8.828 -19.062 2.391 1 98.75 159 ARG B N 1
ATOM 5308 C CA . ARG B 1 159 ? 8.094 -17.891 2.875 1 98.75 159 ARG B CA 1
ATOM 5309 C C . ARG B 1 159 ? 9.023 -16.688 3.045 1 98.75 159 ARG B C 1
ATOM 5311 O O . ARG B 1 159 ? 10.25 -16.844 3.066 1 98.75 159 ARG B O 1
ATOM 5318 N N . PRO B 1 160 ? 8.477 -15.461 3.123 1 98.88 160 PRO B N 1
ATOM 5319 C CA . PRO B 1 160 ? 9.32 -14.281 3.301 1 98.88 160 PRO B CA 1
ATOM 5320 C C . PRO B 1 160 ? 9.961 -14.211 4.688 1 98.88 160 PRO B C 1
ATOM 5322 O O . PRO B 1 160 ? 9.461 -14.828 5.629 1 98.88 160 PRO B O 1
ATOM 5325 N N . VAL B 1 161 ? 11.055 -13.492 4.746 1 98.94 161 VAL B N 1
ATOM 5326 C CA . VAL B 1 161 ? 11.695 -13.148 6.012 1 98.94 161 VAL B CA 1
ATOM 5327 C C . VAL B 1 161 ? 11.891 -11.641 6.105 1 98.94 161 VAL B C 1
ATOM 5329 O O . VAL B 1 161 ? 11.828 -10.938 5.094 1 98.94 161 VAL B O 1
ATOM 5332 N N . TYR B 1 162 ? 12.016 -11.172 7.312 1 98.88 162 TYR B N 1
ATOM 5333 C CA . TYR B 1 162 ? 12.188 -9.75 7.617 1 98.88 162 TYR B CA 1
ATOM 5334 C C . TYR B 1 162 ? 13.57 -9.477 8.188 1 98.88 162 TYR B C 1
ATOM 5336 O O . TYR B 1 162 ? 13.977 -10.102 9.172 1 98.88 162 TYR B O 1
ATOM 5344 N N . MET B 1 163 ? 14.344 -8.578 7.535 1 98.88 163 MET B N 1
ATOM 5345 C CA . MET B 1 163 ? 15.664 -8.148 7.996 1 98.88 163 MET B CA 1
ATOM 5346 C C . MET B 1 163 ? 15.695 -6.641 8.219 1 98.88 163 MET B C 1
ATOM 5348 O O . MET B 1 163 ? 15.562 -5.863 7.277 1 98.88 163 MET B O 1
ATOM 5352 N N . ALA B 1 164 ? 15.891 -6.254 9.406 1 98.75 164 ALA B N 1
ATOM 5353 C CA . ALA B 1 164 ? 15.992 -4.832 9.727 1 98.75 164 ALA B CA 1
ATOM 5354 C C . ALA B 1 164 ? 17.453 -4.395 9.828 1 98.75 164 ALA B C 1
ATOM 5356 O O . ALA B 1 164 ? 18.281 -5.105 10.398 1 98.75 164 ALA B O 1
ATOM 5357 N N . PHE B 1 165 ? 17.734 -3.236 9.273 1 98.75 165 PHE B N 1
ATOM 5358 C CA . PHE B 1 165 ? 19.094 -2.695 9.266 1 98.75 165 PHE B CA 1
ATOM 5359 C C . PHE B 1 165 ? 19.125 -1.303 9.883 1 98.75 165 PHE B C 1
ATOM 5361 O O . PHE B 1 165 ? 18.922 -0.306 9.188 1 98.75 165 PHE B O 1
ATOM 5368 N N . PRO B 1 166 ? 19.438 -1.227 11.195 1 97.88 166 PRO B N 1
ATOM 5369 C CA . PRO B 1 166 ? 19.656 0.114 11.75 1 97.88 166 PRO B CA 1
ATOM 5370 C C . PRO B 1 166 ? 20.75 0.89 11.023 1 97.88 166 PRO B C 1
ATOM 5372 O O . PRO B 1 166 ? 21.828 0.349 10.773 1 97.88 166 PRO B O 1
ATOM 5375 N N . ALA B 1 167 ? 20.453 2.137 10.727 1 95.88 167 ALA B N 1
ATOM 5376 C CA . ALA B 1 167 ? 21.297 2.939 9.844 1 95.88 167 ALA B CA 1
ATOM 5377 C C . ALA B 1 167 ? 22.719 3.047 10.383 1 95.88 167 ALA B C 1
ATOM 5379 O O . ALA B 1 167 ? 23.672 3.074 9.609 1 95.88 167 ALA B O 1
ATOM 5380 N N . ASP B 1 168 ? 22.938 3.104 11.688 1 93.88 168 ASP B N 1
ATOM 5381 C CA . ASP B 1 168 ? 24.25 3.307 12.289 1 93.88 168 ASP B CA 1
ATOM 5382 C C . ASP B 1 168 ? 25.016 1.989 12.398 1 93.88 168 ASP B C 1
ATOM 5384 O O . ASP B 1 168 ? 26.234 1.987 12.586 1 93.88 168 ASP B O 1
ATOM 5388 N N . LEU B 1 169 ? 24.344 0.854 12.234 1 97.12 169 LEU B N 1
ATOM 5389 C CA . LEU B 1 169 ? 24.984 -0.448 12.352 1 97.12 169 LEU B CA 1
ATOM 5390 C C . LEU B 1 169 ? 25.203 -1.077 10.977 1 97.12 169 LEU B C 1
ATOM 5392 O O . LEU B 1 169 ? 26.109 -1.887 10.797 1 97.12 169 LEU B O 1
ATOM 5396 N N . ALA B 1 170 ? 24.453 -0.701 10.023 1 97.44 170 ALA B N 1
ATOM 5397 C CA . ALA B 1 170 ? 24.391 -1.327 8.703 1 97.44 170 ALA B CA 1
ATOM 5398 C C . ALA B 1 170 ? 25.75 -1.272 8 1 97.44 170 ALA B C 1
ATOM 5400 O O . ALA B 1 170 ? 26.094 -2.174 7.234 1 97.44 170 ALA B O 1
ATOM 5401 N N . THR B 1 171 ? 26.531 -0.21 8.242 1 95.88 171 THR B N 1
ATOM 5402 C CA . THR B 1 171 ? 27.781 -0.021 7.504 1 95.88 171 THR B CA 1
ATOM 5403 C C . THR B 1 171 ? 28.984 -0.371 8.383 1 95.88 171 THR B C 1
ATOM 5405 O O . THR B 1 171 ? 30.125 -0.148 7.984 1 95.88 171 THR B O 1
ATOM 5408 N N . ARG B 1 172 ? 28.766 -0.932 9.555 1 97.44 172 ARG B N 1
ATOM 5409 C CA . ARG B 1 172 ? 29.844 -1.4 10.422 1 97.44 172 ARG B CA 1
ATOM 5410 C C . ARG B 1 172 ? 30.344 -2.77 9.977 1 97.44 172 ARG B C 1
ATOM 5412 O O . ARG B 1 172 ? 29.609 -3.533 9.352 1 97.44 172 ARG B O 1
ATOM 5419 N N . PRO B 1 173 ? 31.594 -3.059 10.266 1 97.75 173 PRO B N 1
ATOM 5420 C CA . PRO B 1 173 ? 32.125 -4.371 9.898 1 97.75 173 PRO B CA 1
ATOM 5421 C C . PRO B 1 173 ? 31.422 -5.52 10.609 1 97.75 173 PRO B C 1
ATOM 5423 O O . PRO B 1 173 ? 31.125 -5.422 11.805 1 97.75 173 PRO B O 1
ATOM 5426 N N . ALA B 1 174 ? 31.125 -6.543 9.875 1 97.62 174 ALA B N 1
ATOM 5427 C CA . ALA B 1 174 ? 30.625 -7.777 10.477 1 97.62 174 ALA B CA 1
ATOM 5428 C C . ALA B 1 174 ? 31.656 -8.406 11.398 1 97.62 174 ALA B C 1
ATOM 5430 O O . ALA B 1 174 ? 32.844 -8.43 11.07 1 97.62 174 ALA B O 1
ATOM 5431 N N . LEU B 1 175 ? 31.312 -8.93 12.562 1 95.75 175 LEU B N 1
ATOM 5432 C CA . LEU B 1 175 ? 32.281 -9.43 13.555 1 95.75 175 LEU B CA 1
ATOM 5433 C C . LEU B 1 175 ? 32.125 -10.93 13.742 1 95.75 175 LEU B C 1
ATOM 5435 O O . LEU B 1 175 ? 32.812 -11.531 14.57 1 95.75 175 LEU B O 1
ATOM 5439 N N . GLY B 1 176 ? 31.359 -11.594 12.922 1 91.44 176 GLY B N 1
ATOM 5440 C CA . GLY B 1 176 ? 31.172 -13.031 13.078 1 91.44 176 GLY B CA 1
ATOM 5441 C C . GLY B 1 176 ? 31.234 -13.789 11.766 1 91.44 176 GLY B C 1
ATOM 5442 O O . GLY B 1 176 ? 31.406 -13.188 10.703 1 91.44 176 GLY B O 1
ATOM 5443 N N . ARG B 1 177 ? 31.391 -15.078 11.969 1 93.69 177 ARG B N 1
ATOM 5444 C CA . ARG B 1 177 ? 31.328 -16 10.844 1 93.69 177 ARG B CA 1
ATOM 5445 C C . ARG B 1 177 ? 30.281 -17.078 11.094 1 93.69 177 ARG B C 1
ATOM 5447 O O . ARG B 1 177 ? 29.984 -17.422 12.242 1 93.69 177 ARG B O 1
ATOM 5454 N N . ALA B 1 178 ? 29.672 -17.438 10.023 1 94.88 178 ALA B N 1
ATOM 5455 C CA . ALA B 1 178 ? 28.703 -18.531 10.102 1 94.88 178 ALA B CA 1
ATOM 5456 C C . ALA B 1 178 ? 28.688 -19.328 8.805 1 94.88 178 ALA B C 1
ATOM 5458 O O . ALA B 1 178 ? 28.953 -18.781 7.727 1 94.88 178 ALA B O 1
ATOM 5459 N N . LYS B 1 179 ? 28.453 -20.609 8.906 1 95.56 179 LYS B N 1
ATOM 5460 C CA . LYS B 1 179 ? 28.266 -21.484 7.75 1 95.56 179 LYS B CA 1
ATOM 5461 C C . LYS B 1 179 ? 26.781 -21.625 7.414 1 95.56 179 LYS B C 1
ATOM 5463 O O . LYS B 1 179 ? 25.938 -21.516 8.297 1 95.56 179 LYS B O 1
ATOM 5468 N N . PRO B 1 180 ? 26.531 -21.875 6.113 1 95.31 180 PRO B N 1
ATOM 5469 C CA . PRO B 1 180 ? 25.141 -22.156 5.754 1 95.31 180 PRO B CA 1
ATOM 5470 C C . PRO B 1 180 ? 24.547 -23.297 6.574 1 95.31 180 PRO B C 1
ATOM 5472 O O . PRO B 1 180 ? 25.25 -24.25 6.934 1 95.31 180 PRO B O 1
ATOM 5475 N N . VAL B 1 181 ? 23.281 -23.141 6.848 1 94.5 181 VAL B N 1
ATOM 5476 C CA . VAL B 1 181 ? 22.562 -24.172 7.594 1 94.5 181 VAL B CA 1
ATOM 5477 C C . VAL B 1 181 ? 22.172 -25.312 6.648 1 94.5 181 VAL B C 1
ATOM 5479 O O . VAL B 1 181 ? 21.609 -25.062 5.582 1 94.5 181 VAL B O 1
ATOM 5482 N N . ASP B 1 182 ? 22.438 -26.5 7.02 1 91.56 182 ASP B N 1
ATOM 5483 C CA . ASP B 1 182 ? 22.109 -27.656 6.203 1 91.56 182 ASP B CA 1
ATOM 5484 C C . ASP B 1 182 ? 20.594 -27.906 6.195 1 91.56 182 ASP B C 1
ATOM 5486 O O . ASP B 1 182 ? 19.922 -27.688 7.203 1 91.56 182 ASP B O 1
ATOM 5490 N N . GLY B 1 183 ? 20.141 -28.391 5.066 1 89 183 GLY B N 1
ATOM 5491 C CA . GLY B 1 183 ? 18.734 -28.766 4.996 1 89 183 GLY B CA 1
ATOM 5492 C C . GLY B 1 183 ? 18.406 -30.016 5.801 1 89 183 GLY B C 1
ATOM 5493 O O . GLY B 1 183 ? 19.312 -30.781 6.148 1 89 183 GLY B O 1
ATOM 5494 N N . PRO B 1 184 ? 17.156 -30.172 6.066 1 88.38 184 PRO B N 1
ATOM 5495 C CA . PRO B 1 184 ? 16.781 -31.375 6.828 1 88.38 184 PRO B CA 1
ATOM 5496 C C . PRO B 1 184 ? 16.75 -32.625 5.973 1 88.38 184 PRO B C 1
ATOM 5498 O O . PRO B 1 184 ? 16.609 -32.562 4.75 1 88.38 184 PRO B O 1
ATOM 5501 N N . GLU B 1 185 ? 16.922 -33.75 6.688 1 90.88 185 GLU B N 1
ATOM 5502 C CA . GLU B 1 185 ? 16.688 -35.062 6.082 1 90.88 185 GLU B CA 1
ATOM 5503 C C . GLU B 1 185 ? 15.43 -35.719 6.641 1 90.88 185 GLU B C 1
ATOM 5505 O O . GLU B 1 185 ? 15.055 -35.469 7.789 1 90.88 185 GLU B O 1
ATOM 5510 N N . SER B 1 186 ? 14.875 -36.562 5.75 1 96.44 186 SER B N 1
ATOM 5511 C CA . SER B 1 186 ? 13.703 -37.312 6.215 1 96.44 186 SER B CA 1
ATOM 5512 C C . SER B 1 186 ? 14.078 -38.344 7.262 1 96.44 186 SER B C 1
ATOM 5514 O O . SER B 1 186 ? 15.188 -38.875 7.238 1 96.44 186 SER B O 1
ATOM 5516 N N . ASP B 1 187 ? 13.133 -38.594 8.188 1 96.12 187 ASP B N 1
ATOM 5517 C CA . ASP B 1 187 ? 13.25 -39.781 9 1 96.12 187 ASP B CA 1
ATOM 5518 C C . ASP B 1 187 ? 13.227 -41.031 8.117 1 96.12 187 ASP B C 1
ATOM 5520 O O . ASP B 1 187 ? 12.234 -41.312 7.445 1 96.12 187 ASP B O 1
ATOM 5524 N N . ALA B 1 188 ? 14.281 -41.844 8.203 1 95.69 188 ALA B N 1
ATOM 5525 C CA . ALA B 1 188 ? 14.453 -42.969 7.27 1 95.69 188 ALA B CA 1
ATOM 5526 C C . ALA B 1 188 ? 13.352 -44 7.438 1 95.69 188 ALA B C 1
ATOM 5528 O O . ALA B 1 188 ? 12.859 -44.562 6.457 1 95.69 188 ALA B O 1
ATOM 5529 N N . LEU B 1 189 ? 13.016 -44.281 8.672 1 95.19 189 LEU B N 1
ATOM 5530 C CA . LEU B 1 189 ? 11.992 -45.281 8.945 1 95.19 189 LEU B CA 1
ATOM 5531 C C . LEU B 1 189 ? 10.625 -44.812 8.43 1 95.19 189 LEU B C 1
ATOM 5533 O O . LEU B 1 189 ? 9.914 -45.594 7.781 1 95.19 189 LEU B O 1
ATOM 5537 N N . PHE B 1 190 ? 10.289 -43.594 8.734 1 94.88 190 PHE B N 1
ATOM 5538 C CA . PHE B 1 190 ? 8.992 -43.094 8.312 1 94.88 190 PHE B CA 1
ATOM 5539 C C . PHE B 1 190 ? 8.945 -42.938 6.797 1 94.88 190 PHE B C 1
ATOM 5541 O O . PHE B 1 190 ? 7.898 -43.156 6.18 1 94.88 190 PHE B O 1
ATOM 5548 N N . LEU B 1 191 ? 10.094 -42.531 6.23 1 97.44 191 LEU B N 1
ATOM 5549 C CA . LEU B 1 191 ? 10.164 -42.406 4.777 1 97.44 191 LEU B CA 1
ATOM 5550 C C . LEU B 1 191 ? 9.883 -43.75 4.094 1 97.44 191 LEU B C 1
ATOM 5552 O O . LEU B 1 191 ? 9.078 -43.812 3.162 1 97.44 191 LEU B O 1
ATOM 5556 N N . GLU B 1 192 ? 10.484 -44.781 4.609 1 97.12 192 GLU B N 1
ATOM 5557 C CA . GLU B 1 192 ? 10.281 -46.125 4.047 1 97.12 192 GLU B CA 1
ATOM 5558 C C . GLU B 1 192 ? 8.828 -46.562 4.211 1 97.12 192 GLU B C 1
ATOM 5560 O O . GLU B 1 192 ? 8.234 -47.125 3.277 1 97.12 192 GLU B O 1
ATOM 5565 N N . GLN B 1 193 ? 8.336 -46.312 5.336 1 95.94 193 GLN B N 1
ATOM 5566 C CA . GLN B 1 193 ? 6.965 -46.719 5.633 1 95.94 193 GLN B CA 1
ATOM 5567 C C . GLN B 1 193 ? 5.98 -46 4.707 1 95.94 193 GLN B C 1
ATOM 5569 O O . GLN B 1 193 ? 5.078 -46.625 4.148 1 95.94 193 GLN B O 1
ATOM 5574 N N . VAL B 1 194 ? 6.16 -44.688 4.609 1 96.56 194 VAL B N 1
ATOM 5575 C CA . VAL B 1 194 ? 5.246 -43.875 3.811 1 96.56 194 VAL B CA 1
ATOM 5576 C C . VAL B 1 194 ? 5.336 -44.312 2.344 1 96.56 194 VAL B C 1
ATOM 5578 O O . VAL B 1 194 ? 4.309 -44.469 1.676 1 96.56 194 VAL B O 1
ATOM 5581 N N . VAL B 1 195 ? 6.52 -44.5 1.835 1 97.88 195 VAL B N 1
ATOM 5582 C CA . VAL B 1 195 ? 6.715 -44.875 0.435 1 97.88 195 VAL B CA 1
ATOM 5583 C C . VAL B 1 195 ? 6.109 -46.25 0.171 1 97.88 195 VAL B C 1
ATOM 5585 O O . VAL B 1 195 ? 5.418 -46.438 -0.832 1 97.88 195 VAL B O 1
ATOM 5588 N N . GLU B 1 196 ? 6.305 -47.156 1.082 1 97.12 196 GLU B N 1
ATOM 5589 C CA . GLU B 1 196 ? 5.73 -48.5 0.938 1 97.12 196 GLU B CA 1
ATOM 5590 C C . GLU B 1 196 ? 4.207 -48.438 0.944 1 97.12 196 GLU B C 1
ATOM 5592 O O . GLU B 1 196 ? 3.551 -49.188 0.203 1 97.12 196 GLU B O 1
ATOM 5597 N N . ASN B 1 197 ? 3.719 -47.656 1.813 1 96.44 197 ASN B N 1
ATOM 5598 C CA . ASN B 1 197 ? 2.27 -47.5 1.884 1 96.44 197 ASN B CA 1
ATOM 5599 C C . ASN B 1 197 ? 1.704 -46.906 0.594 1 96.44 197 ASN B C 1
ATOM 5601 O O . ASN B 1 197 ? 0.637 -47.312 0.135 1 96.44 197 ASN B O 1
ATOM 5605 N N . ILE B 1 198 ? 2.387 -45.938 0.051 1 97.25 198 ILE B N 1
ATOM 5606 C CA . ILE B 1 198 ? 1.953 -45.344 -1.205 1 97.25 198 ILE B CA 1
ATOM 5607 C C . ILE B 1 198 ? 2.016 -46.375 -2.324 1 97.25 198 ILE B C 1
ATOM 5609 O O . ILE B 1 198 ? 1.062 -46.531 -3.09 1 97.25 198 ILE B O 1
ATOM 5613 N N . LEU B 1 199 ? 3.117 -47.188 -2.383 1 97.06 199 LEU B N 1
ATOM 5614 C CA . LEU B 1 199 ? 3.289 -48.219 -3.398 1 97.06 199 LEU B CA 1
ATOM 5615 C C . LEU B 1 199 ? 2.211 -49.281 -3.27 1 97.06 199 LEU B C 1
ATOM 5617 O O . LEU B 1 199 ? 1.654 -49.75 -4.273 1 97.06 199 LEU B O 1
ATOM 5621 N N . SER B 1 200 ? 1.947 -49.625 -2.07 1 95.94 200 SER B N 1
ATOM 5622 C CA . SER B 1 200 ? 0.924 -50.625 -1.816 1 95.94 200 SER B CA 1
ATOM 5623 C C . SER B 1 200 ? -0.454 -50.125 -2.252 1 95.94 200 SER B C 1
ATOM 5625 O O . SER B 1 200 ? -1.216 -50.875 -2.869 1 95.94 200 SER B O 1
ATOM 5627 N N . ALA B 1 201 ? -0.73 -48.906 -1.901 1 94.81 201 ALA B N 1
ATOM 5628 C CA . ALA B 1 201 ? -2.014 -48.344 -2.291 1 94.81 201 ALA B CA 1
ATOM 5629 C C . ALA B 1 201 ? -2.152 -48.281 -3.811 1 94.81 201 ALA B C 1
ATOM 5631 O O . ALA B 1 201 ? -3.201 -48.625 -4.355 1 94.81 201 ALA B O 1
ATOM 5632 N N . LEU B 1 202 ? -1.129 -47.906 -4.469 1 94.69 202 LEU B N 1
ATOM 5633 C CA . LEU B 1 202 ? -1.141 -47.812 -5.926 1 94.69 202 LEU B CA 1
ATOM 5634 C C . LEU B 1 202 ? -1.188 -49.188 -6.562 1 94.69 202 LEU B C 1
ATOM 5636 O O . LEU B 1 202 ? -1.829 -49.375 -7.598 1 94.69 202 LEU B O 1
ATOM 5640 N N . GLY B 1 203 ? -0.51 -50.094 -5.934 1 93.56 203 GLY B N 1
ATOM 5641 C CA . GLY B 1 203 ? -0.501 -51.469 -6.438 1 93.56 203 GLY B CA 1
ATOM 5642 C C . GLY B 1 203 ? -1.866 -52.125 -6.402 1 93.56 203 GLY B C 1
ATOM 5643 O O . GLY B 1 203 ? -2.195 -52.938 -7.27 1 93.56 203 GLY B O 1
ATOM 5644 N N . ARG B 1 204 ? -2.674 -51.75 -5.492 1 93.06 204 ARG B N 1
ATOM 5645 C CA . ARG B 1 204 ? -3.988 -52.344 -5.312 1 93.06 204 ARG B CA 1
ATOM 5646 C C . ARG B 1 204 ? -5.051 -51.594 -6.113 1 93.06 204 ARG B C 1
ATOM 5648 O O . ARG B 1 204 ? -6.148 -52.125 -6.328 1 93.06 204 ARG B O 1
ATOM 5655 N N . ALA B 1 205 ? -4.703 -50.438 -6.508 1 93.25 205 ALA B N 1
ATOM 5656 C CA . ALA B 1 205 ? -5.676 -49.594 -7.176 1 93.25 205 ALA B CA 1
ATOM 5657 C C . ALA B 1 205 ? -5.816 -49.969 -8.648 1 93.25 205 ALA B C 1
ATOM 5659 O O . ALA B 1 205 ? -4.828 -50.281 -9.312 1 93.25 205 ALA B O 1
ATOM 5660 N N . ARG B 1 206 ? -7.039 -50 -9.094 1 93.19 206 ARG B N 1
ATOM 5661 C CA . ARG B 1 206 ? -7.285 -50.188 -10.523 1 93.19 206 ARG B CA 1
ATOM 5662 C C . ARG B 1 206 ? -7.07 -48.906 -11.289 1 93.19 206 ARG B C 1
ATOM 5664 O O . ARG B 1 206 ? -6.605 -48.906 -12.43 1 93.19 206 ARG B O 1
ATOM 5671 N N . THR B 1 207 ? -7.5 -47.875 -10.68 1 93.56 207 THR B N 1
ATOM 5672 C CA . THR B 1 207 ? -7.34 -46.562 -11.266 1 93.56 207 THR B CA 1
ATOM 5673 C C . THR B 1 207 ? -6.684 -45.594 -10.273 1 93.56 207 THR B C 1
ATOM 5675 O O . THR B 1 207 ? -6.926 -45.688 -9.062 1 93.56 207 THR B O 1
ATOM 5678 N N . ALA B 1 208 ? -5.793 -44.719 -10.781 1 95.75 208 ALA B N 1
ATOM 5679 C CA . ALA B 1 208 ? -5.113 -43.719 -9.961 1 95.75 208 ALA B CA 1
ATOM 5680 C C . ALA B 1 208 ? -4.695 -42.531 -10.789 1 95.75 208 ALA B C 1
ATOM 5682 O O . ALA B 1 208 ? -4.59 -42.625 -12.016 1 95.75 208 ALA B O 1
ATOM 5683 N N . CYS B 1 209 ? -4.531 -41.438 -10.18 1 96.56 209 CYS B N 1
ATOM 5684 C CA . CYS B 1 209 ? -4.016 -40.25 -10.836 1 96.56 209 CYS B CA 1
ATOM 5685 C C . CYS B 1 209 ? -3.207 -39.406 -9.867 1 96.56 209 CYS B C 1
ATOM 5687 O O . CYS B 1 209 ? -3.17 -39.688 -8.664 1 96.56 209 CYS B O 1
ATOM 5689 N N . ILE B 1 210 ? -2.508 -38.438 -10.414 1 97.94 210 ILE B N 1
ATOM 5690 C CA . ILE B 1 210 ? -1.67 -37.562 -9.625 1 97.94 210 ILE B CA 1
ATOM 5691 C C . ILE B 1 210 ? -2.139 -36.125 -9.805 1 97.94 210 ILE B C 1
ATOM 5693 O O . ILE B 1 210 ? -2.502 -35.719 -10.914 1 97.94 210 ILE B O 1
ATOM 5697 N N . LEU B 1 211 ? -2.199 -35.312 -8.727 1 98.25 211 LEU B N 1
ATOM 5698 C CA . LEU B 1 211 ? -2.404 -33.875 -8.734 1 98.25 211 LEU B CA 1
ATOM 5699 C C . LEU B 1 211 ? -1.148 -33.156 -8.266 1 98.25 211 LEU B C 1
ATOM 5701 O O . LEU B 1 211 ? -0.99 -32.875 -7.078 1 98.25 211 LEU B O 1
ATOM 5705 N N . PRO B 1 212 ? -0.243 -32.906 -9.25 1 98.5 212 PRO B N 1
ATOM 5706 C CA . PRO B 1 212 ? 0.922 -32.094 -8.852 1 98.5 212 PRO B CA 1
ATOM 5707 C C . PRO B 1 212 ? 0.567 -30.656 -8.531 1 98.5 212 PRO B C 1
ATOM 5709 O O . PRO B 1 212 ? -0.175 -30.016 -9.289 1 98.5 212 PRO B O 1
ATOM 5712 N N . GLY B 1 213 ? 1.073 -30.156 -7.434 1 98.06 213 GLY B N 1
ATOM 5713 C CA . GLY B 1 213 ? 0.747 -28.812 -6.969 1 98.06 213 GLY B CA 1
ATOM 5714 C C . GLY B 1 213 ? 1.899 -27.844 -7.105 1 98.06 213 GLY B C 1
ATOM 5715 O O . GLY B 1 213 ? 3.023 -28.234 -7.418 1 98.06 213 GLY B O 1
ATOM 5716 N N . PHE B 1 214 ? 1.631 -26.594 -6.844 1 97.25 214 PHE B N 1
ATOM 5717 C CA . PHE B 1 214 ? 2.562 -25.5 -7.086 1 97.25 214 PHE B CA 1
ATOM 5718 C C . PHE B 1 214 ? 3.775 -25.609 -6.168 1 97.25 214 PHE B C 1
ATOM 5720 O O . PHE B 1 214 ? 4.84 -25.062 -6.473 1 97.25 214 PHE B O 1
ATOM 5727 N N . LEU B 1 215 ? 3.682 -26.359 -5.07 1 98 215 LEU B N 1
ATOM 5728 C CA . LEU B 1 215 ? 4.82 -26.484 -4.168 1 98 215 LEU B CA 1
ATOM 5729 C C . LEU B 1 215 ? 5.941 -27.297 -4.812 1 98 215 LEU B C 1
ATOM 5731 O O . LEU B 1 215 ? 7.105 -27.172 -4.43 1 98 215 LEU B O 1
ATOM 5735 N N . VAL B 1 216 ? 5.559 -28.141 -5.809 1 98.25 216 VAL B N 1
ATOM 5736 C CA . VAL B 1 216 ? 6.566 -28.875 -6.566 1 98.25 216 VAL B CA 1
ATOM 5737 C C . VAL B 1 216 ? 7.484 -27.906 -7.289 1 98.25 216 VAL B C 1
ATOM 5739 O O . VAL B 1 216 ? 8.711 -28.031 -7.223 1 98.25 216 VAL B O 1
ATOM 5742 N N . ALA B 1 217 ? 6.855 -26.906 -7.91 1 97.12 217 ALA B N 1
ATOM 5743 C CA . ALA B 1 217 ? 7.625 -25.906 -8.641 1 97.12 217 ALA B CA 1
ATOM 5744 C C . ALA B 1 217 ? 8.359 -24.969 -7.676 1 97.12 217 ALA B C 1
ATOM 5746 O O . ALA B 1 217 ? 9.516 -24.609 -7.91 1 97.12 217 ALA B O 1
ATOM 5747 N N . ARG B 1 218 ? 7.684 -24.594 -6.586 1 97.44 218 ARG B N 1
ATOM 5748 C CA . ARG B 1 218 ? 8.273 -23.672 -5.617 1 97.44 218 ARG B CA 1
ATOM 5749 C C . ARG B 1 218 ? 9.516 -24.281 -4.973 1 97.44 218 ARG B C 1
ATOM 5751 O O . ARG B 1 218 ? 10.438 -23.562 -4.594 1 97.44 218 ARG B O 1
ATOM 5758 N N . SER B 1 219 ? 9.531 -25.578 -4.879 1 96.62 219 SER B N 1
ATOM 5759 C CA . SER B 1 219 ? 10.641 -26.297 -4.25 1 96.62 219 SER B CA 1
ATOM 5760 C C . SER B 1 219 ? 11.641 -26.797 -5.289 1 96.62 219 SER B C 1
ATOM 5762 O O . SER B 1 219 ? 12.547 -27.562 -4.965 1 96.62 219 SER B O 1
ATOM 5764 N N . ARG B 1 220 ? 11.445 -26.5 -6.516 1 95.75 220 ARG B N 1
ATOM 5765 C CA . ARG B 1 220 ? 12.336 -26.859 -7.621 1 95.75 220 ARG B CA 1
ATOM 5766 C C . ARG B 1 220 ? 12.43 -28.375 -7.77 1 95.75 220 ARG B C 1
ATOM 5768 O O . ARG B 1 220 ? 13.523 -28.922 -7.922 1 95.75 220 ARG B O 1
ATOM 5775 N N . LEU B 1 221 ? 11.273 -29 -7.734 1 97.88 221 LEU B N 1
ATOM 5776 C CA . LEU B 1 221 ? 11.242 -30.453 -7.801 1 97.88 221 LEU B CA 1
ATOM 5777 C C . LEU B 1 221 ? 10.5 -30.938 -9.039 1 97.88 221 LEU B C 1
ATOM 5779 O O . LEU B 1 221 ? 9.945 -32.031 -9.055 1 97.88 221 LEU B O 1
ATOM 5783 N N . GLU B 1 222 ? 10.422 -30.094 -10.078 1 97.88 222 GLU B N 1
ATOM 5784 C CA . GLU B 1 222 ? 9.688 -30.422 -11.289 1 97.88 222 GLU B CA 1
ATOM 5785 C C . GLU B 1 222 ? 10.266 -31.672 -11.961 1 97.88 222 GLU B C 1
ATOM 5787 O O . GLU B 1 222 ? 9.523 -32.531 -12.414 1 97.88 222 GLU B O 1
ATOM 5792 N N . ALA B 1 223 ? 11.586 -31.781 -11.984 1 97.75 223 ALA B N 1
ATOM 5793 C CA . ALA B 1 223 ? 12.234 -32.938 -12.602 1 97.75 223 ALA B CA 1
ATOM 5794 C C . ALA B 1 223 ? 11.922 -34.219 -11.828 1 97.75 223 ALA B C 1
ATOM 5796 O O . ALA B 1 223 ? 11.664 -35.25 -12.43 1 97.75 223 ALA B O 1
ATOM 5797 N N . SER B 1 224 ? 11.961 -34.094 -10.5 1 98.19 224 SER B N 1
ATOM 5798 C CA . SER B 1 224 ? 11.633 -35.25 -9.664 1 98.19 224 SER B CA 1
ATOM 5799 C C . SER B 1 224 ? 10.188 -35.688 -9.844 1 98.19 224 SER B C 1
ATOM 5801 O O . SER B 1 224 ? 9.883 -36.875 -9.914 1 98.19 224 SER B O 1
ATOM 5803 N N . MET B 1 225 ? 9.328 -34.719 -9.922 1 98.56 225 MET B N 1
ATOM 5804 C CA . MET B 1 225 ? 7.91 -35 -10.125 1 98.56 225 MET B CA 1
ATOM 5805 C C . MET B 1 225 ? 7.676 -35.656 -11.484 1 98.56 225 MET B C 1
ATOM 5807 O O . MET B 1 225 ? 6.879 -36.594 -11.609 1 98.56 225 MET B O 1
ATOM 5811 N N . GLN B 1 226 ? 8.391 -35.125 -12.508 1 98.12 226 GLN B N 1
ATOM 5812 C CA . GLN B 1 226 ? 8.281 -35.719 -13.844 1 98.12 226 GLN B CA 1
ATOM 5813 C C . GLN B 1 226 ? 8.758 -37.156 -13.859 1 98.12 226 GLN B C 1
ATOM 5815 O O . GLN B 1 226 ? 8.172 -38 -14.539 1 98.12 226 GLN B O 1
ATOM 5820 N N . ALA B 1 227 ? 9.805 -37.438 -13.117 1 98.25 227 ALA B N 1
ATOM 5821 C CA . ALA B 1 227 ? 10.312 -38.812 -13.023 1 98.25 227 ALA B CA 1
ATOM 5822 C C . ALA B 1 227 ? 9.266 -39.75 -12.438 1 98.25 227 ALA B C 1
ATOM 5824 O O . ALA B 1 227 ? 9.141 -40.906 -12.859 1 98.25 227 ALA B O 1
ATOM 5825 N N . VAL B 1 228 ? 8.523 -39.281 -11.469 1 98.19 228 VAL B N 1
ATOM 5826 C CA . VAL B 1 228 ? 7.453 -40.062 -10.875 1 98.19 228 VAL B CA 1
ATOM 5827 C C . VAL B 1 228 ? 6.371 -40.344 -11.914 1 98.19 228 VAL B C 1
ATOM 5829 O O . VAL B 1 228 ? 5.871 -41.469 -12.008 1 98.19 228 VAL B O 1
ATOM 5832 N N . ILE B 1 229 ? 6.004 -39.312 -12.703 1 97.06 229 ILE B N 1
ATOM 5833 C CA . ILE B 1 229 ? 5.016 -39.469 -13.766 1 97.06 229 ILE B CA 1
ATOM 5834 C C . ILE B 1 229 ? 5.508 -40.5 -14.781 1 97.06 229 ILE B C 1
ATOM 5836 O O . ILE B 1 229 ? 4.77 -41.406 -15.164 1 97.06 229 ILE B O 1
ATOM 5840 N N . ASP B 1 230 ? 6.738 -40.406 -15.172 1 96.44 230 ASP B N 1
ATOM 5841 C CA . ASP B 1 230 ? 7.32 -41.281 -16.188 1 96.44 230 ASP B CA 1
ATOM 5842 C C . ASP B 1 230 ? 7.391 -42.719 -15.711 1 96.44 230 ASP B C 1
ATOM 5844 O O . ASP B 1 230 ? 7.082 -43.656 -16.469 1 96.44 230 ASP B O 1
ATOM 5848 N N . SER B 1 231 ? 7.773 -42.875 -14.492 1 96.38 231 SER B N 1
ATOM 5849 C CA . SER B 1 231 ? 7.945 -44.219 -13.945 1 96.38 231 SER B CA 1
ATOM 5850 C C . SER B 1 231 ? 6.602 -44.906 -13.719 1 96.38 231 SER B C 1
ATOM 5852 O O . SER B 1 231 ? 6.473 -46.125 -13.938 1 96.38 231 SER B O 1
ATOM 5854 N N . SER B 1 232 ? 5.625 -44.188 -13.336 1 95.25 232 SER B N 1
ATOM 5855 C CA . SER B 1 232 ? 4.336 -44.781 -12.977 1 95.25 232 SER B CA 1
ATOM 5856 C C . SER B 1 232 ? 3.422 -44.906 -14.188 1 95.25 232 SER B C 1
ATOM 5858 O O . SER B 1 232 ? 2.559 -45.781 -14.234 1 95.25 232 SER B O 1
ATOM 5860 N N . GLY B 1 233 ? 3.586 -43.938 -15.141 1 94.25 233 GLY B N 1
ATOM 5861 C CA . GLY B 1 233 ? 2.664 -43.844 -16.266 1 94.25 233 GLY B CA 1
ATOM 5862 C C . GLY B 1 233 ? 1.306 -43.312 -15.883 1 94.25 233 GLY B C 1
ATOM 5863 O O . GLY B 1 233 ? 0.38 -43.281 -16.688 1 94.25 233 GLY B O 1
ATOM 5864 N N . LEU B 1 234 ? 1.158 -42.844 -14.695 1 95.88 234 LEU B N 1
ATOM 5865 C CA . LEU B 1 234 ? -0.12 -42.344 -14.211 1 95.88 234 LEU B CA 1
ATOM 5866 C C . LEU B 1 234 ? -0.469 -41.031 -14.883 1 95.88 234 LEU B C 1
ATOM 5868 O O . LEU B 1 234 ? 0.412 -40.188 -15.141 1 95.88 234 LEU B O 1
ATOM 5872 N N . PRO B 1 235 ? -1.761 -40.812 -15.219 1 96.19 235 PRO B N 1
ATOM 5873 C CA . PRO B 1 235 ? -2.193 -39.469 -15.68 1 96.19 235 PRO B CA 1
ATOM 5874 C C . PRO B 1 235 ? -2.189 -38.438 -14.57 1 96.19 235 PRO B C 1
ATOM 5876 O O . PRO B 1 235 ? -2.205 -38.781 -13.383 1 96.19 235 PRO B O 1
ATOM 5879 N N . PHE B 1 236 ? -2.135 -37.188 -14.961 1 96.88 236 PHE B N 1
ATOM 5880 C CA . PHE B 1 236 ? -2.203 -36.156 -13.938 1 96.88 236 PHE B CA 1
ATOM 5881 C C . PHE B 1 236 ? -3.041 -34.969 -14.422 1 96.88 236 PHE B C 1
ATOM 5883 O O . PHE B 1 236 ? -3.164 -34.75 -15.633 1 96.88 236 PHE B O 1
ATOM 5890 N N . ALA B 1 237 ? -3.697 -34.312 -13.508 1 97 237 ALA B N 1
ATOM 5891 C CA . ALA B 1 237 ? -4.426 -33.062 -13.68 1 97 237 ALA B CA 1
ATOM 5892 C C . ALA B 1 237 ? -3.883 -31.969 -12.758 1 97 237 ALA B C 1
ATOM 5894 O O . ALA B 1 237 ? -3.217 -32.25 -11.766 1 97 237 ALA B O 1
ATOM 5895 N N . THR B 1 238 ? -4.043 -30.766 -13.156 1 96.69 238 THR B N 1
ATOM 5896 C CA . THR B 1 238 ? -3.641 -29.641 -12.312 1 96.69 238 THR B CA 1
ATOM 5897 C C . THR B 1 238 ? -4.844 -28.781 -11.945 1 96.69 238 THR B C 1
ATOM 5899 O O . THR B 1 238 ? -5.906 -28.891 -12.562 1 96.69 238 THR B O 1
ATOM 5902 N N . MET B 1 239 ? -4.688 -28.109 -10.914 1 96.25 239 MET B N 1
ATOM 5903 C CA . MET B 1 239 ? -5.672 -27.094 -10.516 1 96.25 239 MET B CA 1
ATOM 5904 C C . MET B 1 239 ? -5.195 -25.703 -10.867 1 96.25 239 MET B C 1
ATOM 5906 O O . MET B 1 239 ? -4.102 -25.531 -11.414 1 96.25 239 MET B O 1
ATOM 5910 N N . LEU B 1 240 ? -5.973 -24.688 -10.617 1 95.19 240 LEU B N 1
ATOM 5911 C CA . LEU B 1 240 ? -5.723 -23.344 -11.117 1 95.19 240 LEU B CA 1
ATOM 5912 C C . LEU B 1 240 ? -4.391 -22.812 -10.602 1 95.19 240 LEU B C 1
ATOM 5914 O O . LEU B 1 240 ? -3.578 -22.297 -11.375 1 95.19 240 LEU B O 1
ATOM 5918 N N . LEU B 1 241 ? -4.176 -22.953 -9.328 1 95.69 241 LEU B N 1
ATOM 5919 C CA . LEU B 1 241 ? -2.939 -22.469 -8.719 1 95.69 241 LEU B CA 1
ATOM 5920 C C . LEU B 1 241 ? -1.75 -23.312 -9.148 1 95.69 241 LEU B C 1
ATOM 5922 O O . LEU B 1 241 ? -0.601 -22.891 -9.047 1 95.69 241 LEU B O 1
ATOM 5926 N N . ASP B 1 242 ? -1.986 -24.531 -9.672 1 97.25 242 ASP B N 1
ATOM 5927 C CA . ASP B 1 242 ? -0.963 -25.531 -9.984 1 97.25 242 ASP B CA 1
ATOM 5928 C C . ASP B 1 242 ? -0.654 -25.562 -11.477 1 97.25 242 ASP B C 1
ATOM 5930 O O . ASP B 1 242 ? 0.148 -26.375 -11.938 1 97.25 242 ASP B O 1
ATOM 5934 N N . LYS B 1 243 ? -1.211 -24.594 -12.18 1 96.31 243 LYS B N 1
ATOM 5935 C CA . LYS B 1 243 ? -1.062 -24.609 -13.633 1 96.31 243 LYS B CA 1
ATOM 5936 C C . LYS B 1 243 ? 0.408 -24.547 -14.031 1 96.31 243 LYS B C 1
ATOM 5938 O O . LYS B 1 243 ? 1.182 -23.781 -13.445 1 96.31 243 LYS B O 1
ATOM 5943 N N . SER B 1 244 ? 0.837 -25.281 -15 1 96.5 244 SER B N 1
ATOM 5944 C CA . SER B 1 244 ? 2.125 -25.281 -15.688 1 96.5 244 SER B CA 1
ATOM 5945 C C . SER B 1 244 ? 3.227 -25.844 -14.789 1 96.5 244 SER B C 1
ATOM 5947 O O . SER B 1 244 ? 4.414 -25.688 -15.086 1 96.5 244 SER B O 1
ATOM 5949 N N . VAL B 1 245 ? 2.848 -26.531 -13.68 1 97.31 245 VAL B N 1
ATOM 5950 C CA . VAL B 1 245 ? 3.852 -27.125 -12.812 1 97.31 245 VAL B CA 1
ATOM 5951 C C . VAL B 1 245 ? 4.637 -28.188 -13.586 1 97.31 245 VAL B C 1
ATOM 5953 O O . VAL B 1 245 ? 5.84 -28.359 -13.367 1 97.31 245 VAL B O 1
ATOM 5956 N N . LEU B 1 246 ? 3.957 -28.922 -14.414 1 97.62 246 LEU B N 1
ATOM 5957 C CA . LEU B 1 246 ? 4.539 -29.828 -15.391 1 97.62 246 LEU B CA 1
ATOM 5958 C C . LEU B 1 246 ? 4.074 -29.484 -16.797 1 97.62 246 LEU B C 1
ATOM 5960 O O . LEU B 1 246 ? 3.102 -28.75 -16.969 1 97.62 246 LEU B O 1
ATOM 5964 N N . ASP B 1 247 ? 4.836 -30 -17.734 1 96.5 247 ASP B N 1
ATOM 5965 C CA . ASP B 1 247 ? 4.531 -29.734 -19.141 1 96.5 247 ASP B CA 1
ATOM 5966 C C . ASP B 1 247 ? 3.131 -30.219 -19.5 1 96.5 247 ASP B C 1
ATOM 5968 O O . ASP B 1 247 ? 2.836 -31.406 -19.391 1 96.5 247 ASP B O 1
ATOM 5972 N N . GLU B 1 248 ? 2.305 -29.328 -19.984 1 95.38 248 GLU B N 1
ATOM 5973 C CA . GLU B 1 248 ? 0.91 -29.656 -20.266 1 95.38 248 GLU B CA 1
ATOM 5974 C C . GLU B 1 248 ? 0.762 -30.281 -21.656 1 95.38 248 GLU B C 1
ATOM 5976 O O . GLU B 1 248 ? -0.295 -30.828 -21.984 1 95.38 248 GLU B O 1
ATOM 5981 N N . SER B 1 249 ? 1.804 -30.266 -22.375 1 92.56 249 SER B N 1
ATOM 5982 C CA . SER B 1 249 ? 1.754 -30.844 -23.719 1 92.56 249 SER B CA 1
ATOM 5983 C C . SER B 1 249 ? 2.008 -32.344 -23.688 1 92.56 249 SER B C 1
ATOM 5985 O O . SER B 1 249 ? 1.78 -33.031 -24.672 1 92.56 249 SER B O 1
ATOM 5987 N N . GLN B 1 250 ? 2.379 -32.906 -22.531 1 93.44 250 GLN B N 1
ATOM 5988 C CA . GLN B 1 250 ? 2.709 -34.312 -22.453 1 93.44 250 GLN B CA 1
ATOM 5989 C C . GLN B 1 250 ? 1.447 -35.188 -22.391 1 93.44 250 GLN B C 1
ATOM 5991 O O . GLN B 1 250 ? 0.411 -34.719 -21.891 1 93.44 250 GLN B O 1
ATOM 5996 N N . PRO B 1 251 ? 1.526 -36.375 -22.812 1 90.75 251 PRO B N 1
ATOM 5997 C CA . PRO B 1 251 ? 0.344 -37.25 -22.906 1 90.75 251 PRO B CA 1
ATOM 5998 C C . PRO B 1 251 ? -0.268 -37.531 -21.531 1 90.75 251 PRO B C 1
ATOM 6000 O O . PRO B 1 251 ? -1.469 -37.812 -21.438 1 90.75 251 PRO B O 1
ATOM 6003 N N . GLY B 1 252 ? 0.535 -37.438 -20.547 1 92.75 252 GLY B N 1
ATOM 6004 C CA . GLY B 1 252 ? 0.039 -37.75 -19.203 1 92.75 252 GLY B CA 1
ATOM 6005 C C . GLY B 1 252 ? -0.879 -36.688 -18.656 1 92.75 252 GLY B C 1
ATOM 6006 O O . GLY B 1 252 ? -1.604 -36.938 -17.688 1 92.75 252 GLY B O 1
ATOM 6007 N N . TYR B 1 253 ? -0.877 -35.562 -19.219 1 95.94 253 TYR B N 1
ATOM 6008 C CA . TYR B 1 253 ? -1.718 -34.469 -18.766 1 95.94 253 TYR B CA 1
ATOM 6009 C C . TYR B 1 253 ? -3.154 -34.625 -19.234 1 95.94 253 TYR B C 1
ATOM 6011 O O . TYR B 1 253 ? -3.408 -34.719 -20.438 1 95.94 253 TYR B O 1
ATOM 6019 N N . ILE B 1 254 ? -4.102 -34.594 -18.266 1 95.5 254 ILE B N 1
ATOM 6020 C CA . ILE B 1 254 ? -5.465 -34.906 -18.688 1 95.5 254 ILE B CA 1
ATOM 6021 C C . ILE B 1 254 ? -6.328 -33.625 -18.641 1 95.5 254 ILE B C 1
ATOM 6023 O O . ILE B 1 254 ? -7.477 -33.656 -19.078 1 95.5 254 ILE B O 1
ATOM 6027 N N . GLY B 1 255 ? -5.812 -32.5 -18.016 1 94.81 255 GLY B N 1
ATOM 6028 C CA . GLY B 1 255 ? -6.566 -31.266 -18 1 94.81 255 GLY B CA 1
ATOM 6029 C C . GLY B 1 255 ? -6.637 -30.625 -16.625 1 94.81 255 GLY B C 1
ATOM 6030 O O . GLY B 1 255 ? -5.883 -31 -15.727 1 94.81 255 GLY B O 1
ATOM 6031 N N . MET B 1 256 ? -7.484 -29.656 -16.516 1 94.81 256 MET B N 1
ATOM 6032 C CA . MET B 1 256 ? -7.645 -28.875 -15.297 1 94.81 256 MET B CA 1
ATOM 6033 C C . MET B 1 256 ? -8.773 -29.438 -14.438 1 94.81 256 MET B C 1
ATOM 6035 O O . MET B 1 256 ? -9.875 -29.672 -14.93 1 94.81 256 MET B O 1
ATOM 6039 N N . TYR B 1 257 ? -8.438 -29.781 -13.18 1 95.62 257 TYR B N 1
ATOM 6040 C CA . TYR B 1 257 ? -9.43 -30.203 -12.195 1 95.62 257 TYR B CA 1
ATOM 6041 C C . TYR B 1 257 ? -9.945 -29.016 -11.391 1 95.62 257 TYR B C 1
ATOM 6043 O O . TYR B 1 257 ? -9.195 -28.391 -10.656 1 95.62 257 TYR B O 1
ATOM 6051 N N . ALA B 1 258 ? -11.18 -28.656 -11.531 1 93.38 258 ALA B N 1
ATOM 6052 C CA . ALA B 1 258 ? -11.82 -27.531 -10.844 1 93.38 258 ALA B CA 1
ATOM 6053 C C . ALA B 1 258 ? -13.148 -27.969 -10.219 1 93.38 258 ALA B C 1
ATOM 6055 O O . ALA B 1 258 ? -14.156 -27.281 -10.359 1 93.38 258 ALA B O 1
ATOM 6056 N N . GLY B 1 259 ? -13.086 -29.062 -9.633 1 93.25 259 GLY B N 1
ATOM 6057 C CA . GLY B 1 259 ? -14.336 -29.594 -9.086 1 93.25 259 GLY B CA 1
ATOM 6058 C C . GLY B 1 259 ? -15.414 -29.766 -10.133 1 93.25 259 GLY B C 1
ATOM 6059 O O . GLY B 1 259 ? -15.148 -30.281 -11.227 1 93.25 259 GLY B O 1
ATOM 6060 N N . ARG B 1 260 ? -16.625 -29.375 -9.766 1 91.06 260 ARG B N 1
ATOM 6061 C CA . ARG B 1 260 ? -17.766 -29.609 -10.648 1 91.06 260 ARG B CA 1
ATOM 6062 C C . ARG B 1 260 ? -18.031 -28.391 -11.523 1 91.06 260 ARG B C 1
ATOM 6064 O O . ARG B 1 260 ? -19.016 -28.359 -12.266 1 91.06 260 ARG B O 1
ATOM 6071 N N . LEU B 1 261 ? -17.219 -27.453 -11.422 1 89.44 261 LEU B N 1
ATOM 6072 C CA . LEU B 1 261 ? -17.516 -26.203 -12.133 1 89.44 261 LEU B CA 1
ATOM 6073 C C . LEU B 1 261 ? -17.203 -26.344 -13.617 1 89.44 261 LEU B C 1
ATOM 6075 O O . LEU B 1 261 ? -17.938 -25.828 -14.469 1 89.44 261 LEU B O 1
ATOM 6079 N N . LEU B 1 262 ? -16.078 -26.906 -13.906 1 85.5 262 LEU B N 1
ATOM 6080 C CA . LEU B 1 262 ? -15.695 -27.078 -15.305 1 85.5 262 LEU B CA 1
ATOM 6081 C C . LEU B 1 262 ? -14.969 -28.391 -15.516 1 85.5 262 LEU B C 1
ATOM 6083 O O . LEU B 1 262 ? -14.484 -29 -14.555 1 85.5 262 LEU B O 1
ATOM 6087 N N . ASP B 1 263 ? -14.992 -28.75 -16.812 1 87.06 263 ASP B N 1
ATOM 6088 C CA . ASP B 1 263 ? -14.344 -29.984 -17.281 1 87.06 263 ASP B CA 1
ATOM 6089 C C . ASP B 1 263 ? -14.906 -31.203 -16.547 1 87.06 263 ASP B C 1
ATOM 6091 O O . ASP B 1 263 ? -14.188 -31.859 -15.797 1 87.06 263 ASP B O 1
ATOM 6095 N N . GLU B 1 264 ? -15.992 -31.578 -16.812 1 90.44 264 GLU B N 1
ATOM 6096 C CA . GLU B 1 264 ? -16.734 -32.625 -16.141 1 90.44 264 GLU B CA 1
ATOM 6097 C C . GLU B 1 264 ? -16 -33.969 -16.266 1 90.44 264 GLU B C 1
ATOM 6099 O O . GLU B 1 264 ? -16 -34.781 -15.344 1 90.44 264 GLU B O 1
ATOM 6104 N N . ASP B 1 265 ? -15.422 -34.156 -17.359 1 93.38 265 ASP B N 1
ATOM 6105 C CA . ASP B 1 265 ? -14.719 -35.406 -17.578 1 93.38 265 ASP B CA 1
ATOM 6106 C C . ASP B 1 265 ? -13.516 -35.531 -16.656 1 93.38 265 ASP B C 1
ATOM 6108 O O . ASP B 1 265 ? -13.273 -36.594 -16.094 1 93.38 265 ASP B O 1
ATOM 6112 N N . VAL B 1 266 ? -12.805 -34.469 -16.562 1 94.94 266 VAL B N 1
ATOM 6113 C CA . VAL B 1 266 ? -11.648 -34.469 -15.68 1 94.94 266 VAL B CA 1
ATOM 6114 C C . VAL B 1 266 ? -12.109 -34.656 -14.234 1 94.94 266 VAL B C 1
ATOM 6116 O O . VAL B 1 266 ? -11.516 -35.438 -13.477 1 94.94 266 VAL B O 1
ATOM 6119 N N . CYS B 1 267 ? -13.141 -33.969 -13.867 1 95.44 267 CYS B N 1
ATOM 6120 C CA . CYS B 1 267 ? -13.695 -34.094 -12.523 1 95.44 267 CYS B CA 1
ATOM 6121 C C . CYS B 1 267 ? -14.109 -35.5 -12.211 1 95.44 267 CYS B C 1
ATOM 6123 O O . CYS B 1 267 ? -13.703 -36.062 -11.18 1 95.44 267 CYS B O 1
ATOM 6125 N N . GLN B 1 268 ? -14.844 -36.125 -13.094 1 94.88 268 GLN B N 1
ATOM 6126 C CA . GLN B 1 268 ? -15.328 -37.5 -12.891 1 94.88 268 GLN B CA 1
ATOM 6127 C C . GLN B 1 268 ? -14.164 -38.469 -12.797 1 94.88 268 GLN B C 1
ATOM 6129 O O . GLN B 1 268 ? -14.18 -39.375 -11.953 1 94.88 268 GLN B O 1
ATOM 6134 N N . PHE B 1 269 ? -13.258 -38.281 -13.633 1 95.19 269 PHE B N 1
ATOM 6135 C CA . PHE B 1 269 ? -12.117 -39.188 -13.625 1 95.19 269 PHE B CA 1
ATOM 6136 C C . PHE B 1 269 ? -11.359 -39.094 -12.305 1 95.19 269 PHE B C 1
ATOM 6138 O O . PHE B 1 269 ? -11.141 -40.125 -11.641 1 95.19 269 PHE B O 1
ATOM 6145 N N . VAL B 1 270 ? -10.969 -37.875 -11.875 1 96.69 270 VAL B N 1
ATOM 6146 C CA . VAL B 1 270 ? -10.188 -37.656 -10.664 1 96.69 270 VAL B CA 1
ATOM 6147 C C . VAL B 1 270 ? -10.945 -38.188 -9.453 1 96.69 270 VAL B C 1
ATOM 6149 O O . VAL B 1 270 ? -10.391 -38.938 -8.633 1 96.69 270 VAL B O 1
ATOM 6152 N N . GLU B 1 271 ? -12.219 -37.906 -9.383 1 96.44 271 GLU B N 1
ATOM 6153 C CA . GLU B 1 271 ? -13.008 -38.25 -8.195 1 96.44 271 GLU B CA 1
ATOM 6154 C C . GLU B 1 271 ? -13.383 -39.719 -8.172 1 96.44 271 GLU B C 1
ATOM 6156 O O . GLU B 1 271 ? -13.773 -40.25 -7.125 1 96.44 271 GLU B O 1
ATOM 6161 N N . SER B 1 272 ? -13.273 -40.406 -9.32 1 94.44 272 SER B N 1
ATOM 6162 C CA . SER B 1 272 ? -13.625 -41.844 -9.383 1 94.44 272 SER B CA 1
ATOM 6163 C C . SER B 1 272 ? -12.398 -42.719 -9.164 1 94.44 272 SER B C 1
ATOM 6165 O O . SER B 1 272 ? -12.523 -43.938 -8.992 1 94.44 272 SER B O 1
ATOM 6167 N N . CYS B 1 273 ? -11.227 -42.125 -9.172 1 95.56 273 CYS B N 1
ATOM 6168 C CA . CYS B 1 273 ? -10.008 -42.906 -9 1 95.56 273 CYS B CA 1
ATOM 6169 C C . CYS B 1 273 ? -9.992 -43.625 -7.648 1 95.56 273 CYS B C 1
ATOM 6171 O O . CYS B 1 273 ? -10.445 -43.062 -6.648 1 95.56 273 CYS B O 1
ATOM 6173 N N . ASP B 1 274 ? -9.391 -44.75 -7.629 1 95.5 274 ASP B N 1
ATOM 6174 C CA . ASP B 1 274 ? -9.203 -45.5 -6.379 1 95.5 274 ASP B CA 1
ATOM 6175 C C . ASP B 1 274 ? -8.195 -44.781 -5.477 1 95.5 274 ASP B C 1
ATOM 6177 O O . ASP B 1 274 ? -8.289 -44.875 -4.25 1 95.5 274 ASP B O 1
ATOM 6181 N N . VAL B 1 275 ? -7.211 -44.188 -6.129 1 96.06 275 VAL B N 1
ATOM 6182 C CA . VAL B 1 275 ? -6.195 -43.438 -5.395 1 96.06 275 VAL B CA 1
ATOM 6183 C C . VAL B 1 275 ? -5.895 -42.125 -6.113 1 96.06 275 VAL B C 1
ATOM 6185 O O . VAL B 1 275 ? -5.699 -42.094 -7.328 1 96.06 275 VAL B O 1
ATOM 6188 N N . VAL B 1 276 ? -5.93 -41.062 -5.402 1 96.94 276 VAL B N 1
ATOM 6189 C CA . VAL B 1 276 ? -5.473 -39.75 -5.867 1 96.94 276 VAL B CA 1
ATOM 6190 C C . VAL B 1 276 ? -4.242 -39.312 -5.074 1 96.94 276 VAL B C 1
ATOM 6192 O O . VAL B 1 276 ? -4.297 -39.188 -3.848 1 96.94 276 VAL B O 1
ATOM 6195 N N . LEU B 1 277 ? -3.172 -39.188 -5.734 1 97.81 277 LEU B N 1
ATOM 6196 C CA . LEU B 1 277 ? -1.935 -38.719 -5.117 1 97.81 277 LEU B CA 1
ATOM 6197 C C . LEU B 1 277 ? -1.77 -37.219 -5.305 1 97.81 277 LEU B C 1
ATOM 6199 O O . LEU B 1 277 ? -1.4 -36.75 -6.391 1 97.81 277 LEU B O 1
ATOM 6203 N N . ALA B 1 278 ? -2.025 -36.438 -4.277 1 98.06 278 ALA B N 1
ATOM 6204 C CA . ALA B 1 278 ? -1.841 -34.969 -4.293 1 98.06 278 ALA B CA 1
ATOM 6205 C C . ALA B 1 278 ? -0.455 -34.594 -3.779 1 98.06 278 ALA B C 1
ATOM 6207 O O . ALA B 1 278 ? -0.107 -34.906 -2.633 1 98.06 278 ALA B O 1
ATOM 6208 N N . VAL B 1 279 ? 0.335 -33.969 -4.621 1 98.62 279 VAL B N 1
ATOM 6209 C CA . VAL B 1 279 ? 1.712 -33.625 -4.266 1 98.62 279 VAL B CA 1
ATOM 6210 C C . VAL B 1 279 ? 1.895 -32.125 -4.234 1 98.62 279 VAL B C 1
ATOM 6212 O O . VAL B 1 279 ? 1.917 -31.469 -5.285 1 98.62 279 VAL B O 1
ATOM 6215 N N . GLY B 1 280 ? 2.068 -31.562 -3.031 1 97.81 280 GLY B N 1
ATOM 6216 C CA . GLY B 1 280 ? 2.318 -30.141 -2.895 1 97.81 280 GLY B CA 1
ATOM 6217 C C . GLY B 1 280 ? 1.124 -29.281 -3.271 1 97.81 280 GLY B C 1
ATOM 6218 O O . GLY B 1 280 ? 1.279 -28.219 -3.889 1 97.81 280 GLY B O 1
ATOM 6219 N N . VAL B 1 281 ? -0.088 -29.703 -2.895 1 96.06 281 VAL B N 1
ATOM 6220 C CA . VAL B 1 281 ? -1.321 -29.047 -3.305 1 96.06 281 VAL B CA 1
ATOM 6221 C C . VAL B 1 281 ? -1.953 -28.344 -2.109 1 96.06 281 VAL B C 1
ATOM 6223 O O . VAL B 1 281 ? -1.78 -28.766 -0.965 1 96.06 281 VAL B O 1
ATOM 6226 N N . VAL B 1 282 ? -2.564 -27.188 -2.404 1 94.75 282 VAL B N 1
ATOM 6227 C CA . VAL B 1 282 ? -3.457 -26.531 -1.457 1 94.75 282 VAL B CA 1
ATOM 6228 C C . VAL B 1 282 ? -4.891 -26.578 -1.98 1 94.75 282 VAL B C 1
ATOM 6230 O O . VAL B 1 282 ? -5.168 -26.094 -3.084 1 94.75 282 VAL B O 1
ATOM 6233 N N . PHE B 1 283 ? -5.789 -27.172 -1.204 1 94.38 283 PHE B N 1
ATOM 6234 C CA . PHE B 1 283 ? -7.18 -27.312 -1.627 1 94.38 283 PHE B CA 1
ATOM 6235 C C . PHE B 1 283 ? -7.996 -26.094 -1.189 1 94.38 283 PHE B C 1
ATOM 6237 O O . PHE B 1 283 ? -8.906 -26.219 -0.364 1 94.38 283 PHE B O 1
ATOM 6244 N N . SER B 1 284 ? -7.762 -24.969 -1.778 1 94.44 284 SER B N 1
ATOM 6245 C CA . SER B 1 284 ? -8.469 -23.734 -1.498 1 94.44 284 SER B CA 1
ATOM 6246 C C . SER B 1 284 ? -9.758 -23.641 -2.307 1 94.44 284 SER B C 1
ATOM 6248 O O . SER B 1 284 ? -10.039 -24.5 -3.148 1 94.44 284 SER B O 1
ATOM 6250 N N . ASP B 1 285 ? -10.508 -22.578 -2.076 1 93.44 285 ASP B N 1
ATOM 6251 C CA . ASP B 1 285 ? -11.797 -22.359 -2.727 1 93.44 285 ASP B CA 1
ATOM 6252 C C . ASP B 1 285 ? -11.648 -22.312 -4.246 1 93.44 285 ASP B C 1
ATOM 6254 O O . ASP B 1 285 ? -12.336 -23.047 -4.965 1 93.44 285 ASP B O 1
ATOM 6258 N N . LEU B 1 286 ? -10.672 -21.625 -4.793 1 92 286 LEU B N 1
ATOM 6259 C CA . LEU B 1 286 ? -10.547 -21.484 -6.238 1 92 286 LEU B CA 1
ATOM 6260 C C . LEU B 1 286 ? -9.93 -22.734 -6.855 1 92 286 LEU B C 1
ATOM 6262 O O . LEU B 1 286 ? -10.297 -23.141 -7.957 1 92 286 LEU B O 1
ATOM 6266 N N . ASN B 1 287 ? -9.047 -23.375 -6.137 1 92.88 287 ASN B N 1
ATOM 6267 C CA . ASN B 1 287 ? -8.477 -24.625 -6.633 1 92.88 287 ASN B CA 1
ATOM 6268 C C . ASN B 1 287 ? -9.523 -25.719 -6.707 1 92.88 287 ASN B C 1
ATOM 6270 O O . ASN B 1 287 ? -9.477 -26.578 -7.598 1 92.88 287 ASN B O 1
ATOM 6274 N N . THR B 1 288 ? -10.453 -25.672 -5.797 1 92.88 288 THR B N 1
ATOM 6275 C CA . THR B 1 288 ? -11.398 -26.766 -5.715 1 92.88 288 THR B CA 1
ATOM 6276 C C . THR B 1 288 ? -12.719 -26.406 -6.395 1 92.88 288 THR B C 1
ATOM 6278 O O . THR B 1 288 ? -13.734 -27.062 -6.176 1 92.88 288 THR B O 1
ATOM 6281 N N . GLY B 1 289 ? -12.68 -25.281 -7.152 1 91.69 289 GLY B N 1
ATOM 6282 C CA . GLY B 1 289 ? -13.906 -24.875 -7.816 1 91.69 289 GLY B CA 1
ATOM 6283 C C . GLY B 1 289 ? -15.008 -24.484 -6.848 1 91.69 289 GLY B C 1
ATOM 6284 O O . GLY B 1 289 ? -16.109 -25.031 -6.898 1 91.69 289 GLY B O 1
ATOM 6285 N N . ALA B 1 290 ? -14.711 -23.531 -6.043 1 90.88 290 ALA B N 1
ATOM 6286 C CA . ALA B 1 290 ? -15.648 -23.047 -5.043 1 90.88 290 ALA B CA 1
ATOM 6287 C C . ALA B 1 290 ? -16.109 -24.156 -4.121 1 90.88 290 ALA B C 1
ATOM 6289 O O . ALA B 1 290 ? -17.312 -24.297 -3.844 1 90.88 290 ALA B O 1
ATOM 6290 N N . PHE B 1 291 ? -15.234 -25.062 -3.766 1 91.12 291 PHE B N 1
ATOM 6291 C CA . PHE B 1 291 ? -15.445 -26.141 -2.816 1 91.12 291 PHE B CA 1
ATOM 6292 C C . PHE B 1 291 ? -16.422 -27.172 -3.379 1 91.12 291 PHE B C 1
ATOM 6294 O O . PHE B 1 291 ? -17.094 -27.875 -2.623 1 91.12 291 PHE B O 1
ATOM 6301 N N . THR B 1 292 ? -16.422 -27.312 -4.676 1 92.38 292 THR B N 1
ATOM 6302 C CA . THR B 1 292 ? -17.281 -28.328 -5.293 1 92.38 292 THR B CA 1
ATOM 6303 C C . THR B 1 292 ? -16.516 -29.641 -5.477 1 92.38 292 THR B C 1
ATOM 6305 O O . THR B 1 292 ? -17.109 -30.672 -5.809 1 92.38 292 THR B O 1
ATOM 6308 N N . ALA B 1 293 ? -15.203 -29.562 -5.242 1 92.81 293 ALA B N 1
ATOM 6309 C CA . ALA B 1 293 ? -14.406 -30.781 -5.328 1 92.81 293 ALA B CA 1
ATOM 6310 C C . ALA B 1 293 ? -14.836 -31.797 -4.273 1 92.81 293 ALA B C 1
ATOM 6312 O O . ALA B 1 293 ? -15.125 -31.438 -3.133 1 92.81 293 ALA B O 1
ATOM 6313 N N . HIS B 1 294 ? -14.922 -33 -4.668 1 94.12 294 HIS B N 1
ATOM 6314 C CA . HIS B 1 294 ? -15.227 -34.125 -3.764 1 94.12 294 HIS B CA 1
ATOM 6315 C C . HIS B 1 294 ? -14.148 -35.188 -3.824 1 94.12 294 HIS B C 1
ATOM 6317 O O . HIS B 1 294 ? -14.289 -36.156 -4.562 1 94.12 294 HIS B O 1
ATOM 6323 N N . LEU B 1 295 ? -13.203 -35.094 -3.031 1 93 295 LEU B N 1
ATOM 6324 C CA . LEU B 1 295 ? -12.125 -36.062 -2.904 1 93 295 LEU B CA 1
ATOM 6325 C C . LEU B 1 295 ? -12.273 -36.875 -1.618 1 93 295 LEU B C 1
ATOM 6327 O O . LEU B 1 295 ? -12.172 -36.312 -0.521 1 93 295 LEU B O 1
ATOM 6331 N N . ASP B 1 296 ? -12.516 -38.125 -1.73 1 92.19 296 ASP B N 1
ATOM 6332 C CA . ASP B 1 296 ? -12.633 -39.031 -0.579 1 92.19 296 ASP B CA 1
ATOM 6333 C C . ASP B 1 296 ? -11.32 -39.094 0.195 1 92.19 296 ASP B C 1
ATOM 6335 O O . ASP B 1 296 ? -10.305 -39.562 -0.336 1 92.19 296 ASP B O 1
ATOM 6339 N N . PRO B 1 297 ? -11.359 -38.688 1.435 1 91.62 297 PRO B N 1
ATOM 6340 C CA . PRO B 1 297 ? -10.133 -38.719 2.229 1 91.62 297 PRO B CA 1
ATOM 6341 C C . PRO B 1 297 ? -9.516 -40.125 2.309 1 91.62 297 PRO B C 1
ATOM 6343 O O . PRO B 1 297 ? -8.297 -40.25 2.434 1 91.62 297 PRO B O 1
ATOM 6346 N N . ALA B 1 298 ? -10.32 -41.156 2.16 1 92.19 298 ALA B N 1
ATOM 6347 C CA . ALA B 1 298 ? -9.836 -42.531 2.258 1 92.19 298 ALA B CA 1
ATOM 6348 C C . ALA B 1 298 ? -9.039 -42.906 1.016 1 92.19 298 ALA B C 1
ATOM 6350 O O . ALA B 1 298 ? -8.266 -43.875 1.044 1 92.19 298 ALA B O 1
ATOM 6351 N N . ARG B 1 299 ? -9.242 -42.156 -0.042 1 94.12 299 ARG B N 1
ATOM 6352 C CA . ARG B 1 299 ? -8.586 -42.469 -1.31 1 94.12 299 ARG B CA 1
ATOM 6353 C C . ARG B 1 299 ? -7.531 -41.438 -1.652 1 94.12 299 ARG B C 1
ATOM 6355 O O . ARG B 1 299 ? -6.871 -41.531 -2.689 1 94.12 299 ARG B O 1
ATOM 6362 N N . LEU B 1 300 ? -7.387 -40.438 -0.76 1 96 300 LEU B N 1
ATOM 6363 C CA . LEU B 1 300 ? -6.477 -39.312 -1.02 1 96 300 LEU B CA 1
ATOM 6364 C C . LEU B 1 300 ? -5.176 -39.5 -0.242 1 96 300 LEU B C 1
ATOM 6366 O O . LEU B 1 300 ? -5.199 -39.719 0.968 1 96 300 LEU B O 1
ATOM 6370 N N . ILE B 1 301 ? -4.074 -39.469 -0.908 1 97.5 301 ILE B N 1
ATOM 6371 C CA . ILE B 1 301 ? -2.744 -39.375 -0.315 1 97.5 301 ILE B CA 1
ATOM 6372 C C . ILE B 1 301 ? -2.146 -38 -0.583 1 97.5 301 ILE B C 1
ATOM 6374 O O . ILE B 1 301 ? -2.018 -37.594 -1.737 1 97.5 301 ILE B O 1
ATOM 6378 N N . SER B 1 302 ? -1.824 -37.281 0.464 1 97.75 302 SER B N 1
ATOM 6379 C CA . SER B 1 302 ? -1.303 -35.938 0.324 1 97.75 302 SER B CA 1
ATOM 6380 C C . SER B 1 302 ? 0.162 -35.875 0.741 1 97.75 302 SER B C 1
ATOM 6382 O O . SER B 1 302 ? 0.499 -36.125 1.896 1 97.75 302 SER B O 1
ATOM 6384 N N . ILE B 1 303 ? 1.004 -35.531 -0.205 1 98.19 303 ILE B N 1
ATOM 6385 C CA . ILE B 1 303 ? 2.422 -35.312 0.057 1 98.19 303 ILE B CA 1
ATOM 6386 C C . ILE B 1 303 ? 2.695 -33.812 0.151 1 98.19 303 ILE B C 1
ATOM 6388 O O . ILE B 1 303 ? 2.643 -33.094 -0.856 1 98.19 303 ILE B O 1
ATOM 6392 N N . GLY B 1 304 ? 2.992 -33.281 1.35 1 97.25 304 GLY B N 1
ATOM 6393 C CA . GLY B 1 304 ? 3.332 -31.891 1.566 1 97.25 304 GLY B CA 1
ATOM 6394 C C . GLY B 1 304 ? 4.828 -31.641 1.556 1 97.25 304 GLY B C 1
ATOM 6395 O O . GLY B 1 304 ? 5.613 -32.531 1.231 1 97.25 304 GLY B O 1
ATOM 6396 N N . LEU B 1 305 ? 5.184 -30.453 1.884 1 96.56 305 LEU B N 1
ATOM 6397 C CA . LEU B 1 305 ? 6.586 -30.047 1.846 1 96.56 305 LEU B CA 1
ATOM 6398 C C . LEU B 1 305 ? 7.41 -30.859 2.838 1 96.56 305 LEU B C 1
ATOM 6400 O O . LEU B 1 305 ? 8.5 -31.328 2.508 1 96.56 305 LEU B O 1
ATOM 6404 N N . HIS B 1 306 ? 6.812 -30.984 4.102 1 97.06 306 HIS B N 1
ATOM 6405 C CA . HIS B 1 306 ? 7.582 -31.625 5.164 1 97.06 306 HIS B CA 1
ATOM 6406 C C . HIS B 1 306 ? 6.766 -32.688 5.871 1 97.06 306 HIS B C 1
ATOM 6408 O O . HIS B 1 306 ? 7.059 -33.062 7.012 1 97.06 306 HIS B O 1
ATOM 6414 N N . GLN B 1 307 ? 5.754 -33.125 5.195 1 97.25 307 GLN B N 1
ATOM 6415 C CA . GLN B 1 307 ? 4.852 -34.094 5.801 1 97.25 307 GLN B CA 1
ATOM 6416 C C . GLN B 1 307 ? 4.07 -34.875 4.734 1 97.25 307 GLN B C 1
ATOM 6418 O O . GLN B 1 307 ? 3.971 -34.406 3.592 1 97.25 307 GLN B O 1
ATOM 6423 N N . VAL B 1 308 ? 3.49 -36 5.105 1 97.56 308 VAL B N 1
ATOM 6424 C CA . VAL B 1 308 ? 2.633 -36.812 4.242 1 97.56 308 VAL B CA 1
ATOM 6425 C C . VAL B 1 308 ? 1.403 -37.25 5.023 1 97.56 308 VAL B C 1
ATOM 6427 O O . VAL B 1 308 ? 1.507 -37.625 6.191 1 97.56 308 VAL B O 1
ATOM 6430 N N . THR B 1 309 ? 0.25 -37.094 4.469 1 96.19 309 THR B N 1
ATOM 6431 C CA . THR B 1 309 ? -0.989 -37.594 5.07 1 96.19 309 THR B CA 1
ATOM 6432 C C . THR B 1 309 ? -1.549 -38.781 4.281 1 96.19 309 THR B C 1
ATOM 6434 O O . THR B 1 309 ? -1.794 -38.656 3.076 1 96.19 309 THR B O 1
ATOM 6437 N N . LEU B 1 310 ? -1.728 -39.938 4.906 1 90.62 310 LEU B N 1
ATOM 6438 C CA . LEU B 1 310 ? -2.273 -41.156 4.352 1 90.62 310 LEU B CA 1
ATOM 6439 C C . LEU B 1 310 ? -3.484 -41.625 5.148 1 90.62 310 LEU B C 1
ATOM 6441 O O . LEU B 1 310 ? -3.369 -41.938 6.34 1 90.62 310 LEU B O 1
ATOM 6445 N N . ARG B 1 311 ? -4.66 -41.688 4.578 1 81.19 311 ARG B N 1
ATOM 6446 C CA . ARG B 1 311 ? -5.883 -42.156 5.203 1 81.19 311 ARG B CA 1
ATOM 6447 C C . ARG B 1 311 ? -6.137 -41.469 6.535 1 81.19 311 ARG B C 1
ATOM 6449 O O . ARG B 1 311 ? -6.395 -42.125 7.547 1 81.19 311 ARG B O 1
ATOM 6456 N N . GLY B 1 312 ? -5.848 -40.25 6.559 1 81.62 312 GLY B N 1
ATOM 6457 C CA . GLY B 1 312 ? -6.18 -39.438 7.719 1 81.62 312 GLY B CA 1
ATOM 6458 C C . GLY B 1 312 ? -5.027 -39.281 8.695 1 81.62 312 GLY B C 1
ATOM 6459 O O . GLY B 1 312 ? -5.094 -38.469 9.625 1 81.62 312 GLY B O 1
ATOM 6460 N N . ARG B 1 313 ? -3.963 -40.062 8.516 1 88.94 313 ARG B N 1
ATOM 6461 C CA . ARG B 1 313 ? -2.793 -39.969 9.375 1 88.94 313 ARG B CA 1
ATOM 6462 C C . ARG B 1 313 ? -1.698 -39.125 8.727 1 88.94 313 ARG B C 1
ATOM 6464 O O . ARG B 1 313 ? -1.343 -39.375 7.566 1 88.94 313 ARG B O 1
ATOM 6471 N N . THR B 1 314 ? -1.232 -38.188 9.547 1 94.56 314 THR B N 1
ATOM 6472 C CA . THR B 1 314 ? -0.185 -37.312 9.031 1 94.56 314 THR B CA 1
ATOM 6473 C C . THR B 1 314 ? 1.17 -37.688 9.625 1 94.56 314 THR B C 1
ATOM 6475 O O . THR B 1 314 ? 1.308 -37.812 10.844 1 94.56 314 THR B O 1
ATOM 6478 N N . TYR B 1 315 ? 2.156 -37.969 8.797 1 95.06 315 TYR B N 1
ATOM 6479 C CA . TYR B 1 315 ? 3.547 -38.188 9.164 1 95.06 315 TYR B CA 1
ATOM 6480 C C . TYR B 1 315 ? 4.383 -36.938 8.977 1 95.06 315 TYR B C 1
ATOM 6482 O O . TYR B 1 315 ? 4.402 -36.344 7.891 1 95.06 315 TYR B O 1
ATOM 6490 N N . HIS B 1 316 ? 5.059 -36.562 10.008 1 94.19 316 HIS B N 1
ATOM 6491 C CA . HIS B 1 316 ? 5.914 -35.375 9.961 1 94.19 316 HIS B CA 1
ATOM 6492 C C . HIS B 1 316 ? 7.379 -35.781 9.797 1 94.19 316 HIS B C 1
ATOM 6494 O O . HIS B 1 316 ? 7.734 -36.938 9.938 1 94.19 316 HIS B O 1
ATOM 6500 N N . GLY B 1 317 ? 8.203 -34.812 9.422 1 94.31 317 GLY B N 1
ATOM 6501 C CA . GLY B 1 317 ? 9.625 -35.062 9.258 1 94.31 317 GLY B CA 1
ATOM 6502 C C . GLY B 1 317 ? 9.961 -35.781 7.973 1 94.31 317 GLY B C 1
ATOM 6503 O O . GLY B 1 317 ? 10.945 -36.531 7.91 1 94.31 317 GLY B O 1
ATOM 6504 N N . ILE B 1 318 ? 9.109 -35.719 7.059 1 96.69 318 ILE B N 1
ATOM 6505 C CA . ILE B 1 318 ? 9.305 -36.344 5.746 1 96.69 318 ILE B CA 1
ATOM 6506 C C . ILE B 1 318 ? 9.352 -35.25 4.676 1 96.69 318 ILE B C 1
ATOM 6508 O O . ILE B 1 318 ? 8.414 -34.469 4.539 1 96.69 318 ILE B O 1
ATOM 6512 N N . GLU B 1 319 ? 10.461 -35.25 3.904 1 97.62 319 GLU B N 1
ATOM 6513 C CA . GLU B 1 319 ? 10.641 -34.219 2.883 1 97.62 319 GLU B CA 1
ATOM 6514 C C . GLU B 1 319 ? 10.078 -34.656 1.54 1 97.62 319 GLU B C 1
ATOM 6516 O O . GLU B 1 319 ? 10.312 -35.812 1.108 1 97.62 319 GLU B O 1
ATOM 6521 N N . MET B 1 320 ? 9.328 -33.812 0.89 1 98.06 320 MET B N 1
ATOM 6522 C CA . MET B 1 320 ? 8.727 -34.094 -0.414 1 98.06 320 MET B CA 1
ATOM 6523 C C . MET B 1 320 ? 9.773 -34.625 -1.395 1 98.06 320 MET B C 1
ATOM 6525 O O . MET B 1 320 ? 9.531 -35.562 -2.127 1 98.06 320 MET B O 1
ATOM 6529 N N . ALA B 1 321 ? 10.969 -34 -1.379 1 97.44 321 ALA B N 1
ATOM 6530 C CA . ALA B 1 321 ? 12.047 -34.344 -2.293 1 97.44 321 ALA B CA 1
ATOM 6531 C C . ALA B 1 321 ? 12.438 -35.812 -2.127 1 97.44 321 ALA B C 1
ATOM 6533 O O . ALA B 1 321 ? 12.656 -36.531 -3.113 1 97.44 321 ALA B O 1
ATOM 6534 N N . ASP B 1 322 ? 12.492 -36.281 -0.906 1 98.06 322 ASP B N 1
ATOM 6535 C CA . ASP B 1 322 ? 12.883 -37.656 -0.612 1 98.06 322 ASP B CA 1
ATOM 6536 C C . ASP B 1 322 ? 11.805 -38.625 -1.056 1 98.06 322 ASP B C 1
ATOM 6538 O O . ASP B 1 322 ? 12.117 -39.688 -1.596 1 98.06 322 ASP B O 1
ATOM 6542 N N . VAL B 1 323 ? 10.57 -38.281 -0.789 1 98.44 323 VAL B N 1
ATOM 6543 C CA . VAL B 1 323 ? 9.453 -39.156 -1.18 1 98.44 323 VAL B CA 1
ATOM 6544 C C . VAL B 1 323 ? 9.445 -39.312 -2.697 1 98.44 323 VAL B C 1
ATOM 6546 O O . VAL B 1 323 ? 9.336 -40.438 -3.201 1 98.44 323 VAL B O 1
ATOM 6549 N N . LEU B 1 324 ? 9.57 -38.188 -3.457 1 98.44 324 LEU B N 1
ATOM 6550 C CA . LEU B 1 324 ? 9.516 -38.25 -4.914 1 98.44 324 LEU B CA 1
ATOM 6551 C C . LEU B 1 324 ? 10.688 -39.031 -5.477 1 98.44 324 LEU B C 1
ATOM 6553 O O . LEU B 1 324 ? 10.531 -39.781 -6.441 1 98.44 324 LEU B O 1
ATOM 6557 N N . THR B 1 325 ? 11.844 -38.875 -4.867 1 97.62 325 THR B N 1
ATOM 6558 C CA . THR B 1 325 ? 13.031 -39.594 -5.316 1 97.62 325 THR B CA 1
ATOM 6559 C C . THR B 1 325 ? 12.828 -41.125 -5.172 1 97.62 325 THR B C 1
ATOM 6561 O O . THR B 1 325 ? 13.078 -41.875 -6.109 1 97.62 325 THR B O 1
ATOM 6564 N N . LEU B 1 326 ? 12.383 -41.531 -4.062 1 97.94 326 LEU B N 1
ATOM 6565 C CA . LEU B 1 326 ? 12.195 -42.969 -3.814 1 97.94 326 LEU B CA 1
ATOM 6566 C C . LEU B 1 326 ? 11.055 -43.531 -4.668 1 97.94 326 LEU B C 1
ATOM 6568 O O . LEU B 1 326 ? 11.148 -44.625 -5.176 1 97.94 326 LEU B O 1
ATOM 6572 N N . LEU B 1 327 ? 9.977 -42.781 -4.77 1 98.06 327 LEU B N 1
ATOM 6573 C CA . LEU B 1 327 ? 8.859 -43.219 -5.594 1 98.06 327 LEU B CA 1
ATOM 6574 C C . LEU B 1 327 ? 9.289 -43.406 -7.043 1 98.06 327 LEU B C 1
ATOM 6576 O O . LEU B 1 327 ? 8.906 -44.375 -7.691 1 98.06 327 LEU B O 1
ATOM 6580 N N . SER B 1 328 ? 10.07 -42.469 -7.578 1 97.5 328 SER B N 1
ATOM 6581 C CA . SER B 1 328 ? 10.492 -42.531 -8.969 1 97.5 328 SER B CA 1
ATOM 6582 C C . SER B 1 328 ? 11.328 -43.781 -9.234 1 97.5 328 SER B C 1
ATOM 6584 O O . SER B 1 328 ? 11.305 -44.312 -10.344 1 97.5 328 SER B O 1
ATOM 6586 N N . LYS B 1 329 ? 11.992 -44.281 -8.219 1 97.12 329 LYS B N 1
ATOM 6587 C CA . LYS B 1 329 ? 12.859 -45.438 -8.359 1 97.12 329 LYS B CA 1
ATOM 6588 C C . LYS B 1 329 ? 12.062 -46.75 -8.219 1 97.12 329 LYS B C 1
ATOM 6590 O O . LYS B 1 329 ? 12.422 -47.75 -8.805 1 97.12 329 LYS B O 1
ATOM 6595 N N . ARG B 1 330 ? 10.984 -46.625 -7.531 1 97.56 330 ARG B N 1
ATOM 6596 C CA . ARG B 1 330 ? 10.359 -47.875 -7.121 1 97.56 330 ARG B CA 1
ATOM 6597 C C . ARG B 1 330 ? 9.031 -48.094 -7.848 1 97.56 330 ARG B C 1
ATOM 6599 O O . ARG B 1 330 ? 8.516 -49.219 -7.887 1 97.56 330 ARG B O 1
ATOM 6606 N N . LEU B 1 331 ? 8.547 -47.062 -8.328 1 96 331 LEU B N 1
ATOM 6607 C CA . LEU B 1 331 ? 7.289 -47.188 -9.055 1 96 331 LEU B CA 1
ATOM 6608 C C . LEU B 1 331 ? 7.496 -47.938 -10.359 1 96 331 LEU B C 1
ATOM 6610 O O . LEU B 1 331 ? 8.539 -47.812 -11.008 1 96 331 LEU B O 1
ATOM 6614 N N . THR B 1 332 ? 6.531 -48.812 -10.656 1 91.75 332 THR B N 1
ATOM 6615 C CA . THR B 1 332 ? 6.516 -49.531 -11.938 1 91.75 332 THR B CA 1
ATOM 6616 C C . THR B 1 332 ? 5.363 -49.031 -12.805 1 91.75 332 THR B C 1
ATOM 6618 O O . THR B 1 332 ? 4.273 -48.75 -12.305 1 91.75 332 THR B O 1
ATOM 6621 N N . ARG B 1 333 ? 5.715 -49.031 -14.078 1 91.75 333 ARG B N 1
ATOM 6622 C CA . ARG B 1 333 ? 4.727 -48.5 -15.023 1 91.75 333 ARG B CA 1
ATOM 6623 C C . ARG B 1 333 ? 3.449 -49.344 -14.984 1 91.75 333 ARG B C 1
ATOM 6625 O O . ARG B 1 333 ? 3.504 -50.562 -15.039 1 91.75 333 ARG B O 1
ATOM 6632 N N . ARG B 1 334 ? 2.473 -48.688 -14.852 1 84.69 334 ARG B N 1
ATOM 6633 C CA . ARG B 1 334 ? 1.171 -49.344 -14.781 1 84.69 334 ARG B CA 1
ATOM 6634 C C . ARG B 1 334 ? 0.467 -49.312 -16.141 1 84.69 334 ARG B C 1
ATOM 6636 O O . ARG B 1 334 ? 0.688 -48.406 -16.938 1 84.69 334 ARG B O 1
ATOM 6643 N N . ARG B 1 335 ? -0.288 -50.438 -16.422 1 73.25 335 ARG B N 1
ATOM 6644 C CA . ARG B 1 335 ? -1.189 -50.406 -17.578 1 73.25 335 ARG B CA 1
ATOM 6645 C C . ARG B 1 335 ? -2.389 -49.5 -17.297 1 73.25 335 ARG B C 1
ATOM 6647 O O . ARG B 1 335 ? -3.094 -49.688 -16.312 1 73.25 335 ARG B O 1
ATOM 6654 N N . GLN B 1 336 ? -2.363 -48.344 -17.969 1 67.44 336 GLN B N 1
ATOM 6655 C CA . GLN B 1 336 ? -3.416 -47.375 -17.672 1 67.44 336 GLN B CA 1
ATOM 6656 C C . GLN B 1 336 ? -4.676 -47.656 -18.484 1 67.44 336 GLN B C 1
ATOM 6658 O O . GLN B 1 336 ? -4.609 -47.875 -19.703 1 67.44 336 GLN B O 1
ATOM 6663 N N . PRO B 1 337 ? -5.809 -47.906 -17.672 1 68 337 PRO B N 1
ATOM 6664 C CA . PRO B 1 337 ? -7.055 -47.969 -18.438 1 68 337 PRO B CA 1
ATOM 6665 C C . PRO B 1 337 ? -7.27 -46.719 -19.281 1 68 337 PRO B C 1
ATOM 6667 O O . PRO B 1 337 ? -6.555 -45.719 -19.125 1 68 337 PRO B O 1
ATOM 6670 N N . ALA B 1 338 ? -8.234 -46.781 -20.188 1 65.12 338 ALA B N 1
ATOM 6671 C CA . ALA B 1 338 ? -8.617 -45.625 -20.969 1 65.12 338 ALA B CA 1
ATOM 6672 C C . ALA B 1 338 ? -8.891 -44.406 -20.078 1 65.12 338 ALA B C 1
ATOM 6674 O O . ALA B 1 338 ? -9.586 -44.531 -19.062 1 65.12 338 ALA B O 1
ATOM 6675 N N . CYS B 1 339 ? -8.07 -43.344 -20.297 1 76.75 339 CYS B N 1
ATOM 6676 C CA . CYS B 1 339 ? -8.164 -42.125 -19.469 1 76.75 339 CYS B CA 1
ATOM 6677 C C . CYS B 1 339 ? -8.617 -40.938 -20.281 1 76.75 339 CYS B C 1
ATOM 6679 O O . CYS B 1 339 ? -8.617 -41 -21.516 1 76.75 339 CYS B O 1
ATOM 6681 N N . VAL B 1 340 ? -9.18 -39.938 -19.656 1 83.5 340 VAL B N 1
ATOM 6682 C CA . VAL B 1 340 ? -9.594 -38.688 -20.266 1 83.5 340 VAL B CA 1
ATOM 6683 C C . VAL B 1 340 ? -8.406 -38.031 -20.969 1 83.5 340 VAL B C 1
ATOM 6685 O O . VAL B 1 340 ? -7.258 -38.219 -20.562 1 83.5 340 VAL B O 1
ATOM 6688 N N . ARG B 1 341 ? -8.734 -37.469 -22.062 1 84.31 341 ARG B N 1
ATOM 6689 C CA . ARG B 1 341 ? -7.707 -36.719 -22.781 1 84.31 341 ARG B CA 1
ATOM 6690 C C . ARG B 1 341 ? -7.93 -35.219 -22.625 1 84.31 341 ARG B C 1
ATOM 6692 O O . ARG B 1 341 ? -9.07 -34.75 -22.625 1 84.31 341 ARG B O 1
ATOM 6699 N N . ALA B 1 342 ? -6.82 -34.594 -22.469 1 85.25 342 ALA B N 1
ATOM 6700 C CA . ALA B 1 342 ? -6.91 -33.125 -22.359 1 85.25 342 ALA B CA 1
ATOM 6701 C C . ALA B 1 342 ? -7.473 -32.531 -23.641 1 85.25 342 ALA B C 1
ATOM 6703 O O . ALA B 1 342 ? -7.133 -32.969 -24.734 1 85.25 342 ALA B O 1
ATOM 6704 N N . THR B 1 343 ? -8.336 -31.516 -23.375 1 77.19 343 THR B N 1
ATOM 6705 C CA . THR B 1 343 ? -8.945 -30.859 -24.531 1 77.19 343 THR B CA 1
ATOM 6706 C C . THR B 1 343 ? -7.898 -30.094 -25.328 1 77.19 343 THR B C 1
ATOM 6708 O O . THR B 1 343 ? -6.984 -29.5 -24.75 1 77.19 343 THR B O 1
ATOM 6711 N N . SER B 1 344 ? -8.062 -30.141 -26.594 1 73.56 344 SER B N 1
ATOM 6712 C CA . SER B 1 344 ? -7.16 -29.422 -27.484 1 73.56 344 SER B CA 1
ATOM 6713 C C . SER B 1 344 ? -7.5 -27.938 -27.531 1 73.56 344 SER B C 1
ATOM 6715 O O . SER B 1 344 ? -8.578 -27.531 -27.094 1 73.56 344 SER B O 1
ATOM 6717 N N . VAL B 1 345 ? -6.523 -27.234 -28.047 1 71.75 345 VAL B N 1
ATOM 6718 C CA . VAL B 1 345 ? -6.727 -25.812 -28.266 1 71.75 345 VAL B CA 1
ATOM 6719 C C . VAL B 1 345 ? -7.836 -25.594 -29.281 1 71.75 345 VAL B C 1
ATOM 6721 O O . VAL B 1 345 ? -7.805 -26.172 -30.375 1 71.75 345 VAL B O 1
ATOM 6724 N N . ARG B 1 346 ? -8.828 -24.828 -28.891 1 77.25 346 ARG B N 1
ATOM 6725 C CA . ARG B 1 346 ? -9.961 -24.562 -29.766 1 77.25 346 ARG B CA 1
ATOM 6726 C C . ARG B 1 346 ? -9.609 -23.5 -30.797 1 77.25 346 ARG B C 1
ATOM 6728 O O . ARG B 1 346 ? -8.844 -22.578 -30.516 1 77.25 346 ARG B O 1
ATOM 6735 N N . ALA B 1 347 ? -10.195 -23.641 -31.984 1 80.25 347 ALA B N 1
ATOM 6736 C CA . ALA B 1 347 ? -10.016 -22.641 -33.031 1 80.25 347 ALA B CA 1
ATOM 6737 C C . ALA B 1 347 ? -10.742 -21.344 -32.656 1 80.25 347 ALA B C 1
ATOM 6739 O O . ALA B 1 347 ? -11.797 -21.375 -32 1 80.25 347 ALA B O 1
ATOM 6740 N N . ALA B 1 348 ? -10.062 -20.281 -33.031 1 83.38 348 ALA B N 1
ATOM 6741 C CA . ALA B 1 348 ? -10.664 -18.984 -32.781 1 83.38 348 ALA B CA 1
ATOM 6742 C C . ALA B 1 348 ? -11.906 -18.766 -33.625 1 83.38 348 ALA B C 1
ATOM 6744 O O . ALA B 1 348 ? -11.953 -19.172 -34.781 1 83.38 348 ALA B O 1
ATOM 6745 N N . SER B 1 349 ? -12.906 -18.203 -33.062 1 87.31 349 SER B N 1
ATOM 6746 C CA . SER B 1 349 ? -14.133 -17.891 -33.781 1 87.31 349 SER B CA 1
ATOM 6747 C C . SER B 1 349 ? -14.273 -16.391 -34 1 87.31 349 SER B C 1
ATOM 6749 O O . SER B 1 349 ? -13.461 -15.602 -33.5 1 87.31 349 SER B O 1
ATOM 6751 N N . GLY B 1 350 ? -15.211 -15.961 -34.812 1 88.88 350 GLY B N 1
ATOM 6752 C CA . GLY B 1 350 ? -15.539 -14.57 -35.062 1 88.88 350 GLY B CA 1
ATOM 6753 C C . GLY B 1 350 ? -14.977 -14.039 -36.375 1 88.88 350 GLY B C 1
ATOM 6754 O O . GLY B 1 350 ? -13.766 -14.133 -36.594 1 88.88 350 GLY B O 1
ATOM 6755 N N . ASP B 1 351 ? -15.875 -13.453 -37.125 1 92 351 ASP B N 1
ATOM 6756 C CA . ASP B 1 351 ? -15.445 -12.82 -38.375 1 92 351 ASP B CA 1
ATOM 6757 C C . ASP B 1 351 ? -14.75 -11.484 -38.125 1 92 351 ASP B C 1
ATOM 6759 O O . ASP B 1 351 ? -14.742 -11.008 -36.969 1 92 351 ASP B O 1
ATOM 6763 N N . ASP B 1 352 ? -14.211 -10.914 -39.094 1 94.31 352 ASP B N 1
ATOM 6764 C CA . ASP B 1 352 ? -13.375 -9.727 -38.969 1 94.31 352 ASP B CA 1
ATOM 6765 C C . ASP B 1 352 ? -14.141 -8.586 -38.281 1 94.31 352 ASP B C 1
ATOM 6767 O O . ASP B 1 352 ? -13.578 -7.871 -37.469 1 94.31 352 ASP B O 1
ATOM 6771 N N . SER B 1 353 ? -15.391 -8.438 -38.562 1 95.94 353 SER B N 1
ATOM 6772 C CA . SER B 1 353 ? -16.156 -7.305 -38.062 1 95.94 353 SER B CA 1
ATOM 6773 C C . SER B 1 353 ? -16.859 -7.648 -36.75 1 95.94 353 SER B C 1
ATOM 6775 O O . SER B 1 353 ? -17.422 -6.773 -36.094 1 95.94 353 SER B O 1
ATOM 6777 N N . ALA B 1 354 ? -16.781 -8.93 -36.344 1 96.81 354 ALA B N 1
ATOM 6778 C CA . ALA B 1 354 ? -17.469 -9.375 -35.125 1 96.81 354 ALA B CA 1
ATOM 6779 C C . ALA B 1 354 ? -16.844 -8.758 -33.875 1 96.81 354 ALA B C 1
ATOM 6781 O O . ALA B 1 354 ? -15.641 -8.531 -33.844 1 96.81 354 ALA B O 1
ATOM 6782 N N . PRO B 1 355 ? -17.766 -8.422 -32.875 1 97.31 355 PRO B N 1
ATOM 6783 C CA . PRO B 1 355 ? -17.219 -8.023 -31.578 1 97.31 355 PRO B CA 1
ATOM 6784 C C . PRO B 1 355 ? -16.359 -9.125 -30.938 1 97.31 355 PRO B C 1
ATOM 6786 O O . PRO B 1 355 ? -16.5 -10.297 -31.297 1 97.31 355 PRO B O 1
ATOM 6789 N N . ILE B 1 356 ? -15.477 -8.742 -30.094 1 98.12 356 ILE B N 1
ATOM 6790 C CA . ILE B 1 356 ? -14.617 -9.695 -29.406 1 98.12 356 ILE B CA 1
ATOM 6791 C C . ILE B 1 356 ? -15.367 -10.297 -28.219 1 98.12 356 ILE B C 1
ATOM 6793 O O . ILE B 1 356 ? -15.523 -9.648 -27.188 1 98.12 356 ILE B O 1
ATOM 6797 N N . THR B 1 357 ? -15.805 -11.516 -28.328 1 96.69 357 THR B N 1
ATOM 6798 C CA . THR B 1 357 ? -16.422 -12.273 -27.234 1 96.69 357 THR B CA 1
ATOM 6799 C C . THR B 1 357 ? -15.367 -13.102 -26.516 1 96.69 357 THR B C 1
ATOM 6801 O O . THR B 1 357 ? -14.219 -13.203 -26.953 1 96.69 357 THR B O 1
ATOM 6804 N N . ALA B 1 358 ? -15.75 -13.648 -25.391 1 94.94 358 ALA B N 1
ATOM 6805 C CA . ALA B 1 358 ? -14.844 -14.539 -24.672 1 94.94 358 ALA B CA 1
ATOM 6806 C C . ALA B 1 358 ? -14.469 -15.742 -25.531 1 94.94 358 ALA B C 1
ATOM 6808 O O . ALA B 1 358 ? -13.305 -16.156 -25.547 1 94.94 358 ALA B O 1
ATOM 6809 N N . ALA B 1 359 ? -15.43 -16.297 -26.219 1 94.12 359 ALA B N 1
ATOM 6810 C CA . ALA B 1 359 ? -15.219 -17.469 -27.062 1 94.12 359 ALA B CA 1
ATOM 6811 C C . ALA B 1 359 ? -14.242 -17.156 -28.188 1 94.12 359 ALA B C 1
ATOM 6813 O O . ALA B 1 359 ? -13.508 -18.047 -28.656 1 94.12 359 ALA B O 1
ATOM 6814 N N . ALA B 1 360 ? -14.18 -15.891 -28.578 1 96 360 ALA B N 1
ATOM 6815 C CA . ALA B 1 360 ? -13.281 -15.469 -29.641 1 96 360 ALA B CA 1
ATOM 6816 C C . ALA B 1 360 ? -11.898 -15.125 -29.094 1 96 360 ALA B C 1
ATOM 6818 O O . ALA B 1 360 ? -10.883 -15.336 -29.781 1 96 360 ALA B O 1
ATOM 6819 N N . LEU B 1 361 ? -11.844 -14.531 -27.969 1 97.19 361 LEU B N 1
ATOM 6820 C CA . LEU B 1 361 ? -10.641 -13.914 -27.422 1 97.19 361 LEU B CA 1
ATOM 6821 C C . LEU B 1 361 ? -9.688 -14.977 -26.859 1 97.19 361 LEU B C 1
ATOM 6823 O O . LEU B 1 361 ? -8.508 -14.992 -27.203 1 97.19 361 LEU B O 1
ATOM 6827 N N . TYR B 1 362 ? -10.078 -15.883 -26.016 1 96.31 362 TYR B N 1
ATOM 6828 C CA . TYR B 1 362 ? -9.219 -16.75 -25.219 1 96.31 362 TYR B CA 1
ATOM 6829 C C . TYR B 1 362 ? -8.508 -17.766 -26.094 1 96.31 362 TYR B C 1
ATOM 6831 O O . TYR B 1 362 ? -7.32 -18.047 -25.906 1 96.31 362 TYR B O 1
ATOM 6839 N N . PRO B 1 363 ? -9.242 -18.359 -27.125 1 95.75 363 PRO B N 1
ATOM 6840 C CA . PRO B 1 363 ? -8.492 -19.219 -28.031 1 95.75 363 PRO B CA 1
ATOM 6841 C C . PRO B 1 363 ? -7.387 -18.469 -28.781 1 95.75 363 PRO B C 1
ATOM 6843 O O . PRO B 1 363 ? -6.32 -19.031 -29.031 1 95.75 363 PRO B O 1
ATOM 6846 N N . ARG B 1 364 ? -7.629 -17.203 -29.172 1 96.94 364 ARG B N 1
ATOM 6847 C CA . ARG B 1 364 ? -6.609 -16.391 -29.828 1 96.94 364 ARG B CA 1
ATOM 6848 C C . ARG B 1 364 ? -5.41 -16.188 -28.906 1 96.94 364 ARG B C 1
ATOM 6850 O O . ARG B 1 364 ? -4.262 -16.312 -29.344 1 96.94 364 ARG B O 1
ATOM 6857 N N . TRP B 1 365 ? -5.648 -15.828 -27.609 1 97.56 365 TRP B N 1
ATOM 6858 C CA . TRP B 1 365 ? -4.566 -15.68 -26.656 1 97.56 365 TRP B CA 1
ATOM 6859 C C . TRP B 1 365 ? -3.811 -17 -26.469 1 97.56 365 TRP B C 1
ATOM 6861 O O . TRP B 1 365 ? -2.58 -17 -26.391 1 97.56 365 TRP B O 1
ATOM 6871 N N . ASN B 1 366 ? -4.566 -18.109 -26.359 1 96.38 366 ASN B N 1
ATOM 6872 C CA . ASN B 1 366 ? -3.945 -19.422 -26.219 1 96.38 366 ASN B CA 1
ATOM 6873 C C . ASN B 1 366 ? -2.988 -19.719 -27.375 1 96.38 366 ASN B C 1
ATOM 6875 O O . ASN B 1 366 ? -1.856 -20.141 -27.156 1 96.38 366 ASN B O 1
ATOM 6879 N N . MET B 1 367 ? -3.418 -19.453 -28.594 1 95.75 367 MET B N 1
ATOM 6880 C CA . MET B 1 367 ? -2.623 -19.719 -29.781 1 95.75 367 MET B CA 1
ATOM 6881 C C . MET B 1 367 ? -1.44 -18.75 -29.875 1 95.75 367 MET B C 1
ATOM 6883 O O . MET B 1 367 ? -0.425 -19.078 -30.5 1 95.75 367 MET B O 1
ATOM 6887 N N . PHE B 1 368 ? -1.576 -17.609 -29.266 1 97.44 368 PHE B N 1
ATOM 6888 C CA . PHE B 1 368 ? -0.536 -16.594 -29.297 1 97.44 368 PHE B CA 1
ATOM 6889 C C . PHE B 1 368 ? 0.628 -16.969 -28.391 1 97.44 368 PHE B C 1
ATOM 6891 O O . PHE B 1 368 ? 1.768 -16.562 -28.641 1 97.44 368 PHE B O 1
ATOM 6898 N N . ILE B 1 369 ? 0.374 -17.719 -27.312 1 97.25 369 ILE B N 1
ATOM 6899 C CA . ILE B 1 369 ? 1.414 -18.156 -26.375 1 97.25 369 ILE B CA 1
ATOM 6900 C C . ILE B 1 369 ? 2.363 -19.125 -27.094 1 97.25 369 ILE B C 1
ATOM 6902 O O . ILE B 1 369 ? 1.922 -20.031 -27.797 1 97.25 369 ILE B O 1
ATOM 6906 N N . ARG B 1 370 ? 3.674 -18.938 -26.906 1 97.44 370 ARG B N 1
ATOM 6907 C CA . ARG B 1 370 ? 4.715 -19.734 -27.531 1 97.44 370 ARG B CA 1
ATOM 6908 C C . ARG B 1 370 ? 5.41 -20.625 -26.516 1 97.44 370 ARG B C 1
ATOM 6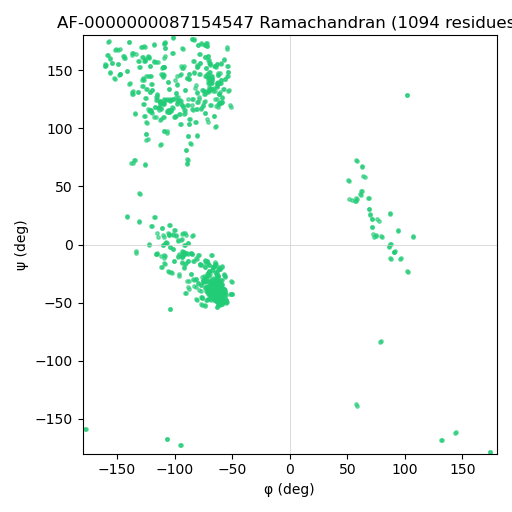910 O O . ARG B 1 370 ? 5.266 -20.422 -25.312 1 97.44 370 ARG B O 1
ATOM 6917 N N . PRO B 1 371 ? 6.082 -21.656 -27.047 1 97.56 371 PRO B N 1
ATOM 6918 C CA . PRO B 1 371 ? 6.914 -22.422 -26.125 1 97.56 371 PRO B CA 1
ATOM 6919 C C . PRO B 1 371 ? 7.883 -21.547 -25.328 1 97.56 371 PRO B C 1
ATOM 6921 O O . PRO B 1 371 ? 8.461 -20.609 -25.875 1 97.56 371 PRO B O 1
ATOM 6924 N N . ASN B 1 372 ? 7.969 -21.719 -24.062 1 97.5 372 ASN B N 1
ATOM 6925 C CA . ASN B 1 372 ? 8.914 -21.109 -23.125 1 97.5 372 ASN B CA 1
ATOM 6926 C C . ASN B 1 372 ? 8.5 -19.688 -22.766 1 97.5 372 ASN B C 1
ATOM 6928 O O . ASN B 1 372 ? 9.25 -18.984 -22.094 1 97.5 372 ASN B O 1
ATOM 6932 N N . ASP B 1 373 ? 7.293 -19.281 -23.219 1 98.25 373 ASP B N 1
ATOM 6933 C CA . ASP B 1 373 ? 6.781 -18 -22.75 1 98.25 373 ASP B CA 1
ATOM 6934 C C . ASP B 1 373 ? 6.562 -18 -21.25 1 98.25 373 ASP B C 1
ATOM 6936 O O . ASP B 1 373 ? 6.27 -19.047 -20.656 1 98.25 373 ASP B O 1
ATOM 6940 N N . ILE B 1 374 ? 6.785 -16.875 -20.625 1 98.69 374 ILE B N 1
ATOM 6941 C CA . ILE B 1 374 ? 6.34 -16.625 -19.25 1 98.69 374 ILE B CA 1
ATOM 6942 C C . ILE B 1 374 ? 5.047 -15.82 -19.266 1 98.69 374 ILE B C 1
ATOM 6944 O O . ILE B 1 374 ? 5.039 -14.656 -19.672 1 98.69 374 ILE B O 1
ATOM 6948 N N . VAL B 1 375 ? 3.955 -16.422 -18.875 1 98.75 375 VAL B N 1
ATOM 6949 C CA . VAL B 1 375 ? 2.654 -15.758 -18.859 1 98.75 375 VAL B CA 1
ATOM 6950 C C . VAL B 1 375 ? 2.307 -15.344 -17.438 1 98.75 375 VAL B C 1
ATOM 6952 O O . VAL B 1 375 ? 2.27 -16.172 -16.531 1 98.75 375 VAL B O 1
ATOM 6955 N N . VAL B 1 376 ? 2.162 -14.086 -17.219 1 98.75 376 VAL B N 1
ATOM 6956 C CA . VAL B 1 376 ? 1.664 -13.539 -15.961 1 98.75 376 VAL B CA 1
ATOM 6957 C C . VAL B 1 376 ? 0.223 -13.062 -16.141 1 98.75 376 VAL B C 1
ATOM 6959 O O . VAL B 1 376 ? -0.038 -12.109 -16.875 1 98.75 376 VAL B O 1
ATOM 6962 N N . ALA B 1 377 ? -0.698 -13.703 -15.477 1 98.56 377 ALA B N 1
ATOM 6963 C CA . ALA B 1 377 ? -2.119 -13.422 -15.656 1 98.56 377 ALA B CA 1
ATOM 6964 C C . ALA B 1 377 ? -2.742 -12.875 -14.375 1 98.56 377 ALA B C 1
ATOM 6966 O O . ALA B 1 377 ? -2.615 -13.484 -13.312 1 98.56 377 ALA B O 1
ATOM 6967 N N . GLU B 1 378 ? -3.393 -11.766 -14.477 1 98.19 378 GLU B N 1
ATOM 6968 C CA . GLU B 1 378 ? -4.027 -11.086 -13.352 1 98.19 378 GLU B CA 1
ATOM 6969 C C . GLU B 1 378 ? -5.223 -11.883 -12.828 1 98.19 378 GLU B C 1
ATOM 6971 O O . GLU B 1 378 ? -5.918 -12.547 -13.602 1 98.19 378 GLU B O 1
ATOM 6976 N N . THR B 1 379 ? -5.387 -11.789 -11.484 1 92.69 379 THR B N 1
ATOM 6977 C CA . THR B 1 379 ? -6.574 -12.367 -10.859 1 92.69 379 THR B CA 1
ATOM 6978 C C . THR B 1 379 ? -7.836 -11.656 -11.344 1 92.69 379 THR B C 1
ATOM 6980 O O . THR B 1 379 ? -8.094 -10.516 -10.969 1 92.69 379 THR B O 1
ATOM 6983 N N . SER B 1 380 ? -8.555 -12.188 -12.203 1 92.56 380 SER B N 1
ATOM 6984 C CA . SER B 1 380 ? -9.773 -11.68 -12.828 1 92.56 380 SER B CA 1
ATOM 6985 C C . SER B 1 380 ? -10.359 -12.703 -13.797 1 92.56 380 SER B C 1
ATOM 6987 O O . SER B 1 380 ? -10.016 -13.891 -13.742 1 92.56 380 SER B O 1
ATOM 6989 N N . THR B 1 381 ? -11.18 -12.203 -14.734 1 95 381 THR B N 1
ATOM 6990 C CA . THR B 1 381 ? -11.719 -13.078 -15.766 1 95 381 THR B CA 1
ATOM 6991 C C . THR B 1 381 ? -10.602 -13.602 -16.672 1 95 381 THR B C 1
ATOM 6993 O O . THR B 1 381 ? -10.703 -14.703 -17.219 1 95 381 THR B O 1
ATOM 6996 N N . VAL B 1 382 ? -9.484 -12.93 -16.625 1 96.06 382 VAL B N 1
ATOM 6997 C CA . VAL B 1 382 ? -8.375 -13.258 -17.531 1 96.06 382 VAL B CA 1
ATOM 6998 C C . VAL B 1 382 ? -7.719 -14.562 -17.078 1 96.06 382 VAL B C 1
ATOM 7000 O O . VAL B 1 382 ? -7.594 -15.508 -17.859 1 96.06 382 VAL B O 1
ATOM 7003 N N . SER B 1 383 ? -7.332 -14.609 -15.789 1 96.12 383 SER B N 1
ATOM 7004 C CA . SER B 1 383 ? -6.672 -15.82 -15.305 1 96.12 383 SER B CA 1
ATOM 7005 C C . SER B 1 383 ? -7.641 -17 -15.258 1 96.12 383 SER B C 1
ATOM 7007 O O . SER B 1 383 ? -7.254 -18.141 -15.523 1 96.12 383 SER B O 1
ATOM 7009 N N . MET B 1 384 ? -8.891 -16.734 -15.039 1 93.88 384 MET B N 1
ATOM 7010 C CA . MET B 1 384 ? -9.906 -17.766 -14.961 1 93.88 384 MET B CA 1
ATOM 7011 C C . MET B 1 384 ? -10.227 -18.328 -16.344 1 93.88 384 MET B C 1
ATOM 7013 O O . MET B 1 384 ? -10.617 -19.484 -16.484 1 93.88 384 MET B O 1
ATOM 7017 N N . GLY B 1 385 ? -10.039 -17.5 -17.328 1 94 385 GLY B N 1
ATOM 7018 C CA . GLY B 1 385 ? -10.203 -17.969 -18.703 1 94 385 GLY B CA 1
ATOM 7019 C C . GLY B 1 385 ? -8.992 -18.719 -19.234 1 94 385 GLY B C 1
ATOM 7020 O O . GLY B 1 385 ? -9.117 -19.844 -19.719 1 94 385 GLY B O 1
ATOM 7021 N N . LEU B 1 386 ? -7.848 -18.125 -19.016 1 95.12 386 LEU B N 1
ATOM 7022 C CA . LEU B 1 386 ? -6.605 -18.672 -19.547 1 95.12 386 LEU B CA 1
ATOM 7023 C C . LEU B 1 386 ? -6.141 -19.875 -18.719 1 95.12 386 LEU B C 1
ATOM 7025 O O . LEU B 1 386 ? -5.301 -20.656 -19.172 1 95.12 386 LEU B O 1
ATOM 7029 N N . GLY B 1 387 ? -6.73 -19.953 -17.5 1 92.25 387 GLY B N 1
ATOM 7030 C CA . GLY B 1 387 ? -6.391 -21.094 -16.656 1 92.25 387 GLY B CA 1
ATOM 7031 C C . GLY B 1 387 ? -6.711 -22.422 -17.297 1 92.25 387 GLY B C 1
ATOM 7032 O O . GLY B 1 387 ? -6.062 -23.438 -17 1 92.25 387 GLY B O 1
ATOM 7033 N N . PHE B 1 388 ? -7.555 -22.469 -18.281 1 90.06 388 PHE B N 1
ATOM 7034 C CA . PHE B 1 388 ? -8.008 -23.703 -18.891 1 90.06 388 PHE B CA 1
ATOM 7035 C C . PHE B 1 388 ? -7.398 -23.875 -20.281 1 90.06 388 PHE B C 1
ATOM 7037 O O . PHE B 1 388 ? -7.684 -24.859 -20.969 1 90.06 388 PHE B O 1
ATOM 7044 N N . ALA B 1 389 ? -6.59 -22.953 -20.641 1 91.75 389 ALA B N 1
ATOM 7045 C CA . ALA B 1 389 ? -5.859 -23.078 -21.906 1 91.75 389 ALA B CA 1
ATOM 7046 C C . ALA B 1 389 ? -4.711 -24.078 -21.766 1 91.75 389 ALA B C 1
ATOM 7048 O O . ALA B 1 389 ? -4.016 -24.094 -20.75 1 91.75 389 ALA B O 1
ATOM 7049 N N . ARG B 1 390 ? -4.602 -25.016 -22.766 1 94.19 390 ARG B N 1
ATOM 7050 C CA . ARG B 1 390 ? -3.451 -25.906 -22.781 1 94.19 390 ARG B CA 1
ATOM 7051 C C . ARG B 1 390 ? -2.189 -25.172 -23.234 1 94.19 390 ARG B C 1
ATOM 7053 O O . ARG B 1 390 ? -2.143 -24.625 -24.328 1 94.19 390 ARG B O 1
ATOM 7060 N N . LEU B 1 391 ? -1.172 -25.172 -22.438 1 96.06 391 LEU B N 1
ATOM 7061 C CA . LEU B 1 391 ? 0.036 -24.406 -22.719 1 96.06 391 LEU B CA 1
ATOM 7062 C C . LEU B 1 391 ? 1.008 -25.203 -23.578 1 96.06 391 LEU B C 1
ATOM 7064 O O . LEU B 1 391 ? 1.09 -26.438 -23.453 1 96.06 391 LEU B O 1
ATOM 7068 N N . PRO B 1 392 ? 1.759 -24.547 -24.453 1 95.75 392 PRO B N 1
ATOM 7069 C CA . PRO B 1 392 ? 2.822 -25.234 -25.188 1 95.75 392 PRO B CA 1
ATOM 7070 C C . PRO B 1 392 ? 4.02 -25.578 -24.312 1 95.75 392 PRO B C 1
ATOM 7072 O O . PRO B 1 392 ? 4.109 -25.109 -23.172 1 95.75 392 PRO B O 1
ATOM 7075 N N . ARG B 1 393 ? 4.875 -26.344 -24.875 1 96.06 393 ARG B N 1
ATOM 7076 C CA . ARG B 1 393 ? 6 -26.891 -24.125 1 96.06 393 ARG B CA 1
ATOM 7077 C C . ARG B 1 393 ? 6.855 -25.781 -23.531 1 96.06 393 ARG B C 1
ATOM 7079 O O . ARG B 1 393 ? 7.25 -24.844 -24.219 1 96.06 393 ARG B O 1
ATOM 7086 N N . GLY B 1 394 ? 7.074 -25.875 -22.266 1 95.56 394 GLY B N 1
ATOM 7087 C CA . GLY B 1 394 ? 8.016 -25 -21.609 1 95.56 394 GLY B CA 1
ATOM 7088 C C . GLY B 1 394 ? 7.395 -23.688 -21.156 1 95.56 394 GLY B C 1
ATOM 7089 O O . GLY B 1 394 ? 8.008 -22.938 -20.391 1 95.56 394 GLY B O 1
ATOM 7090 N N . ALA B 1 395 ? 6.164 -23.375 -21.609 1 97.31 395 ALA B N 1
ATOM 7091 C CA . ALA B 1 395 ? 5.5 -22.156 -21.156 1 97.31 395 ALA B CA 1
ATOM 7092 C C . ALA B 1 395 ? 5.125 -22.234 -19.688 1 97.31 395 ALA B C 1
ATOM 7094 O O . ALA B 1 395 ? 4.746 -23.297 -19.188 1 97.31 395 ALA B O 1
ATOM 7095 N N . THR B 1 396 ? 5.309 -21.156 -18.969 1 97.38 396 THR B N 1
ATOM 7096 C CA . THR B 1 396 ? 4.914 -21.062 -17.578 1 97.38 396 THR B CA 1
ATOM 7097 C C . THR B 1 396 ? 3.748 -20.078 -17.406 1 97.38 396 THR B C 1
ATOM 7099 O O . THR B 1 396 ? 3.607 -19.141 -18.188 1 97.38 396 THR B O 1
ATOM 7102 N N . PHE B 1 397 ? 2.891 -20.375 -16.453 1 97.94 397 PHE B N 1
ATOM 7103 C CA . PHE B 1 397 ? 1.707 -19.578 -16.141 1 97.94 397 PHE B CA 1
ATOM 7104 C C . PHE B 1 397 ? 1.683 -19.203 -14.672 1 97.94 397 PHE B C 1
ATOM 7106 O O . PHE B 1 397 ? 1.523 -20.062 -13.805 1 97.94 397 PHE B O 1
ATOM 7113 N N . TYR B 1 398 ? 1.892 -17.906 -14.445 1 98.19 398 TYR B N 1
ATOM 7114 C CA . TYR B 1 398 ? 1.854 -17.422 -13.07 1 98.19 398 TYR B CA 1
ATOM 7115 C C . TYR B 1 398 ? 0.56 -16.672 -12.797 1 98.19 398 TYR B C 1
ATOM 7117 O O . TYR B 1 398 ? 0.125 -15.852 -13.609 1 98.19 398 TYR B O 1
ATOM 7125 N N . ASN B 1 399 ? -0.072 -16.938 -11.727 1 97.06 399 ASN B N 1
ATOM 7126 C CA . ASN B 1 399 ? -1.261 -16.266 -11.211 1 97.06 399 ASN B CA 1
ATOM 7127 C C . ASN B 1 399 ? -1.333 -16.344 -9.688 1 97.06 399 ASN B C 1
ATOM 7129 O O . ASN B 1 399 ? -0.508 -17 -9.055 1 97.06 399 ASN B O 1
ATOM 7133 N N . GLN B 1 400 ? -2.203 -15.586 -9.07 1 96.62 400 GLN B N 1
ATOM 7134 C CA . GLN B 1 400 ? -2.557 -15.734 -7.66 1 96.62 400 GLN B CA 1
ATOM 7135 C C . GLN B 1 400 ? -3.973 -16.281 -7.504 1 96.62 400 GLN B C 1
ATOM 7137 O O . GLN B 1 400 ? -4.949 -15.586 -7.797 1 96.62 400 GLN B O 1
ATOM 7142 N N . ALA B 1 401 ? -4.016 -17.516 -7.055 1 95.12 401 ALA B N 1
ATOM 7143 C CA . ALA B 1 401 ? -5.344 -18.109 -6.91 1 95.12 401 ALA B CA 1
ATOM 7144 C C . ALA B 1 401 ? -5.719 -18.266 -5.438 1 95.12 401 ALA B C 1
ATOM 7146 O O . ALA B 1 401 ? -6.855 -18.609 -5.113 1 95.12 401 ALA B O 1
ATOM 7147 N N . LEU B 1 402 ? -4.742 -18.031 -4.547 1 97 402 LEU B N 1
ATOM 7148 C CA . LEU B 1 402 ? -5.047 -18.047 -3.121 1 97 402 LEU B CA 1
ATOM 7149 C C . LEU B 1 402 ? -5.113 -16.641 -2.551 1 97 402 LEU B C 1
ATOM 7151 O O . LEU B 1 402 ? -6.129 -16.25 -1.977 1 97 402 LEU B O 1
ATOM 7155 N N . TRP B 1 403 ? -4.031 -15.875 -2.734 1 97.88 403 TRP B N 1
ATOM 7156 C CA . TRP B 1 403 ? -4.016 -14.508 -2.213 1 97.88 403 TRP B CA 1
ATOM 7157 C C . TRP B 1 403 ? -4.934 -13.602 -3.025 1 97.88 403 TRP B C 1
ATOM 7159 O O . TRP B 1 403 ? -5.758 -12.875 -2.461 1 97.88 403 TRP B O 1
ATOM 7169 N N . GLY B 1 404 ? -4.816 -13.672 -4.34 1 97.25 404 GLY B N 1
ATOM 7170 C CA . GLY B 1 404 ? -5.75 -13.031 -5.25 1 97.25 404 GLY B CA 1
ATOM 7171 C C . GLY B 1 404 ? -5.801 -11.523 -5.098 1 97.25 404 GLY B C 1
ATOM 7172 O O . GLY B 1 404 ? -6.883 -10.93 -5.059 1 97.25 404 GLY B O 1
ATOM 7173 N N . SER B 1 405 ? -4.668 -10.836 -4.961 1 97.88 405 SER B N 1
ATOM 7174 C CA . SER B 1 405 ? -4.629 -9.375 -4.891 1 97.88 405 SER B CA 1
ATOM 7175 C C . SER B 1 405 ? -4.605 -8.758 -6.281 1 97.88 405 SER B C 1
ATOM 7177 O O . SER B 1 405 ? -3.637 -8.922 -7.023 1 97.88 405 SER B O 1
ATOM 7179 N N . ILE B 1 406 ? -5.633 -8.016 -6.621 1 97.19 406 ILE B N 1
ATOM 7180 C CA . ILE B 1 406 ? -5.621 -7.414 -7.953 1 97.19 406 ILE B CA 1
ATOM 7181 C C . ILE B 1 406 ? -4.602 -6.277 -7.996 1 97.19 406 ILE B C 1
ATOM 7183 O O . ILE B 1 406 ? -4.328 -5.645 -6.973 1 97.19 406 ILE B O 1
ATOM 7187 N N . GLY B 1 407 ? -4.059 -6.035 -9.172 1 98.12 407 GLY B N 1
ATOM 7188 C CA . GLY B 1 407 ? -2.949 -5.105 -9.344 1 98.12 407 GLY B CA 1
ATOM 7189 C C . GLY B 1 407 ? -1.592 -5.773 -9.227 1 98.12 407 GLY B C 1
ATOM 7190 O O . GLY B 1 407 ? -0.564 -5.152 -9.508 1 98.12 407 GLY B O 1
ATOM 7191 N N . TRP B 1 408 ? -1.563 -7.016 -8.875 1 98.62 408 TRP B N 1
ATOM 7192 C CA . TRP B 1 408 ? -0.353 -7.801 -8.664 1 98.62 408 TRP B CA 1
ATOM 7193 C C . TRP B 1 408 ? 0.396 -8.016 -9.977 1 98.62 408 TRP B C 1
ATOM 7195 O O . TRP B 1 408 ? 1.619 -7.871 -10.031 1 98.62 408 TRP B O 1
ATOM 7205 N N . ALA B 1 409 ? -0.217 -8.266 -11.047 1 98.81 409 ALA B N 1
ATOM 7206 C CA . ALA B 1 409 ? 0.351 -8.898 -12.234 1 98.81 409 ALA B CA 1
ATOM 7207 C C . ALA B 1 409 ? 1.333 -7.961 -12.938 1 98.81 409 ALA B C 1
ATOM 7209 O O . ALA B 1 409 ? 2.373 -8.398 -13.43 1 98.81 409 ALA B O 1
ATOM 7210 N N . THR B 1 410 ? 1.022 -6.668 -12.992 1 98.81 410 THR B N 1
ATOM 7211 C CA . THR B 1 410 ? 1.869 -5.742 -13.734 1 98.81 410 THR B CA 1
ATOM 7212 C C . THR B 1 410 ? 3.262 -5.668 -13.117 1 98.81 410 THR B C 1
ATOM 7214 O O . THR B 1 410 ? 4.262 -5.934 -13.781 1 98.81 410 THR B O 1
ATOM 7217 N N . PRO B 1 411 ? 3.354 -5.387 -11.805 1 98.94 411 PRO B N 1
ATOM 7218 C CA . PRO B 1 411 ? 4.703 -5.367 -11.234 1 98.94 411 PRO B CA 1
ATOM 7219 C C . PRO B 1 411 ? 5.344 -6.754 -11.195 1 98.94 411 PRO B C 1
ATOM 7221 O O . PRO B 1 411 ? 6.566 -6.879 -11.328 1 98.94 411 PRO B O 1
ATOM 7224 N N . ALA B 1 412 ? 4.527 -7.805 -10.969 1 98.94 412 ALA B N 1
ATOM 7225 C CA . ALA B 1 412 ? 5.074 -9.156 -10.992 1 98.94 412 ALA B CA 1
ATOM 7226 C C . ALA B 1 412 ? 5.684 -9.484 -12.352 1 98.94 412 ALA B C 1
ATOM 7228 O O . ALA B 1 412 ? 6.727 -10.133 -12.438 1 98.94 412 ALA B O 1
ATOM 7229 N N . ALA B 1 413 ? 5.02 -9.047 -13.438 1 98.94 413 ALA B N 1
ATOM 7230 C CA . ALA B 1 413 ? 5.562 -9.242 -14.781 1 98.94 413 ALA B CA 1
ATOM 7231 C C . ALA B 1 413 ? 6.902 -8.523 -14.938 1 98.94 413 ALA B C 1
ATOM 7233 O O . ALA B 1 413 ? 7.812 -9.039 -15.594 1 98.94 413 ALA B O 1
ATOM 7234 N N . LEU B 1 414 ? 7.012 -7.328 -14.344 1 98.94 414 LEU B N 1
ATOM 7235 C CA . LEU B 1 414 ? 8.289 -6.629 -14.352 1 98.94 414 LEU B CA 1
ATOM 7236 C C . LEU B 1 414 ? 9.375 -7.465 -13.68 1 98.94 414 LEU B C 1
ATOM 7238 O O . LEU B 1 414 ? 10.469 -7.629 -14.234 1 98.94 414 LEU B O 1
ATOM 7242 N N . GLY B 1 415 ? 9.023 -7.961 -12.461 1 98.94 415 GLY B N 1
ATOM 7243 C CA . GLY B 1 415 ? 9.977 -8.805 -11.758 1 98.94 415 GLY B CA 1
ATOM 7244 C C . GLY B 1 415 ? 10.398 -10.023 -12.562 1 98.94 415 GLY B C 1
ATOM 7245 O O . GLY B 1 415 ? 11.578 -10.375 -12.586 1 98.94 415 GLY B O 1
ATOM 7246 N N . ALA B 1 416 ? 9.406 -10.656 -13.211 1 98.88 416 ALA B N 1
ATOM 7247 C CA . ALA B 1 416 ? 9.695 -11.828 -14.039 1 98.88 416 ALA B CA 1
ATOM 7248 C C . ALA B 1 416 ? 10.602 -11.469 -15.203 1 98.88 416 ALA B C 1
ATOM 7250 O O . ALA B 1 416 ? 11.539 -12.211 -15.523 1 98.88 416 ALA B O 1
ATOM 7251 N N . ALA B 1 417 ? 10.344 -10.352 -15.859 1 98.88 417 ALA B N 1
ATOM 7252 C CA . ALA B 1 417 ? 11.148 -9.906 -17 1 98.88 417 ALA B CA 1
ATOM 7253 C C . ALA B 1 417 ? 12.578 -9.609 -16.562 1 98.88 417 ALA B C 1
ATOM 7255 O O . ALA B 1 417 ? 13.531 -9.891 -17.297 1 98.88 417 ALA B O 1
ATOM 7256 N N . VAL B 1 418 ? 12.742 -8.984 -15.375 1 98.75 418 VAL B N 1
ATOM 7257 C CA . VAL B 1 418 ? 14.07 -8.695 -14.828 1 98.75 418 VAL B CA 1
ATOM 7258 C C . VAL B 1 418 ? 14.812 -10.008 -14.562 1 98.75 418 VAL B C 1
ATOM 7260 O O . VAL B 1 418 ? 16.016 -10.109 -14.828 1 98.75 418 VAL B O 1
ATOM 7263 N N . ALA B 1 419 ? 14.086 -11.008 -14.055 1 98.56 419 ALA B N 1
ATOM 7264 C CA . ALA B 1 419 ? 14.656 -12.305 -13.695 1 98.56 419 ALA B CA 1
ATOM 7265 C C . ALA B 1 419 ? 15.078 -13.086 -14.93 1 98.56 419 ALA B C 1
ATOM 7267 O O . ALA B 1 419 ? 16.031 -13.875 -14.883 1 98.56 419 ALA B O 1
ATOM 7268 N N . ALA B 1 420 ? 14.336 -12.883 -16.047 1 97.88 420 ALA B N 1
ATOM 7269 C CA . ALA B 1 420 ? 14.594 -13.625 -17.281 1 97.88 420 ALA B CA 1
ATOM 7270 C C . ALA B 1 420 ? 14.57 -12.695 -18.5 1 97.88 420 ALA B C 1
ATOM 7272 O O . ALA B 1 420 ? 13.695 -12.805 -19.359 1 97.88 420 ALA B O 1
ATOM 7273 N N . PRO B 1 421 ? 15.578 -11.883 -18.656 1 94.38 421 PRO B N 1
ATOM 7274 C CA . PRO B 1 421 ? 15.57 -10.867 -19.719 1 94.38 421 PRO B CA 1
ATOM 7275 C C . PRO B 1 421 ? 15.57 -11.469 -21.125 1 94.38 421 PRO B C 1
ATOM 7277 O O . PRO B 1 421 ? 15.188 -10.797 -22.078 1 94.38 421 PRO B O 1
ATOM 7280 N N . GLY B 1 422 ? 15.906 -12.719 -21.266 1 94.12 422 GLY B N 1
ATOM 7281 C CA . GLY B 1 422 ? 15.914 -13.383 -22.562 1 94.12 422 GLY B CA 1
ATOM 7282 C C . GLY B 1 422 ? 14.602 -14.055 -22.891 1 94.12 422 GLY B C 1
ATOM 7283 O O . GLY B 1 422 ? 14.391 -14.492 -24.031 1 94.12 422 GLY B O 1
ATOM 7284 N N . SER B 1 423 ? 13.711 -14.102 -21.969 1 96.31 423 SER B N 1
ATOM 7285 C CA . SER B 1 423 ? 12.422 -14.758 -22.156 1 96.31 423 SER B CA 1
ATOM 7286 C C . SER B 1 423 ? 11.352 -13.75 -22.578 1 96.31 423 SER B C 1
ATOM 7288 O O . SER B 1 423 ? 11.43 -12.57 -22.25 1 96.31 423 SER B O 1
ATOM 7290 N N . ARG B 1 424 ? 10.469 -14.25 -23.406 1 97.75 424 ARG B N 1
ATOM 7291 C CA . ARG B 1 424 ? 9.289 -13.469 -23.75 1 97.75 424 ARG B CA 1
ATOM 7292 C C . ARG B 1 424 ? 8.266 -13.5 -22.609 1 97.75 424 ARG B C 1
ATOM 7294 O O . ARG B 1 424 ? 7.805 -14.578 -22.219 1 97.75 424 ARG B O 1
ATOM 7301 N N . VAL B 1 425 ? 7.996 -12.328 -22.031 1 98.69 425 VAL B N 1
ATOM 7302 C CA . VAL B 1 425 ? 7.051 -12.219 -20.922 1 98.69 425 VAL B CA 1
ATOM 7303 C C . VAL B 1 425 ? 5.73 -11.648 -21.438 1 98.69 425 VAL B C 1
ATOM 7305 O O . VAL B 1 425 ? 5.703 -10.586 -22.062 1 98.69 425 VAL B O 1
ATOM 7308 N N . LEU B 1 426 ? 4.609 -12.32 -21.234 1 98.81 426 LEU B N 1
ATOM 7309 C CA . LEU B 1 426 ? 3.254 -11.875 -21.531 1 98.81 426 LEU B CA 1
ATOM 7310 C C . LEU B 1 426 ? 2.518 -11.469 -20.266 1 98.81 426 LEU B C 1
ATOM 7312 O O . LEU B 1 426 ? 2.387 -12.266 -19.328 1 98.81 426 LEU B O 1
ATOM 7316 N N . LEU B 1 427 ? 2.186 -10.25 -20.188 1 98.88 427 LEU B N 1
ATOM 7317 C CA . LEU B 1 427 ? 1.274 -9.781 -19.156 1 98.88 427 LEU B CA 1
ATOM 7318 C C . LEU B 1 427 ? -0.148 -9.664 -19.703 1 98.88 427 LEU B C 1
ATOM 7320 O O . LEU B 1 427 ? -0.389 -8.961 -20.688 1 98.88 427 LEU B O 1
ATOM 7324 N N . ILE B 1 428 ? -1.082 -10.352 -19.109 1 98.75 428 ILE B N 1
ATOM 7325 C CA . ILE B 1 428 ? -2.498 -10.25 -19.438 1 98.75 428 ILE B CA 1
ATOM 7326 C C . ILE B 1 428 ? -3.285 -9.805 -18.219 1 98.75 428 ILE B C 1
ATOM 7328 O O . ILE B 1 428 ? -3.359 -10.523 -17.219 1 98.75 428 ILE B O 1
ATOM 7332 N N . THR B 1 429 ? -3.842 -8.633 -18.297 1 98.44 429 THR B N 1
ATOM 7333 C CA . THR B 1 429 ? -4.504 -8.031 -17.141 1 98.44 429 THR B CA 1
ATOM 7334 C C . THR B 1 429 ? -5.824 -7.387 -17.547 1 98.44 429 THR B C 1
ATOM 7336 O O . THR B 1 429 ? -6.164 -7.352 -18.734 1 98.44 429 THR B O 1
ATOM 7339 N N . GLY B 1 430 ? -6.684 -7.082 -16.578 1 98.06 430 GLY B N 1
ATOM 7340 C CA . GLY B 1 430 ? -7.863 -6.25 -16.766 1 98.06 430 GLY B CA 1
ATOM 7341 C C . GLY B 1 430 ? -7.617 -4.789 -16.438 1 98.06 430 GLY B C 1
ATOM 7342 O O . GLY B 1 430 ? -6.785 -4.465 -15.594 1 98.06 430 GLY B O 1
ATOM 7343 N N . GLU B 1 431 ? -8.406 -3.932 -17.078 1 98 431 GLU B N 1
ATOM 7344 C CA . GLU B 1 431 ? -8.148 -2.506 -16.906 1 98 431 GLU B CA 1
ATOM 7345 C C . GLU B 1 431 ? -8.344 -2.074 -15.461 1 98 431 GLU B C 1
ATOM 7347 O O . GLU B 1 431 ? -7.641 -1.188 -14.969 1 98 431 GLU B O 1
ATOM 7352 N N . GLY B 1 432 ? -9.344 -2.641 -14.742 1 97.25 432 GLY B N 1
ATOM 7353 C CA . GLY B 1 432 ? -9.531 -2.299 -13.344 1 97.25 432 GLY B CA 1
ATOM 7354 C C . GLY B 1 432 ? -8.32 -2.602 -12.484 1 97.25 432 GLY B C 1
ATOM 7355 O O . GLY B 1 432 ? -7.855 -1.741 -11.734 1 97.25 432 GLY B O 1
ATOM 7356 N N . SER B 1 433 ? -7.805 -3.854 -12.594 1 97.75 433 SER B N 1
ATOM 7357 C CA . SER B 1 433 ? -6.617 -4.238 -11.836 1 97.75 433 SER B CA 1
ATOM 7358 C C . SER B 1 433 ? -5.387 -3.479 -12.32 1 97.75 433 SER B C 1
ATOM 7360 O O . SER B 1 433 ? -4.5 -3.154 -11.531 1 97.75 433 SER B O 1
ATOM 7362 N N . HIS B 1 434 ? -5.371 -3.184 -13.594 1 98.19 434 HIS B N 1
ATOM 7363 C CA . HIS B 1 434 ? -4.254 -2.469 -14.195 1 98.19 434 HIS B CA 1
ATOM 7364 C C . HIS B 1 434 ? -4.098 -1.08 -13.586 1 98.19 434 HIS B C 1
ATOM 7366 O O . HIS B 1 434 ? -2.975 -0.6 -13.406 1 98.19 434 HIS B O 1
ATOM 7372 N N . GLN B 1 435 ? -5.18 -0.406 -13.25 1 98.38 435 GLN B N 1
ATOM 7373 C CA . GLN B 1 435 ? -5.152 0.937 -12.68 1 98.38 435 GLN B CA 1
ATOM 7374 C C . GLN B 1 435 ? -4.508 0.934 -11.297 1 98.38 435 GLN B C 1
ATOM 7376 O O . GLN B 1 435 ? -4.062 1.976 -10.812 1 98.38 435 GLN B O 1
ATOM 7381 N N . PHE B 1 436 ? -4.449 -0.262 -10.641 1 98.56 436 PHE B N 1
ATOM 7382 C CA . PHE B 1 436 ? -3.85 -0.339 -9.312 1 98.56 436 PHE B CA 1
ATOM 7383 C C . PHE B 1 436 ? -2.363 -0.011 -9.375 1 98.56 436 PHE B C 1
ATOM 7385 O O . PHE B 1 436 ? -1.828 0.633 -8.469 1 98.56 436 PHE B O 1
ATOM 7392 N N . THR B 1 437 ? -1.67 -0.499 -10.469 1 98.62 437 THR B N 1
ATOM 7393 C CA . THR B 1 437 ? -0.212 -0.508 -10.453 1 98.62 437 THR B CA 1
ATOM 7394 C C . THR B 1 437 ? 0.347 -0.136 -11.82 1 98.62 437 THR B C 1
ATOM 7396 O O . THR B 1 437 ? 1.49 -0.469 -12.141 1 98.62 437 THR B O 1
ATOM 7399 N N . ALA B 1 438 ? -0.375 0.581 -12.664 1 98.5 438 ALA B N 1
ATOM 7400 C CA . ALA B 1 438 ? -0.022 0.881 -14.047 1 98.5 438 ALA B CA 1
ATOM 7401 C C . ALA B 1 438 ? 1.274 1.684 -14.125 1 98.5 438 ALA B C 1
ATOM 7403 O O . ALA B 1 438 ? 1.931 1.72 -15.164 1 98.5 438 ALA B O 1
ATOM 7404 N N . GLN B 1 439 ? 1.674 2.342 -12.992 1 98.12 439 GLN B N 1
ATOM 7405 C CA . GLN B 1 439 ? 2.891 3.148 -12.953 1 98.12 439 GLN B CA 1
ATOM 7406 C C . GLN B 1 439 ? 4.109 2.324 -13.352 1 98.12 439 GLN B C 1
ATOM 7408 O O . GLN B 1 439 ? 5.07 2.859 -13.914 1 98.12 439 GLN B O 1
ATOM 7413 N N . GLU B 1 440 ? 4.008 1.032 -13.109 1 98.25 440 GLU B N 1
ATOM 7414 C CA . GLU B 1 440 ? 5.176 0.171 -13.273 1 98.25 440 GLU B CA 1
ATOM 7415 C C . GLU B 1 440 ? 5.488 -0.052 -14.75 1 98.25 440 GLU B C 1
ATOM 7417 O O . GLU B 1 440 ? 6.578 -0.511 -15.102 1 98.25 440 GLU B O 1
ATOM 7422 N N . ILE B 1 441 ? 4.57 0.282 -15.688 1 98.62 441 ILE B N 1
ATOM 7423 C CA . ILE B 1 441 ? 4.82 0.2 -17.125 1 98.62 441 ILE B CA 1
ATOM 7424 C C . ILE B 1 441 ? 6.035 1.055 -17.484 1 98.62 441 ILE B C 1
ATOM 7426 O O . ILE B 1 441 ? 6.852 0.66 -18.312 1 98.62 441 ILE B O 1
ATOM 7430 N N . GLY B 1 442 ? 6.113 2.217 -16.812 1 98.44 442 GLY B N 1
ATOM 7431 C CA . GLY B 1 442 ? 7.242 3.1 -17.078 1 98.44 442 GLY B CA 1
ATOM 7432 C C . GLY B 1 442 ? 8.586 2.453 -16.781 1 98.44 442 GLY B C 1
ATOM 7433 O O . GLY B 1 442 ? 9.578 2.754 -17.438 1 98.44 442 GLY B O 1
ATOM 7434 N N . GLN B 1 443 ? 8.617 1.528 -15.805 1 98.06 443 GLN B N 1
ATOM 7435 C CA . GLN B 1 443 ? 9.867 0.871 -15.422 1 98.06 443 GLN B CA 1
ATOM 7436 C C . GLN B 1 443 ? 10.297 -0.145 -16.469 1 98.06 443 GLN B C 1
ATOM 7438 O O . GLN B 1 443 ? 11.5 -0.352 -16.688 1 98.06 443 GLN B O 1
ATOM 7443 N N . PHE B 1 444 ? 9.32 -0.828 -17.203 1 98.19 444 PHE B N 1
ATOM 7444 C CA . PHE B 1 444 ? 9.695 -1.669 -18.328 1 98.19 444 PHE B CA 1
ATOM 7445 C C . PHE B 1 444 ? 10.516 -0.881 -19.344 1 98.19 444 PHE B C 1
ATOM 7447 O O . PHE B 1 444 ? 11.578 -1.327 -19.766 1 98.19 444 PHE B O 1
ATOM 7454 N N . GLY B 1 445 ? 9.977 0.301 -19.672 1 97 445 GLY B N 1
ATOM 7455 C CA . GLY B 1 445 ? 10.664 1.155 -20.625 1 97 445 GLY B CA 1
ATOM 7456 C C . GLY B 1 445 ? 12.039 1.589 -20.172 1 97 445 GLY B C 1
ATOM 7457 O O . GLY B 1 445 ? 13.008 1.509 -20.922 1 97 445 GLY B O 1
ATOM 7458 N N . ARG B 1 446 ? 12.094 2.035 -18.938 1 97.06 446 ARG B N 1
ATOM 7459 C CA . ARG B 1 446 ? 13.344 2.541 -18.375 1 97.06 446 ARG B CA 1
ATOM 7460 C C . ARG B 1 446 ? 14.422 1.462 -18.375 1 97.06 446 ARG B C 1
ATOM 7462 O O . ARG B 1 446 ? 15.602 1.756 -18.578 1 97.06 446 ARG B O 1
ATOM 7469 N N . LEU B 1 447 ? 14.047 0.186 -18.156 1 97.12 447 LEU B N 1
ATOM 7470 C CA . LEU B 1 447 ? 14.992 -0.915 -18.047 1 97.12 447 LEU B CA 1
ATOM 7471 C C . LEU B 1 447 ? 15.242 -1.564 -19.406 1 97.12 447 LEU B C 1
ATOM 7473 O O . LEU B 1 447 ? 15.984 -2.543 -19.5 1 97.12 447 LEU B O 1
ATOM 7477 N N . GLY B 1 448 ? 14.57 -1.057 -20.469 1 96.69 448 GLY B N 1
ATOM 7478 C CA . GLY B 1 448 ? 14.734 -1.597 -21.812 1 96.69 448 GLY B CA 1
ATOM 7479 C C . GLY B 1 448 ? 14.109 -2.967 -21.984 1 96.69 448 GLY B C 1
ATOM 7480 O O . GLY B 1 448 ? 14.539 -3.746 -22.844 1 96.69 448 GLY B O 1
ATOM 7481 N N . LEU B 1 449 ? 13.133 -3.318 -21.125 1 97.88 449 LEU B N 1
ATOM 7482 C CA . LEU B 1 449 ? 12.43 -4.594 -21.219 1 97.88 449 LEU B CA 1
ATOM 7483 C C . LEU B 1 449 ? 11.297 -4.523 -22.234 1 97.88 449 LEU B C 1
ATOM 7485 O O . LEU B 1 449 ? 10.734 -3.453 -22.469 1 97.88 449 LEU B O 1
ATOM 7489 N N . LYS B 1 450 ? 10.992 -5.641 -22.906 1 97.38 450 LYS B N 1
ATOM 7490 C CA . LYS B 1 450 ? 10.062 -5.656 -24.031 1 97.38 450 LYS B CA 1
ATOM 7491 C C . LYS B 1 450 ? 8.953 -6.68 -23.812 1 97.38 450 LYS B C 1
ATOM 7493 O O . LYS B 1 450 ? 8.82 -7.637 -24.578 1 97.38 450 LYS B O 1
ATOM 7498 N N . PRO B 1 451 ? 8.086 -6.445 -22.875 1 98.44 451 PRO B N 1
ATOM 7499 C CA . PRO B 1 451 ? 6.957 -7.348 -22.641 1 98.44 451 PRO B CA 1
ATOM 7500 C C . PRO B 1 451 ? 5.879 -7.23 -23.719 1 98.44 451 PRO B C 1
ATOM 7502 O O . PRO B 1 451 ? 5.902 -6.293 -24.516 1 98.44 451 PRO B O 1
ATOM 7505 N N . VAL B 1 452 ? 5.055 -8.234 -23.797 1 98.88 452 VAL B N 1
ATOM 7506 C CA . VAL B 1 452 ? 3.775 -8.133 -24.5 1 98.88 452 VAL B CA 1
ATOM 7507 C C . VAL B 1 452 ? 2.645 -7.992 -23.469 1 98.88 452 VAL B C 1
ATOM 7509 O O . VAL B 1 452 ? 2.402 -8.906 -22.672 1 98.88 452 VAL B O 1
ATOM 7512 N N . ILE B 1 453 ? 1.989 -6.852 -23.5 1 98.88 453 ILE B N 1
ATOM 7513 C CA . ILE B 1 453 ? 0.965 -6.559 -22.516 1 98.88 453 ILE B CA 1
ATOM 7514 C C . ILE B 1 453 ? -0.406 -6.508 -23.172 1 98.88 453 ILE B C 1
ATOM 7516 O O . ILE B 1 453 ? -0.604 -5.773 -24.156 1 98.88 453 ILE B O 1
ATOM 7520 N N . PHE B 1 454 ? -1.319 -7.309 -22.703 1 98.88 454 PHE B N 1
ATOM 7521 C CA . PHE B 1 454 ? -2.73 -7.219 -23.062 1 98.88 454 PHE B CA 1
ATOM 7522 C C . PHE B 1 454 ? -3.547 -6.652 -21.906 1 98.88 454 PHE B C 1
ATOM 7524 O O . PHE B 1 454 ? -3.477 -7.156 -20.781 1 98.88 454 PHE B O 1
ATOM 7531 N N . VAL B 1 455 ? -4.281 -5.613 -22.156 1 98.75 455 VAL B N 1
ATOM 7532 C CA . VAL B 1 455 ? -5.211 -5.059 -21.188 1 98.75 455 VAL B CA 1
ATOM 7533 C C . VAL B 1 455 ? -6.645 -5.258 -21.656 1 98.75 455 VAL B C 1
ATOM 7535 O O . VAL B 1 455 ? -7.074 -4.637 -22.641 1 98.75 455 VAL B O 1
ATOM 7538 N N . LEU B 1 456 ? -7.324 -6.16 -21 1 98.69 456 LEU B N 1
ATOM 7539 C CA . LEU B 1 456 ? -8.742 -6.367 -21.266 1 98.69 456 LEU B CA 1
ATOM 7540 C C . LEU B 1 456 ? -9.578 -5.23 -20.688 1 98.69 456 LEU B C 1
ATOM 7542 O O . LEU B 1 456 ? -9.625 -5.043 -19.469 1 98.69 456 LEU B O 1
ATOM 7546 N N . ASN B 1 457 ? -10.18 -4.457 -21.562 1 98.38 457 ASN B N 1
ATOM 7547 C CA . ASN B 1 457 ? -11 -3.314 -21.172 1 98.38 457 ASN B CA 1
ATOM 7548 C C . ASN B 1 457 ? -12.484 -3.6 -21.375 1 98.38 457 ASN B C 1
ATOM 7550 O O . ASN B 1 457 ? -13 -3.465 -22.5 1 98.38 457 ASN B O 1
ATOM 7554 N N . ASN B 1 458 ? -13.117 -3.977 -20.344 1 97.06 458 ASN B N 1
ATOM 7555 C CA . ASN B 1 458 ? -14.562 -4.203 -20.391 1 97.06 458 ASN B CA 1
ATOM 7556 C C . ASN B 1 458 ? -15.32 -3.164 -19.578 1 97.06 458 ASN B C 1
ATOM 7558 O O . ASN B 1 458 ? -16.469 -3.398 -19.188 1 97.06 458 ASN B O 1
ATOM 7562 N N . GLY B 1 459 ? -14.703 -2.121 -19.203 1 95.56 459 GLY B N 1
ATOM 7563 C CA . GLY B 1 459 ? -15.359 -0.938 -18.672 1 95.56 459 GLY B CA 1
ATOM 7564 C C . GLY B 1 459 ? -15.586 -1.011 -17.172 1 95.56 459 GLY B C 1
ATOM 7565 O O . GLY B 1 459 ? -16.562 -0.449 -16.656 1 95.56 459 GLY B O 1
ATOM 7566 N N . GLY B 1 460 ? -14.844 -1.704 -16.438 1 96.25 460 GLY B N 1
ATOM 7567 C CA . GLY B 1 460 ? -14.992 -1.764 -14.992 1 96.25 460 GLY B CA 1
ATOM 7568 C C . GLY B 1 460 ? -14.688 -3.135 -14.414 1 96.25 460 GLY B C 1
ATOM 7569 O O . GLY B 1 460 ? -13.922 -3.904 -15 1 96.25 460 GLY B O 1
ATOM 7570 N N . TYR B 1 461 ? -15.148 -3.367 -13.219 1 96.88 461 TYR B N 1
ATOM 7571 C CA . TYR B 1 461 ? -14.891 -4.621 -12.516 1 96.88 461 TYR B CA 1
ATOM 7572 C C . TYR B 1 461 ? -15.93 -5.676 -12.891 1 96.88 461 TYR B C 1
ATOM 7574 O O . TYR B 1 461 ? -16.875 -5.922 -12.133 1 96.88 461 TYR B O 1
ATOM 7582 N N . THR B 1 462 ? -15.648 -6.383 -13.961 1 96.25 462 THR B N 1
ATOM 7583 C CA . THR B 1 462 ? -16.609 -7.348 -14.484 1 96.25 462 THR B CA 1
ATOM 7584 C C . THR B 1 462 ? -16.781 -8.516 -13.516 1 96.25 462 THR B C 1
ATOM 7586 O O . THR B 1 462 ? -17.906 -8.992 -13.312 1 96.25 462 THR B O 1
ATOM 7589 N N . LEU B 1 463 ? -15.711 -9 -12.961 1 94.75 463 LEU B N 1
ATOM 7590 C CA . LEU B 1 463 ? -15.852 -10.094 -12.008 1 94.75 463 LEU B CA 1
ATOM 7591 C C . LEU B 1 463 ? -16.734 -9.688 -10.836 1 94.75 463 LEU B C 1
ATOM 7593 O O . LEU B 1 463 ? -17.562 -10.469 -10.375 1 94.75 463 LEU B O 1
ATOM 7597 N N . GLU B 1 464 ? -16.547 -8.438 -10.336 1 94.44 464 GLU B N 1
ATOM 7598 C CA . GLU B 1 464 ? -17.406 -7.934 -9.273 1 94.44 464 GLU B CA 1
ATOM 7599 C C . GLU B 1 464 ? -18.859 -7.844 -9.734 1 94.44 464 GLU B C 1
ATOM 7601 O O . GLU B 1 464 ? -19.781 -8.148 -8.969 1 94.44 464 GLU B O 1
ATOM 7606 N N . ARG B 1 465 ? -19.062 -7.426 -10.969 1 95.38 465 ARG B N 1
ATOM 7607 C CA . ARG B 1 465 ? -20.422 -7.332 -11.523 1 95.38 465 ARG B CA 1
ATOM 7608 C C . ARG B 1 465 ? -21.094 -8.695 -11.523 1 95.38 465 ARG B C 1
ATOM 7610 O O . ARG B 1 465 ? -22.312 -8.789 -11.297 1 95.38 465 ARG B O 1
ATOM 7617 N N . LEU B 1 466 ? -20.297 -9.711 -11.773 1 93.69 466 LEU B N 1
ATOM 7618 C CA . LEU B 1 466 ? -20.828 -11.07 -11.844 1 93.69 466 LEU B CA 1
ATOM 7619 C C . LEU B 1 466 ? -21.188 -11.578 -10.453 1 93.69 466 LEU B C 1
ATOM 7621 O O . LEU B 1 466 ? -22.125 -12.367 -10.297 1 93.69 466 LEU B O 1
ATOM 7625 N N . LEU B 1 467 ? -20.5 -11.086 -9.438 1 91.81 467 LEU B N 1
ATOM 7626 C CA . LEU B 1 467 ? -20.594 -11.719 -8.133 1 91.81 467 LEU B CA 1
ATOM 7627 C C . LEU B 1 467 ? -21.484 -10.906 -7.199 1 91.81 467 LEU B C 1
ATOM 7629 O O . LEU B 1 467 ? -22.031 -11.438 -6.23 1 91.81 467 LEU B O 1
ATOM 7633 N N . CYS B 1 468 ? -21.609 -9.609 -7.496 1 91.81 468 CYS B N 1
ATOM 7634 C CA . CYS B 1 468 ? -22.375 -8.758 -6.582 1 91.81 468 CYS B CA 1
ATOM 7635 C C . CYS B 1 468 ? -23.875 -8.859 -6.863 1 91.81 468 CYS B C 1
ATOM 7637 O O . CYS B 1 468 ? -24.281 -9.578 -7.77 1 91.81 468 CYS B O 1
ATOM 7639 N N . GLY B 1 469 ? -24.688 -8.172 -6.031 1 87.06 469 GLY B N 1
ATOM 7640 C CA . GLY B 1 469 ? -26.141 -8.234 -6.16 1 87.06 469 GLY B CA 1
ATOM 7641 C C . GLY B 1 469 ? -26.672 -7.453 -7.348 1 87.06 469 GLY B C 1
ATOM 7642 O O . GLY B 1 469 ? -27.594 -7.898 -8.031 1 87.06 469 GLY B O 1
ATOM 7643 N N . ASP B 1 470 ? -26.047 -6.32 -7.609 1 91.88 470 ASP B N 1
ATOM 7644 C CA . ASP B 1 470 ? -26.453 -5.441 -8.703 1 91.88 470 ASP B CA 1
ATOM 7645 C C . ASP B 1 470 ? -25.281 -5.18 -9.656 1 91.88 470 ASP B C 1
ATOM 7647 O O . ASP B 1 470 ? -24.453 -4.316 -9.398 1 91.88 470 ASP B O 1
ATOM 7651 N N . PRO B 1 471 ? -25.312 -5.816 -10.812 1 91.12 471 PRO B N 1
ATOM 7652 C CA . PRO B 1 471 ? -24.219 -5.617 -11.766 1 91.12 471 PRO B CA 1
ATOM 7653 C C . PRO B 1 471 ? -24.078 -4.16 -12.203 1 91.12 471 PRO B C 1
ATOM 7655 O O . PRO B 1 471 ? -23.016 -3.764 -12.695 1 91.12 471 PRO B O 1
ATOM 7658 N N . GLY B 1 472 ? -25.188 -3.377 -12.039 1 92.25 472 GLY B N 1
ATOM 7659 C CA . GLY B 1 472 ? -25.156 -1.981 -12.453 1 92.25 472 GLY B CA 1
ATOM 7660 C C . GLY B 1 472 ? -24.703 -1.043 -11.344 1 92.25 472 GLY B C 1
ATOM 7661 O O . GLY B 1 472 ? -24.734 0.178 -11.516 1 92.25 472 GLY B O 1
ATOM 7662 N N . ALA B 1 473 ? -24.234 -1.632 -10.203 1 94.69 473 ALA B N 1
ATOM 7663 C CA . ALA B 1 473 ? -23.797 -0.805 -9.078 1 94.69 473 ALA B CA 1
ATOM 7664 C C . ALA B 1 473 ? -22.656 0.122 -9.492 1 94.69 473 ALA B C 1
ATOM 7666 O O . ALA B 1 473 ? -21.75 -0.286 -10.227 1 94.69 473 ALA B O 1
ATOM 7667 N N . SER B 1 474 ? -22.625 1.337 -9.016 1 94.25 474 SER B N 1
ATOM 7668 C CA . SER B 1 474 ? -21.703 2.381 -9.453 1 94.25 474 SER B CA 1
ATOM 7669 C C . SER B 1 474 ? -20.281 2.096 -8.977 1 94.25 474 SER B C 1
ATOM 7671 O O . SER B 1 474 ? -19.312 2.553 -9.586 1 94.25 474 SER B O 1
ATOM 7673 N N . TYR B 1 475 ? -20.172 1.354 -7.879 1 96.19 475 TYR B N 1
ATOM 7674 C CA . TYR B 1 475 ? -18.844 1.09 -7.34 1 96.19 475 TYR B CA 1
ATOM 7675 C C . TYR B 1 475 ? -18.047 0.194 -8.281 1 96.19 475 TYR B C 1
ATOM 7677 O O . TYR B 1 475 ? -16.828 0.031 -8.109 1 96.19 475 TYR B O 1
ATOM 7685 N N . ASN B 1 476 ? -18.641 -0.385 -9.328 1 96.5 476 ASN B N 1
ATOM 7686 C CA . ASN B 1 476 ? -17.953 -1.221 -10.305 1 96.5 476 ASN B CA 1
ATOM 7687 C C . ASN B 1 476 ? -17.391 -0.39 -11.453 1 96.5 476 ASN B C 1
ATOM 7689 O O . ASN B 1 476 ? -16.625 -0.899 -12.273 1 96.5 476 ASN B O 1
ATOM 7693 N N . ASP B 1 477 ? -17.719 0.887 -11.516 1 96.06 477 ASP B N 1
ATOM 7694 C CA . ASP B 1 477 ? -17.219 1.776 -12.562 1 96.06 477 ASP B CA 1
ATOM 7695 C C . ASP B 1 477 ? -15.898 2.418 -12.148 1 96.06 477 ASP B C 1
ATOM 7697 O O . ASP B 1 477 ? -15.688 2.723 -10.977 1 96.06 477 ASP B O 1
ATOM 7701 N N . ILE B 1 478 ? -14.992 2.592 -13.109 1 97.12 478 ILE B N 1
ATOM 7702 C CA . ILE B 1 478 ? -13.672 3.158 -12.836 1 97.12 478 ILE B CA 1
ATOM 7703 C C . ILE B 1 478 ? -13.398 4.305 -13.812 1 97.12 478 ILE B C 1
ATOM 7705 O O . ILE B 1 478 ? -14.164 4.527 -14.75 1 97.12 478 ILE B O 1
ATOM 7709 N N . ALA B 1 479 ? -12.336 5.074 -13.586 1 96.94 479 ALA B N 1
ATOM 7710 C CA . ALA B 1 479 ? -11.969 6.176 -14.469 1 96.94 479 ALA B CA 1
ATOM 7711 C C . ALA B 1 479 ? -11.656 5.668 -15.875 1 96.94 479 ALA B C 1
ATOM 7713 O O . ALA B 1 479 ? -10.906 4.699 -16.047 1 96.94 479 ALA B O 1
ATOM 7714 N N . PRO B 1 480 ? -12.234 6.23 -16.875 1 96.88 480 PRO B N 1
ATOM 7715 C CA . PRO B 1 480 ? -12.031 5.781 -18.25 1 96.88 480 PRO B CA 1
ATOM 7716 C C . PRO B 1 480 ? -10.727 6.305 -18.859 1 96.88 480 PRO B C 1
ATOM 7718 O O . PRO B 1 480 ? -10.742 7.316 -19.578 1 96.88 480 PRO B O 1
ATOM 7721 N N . TRP B 1 481 ? -9.703 5.547 -18.781 1 98.44 481 TRP B N 1
ATOM 7722 C CA . TRP B 1 481 ? -8.398 5.945 -19.297 1 98.44 481 TRP B CA 1
ATOM 7723 C C . TRP B 1 481 ? -8.289 5.664 -20.797 1 98.44 481 TRP B C 1
ATOM 7725 O O . TRP B 1 481 ? -9.102 4.914 -21.359 1 98.44 481 TRP B O 1
ATOM 7735 N N . ARG B 1 482 ? -7.395 6.344 -21.469 1 98.25 482 ARG B N 1
ATOM 7736 C CA . ARG B 1 482 ? -6.961 6.004 -22.812 1 98.25 482 ARG B CA 1
ATOM 7737 C C . ARG B 1 482 ? -5.766 5.055 -22.781 1 98.25 482 ARG B C 1
ATOM 7739 O O . ARG B 1 482 ? -4.637 5.461 -23.078 1 98.25 482 ARG B O 1
ATOM 7746 N N . TYR B 1 483 ? -6.074 3.795 -22.594 1 98.56 483 TYR B N 1
ATOM 7747 C CA . TYR B 1 483 ? -5.082 2.789 -22.234 1 98.56 483 TYR B CA 1
ATOM 7748 C C . TYR B 1 483 ? -4.02 2.646 -23.312 1 98.56 483 TYR B C 1
ATOM 7750 O O . TYR B 1 483 ? -2.824 2.598 -23.016 1 98.56 483 TYR B O 1
ATOM 7758 N N . ALA B 1 484 ? -4.367 2.613 -24.516 1 98.19 484 ALA B N 1
ATOM 7759 C CA . ALA B 1 484 ? -3.426 2.379 -25.609 1 98.19 484 ALA B CA 1
ATOM 7760 C C . ALA B 1 484 ? -2.398 3.502 -25.703 1 98.19 484 ALA B C 1
ATOM 7762 O O . ALA B 1 484 ? -1.342 3.34 -26.312 1 98.19 484 ALA B O 1
ATOM 7763 N N . GLU B 1 485 ? -2.648 4.672 -25.078 1 97.88 485 GLU B N 1
ATOM 7764 C CA . GLU B 1 485 ? -1.739 5.812 -25.109 1 97.88 485 GLU B CA 1
ATOM 7765 C C . GLU B 1 485 ? -0.822 5.824 -23.891 1 97.88 485 GLU B C 1
ATOM 7767 O O . GLU B 1 485 ? 0.139 6.598 -23.844 1 97.88 485 GLU B O 1
ATOM 7772 N N . LEU B 1 486 ? -1.08 4.988 -22.969 1 98.25 486 LEU B N 1
ATOM 7773 C CA . LEU B 1 486 ? -0.435 5.008 -21.656 1 98.25 486 LEU B CA 1
ATOM 7774 C C . LEU B 1 486 ? 1.068 4.789 -21.781 1 98.25 486 LEU B C 1
ATOM 7776 O O . LEU B 1 486 ? 1.861 5.527 -21.203 1 98.25 486 LEU B O 1
ATOM 7780 N N . PRO B 1 487 ? 1.54 3.752 -22.578 1 98.38 487 PRO B N 1
ATOM 7781 C CA . PRO B 1 487 ? 2.98 3.486 -22.625 1 98.38 487 PRO B CA 1
ATOM 7782 C C . PRO B 1 487 ? 3.789 4.691 -23.094 1 98.38 487 PRO B C 1
ATOM 7784 O O . PRO B 1 487 ? 4.832 5.004 -22.516 1 98.38 487 PRO B O 1
ATOM 7787 N N . ARG B 1 488 ? 3.285 5.418 -24.047 1 97.44 488 ARG B N 1
ATOM 7788 C CA . ARG B 1 488 ? 3.992 6.586 -24.562 1 97.44 488 ARG B CA 1
ATOM 7789 C C . ARG B 1 488 ? 4.152 7.645 -23.469 1 97.44 488 ARG B C 1
ATOM 7791 O O . ARG B 1 488 ? 5.234 8.203 -23.297 1 97.44 488 ARG B O 1
ATOM 7798 N N . VAL B 1 489 ? 3.098 7.875 -22.75 1 98.25 489 VAL B N 1
ATOM 7799 C CA . VAL B 1 489 ? 3.076 8.914 -21.734 1 98.25 489 VAL B CA 1
ATOM 7800 C C . VAL B 1 489 ? 3.961 8.5 -20.562 1 98.25 489 VAL B C 1
ATOM 7802 O O . VAL B 1 489 ? 4.559 9.352 -19.891 1 98.25 489 VAL B O 1
ATOM 7805 N N . LEU B 1 490 ? 4.117 7.195 -20.375 1 98.44 490 LEU B N 1
ATOM 7806 C CA . LEU B 1 490 ? 4.918 6.688 -19.266 1 98.44 490 LEU B CA 1
ATOM 7807 C C . LEU B 1 490 ? 6.359 6.449 -19.703 1 98.44 490 LEU B C 1
ATOM 7809 O O . LEU B 1 490 ? 7.129 5.801 -19 1 98.44 490 LEU B O 1
ATOM 7813 N N . GLY B 1 491 ? 6.75 6.879 -20.875 1 97.56 491 GLY B N 1
ATOM 7814 C CA . GLY B 1 491 ? 8.141 6.906 -21.297 1 97.56 491 GLY B CA 1
ATOM 7815 C C . GLY B 1 491 ? 8.555 5.672 -22.062 1 97.56 491 GLY B C 1
ATOM 7816 O O . GLY B 1 491 ? 9.742 5.441 -22.297 1 97.56 491 GLY B O 1
ATOM 7817 N N . CYS B 1 492 ? 7.617 4.809 -22.5 1 98.06 492 CYS B N 1
ATOM 7818 C CA . CYS B 1 492 ? 7.93 3.596 -23.234 1 98.06 492 CYS B CA 1
ATOM 7819 C C . CYS B 1 492 ? 7.977 3.869 -24.734 1 98.06 492 CYS B C 1
ATOM 7821 O O . CYS B 1 492 ? 7.203 3.295 -25.5 1 98.06 492 CYS B O 1
ATOM 7823 N N . ASP B 1 493 ? 8.969 4.504 -25.172 1 95.12 493 ASP B N 1
ATOM 7824 C CA . ASP B 1 493 ? 9.102 4.934 -26.562 1 95.12 493 ASP B CA 1
ATOM 7825 C C . ASP B 1 493 ? 9.352 3.74 -27.484 1 95.12 493 ASP B C 1
ATOM 7827 O O . ASP B 1 493 ? 10.102 2.828 -27.125 1 95.12 493 ASP B O 1
ATOM 7831 N N . GLY B 1 494 ? 8.734 3.768 -28.578 1 95.5 494 GLY B N 1
ATOM 7832 C CA . GLY B 1 494 ? 9 2.758 -29.594 1 95.5 494 GLY B CA 1
ATOM 7833 C C . GLY B 1 494 ? 8.148 1.513 -29.438 1 95.5 494 GLY B C 1
ATOM 7834 O O . GLY B 1 494 ? 8.227 0.586 -30.25 1 95.5 494 GLY B O 1
ATOM 7835 N N . TRP B 1 495 ? 7.273 1.482 -28.422 1 98.19 495 TRP B N 1
ATOM 7836 C CA . TRP B 1 495 ? 6.418 0.318 -28.219 1 98.19 495 TRP B CA 1
ATOM 7837 C C . TRP B 1 495 ? 5.32 0.258 -29.266 1 98.19 495 TRP B C 1
ATOM 7839 O O . TRP B 1 495 ? 4.848 1.294 -29.75 1 98.19 495 TRP B O 1
ATOM 7849 N N . MET B 1 496 ? 4.953 -0.956 -29.672 1 98.56 496 MET B N 1
ATOM 7850 C CA . MET B 1 496 ? 3.738 -1.15 -30.453 1 98.56 496 MET B CA 1
ATOM 7851 C C . MET B 1 496 ? 2.498 -1.044 -29.578 1 98.56 496 MET B C 1
ATOM 7853 O O . MET B 1 496 ? 2.389 -1.738 -28.562 1 98.56 496 MET B O 1
ATOM 7857 N N . THR B 1 497 ? 1.701 -0.121 -29.891 1 98.5 497 THR B N 1
ATOM 7858 C CA . THR B 1 497 ? 0.45 0.02 -29.156 1 98.5 497 THR B CA 1
ATOM 7859 C C . THR B 1 497 ? -0.747 -0.104 -30.094 1 98.5 497 THR B C 1
ATOM 7861 O O . THR B 1 497 ? -0.658 0.249 -31.266 1 98.5 497 THR B O 1
ATOM 7864 N N . SER B 1 498 ? -1.833 -0.688 -29.594 1 98.56 498 SER B N 1
ATOM 7865 C CA . SER B 1 498 ? -3.057 -0.828 -30.375 1 98.56 498 SER B CA 1
ATOM 7866 C C . SER B 1 498 ? -4.285 -0.891 -29.484 1 98.56 498 SER B C 1
ATOM 7868 O O . SER B 1 498 ? -4.195 -1.332 -28.328 1 98.56 498 SER B O 1
ATOM 7870 N N . ARG B 1 499 ? -5.32 -0.326 -29.906 1 98.75 499 ARG B N 1
ATOM 7871 C CA . ARG B 1 499 ? -6.656 -0.534 -29.359 1 98.75 499 ARG B CA 1
ATOM 7872 C C . ARG B 1 499 ? -7.535 -1.319 -30.328 1 98.75 499 ARG B C 1
ATOM 7874 O O . ARG B 1 499 ? -7.66 -0.952 -31.5 1 98.75 499 ARG B O 1
ATOM 7881 N N . VAL B 1 500 ? -8.117 -2.43 -29.922 1 98.81 500 VAL B N 1
ATOM 7882 C CA . VAL B 1 500 ? -8.891 -3.291 -30.812 1 98.81 500 VAL B CA 1
ATOM 7883 C C . VAL B 1 500 ? -10.266 -3.545 -30.203 1 98.81 500 VAL B C 1
ATOM 7885 O O . VAL B 1 500 ? -10.406 -3.693 -29 1 98.81 500 VAL B O 1
ATOM 7888 N N . ALA B 1 501 ? -11.289 -3.605 -31.031 1 98.31 501 ALA B N 1
ATOM 7889 C CA . ALA B 1 501 ? -12.664 -3.803 -30.578 1 98.31 501 ALA B CA 1
ATOM 7890 C C . ALA B 1 501 ? -13.375 -4.863 -31.406 1 98.31 501 ALA B C 1
ATOM 7892 O O . ALA B 1 501 ? -14.5 -5.254 -31.109 1 98.31 501 ALA B O 1
ATOM 7893 N N . THR B 1 502 ? -12.711 -5.363 -32.531 1 98.44 502 THR B N 1
ATOM 7894 C CA . THR B 1 502 ? -13.266 -6.414 -33.344 1 98.44 502 THR B CA 1
ATOM 7895 C C . THR B 1 502 ? -12.266 -7.555 -33.531 1 98.44 502 THR B C 1
ATOM 7897 O O . THR B 1 502 ? -11.07 -7.375 -33.312 1 98.44 502 THR B O 1
ATOM 7900 N N . CYS B 1 503 ? -12.75 -8.695 -33.906 1 98.25 503 CYS B N 1
ATOM 7901 C CA . CYS B 1 503 ? -11.914 -9.875 -34.094 1 98.25 503 CYS B CA 1
ATOM 7902 C C . CYS B 1 503 ? -10.852 -9.625 -35.156 1 98.25 503 CYS B C 1
ATOM 7904 O O . CYS B 1 503 ? -9.695 -10.031 -35 1 98.25 503 CYS B O 1
ATOM 7906 N N . GLY B 1 504 ? -11.219 -8.961 -36.219 1 98.31 504 GLY B N 1
ATOM 7907 C CA . GLY B 1 504 ? -10.258 -8.641 -37.25 1 98.31 504 GLY B CA 1
ATOM 7908 C C . GLY B 1 504 ? -9.141 -7.738 -36.781 1 98.31 504 GLY B C 1
ATOM 7909 O O . GLY B 1 504 ? -7.969 -7.953 -37.125 1 98.31 504 GLY B O 1
ATOM 7910 N N . GLU B 1 505 ? -9.523 -6.656 -36.094 1 98.69 505 GLU B N 1
ATOM 7911 C CA . GLU B 1 505 ? -8.523 -5.762 -35.5 1 98.69 505 GLU B CA 1
ATOM 7912 C C . GLU B 1 505 ? -7.582 -6.516 -34.562 1 98.69 505 GLU B C 1
ATOM 7914 O O . GLU B 1 505 ? -6.375 -6.262 -34.562 1 98.69 505 GLU B O 1
ATOM 7919 N N . LEU B 1 506 ? -8.164 -7.402 -33.812 1 98.69 506 LEU B N 1
ATOM 7920 C CA . LEU B 1 506 ? -7.363 -8.203 -32.875 1 98.69 506 LEU B CA 1
ATOM 7921 C C . LEU B 1 506 ? -6.387 -9.094 -33.625 1 98.69 506 LEU B C 1
ATOM 7923 O O . LEU B 1 506 ? -5.207 -9.172 -33.281 1 98.69 506 LEU B O 1
ATOM 7927 N N . ASP B 1 507 ? -6.852 -9.805 -34.656 1 98.25 507 ASP B N 1
ATOM 7928 C CA . ASP B 1 507 ? -5.988 -10.672 -35.438 1 98.25 507 ASP B CA 1
ATOM 7929 C C . ASP B 1 507 ? -4.82 -9.883 -36.031 1 98.25 507 ASP B C 1
ATOM 7931 O O . ASP B 1 507 ? -3.68 -10.352 -36.031 1 98.25 507 ASP B O 1
ATOM 7935 N N . GLN B 1 508 ? -5.094 -8.719 -36.531 1 98.38 508 GLN B N 1
ATOM 7936 C CA . GLN B 1 508 ? -4.047 -7.871 -37.094 1 98.38 508 GLN B CA 1
ATOM 7937 C C . GLN B 1 508 ? -3.055 -7.43 -36.031 1 98.38 508 GLN B C 1
ATOM 7939 O O . GLN B 1 508 ? -1.846 -7.41 -36.25 1 98.38 508 GLN B O 1
ATOM 7944 N N . ALA B 1 509 ? -3.576 -7.035 -34.875 1 98.69 509 ALA B N 1
ATOM 7945 C CA . ALA B 1 509 ? -2.717 -6.609 -33.781 1 98.69 509 ALA B CA 1
ATOM 7946 C C . ALA B 1 509 ? -1.812 -7.75 -33.312 1 98.69 509 ALA B C 1
ATOM 7948 O O . ALA B 1 509 ? -0.64 -7.527 -33 1 98.69 509 ALA B O 1
ATOM 7949 N N . LEU B 1 510 ? -2.342 -8.945 -33.219 1 98.5 510 LEU B N 1
ATOM 7950 C CA . LEU B 1 510 ? -1.561 -10.109 -32.812 1 98.5 510 LEU B CA 1
ATOM 7951 C C . LEU B 1 510 ? -0.443 -10.391 -33.812 1 98.5 510 LEU B C 1
ATOM 7953 O O . LEU B 1 510 ? 0.678 -10.719 -33.438 1 98.5 510 LEU B O 1
ATOM 7957 N N . LYS B 1 511 ? -0.745 -10.305 -35.094 1 98 511 LYS B N 1
ATOM 7958 C CA . LYS B 1 511 ? 0.268 -10.484 -36.125 1 98 511 LYS B CA 1
ATOM 7959 C C . LYS B 1 511 ? 1.39 -9.453 -36 1 98 511 LYS B C 1
ATOM 7961 O O . LYS B 1 511 ? 2.57 -9.805 -36.062 1 98 511 LYS B O 1
ATOM 7966 N N . ARG B 1 512 ? 1.034 -8.227 -35.75 1 98.31 512 ARG B N 1
ATOM 7967 C CA . ARG B 1 512 ? 2.018 -7.168 -35.562 1 98.31 512 ARG B CA 1
ATOM 7968 C C . ARG B 1 512 ? 2.838 -7.395 -34.312 1 98.31 512 ARG B C 1
ATOM 7970 O O . ARG B 1 512 ? 4.047 -7.141 -34.281 1 98.31 512 ARG B O 1
ATOM 7977 N N . ALA B 1 513 ? 2.16 -7.816 -33.312 1 98.44 513 ALA B N 1
ATOM 7978 C CA . ALA B 1 513 ? 2.84 -8.078 -32.031 1 98.44 513 ALA B CA 1
ATOM 7979 C C . ALA B 1 513 ? 3.924 -9.141 -32.188 1 98.44 513 ALA B C 1
ATOM 7981 O O . ALA B 1 513 ? 4.996 -9.047 -31.594 1 98.44 513 ALA B O 1
ATOM 7982 N N . ASN B 1 514 ? 3.676 -10.133 -32.969 1 96.69 514 ASN B N 1
ATOM 7983 C CA . ASN B 1 514 ? 4.625 -11.219 -33.219 1 96.69 514 ASN B CA 1
ATOM 7984 C C . ASN B 1 514 ? 5.883 -10.727 -33.906 1 96.69 514 ASN B C 1
ATOM 7986 O O . ASN B 1 514 ? 6.953 -11.312 -33.781 1 96.69 514 ASN B O 1
ATOM 7990 N N . SER B 1 515 ? 5.797 -9.625 -34.594 1 94.88 515 SER B N 1
ATOM 7991 C CA . SER B 1 515 ? 6.918 -9.109 -35.375 1 94.88 515 SER B CA 1
ATOM 7992 C C . SER B 1 515 ? 7.535 -7.887 -34.719 1 94.88 515 SER B C 1
ATOM 7994 O O . SER B 1 515 ? 8.492 -7.309 -35.219 1 94.88 515 SER B O 1
ATOM 7996 N N . ALA B 1 516 ? 6.977 -7.539 -33.594 1 96.19 516 ALA B N 1
ATOM 7997 C CA . ALA B 1 516 ? 7.422 -6.305 -32.938 1 96.19 516 ALA B CA 1
ATOM 7998 C C . ALA B 1 516 ? 8.828 -6.465 -32.375 1 96.19 516 ALA B C 1
ATOM 8000 O O . ALA B 1 516 ? 9.164 -7.523 -31.828 1 96.19 516 ALA B O 1
ATOM 8001 N N . GLU B 1 517 ? 9.656 -5.426 -32.406 1 93.56 517 GLU B N 1
ATOM 8002 C CA . GLU B 1 517 ? 11.016 -5.434 -31.875 1 93.56 517 GLU B CA 1
ATOM 8003 C C . GLU B 1 517 ? 11.047 -4.863 -30.453 1 93.56 517 GLU B C 1
ATOM 8005 O O . GLU B 1 517 ? 11.969 -5.156 -29.688 1 93.56 517 GLU B O 1
ATOM 8010 N N . GLY B 1 518 ? 10.148 -4.008 -30.094 1 95.56 518 GLY B N 1
ATOM 8011 C CA . GLY B 1 518 ? 10.039 -3.42 -28.766 1 95.56 518 GLY B CA 1
ATOM 8012 C C . GLY B 1 518 ? 8.875 -3.977 -27.953 1 95.56 518 GLY B C 1
ATOM 8013 O O . GLY B 1 518 ? 8.352 -5.047 -28.281 1 95.56 518 GLY B O 1
ATOM 8014 N N . GLY B 1 519 ? 8.602 -3.316 -26.906 1 98 519 GLY B N 1
ATOM 8015 C CA . GLY B 1 519 ? 7.445 -3.717 -26.109 1 98 519 GLY B CA 1
ATOM 8016 C C . GLY B 1 519 ? 6.133 -3.586 -26.859 1 98 519 GLY B C 1
ATOM 8017 O O . GLY B 1 519 ? 6.051 -2.871 -27.859 1 98 519 GLY B O 1
ATOM 8018 N N . VAL B 1 520 ? 5.172 -4.32 -26.469 1 98.81 520 VAL B N 1
ATOM 8019 C CA . VAL B 1 520 ? 3.844 -4.348 -27.078 1 98.81 520 VAL B CA 1
ATOM 8020 C C . VAL B 1 520 ? 2.787 -4.074 -26 1 98.81 520 VAL B C 1
ATOM 8022 O O . VAL B 1 520 ? 2.896 -4.559 -24.875 1 98.81 520 VAL B O 1
ATOM 8025 N N . TYR B 1 521 ? 1.87 -3.209 -26.344 1 98.88 521 TYR B N 1
ATOM 8026 C CA . TYR B 1 521 ? 0.729 -2.9 -25.484 1 98.88 521 TYR B CA 1
ATOM 8027 C C . TYR B 1 521 ? -0.564 -2.875 -26.297 1 98.88 521 TYR B C 1
ATOM 8029 O O . TYR B 1 521 ? -0.756 -2.004 -27.141 1 98.88 521 TYR B O 1
ATOM 8037 N N . ILE B 1 522 ? -1.466 -3.842 -26.031 1 98.94 522 ILE B N 1
ATOM 8038 C CA . ILE B 1 522 ? -2.707 -3.951 -26.797 1 98.94 522 ILE B CA 1
ATOM 8039 C C . ILE B 1 522 ? -3.9 -3.846 -25.844 1 98.94 522 ILE B C 1
ATOM 8041 O O . ILE B 1 522 ? -4.066 -4.68 -24.953 1 98.94 522 ILE B O 1
ATOM 8045 N N . GLU B 1 523 ? -4.688 -2.801 -26.016 1 98.88 523 GLU B N 1
ATOM 8046 C CA . GLU B 1 523 ? -5.98 -2.656 -25.344 1 98.88 523 GLU B CA 1
ATOM 8047 C C . GLU B 1 523 ? -7.066 -3.441 -26.078 1 98.88 523 GLU B C 1
ATOM 8049 O O . GLU B 1 523 ? -7.348 -3.17 -27.25 1 98.88 523 GLU B O 1
ATOM 8054 N N . VAL B 1 524 ? -7.621 -4.434 -25.406 1 98.88 524 VAL B N 1
ATOM 8055 C CA . VAL B 1 524 ? -8.664 -5.277 -26 1 98.88 524 VAL B CA 1
ATOM 8056 C C . VAL B 1 524 ? -10.023 -4.906 -25.406 1 98.88 524 VAL B C 1
ATOM 8058 O O . VAL B 1 524 ? -10.281 -5.168 -24.234 1 98.88 524 VAL B O 1
ATOM 8061 N N . VAL B 1 525 ? -10.938 -4.387 -26.234 1 98.69 525 VAL B N 1
ATOM 8062 C CA . VAL B 1 525 ? -12.219 -3.881 -25.75 1 98.69 525 VAL B CA 1
ATOM 8063 C C . VAL B 1 525 ? -13.297 -4.949 -25.938 1 98.69 525 VAL B C 1
ATOM 8065 O O . VAL B 1 525 ? -13.453 -5.5 -27.031 1 98.69 525 VAL B O 1
ATOM 8068 N N . THR B 1 526 ? -13.961 -5.297 -24.906 1 98.12 526 THR B N 1
ATOM 8069 C CA . THR B 1 526 ? -15.094 -6.211 -24.953 1 98.12 526 THR B CA 1
ATOM 8070 C C . THR B 1 526 ? -16.312 -5.582 -24.281 1 98.12 526 THR B C 1
ATOM 8072 O O . THR B 1 526 ? -16.219 -4.5 -23.688 1 98.12 526 THR B O 1
ATOM 8075 N N . ALA B 1 527 ? -17.5 -6.254 -24.422 1 96.81 527 ALA B N 1
ATOM 8076 C CA . ALA B 1 527 ? -18.688 -5.82 -23.703 1 96.81 527 ALA B CA 1
ATOM 8077 C C . ALA B 1 527 ? -18.5 -5.977 -22.188 1 96.81 527 ALA B C 1
ATOM 8079 O O . ALA B 1 527 ? -17.75 -6.848 -21.734 1 96.81 527 ALA B O 1
ATOM 8080 N N . PRO B 1 528 ? -19.203 -5.168 -21.422 1 94.75 528 PRO B N 1
ATOM 8081 C CA . PRO B 1 528 ? -19 -5.148 -19.969 1 94.75 528 PRO B CA 1
ATOM 8082 C C . PRO B 1 528 ? -19.328 -6.492 -19.312 1 94.75 528 PRO B C 1
ATOM 8084 O O . PRO B 1 528 ? -18.797 -6.801 -18.234 1 94.75 528 PRO B O 1
ATOM 8087 N N . ASP B 1 529 ? -20.125 -7.336 -19.938 1 91.94 529 ASP B N 1
ATOM 8088 C CA . ASP B 1 529 ? -20.562 -8.57 -19.297 1 91.94 529 ASP B CA 1
ATOM 8089 C C . ASP B 1 529 ? -19.922 -9.789 -19.953 1 91.94 529 ASP B C 1
ATOM 8091 O O . ASP B 1 529 ? -20.281 -10.93 -19.641 1 91.94 529 ASP B O 1
ATOM 8095 N N . GLU B 1 530 ? -18.953 -9.531 -20.875 1 94.44 530 GLU B N 1
ATOM 8096 C CA . GLU B 1 530 ? -18.266 -10.641 -21.547 1 94.44 530 GLU B CA 1
ATOM 8097 C C . GLU B 1 530 ? -17.359 -11.391 -20.562 1 94.44 530 GLU B C 1
ATOM 8099 O O . GLU B 1 530 ? -16.5 -10.781 -19.922 1 94.44 530 GLU B O 1
ATOM 8104 N N . ALA B 1 531 ? -17.594 -12.688 -20.359 1 95.56 531 ALA B N 1
ATOM 8105 C CA . ALA B 1 531 ? -16.781 -13.492 -19.438 1 95.56 531 ALA B CA 1
ATOM 8106 C C . ALA B 1 531 ? -16.672 -14.93 -19.938 1 95.56 531 ALA B C 1
ATOM 8108 O O . ALA B 1 531 ? -17.578 -15.453 -20.578 1 95.56 531 ALA B O 1
ATOM 8109 N N . PRO B 1 532 ? -15.508 -15.57 -19.672 1 94.81 532 PRO B N 1
ATOM 8110 C CA . PRO B 1 532 ? -15.383 -17 -20 1 94.81 532 PRO B CA 1
ATOM 8111 C C . PRO B 1 532 ? -16.188 -17.891 -19.062 1 94.81 532 PRO B C 1
ATOM 8113 O O . PRO B 1 532 ? -16.766 -17.406 -18.094 1 94.81 532 PRO B O 1
ATOM 8116 N N . PRO B 1 533 ? -16.266 -19.141 -19.312 1 92.25 533 PRO B N 1
ATOM 8117 C CA . PRO B 1 533 ? -17.188 -20.031 -18.625 1 92.25 533 PRO B CA 1
ATOM 8118 C C . PRO B 1 533 ? -16.906 -20.141 -17.125 1 92.25 533 PRO B C 1
ATOM 8120 O O . PRO B 1 533 ? -17.844 -20.141 -16.312 1 92.25 533 PRO B O 1
ATOM 8123 N N . PHE B 1 534 ? -15.734 -20.188 -16.672 1 91.94 534 PHE B N 1
ATOM 8124 C CA . PHE B 1 534 ? -15.438 -20.469 -15.266 1 91.94 534 PHE B CA 1
ATOM 8125 C C . PHE B 1 534 ? -15.984 -19.359 -14.367 1 91.94 534 PHE B C 1
ATOM 8127 O O . PHE B 1 534 ? -16.688 -19.656 -13.391 1 91.94 534 PHE B O 1
ATOM 8134 N N . PRO B 1 535 ? -15.75 -18.031 -14.672 1 92.81 535 PRO B N 1
ATOM 8135 C CA . PRO B 1 535 ? -16.359 -16.984 -13.852 1 92.81 535 PRO B CA 1
ATOM 8136 C C . PRO B 1 535 ? -17.891 -17.047 -13.844 1 92.81 535 PRO B C 1
ATOM 8138 O O . PRO B 1 535 ? -18.516 -16.734 -12.836 1 92.81 535 PRO B O 1
ATOM 8141 N N . LEU B 1 536 ? -18.453 -17.438 -14.953 1 93.12 536 LEU B N 1
ATOM 8142 C CA . LEU B 1 536 ? -19.891 -17.562 -15.023 1 93.12 536 LEU B CA 1
ATOM 8143 C C . LEU B 1 536 ? -20.375 -18.688 -14.109 1 93.12 536 LEU B C 1
ATOM 8145 O O . LEU B 1 536 ? -21.391 -18.547 -13.422 1 93.12 536 LEU B O 1
ATOM 8149 N N . ARG B 1 537 ? -19.641 -19.766 -14.102 1 92.06 537 ARG B N 1
ATOM 8150 C CA . ARG B 1 537 ? -20 -20.875 -13.227 1 92.06 537 ARG B CA 1
ATOM 8151 C C . ARG B 1 537 ? -19.766 -20.516 -11.766 1 92.06 537 ARG B C 1
ATOM 8153 O O . ARG B 1 537 ? -20.5 -20.984 -10.883 1 92.06 537 ARG B O 1
ATOM 8160 N N . LEU B 1 538 ? -18.719 -19.781 -11.516 1 89.81 538 LEU B N 1
ATOM 8161 C CA . LEU B 1 538 ? -18.453 -19.312 -10.164 1 89.81 538 LEU B CA 1
ATOM 8162 C C . LEU B 1 538 ? -19.609 -18.469 -9.641 1 89.81 538 LEU B C 1
ATOM 8164 O O . LEU B 1 538 ? -20 -18.578 -8.477 1 89.81 538 LEU B O 1
ATOM 8168 N N . ARG B 1 539 ? -20.078 -17.531 -10.469 1 89.5 539 ARG B N 1
ATOM 8169 C CA . ARG B 1 539 ? -21.25 -16.734 -10.133 1 89.5 5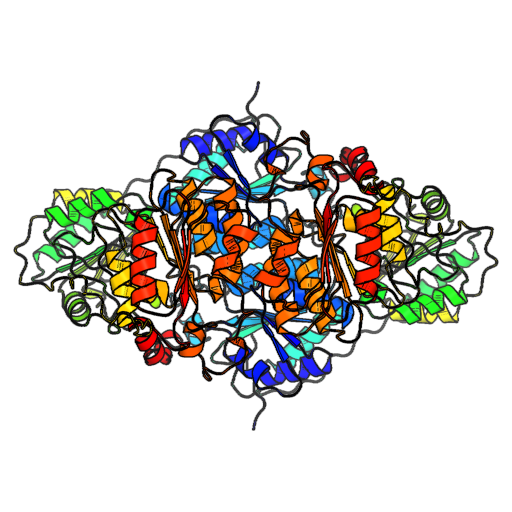39 ARG B CA 1
ATOM 8170 C C . ARG B 1 539 ? -22.422 -17.625 -9.727 1 89.5 539 ARG B C 1
ATOM 8172 O O . ARG B 1 539 ? -23.094 -17.359 -8.727 1 89.5 539 ARG B O 1
ATOM 8179 N N . ASP B 1 540 ? -22.578 -18.703 -10.492 1 89.69 540 ASP B N 1
ATOM 8180 C CA . ASP B 1 540 ? -23.688 -19.625 -10.242 1 89.69 540 ASP B CA 1
ATOM 8181 C C . ASP B 1 540 ? -23.484 -20.375 -8.93 1 89.69 540 ASP B C 1
ATOM 8183 O O . ASP B 1 540 ? -24.453 -20.812 -8.305 1 89.69 540 ASP B O 1
ATOM 8187 N N . ALA B 1 541 ? -22.234 -20.5 -8.523 1 86.62 541 ALA B N 1
ATOM 8188 C CA . ALA B 1 541 ? -21.891 -21.25 -7.312 1 86.62 541 ALA B CA 1
ATOM 8189 C C . ALA B 1 541 ? -21.562 -20.297 -6.16 1 86.62 541 ALA B C 1
ATOM 8191 O O . ALA B 1 541 ? -20.953 -20.719 -5.164 1 86.62 541 ALA B O 1
ATOM 8192 N N . ALA B 1 542 ? -21.922 -19.094 -6.254 1 83.44 542 ALA B N 1
ATOM 8193 C CA . ALA B 1 542 ? -21.484 -18.047 -5.336 1 83.44 542 ALA B CA 1
ATOM 8194 C C . ALA B 1 542 ? -21.891 -18.359 -3.9 1 83.44 542 ALA B C 1
ATOM 8196 O O . ALA B 1 542 ? -21.156 -18.078 -2.955 1 83.44 542 ALA B O 1
ATOM 8197 N N . THR B 1 543 ? -23.031 -18.953 -3.736 1 79.25 543 THR B N 1
ATOM 8198 C CA . THR B 1 543 ? -23.5 -19.297 -2.396 1 79.25 543 THR B CA 1
ATOM 8199 C C . THR B 1 543 ? -22.531 -20.266 -1.723 1 79.25 543 THR B C 1
ATOM 8201 O O . THR B 1 543 ? -22.297 -20.188 -0.515 1 79.25 543 THR B O 1
ATOM 8204 N N . ARG B 1 544 ? -21.891 -21.125 -2.447 1 79.19 544 ARG B N 1
ATOM 8205 C CA . ARG B 1 544 ? -20.922 -22.094 -1.926 1 79.19 544 ARG B CA 1
ATOM 8206 C C . ARG B 1 544 ? -19.562 -21.453 -1.717 1 79.19 544 ARG B C 1
ATOM 8208 O O . ARG B 1 544 ? -18.859 -21.781 -0.758 1 79.19 544 ARG B O 1
ATOM 8215 N N . LEU B 1 545 ? -19.281 -20.641 -2.547 1 79.62 545 LEU B N 1
ATOM 8216 C CA . LEU B 1 545 ? -18 -19.969 -2.51 1 79.62 545 LEU B CA 1
ATOM 8217 C C . LEU B 1 545 ? -17.844 -19.172 -1.22 1 79.62 545 LEU B C 1
ATOM 8219 O O . LEU B 1 545 ? -16.75 -19.141 -0.634 1 79.62 545 LEU B O 1
ATOM 8223 N N . TYR B 1 546 ? -18.922 -18.609 -0.727 1 78.12 546 TYR B N 1
ATOM 8224 C CA . TYR B 1 546 ? -18.859 -17.688 0.406 1 78.12 546 TYR B CA 1
ATOM 8225 C C . TYR B 1 546 ? -19.438 -18.328 1.66 1 78.12 546 TYR B C 1
ATOM 8227 O O . TYR B 1 546 ? -19.312 -17.781 2.758 1 78.12 546 TYR B O 1
ATOM 8235 N N . ARG B 1 547 ? -20.312 -19.562 1.641 1 77.69 547 ARG B N 1
ATOM 8236 C CA . ARG B 1 547 ? -20.922 -20.297 2.748 1 77.69 547 ARG B CA 1
ATOM 8237 C C . ARG B 1 547 ? -20.797 -21.797 2.543 1 77.69 547 ARG B C 1
ATOM 8239 O O . ARG B 1 547 ? -21.781 -22.484 2.262 1 77.69 547 ARG B O 1
ATOM 8246 N N . PRO B 1 548 ? -19.453 -22.188 2.693 1 65.88 548 PRO B N 1
ATOM 8247 C CA . PRO B 1 548 ? -19.281 -23.625 2.445 1 65.88 548 PRO B CA 1
ATOM 8248 C C . PRO B 1 548 ? -20.078 -24.484 3.422 1 65.88 548 PRO B C 1
ATOM 8250 O O . PRO B 1 548 ? -20.297 -24.078 4.57 1 65.88 548 PRO B O 1
ATOM 8253 N N . ASP B 1 549 ? -21.016 -25.391 2.992 1 62.44 549 ASP B N 1
ATOM 8254 C CA . ASP B 1 549 ? -21.859 -26.25 3.816 1 62.44 549 ASP B CA 1
ATOM 8255 C C . ASP B 1 549 ? -21.031 -26.984 4.863 1 62.44 549 ASP B C 1
ATOM 8257 O O . ASP B 1 549 ? -19.875 -27.359 4.609 1 62.44 549 ASP B O 1
#

Sequence (1098 aa):
MSTTVVQHVLSRLRDVGITDVFGVPGDFSFPLNDTVDAASGMRWIGCANELNAAYAADGYARVKGAGAVCTTFGVGELSALNAVAGAYAEQLPVFHLVGTPPIAAQAARILSHHTLGNGDFNLFQRMSEPIVCASAVMTPQNVAYETERLIHAAFYHLRPVYMAFPADLATRPALGRAKPVDGPESDALFLEQVVENILSALGRARTACILPGFLVARSRLEASMQAVIDSSGLPFATMLLDKSVLDESQPGYIGMYAGRLLDEDVCQFVESCDVVLAVGVVFSDLNTGAFTAHLDPARLISIGLHQVTLRGRTYHGIEMADVLTLLSKRLTRRRQPACVRATSVRAASGDDSAPITAAALYPRWNMFIRPNDIVVAETSTVSMGLGFARLPRGATFYNQALWGSIGWATPAALGAAVAAPGSRVLLITGEGSHQFTAQEIGQFGRLGLKPVIFVLNNGGYTLERLLCGDPGASYNDIAPWRYAELPRVLGCDGWMTSRVATCGELDQALKRANSAEGGVYIEVVTAPDEAPPFPLRLRDAATRLYRPDMSTTVVQHVLSRLRDVGITDVFGVPGDFSFPLNDTVDAASGMRWIGCANELNAAYAADGYARVKGAGAVCTTFGVGELSALNAVAGAYAEQLPVFHLVGTPPIAAQAARILSHHTLGNGDFNLFQRMSEPIVCASAVMTPQNVAYETERLIHAAFYHLRPVYMAFPADLATRPALGRAKPVDGPESDALFLEQVVENILSALGRARTACILPGFLVARSRLEASMQAVIDSSGLPFATMLLDKSVLDESQPGYIGMYAGRLLDEDVCQFVESCDVVLAVGVVFSDLNTGAFTAHLDPARLISIGLHQVTLRGRTYHGIEMADVLTLLSKRLTRRRQPACVRATSVRAASGDDSAPITAAALYPRWNMFIRPNDIVVAETSTVSMGLGFARLPRGATFYNQALWGSIGWATPAALGAAVAAPGSRVLLITGEGSHQFTAQEIGQFGRLGLKPVIFVLNNGGYTLERLLCGDPGASYNDIAPWRYAELPRVLGCDGWMTSRVATCGELDQALKRANSAEGGVYIEVVTAPDEAPPFPLRLRDAATRLYRPD

Radius of gyration: 30.24 Å; Cα contacts (8 Å, |Δi|>4): 2715; chains: 2; bounding box: 76×98×80 Å